Protein 8DDD (pdb70)

Sequence (65 aa):
EENPSLFALEAVLIPVGTVGLIITLIFVYFWLERQWSASILVVVPIFLLLTGFVHLLFKLSPRLKEENPSLFALEAVLIPVGTVGLIITLIFVYFWLERQWSASILVVVPIFLLLTGFVHLLFKLSPRLKEENPSLFALEAVLIPVGTVGLIITLIFVYFWLERQWSASILVVVPIFLLLTGFVHLLFKLSPRLKEENPSLFALEAVLIPVGTVGLIITLIFVYFWLERQWSASILVVVPIFLLLTGFVHLLFKLSPRLKEENPSLFALEAVLIPVGTVGLIITLIFVYFWLERQWSASILVVVPIFLLLTGFVHLLFKLSPRLKEENPSLFALEAVLIPVGTVGLIITLIFVYFWLERQWSASILVVVPIFLLLTGFVHLLFKLSPRLKEENPSLFALEAVLIPVGTVGLIITLIFVYFWLERQWSASILVVVPIFLLLTGFVHLLFKLSPRLKEENPSLFALEAVLIPVGTVGLIITLIFVYFWLERQWSASILVVVPIFLLLTGFVHLLFKLSPRLKEENPSLFALEAVLIPVGTVGLIITLIFVYFWLERQWSASILVVVPIFLLLTGFVHLLFKLSPRLKEENPSLFALEAVLIPVGTVGLIITLIFVYFWLERQWSASILVVVPIFLLLTGFVHLLFKLSPRLKEENPSLFALEAVLIPVGTVGLIITLIFVYFWLERQWSASILVVVPIFLLLTGFVHLLFKLSPRLKEENPSLFALEAVLIPVGTVGLIITLIFVYFWLERQWSASILVVVPIFLLLTGFVHLLFKLSPRLKEENPSLFALEAVLIPVGTVGLIITLIFVYFWLERQWSASILVVVPIFLLLTGFVHLLFKLSPRLKEENPSLFALEAVLIPVGTVGLIITLIFVYFWLERQWSASILVVVPIFLLLTGFVHLLFKLSPRLKEENPSLFALEAVLIPVGTVGLIITLIFVYFWLERQWSASILVVVPIFLLLTGFVHLLFKLSPRLK

Secondary structure (DSSP, 8-state):
--S-GGGGSHHHHHHHHHHHHHHHHHHHHHHH--/---HHHHHHHHHHHHHHHHHHHHHHT-SS--

Radius of gyration: 15.92 Å; Cα contacts (8 Å, |Δi|>4): 21; chains: 2; bounding box: 27×46×39 Å

Solvent-accessible surface area: 6386 Å² total; per-residue (Å²): 194,160,126,95,69,133,140,89,70,124,18,41,122,61,21,85,42,31,67,31,102,8,86,75,43,92,132,75,82,151,207,142,88,283,222,223,54,66,29,104,96,55,50,96,73,23,126,134,78,18,41,42,37,85,120,93,68,141,174,112,8,112,232,134,255

Organism: Mus musculus (NCBI:txid10090)

Foldseek 3Di:
DPPVVVVVPPVPVVVVVVVVVVVVVVVVVVVVPD/DPCPCVVVCVVVVVVVVVVVVVVVVVPDPDD

Structure (mmCIF, N/CA/C/O backbone):
data_8DDD
#
_entry.id   8DDD
#
loop_
_entity.id
_entity.type
_entity.pdbx_description
1 polymer 'Cytokine receptor common subunit gamma'
2 polymer 'Interleukin-9 receptor'
#
loop_
_atom_site.group_PDB
_atom_site.id
_atom_site.type_symbol
_atom_site.label_atom_id
_atom_site.label_alt_id
_atom_site.label_comp_id
_atom_site.label_asym_id
_atom_site.label_entity_id
_atom_site.label_seq_id
_atom_site.pdbx_PDB_ins_code
_atom_site.Cartn_x
_atom_site.Cartn_y
_atom_site.Cartn_z
_atom_site.occupancy
_atom_site.B_iso_or_equiv
_atom_site.auth_seq_id
_atom_site.auth_comp_id
_atom_site.auth_asym_id
_atom_site.auth_atom_id
_atom_site.pdbx_PDB_model_num
ATOM 1 N N . GLU A 1 1 ? 25.321 -1.758 13.421 1.00 0.00 253 GLU A N 1
ATOM 2 C CA . GLU A 1 1 ? 26.068 -2.790 14.194 1.00 0.00 253 GLU A CA 1
ATOM 3 C C . GLU A 1 1 ? 25.709 -2.676 15.677 1.00 0.00 253 GLU A C 1
ATOM 4 O O . GLU A 1 1 ? 26.091 -1.720 16.360 1.00 0.00 253 GLU A O 1
ATOM 18 N N . GLU A 1 2 ? 24.965 -3.664 16.183 1.00 0.00 254 GLU A N 1
ATOM 19 C CA . GLU A 1 2 ? 24.552 -3.679 17.586 1.00 0.00 254 GLU A CA 1
ATOM 20 C C . GLU A 1 2 ? 25.472 -4.582 18.411 1.00 0.00 254 GLU A C 1
ATOM 21 O O . GLU A 1 2 ? 25.853 -5.673 17.980 1.00 0.00 254 GLU A O 1
ATOM 33 N N . ASN A 1 3 ? 25.831 -4.120 19.616 1.00 0.00 255 ASN A N 1
ATOM 34 C CA . ASN A 1 3 ? 26.708 -4.877 20.518 1.00 0.00 255 ASN A CA 1
ATOM 35 C C . ASN A 1 3 ? 28.083 -5.142 19.865 1.00 0.00 255 ASN A C 1
ATOM 36 O O . ASN A 1 3 ? 28.193 -5.127 18.637 1.00 0.00 255 ASN A O 1
ATOM 47 N N . PRO A 1 4 ? 29.139 -5.378 20.651 1.00 0.00 256 PRO A N 1
ATOM 48 C CA . PRO A 1 4 ? 30.505 -5.641 20.089 1.00 0.00 256 PRO A CA 1
ATOM 49 C C . PRO A 1 4 ? 30.570 -6.975 19.338 1.00 0.00 256 PRO A C 1
ATOM 50 O O . PRO A 1 4 ? 30.643 -8.050 19.940 1.00 0.00 256 PRO A O 1
ATOM 61 N N . SER A 1 5 ? 30.542 -6.903 18.005 1.00 0.00 257 SER A N 1
ATOM 62 C CA . SER A 1 5 ? 30.595 -8.101 17.165 1.00 0.00 257 SER A CA 1
ATOM 63 C C . SER A 1 5 ? 31.948 -8.806 17.298 1.00 0.00 257 SER A C 1
ATOM 64 O O . SER A 1 5 ? 32.033 -10.038 17.276 1.00 0.00 257 SER A O 1
ATOM 72 N N . LEU A 1 6 ? 33.021 -8.019 17.429 1.00 0.00 258 LEU A N 1
ATOM 73 C CA . LEU A 1 6 ? 34.371 -8.571 17.557 1.00 0.00 258 LEU A CA 1
ATOM 74 C C . LEU A 1 6 ? 34.518 -9.413 18.832 1.00 0.00 258 LEU A C 1
ATOM 75 O O . LEU A 1 6 ? 35.350 -10.319 18.888 1.00 0.00 258 LEU A O 1
ATOM 91 N N . PHE A 1 7 ? 33.716 -9.126 19.867 1.00 0.00 259 PHE A N 1
ATOM 92 C CA . PHE A 1 7 ? 33.803 -9.887 21.119 1.00 0.00 259 PHE A CA 1
ATOM 93 C C . PHE A 1 7 ? 33.252 -11.322 20.935 1.00 0.00 259 PHE A C 1
ATOM 94 O O . PHE A 1 7 ? 33.335 -12.155 21.843 1.00 0.00 259 PHE A O 1
ATOM 111 N N . ALA A 1 8 ? 32.730 -11.631 19.742 1.00 0.00 260 ALA A N 1
ATOM 112 C CA . ALA A 1 8 ? 32.226 -12.967 19.439 1.00 0.00 260 ALA A CA 1
ATOM 113 C C . ALA A 1 8 ? 33.167 -13.654 18.431 1.00 0.00 260 ALA A C 1
ATOM 114 O O . ALA A 1 8 ? 32.750 -14.475 17.608 1.00 0.00 260 ALA A O 1
ATOM 121 N N . LEU A 1 9 ? 34.461 -13.294 18.487 1.00 0.00 261 LEU A N 1
ATOM 122 C CA . LEU A 1 9 ? 35.459 -13.848 17.577 1.00 0.00 261 LEU A CA 1
ATOM 123 C C . LEU A 1 9 ? 36.015 -15.185 18.097 1.00 0.00 261 LEU A C 1
ATOM 124 O O . LEU A 1 9 ? 35.617 -15.684 19.147 1.00 0.00 261 LEU A O 1
ATOM 140 N N . GLU A 1 10 ? 36.897 -15.793 17.312 1.00 0.00 262 GLU A N 1
ATOM 141 C CA . GLU A 1 10 ? 37.473 -17.104 17.645 1.00 0.00 262 GLU A CA 1
ATOM 142 C C . GLU A 1 10 ? 38.431 -17.110 18.854 1.00 0.00 262 GLU A C 1
ATOM 143 O O . GLU A 1 10 ? 38.436 -18.055 19.647 1.00 0.00 262 GLU A O 1
ATOM 155 N N . ALA A 1 11 ? 39.299 -16.100 18.962 1.00 0.00 263 ALA A N 1
ATOM 156 C CA . ALA A 1 11 ? 40.309 -16.060 20.036 1.00 0.00 263 ALA A CA 1
ATOM 157 C C . ALA A 1 11 ? 39.730 -15.916 21.446 1.00 0.00 263 ALA A C 1
ATOM 158 O O . ALA A 1 11 ? 40.439 -16.155 22.418 1.00 0.00 263 ALA A O 1
ATOM 165 N N . VAL A 1 12 ? 38.477 -15.478 21.591 1.00 0.00 264 VAL A N 1
ATOM 166 C CA . VAL A 1 12 ? 37.902 -15.287 22.934 1.00 0.00 264 VAL A CA 1
ATOM 167 C C . VAL A 1 12 ? 37.262 -16.578 23.500 1.00 0.00 264 VAL A C 1
ATOM 168 O O . VAL A 1 12 ? 37.412 -16.896 24.683 1.00 0.00 264 VAL A O 1
ATOM 181 N N . LEU A 1 13 ? 36.516 -17.306 22.662 1.00 0.00 265 LEU A N 1
ATOM 182 C CA . LEU A 1 13 ? 35.827 -18.532 23.097 1.00 0.00 265 LEU A CA 1
ATOM 183 C C . LEU A 1 13 ? 36.783 -19.729 23.265 1.00 0.00 265 LEU A C 1
ATOM 184 O O . LEU A 1 13 ? 36.642 -20.532 24.191 1.00 0.00 265 LEU A O 1
ATOM 200 N N . ILE A 1 14 ? 37.740 -19.874 22.347 1.00 0.00 266 ILE A N 1
ATOM 201 C CA . ILE A 1 14 ? 38.688 -21.000 22.381 1.00 0.00 266 ILE A CA 1
ATOM 202 C C . ILE A 1 14 ? 39.500 -21.076 23.713 1.00 0.00 266 ILE A C 1
ATOM 203 O O . ILE A 1 14 ? 39.587 -22.161 24.296 1.00 0.00 266 ILE A O 1
ATOM 219 N N . PRO A 1 15 ? 40.131 -19.996 24.186 1.00 0.00 267 PRO A N 1
ATOM 220 C CA . PRO A 1 15 ? 40.966 -20.047 25.430 1.00 0.00 267 PRO A CA 1
ATOM 221 C C . PRO A 1 15 ? 40.151 -20.379 26.678 1.00 0.00 267 PRO A C 1
ATOM 222 O O . PRO A 1 15 ? 40.549 -21.210 27.494 1.00 0.00 267 PRO A O 1
ATOM 233 N N . VAL A 1 16 ? 38.993 -19.730 26.830 1.00 0.00 268 VAL A N 1
ATOM 234 C CA . VAL A 1 16 ? 38.133 -19.974 27.991 1.00 0.00 268 VAL A CA 1
ATOM 235 C C . VAL A 1 16 ? 37.693 -21.439 28.023 1.00 0.00 268 VAL A C 1
ATOM 236 O O . VAL A 1 16 ? 37.619 -22.062 29.087 1.00 0.00 268 VAL A O 1
ATOM 249 N N . GLY A 1 17 ? 37.413 -22.004 26.843 1.00 0.00 269 GLY A N 1
ATOM 250 C CA . GLY A 1 17 ? 36.998 -23.407 26.747 1.00 0.00 269 GLY A CA 1
ATOM 251 C C . GLY A 1 17 ? 38.118 -24.335 27.230 1.00 0.00 269 GLY A C 1
ATOM 252 O O . GLY A 1 17 ? 37.907 -25.251 28.040 1.00 0.00 269 GLY A O 1
ATOM 256 N N . THR A 1 18 ? 39.330 -24.090 26.728 1.00 0.00 270 THR A N 1
ATOM 257 C CA . THR A 1 18 ? 40.495 -24.891 27.090 1.00 0.00 270 THR A CA 1
ATOM 258 C C . THR A 1 18 ? 40.804 -24.746 28.579 1.00 0.00 270 THR A C 1
ATOM 259 O O . THR A 1 18 ? 41.091 -25.727 29.268 1.00 0.00 270 THR A O 1
ATOM 270 N N . VAL A 1 19 ? 40.721 -23.515 29.090 1.00 0.00 271 VAL A N 1
ATOM 271 C CA . VAL A 1 19 ? 40.972 -23.257 30.508 1.00 0.00 271 VAL A CA 1
ATOM 272 C C . VAL A 1 19 ? 39.992 -24.084 31.347 1.00 0.00 271 VAL A C 1
ATOM 273 O O . VAL A 1 19 ? 40.371 -24.709 32.338 1.00 0.00 271 VAL A O 1
ATOM 286 N N . GLY A 1 20 ? 38.725 -24.102 30.934 1.00 0.00 272 GLY A N 1
ATOM 287 C CA . GLY A 1 20 ? 37.705 -24.869 31.643 1.00 0.00 272 GLY A CA 1
ATOM 288 C C . GLY A 1 20 ? 38.074 -26.352 31.670 1.00 0.00 272 GLY A C 1
ATOM 289 O O . GLY A 1 20 ? 37.950 -27.023 32.697 1.00 0.00 272 GLY A O 1
ATOM 293 N N . LEU A 1 21 ? 38.540 -26.875 30.528 1.00 0.00 273 LEU A N 1
ATOM 294 C CA . LEU A 1 21 ? 38.929 -28.286 30.436 1.00 0.00 273 LEU A CA 1
ATOM 295 C C . LEU A 1 21 ? 40.068 -28.606 31.418 1.00 0.00 273 LEU A C 1
ATOM 296 O O . LEU A 1 21 ? 40.036 -29.614 32.135 1.00 0.00 273 LEU A O 1
ATOM 312 N N . ILE A 1 22 ? 41.087 -27.746 31.449 1.00 0.00 274 ILE A N 1
ATOM 313 C CA . ILE A 1 22 ? 42.243 -27.940 32.335 1.00 0.00 274 ILE A CA 1
ATOM 314 C C . ILE A 1 22 ? 41.784 -27.953 33.806 1.00 0.00 274 ILE A C 1
ATOM 315 O O . ILE A 1 22 ? 42.133 -28.854 34.585 1.00 0.00 274 ILE A O 1
ATOM 331 N N . ILE A 1 23 ? 40.985 -26.951 34.185 1.00 0.00 275 ILE A N 1
ATOM 332 C CA . ILE A 1 23 ? 40.470 -26.854 35.555 1.00 0.00 275 ILE A CA 1
ATOM 333 C C . ILE A 1 23 ? 39.677 -28.125 35.899 1.00 0.00 275 ILE A C 1
ATOM 334 O O . ILE A 1 23 ? 39.726 -28.628 37.025 1.00 0.00 275 ILE A O 1
ATOM 350 N N . THR A 1 24 ? 38.939 -28.650 34.918 1.00 0.00 276 THR A N 1
ATOM 351 C CA . THR A 1 24 ? 38.151 -29.860 35.122 1.00 0.00 276 THR A CA 1
ATOM 352 C C . THR A 1 24 ? 39.067 -31.047 35.412 1.00 0.00 276 THR A C 1
ATOM 353 O O . THR A 1 24 ? 38.778 -31.879 36.268 1.00 0.00 276 THR A O 1
ATOM 364 N N . LEU A 1 25 ? 40.184 -31.132 34.686 1.00 0.00 277 LEU A N 1
ATOM 365 C CA . LEU A 1 25 ? 41.139 -32.229 34.869 1.00 0.00 277 LEU A CA 1
ATOM 366 C C . LEU A 1 25 ? 41.749 -32.204 36.275 1.00 0.00 277 LEU A C 1
ATOM 367 O O . LEU A 1 25 ? 41.806 -33.232 36.957 1.00 0.00 277 LEU A O 1
ATOM 383 N N . ILE A 1 26 ? 42.210 -31.028 36.724 1.00 0.00 278 ILE A N 1
ATOM 384 C CA . ILE A 1 26 ? 42.810 -30.913 38.063 1.00 0.00 278 ILE A CA 1
ATOM 385 C C . ILE A 1 26 ? 41.753 -31.204 39.144 1.00 0.00 278 ILE A C 1
ATOM 386 O O . ILE A 1 26 ? 42.041 -31.850 40.156 1.00 0.00 278 ILE A O 1
ATOM 402 N N . PHE A 1 27 ? 40.518 -30.741 38.926 1.00 0.00 279 PHE A N 1
ATOM 403 C CA . PHE A 1 27 ? 39.429 -30.979 39.884 1.00 0.00 279 PHE A CA 1
ATOM 404 C C . PHE A 1 27 ? 39.138 -32.486 39.967 1.00 0.00 279 PHE A C 1
ATOM 405 O O . PHE A 1 27 ? 38.858 -33.037 41.034 1.00 0.00 279 PHE A O 1
ATOM 422 N N . VAL A 1 28 ? 39.221 -33.154 38.817 1.00 0.00 280 VAL A N 1
ATOM 423 C CA . VAL A 1 28 ? 38.990 -34.590 38.720 1.00 0.00 280 VAL A CA 1
ATOM 424 C C . VAL A 1 28 ? 40.072 -35.337 39.516 1.00 0.00 280 VAL A C 1
ATOM 425 O O . VAL A 1 28 ? 39.785 -36.275 40.267 1.00 0.00 280 VAL A O 1
ATOM 438 N N . TYR A 1 29 ? 41.324 -34.910 39.353 1.00 0.00 281 TYR A N 1
ATOM 439 C CA . TYR A 1 29 ? 42.445 -35.529 40.059 1.00 0.00 281 TYR A CA 1
ATOM 440 C C . TYR A 1 29 ? 42.262 -35.378 41.573 1.00 0.00 281 TYR A C 1
ATOM 441 O O . TYR A 1 29 ? 42.476 -36.316 42.344 1.00 0.00 281 TYR A O 1
ATOM 459 N N . PHE A 1 30 ? 41.866 -34.178 41.998 1.00 0.00 282 PHE A N 1
ATOM 460 C CA . PHE A 1 30 ? 41.657 -33.887 43.415 1.00 0.00 282 PHE A CA 1
ATOM 461 C C . PHE A 1 30 ? 40.545 -34.764 43.998 1.00 0.00 282 PHE A C 1
ATOM 462 O O . PHE A 1 30 ? 40.663 -35.302 45.102 1.00 0.00 282 PHE A O 1
ATOM 479 N N . TRP A 1 31 ? 39.446 -34.900 43.252 1.00 0.00 283 TRP A N 1
ATOM 480 C CA . TRP A 1 31 ? 38.304 -35.701 43.698 1.00 0.00 283 TRP A CA 1
ATOM 481 C C . TRP A 1 31 ? 38.698 -37.172 43.854 1.00 0.00 283 TRP A C 1
ATOM 482 O O . TRP A 1 31 ? 38.380 -37.822 44.854 1.00 0.00 283 TRP A O 1
ATOM 503 N N . LEU A 1 32 ? 39.397 -37.702 42.850 1.00 0.00 284 LEU A N 1
ATOM 504 C CA . LEU A 1 32 ? 39.836 -39.098 42.864 1.00 0.00 284 LEU A CA 1
ATOM 505 C C . LEU A 1 32 ? 40.782 -39.353 44.041 1.00 0.00 284 LEU A C 1
ATOM 506 O O . LEU A 1 32 ? 40.692 -40.372 44.731 1.00 0.00 284 LEU A O 1
ATOM 522 N N . GLU A 1 33 ? 41.705 -38.414 44.274 1.00 0.00 285 GLU A N 1
ATOM 523 C CA . GLU A 1 33 ? 42.672 -38.535 45.365 1.00 0.00 285 GLU A CA 1
ATOM 524 C C . GLU A 1 33 ? 41.953 -38.699 46.708 1.00 0.00 285 GLU A C 1
ATOM 525 O O . GLU A 1 33 ? 41.058 -37.925 47.056 1.00 0.00 285 GLU A O 1
ATOM 537 N N . ARG A 1 34 ? 42.353 -39.722 47.470 1.00 0.00 286 ARG A N 1
ATOM 538 C CA . ARG A 1 34 ? 41.754 -40.002 48.779 1.00 0.00 286 ARG A CA 1
ATOM 539 C C . ARG A 1 34 ? 40.243 -40.229 48.653 1.00 0.00 286 ARG A C 1
ATOM 540 O O . ARG A 1 34 ? 39.835 -41.378 48.700 1.00 0.00 286 ARG A O 1
ATOM 562 N N . GLN B 2 1 ? 52.548 -13.009 9.011 1.00 0.00 268 GLN B N 1
ATOM 563 C CA . GLN B 2 1 ? 51.438 -12.400 9.806 1.00 0.00 268 GLN B CA 1
ATOM 564 C C . GLN B 2 1 ? 51.176 -13.252 11.052 1.00 0.00 268 GLN B C 1
ATOM 565 O O . GLN B 2 1 ? 51.196 -14.485 11.003 1.00 0.00 268 GLN B O 1
ATOM 581 N N . TRP B 2 2 ? 50.933 -12.586 12.186 1.00 0.00 269 TRP B N 1
ATOM 582 C CA . TRP B 2 2 ? 50.673 -13.283 13.447 1.00 0.00 269 TRP B CA 1
ATOM 583 C C . TRP B 2 2 ? 49.181 -13.257 13.785 1.00 0.00 269 TRP B C 1
ATOM 584 O O . TRP B 2 2 ? 48.453 -12.331 13.417 1.00 0.00 269 TRP B O 1
ATOM 605 N N . SER B 2 3 ? 48.719 -14.292 14.492 1.00 0.00 270 SER B N 1
ATOM 606 C CA . SER B 2 3 ? 47.313 -14.399 14.883 1.00 0.00 270 SER B CA 1
ATOM 607 C C . SER B 2 3 ? 47.189 -14.566 16.400 1.00 0.00 270 SER B C 1
ATOM 608 O O . SER B 2 3 ? 47.920 -15.343 17.021 1.00 0.00 270 SER B O 1
ATOM 616 N N . ALA B 2 4 ? 46.252 -13.830 17.004 1.00 0.00 271 ALA B N 1
ATOM 617 C CA . ALA B 2 4 ? 46.035 -13.897 18.449 1.00 0.00 271 ALA B CA 1
ATOM 618 C C . ALA B 2 4 ? 45.686 -15.322 18.879 1.00 0.00 271 ALA B C 1
ATOM 619 O O . ALA B 2 4 ? 46.156 -15.818 19.908 1.00 0.00 271 ALA B O 1
ATOM 626 N N . SER B 2 5 ? 44.844 -15.986 18.086 1.00 0.00 272 SER B N 1
ATOM 627 C CA . SER B 2 5 ? 44.417 -17.350 18.383 1.00 0.00 272 SER B CA 1
ATOM 628 C C . SER B 2 5 ? 45.607 -18.311 18.438 1.00 0.00 272 SER B C 1
ATOM 629 O O . SER B 2 5 ? 45.670 -19.194 19.287 1.00 0.00 272 SER B O 1
ATOM 637 N N . ILE B 2 6 ? 46.552 -18.157 17.510 1.00 0.00 273 ILE B N 1
ATOM 638 C CA . ILE B 2 6 ? 47.725 -19.039 17.452 1.00 0.00 273 ILE B CA 1
ATOM 639 C C . ILE B 2 6 ? 48.655 -18.820 18.659 1.00 0.00 273 ILE B C 1
ATOM 640 O O . ILE B 2 6 ? 49.147 -19.779 19.270 1.00 0.00 273 ILE B O 1
ATOM 656 N N . LEU B 2 7 ? 48.915 -17.555 19.002 1.00 0.00 274 LEU B N 1
ATOM 657 C CA . LEU B 2 7 ? 49.816 -17.235 20.113 1.00 0.00 274 LEU B CA 1
ATOM 658 C C . LEU B 2 7 ? 49.212 -17.611 21.464 1.00 0.00 274 LEU B C 1
ATOM 659 O O . LEU B 2 7 ? 49.934 -17.977 22.382 1.00 0.00 274 LEU B O 1
ATOM 675 N N . VAL B 2 8 ? 47.892 -17.518 21.599 1.00 0.00 275 VAL B N 1
ATOM 676 C CA . VAL B 2 8 ? 47.218 -17.877 22.855 1.00 0.00 275 VAL B CA 1
ATOM 677 C C . VAL B 2 8 ? 47.127 -19.417 22.981 1.00 0.00 275 VAL B C 1
ATOM 678 O O . VAL B 2 8 ? 47.463 -20.031 24.016 1.00 0.00 275 VAL B O 1
ATOM 691 N N . VAL B 2 9 ? 46.644 -20.039 21.905 1.00 0.00 276 VAL B N 1
ATOM 692 C CA . VAL B 2 9 ? 46.457 -21.486 21.846 1.00 0.00 276 VAL B CA 1
ATOM 693 C C . VAL B 2 9 ? 47.778 -22.260 22.007 1.00 0.00 276 VAL B C 1
ATOM 694 O O . VAL B 2 9 ? 47.758 -23.371 22.528 1.00 0.00 276 VAL B O 1
ATOM 707 N N . VAL B 2 10 ? 48.932 -21.728 21.556 1.00 0.00 277 VAL B N 1
ATOM 708 C CA . VAL B 2 10 ? 50.182 -22.492 21.711 1.00 0.00 277 VAL B CA 1
ATOM 709 C C . VAL B 2 10 ? 50.487 -22.743 23.228 1.00 0.00 277 VAL B C 1
ATOM 710 O O . VAL B 2 10 ? 50.605 -23.906 23.638 1.00 0.00 277 VAL B O 1
ATOM 723 N N . PRO B 2 11 ? 50.586 -21.709 24.073 1.00 0.00 278 PRO B N 1
ATOM 724 C CA . PRO B 2 11 ? 50.847 -21.897 25.538 1.00 0.00 278 PRO B CA 1
ATOM 725 C C . PRO B 2 11 ? 49.732 -22.681 26.232 1.00 0.00 278 PRO B C 1
ATOM 726 O O . PRO B 2 11 ? 49.990 -23.543 27.086 1.00 0.00 278 PRO B O 1
ATOM 737 N N . ILE B 2 12 ? 48.469 -22.393 25.867 1.00 0.00 279 ILE B N 1
ATOM 738 C CA . ILE B 2 12 ? 47.344 -23.101 26.483 1.00 0.00 279 ILE B CA 1
ATOM 739 C C . ILE B 2 12 ? 47.460 -24.597 26.161 1.00 0.00 279 ILE B C 1
ATOM 740 O O . ILE B 2 12 ? 47.268 -25.459 27.021 1.00 0.00 279 ILE B O 1
ATOM 756 N N . PHE B 2 13 ? 47.796 -24.900 24.908 1.00 0.00 280 PHE B N 1
ATOM 757 C CA . PHE B 2 13 ? 47.961 -26.276 24.458 1.00 0.00 280 PHE B CA 1
ATOM 758 C C . PHE B 2 13 ? 49.090 -26.945 25.239 1.00 0.00 280 PHE B C 1
ATOM 759 O O . PHE B 2 13 ? 49.005 -28.118 25.592 1.00 0.00 280 PHE B O 1
ATOM 776 N N . LEU B 2 14 ? 50.157 -26.188 25.525 1.00 0.00 281 LEU B N 1
ATOM 777 C CA . LEU B 2 14 ? 51.286 -26.721 26.288 1.00 0.00 281 LEU B CA 1
ATOM 778 C C . LEU B 2 14 ? 50.805 -27.153 27.679 1.00 0.00 281 LEU B C 1
ATOM 779 O O . LEU B 2 14 ? 51.150 -28.225 28.186 1.00 0.00 281 LEU B O 1
ATOM 795 N N . LEU B 2 15 ? 49.980 -26.304 28.296 1.00 0.00 282 LEU B N 1
ATOM 796 C CA . LEU B 2 15 ? 49.421 -26.577 29.622 1.00 0.00 282 LEU B CA 1
ATOM 797 C C . LEU B 2 15 ? 48.518 -27.829 29.576 1.00 0.00 282 LEU B C 1
ATOM 798 O O . LEU B 2 15 ? 48.544 -28.680 30.478 1.00 0.00 282 LEU B O 1
ATOM 814 N N . LEU B 2 16 ? 47.719 -27.943 28.514 1.00 0.00 283 LEU B N 1
ATOM 815 C CA . LEU B 2 16 ? 46.814 -29.081 28.352 1.00 0.00 283 LEU B CA 1
ATOM 816 C C . LEU B 2 16 ? 47.606 -30.382 28.206 1.00 0.00 283 LEU B C 1
ATOM 817 O O . LEU B 2 16 ? 47.279 -31.398 28.821 1.00 0.00 283 LEU B O 1
ATOM 833 N N . THR B 2 17 ? 48.668 -30.351 27.395 1.00 0.00 284 THR B N 1
ATOM 834 C CA . THR B 2 17 ? 49.510 -31.529 27.187 1.00 0.00 284 THR B CA 1
ATOM 835 C C . THR B 2 17 ? 50.167 -31.934 28.505 1.00 0.00 284 THR B C 1
ATOM 836 O O . THR B 2 17 ? 50.278 -33.120 28.827 1.00 0.00 284 THR B O 1
ATOM 847 N N . GLY B 2 18 ? 50.584 -30.935 29.295 1.00 0.00 285 GLY B N 1
ATOM 848 C CA . GLY B 2 18 ? 51.202 -31.199 30.592 1.00 0.00 285 GLY B CA 1
ATOM 849 C C . GLY B 2 18 ? 50.211 -31.942 31.491 1.00 0.00 285 GLY B C 1
ATOM 850 O O . GLY B 2 18 ? 50.564 -32.895 32.190 1.00 0.00 285 GLY B O 1
ATOM 854 N N . PHE B 2 19 ? 48.946 -31.506 31.460 1.00 0.00 286 PHE B N 1
ATOM 855 C CA . PHE B 2 19 ? 47.890 -32.132 32.257 1.00 0.00 286 PHE B CA 1
ATOM 856 C C . PHE B 2 19 ? 47.656 -33.585 31.808 1.00 0.00 286 PHE B C 1
ATOM 857 O O . PHE B 2 19 ? 47.509 -34.497 32.632 1.00 0.00 286 PHE B O 1
ATOM 874 N N . VAL B 2 20 ? 47.632 -33.809 30.489 1.00 0.00 287 VAL B N 1
ATOM 875 C CA . VAL B 2 20 ? 47.423 -35.153 29.944 1.00 0.00 287 VAL B CA 1
ATOM 876 C C . VAL B 2 20 ? 48.552 -36.072 30.425 1.00 0.00 287 VAL B C 1
ATOM 877 O O . VAL B 2 20 ? 48.316 -37.213 30.814 1.00 0.00 287 VAL B O 1
ATOM 890 N N . HIS B 2 21 ? 49.788 -35.563 30.419 1.00 0.00 288 HIS B N 1
ATOM 891 C CA . HIS B 2 21 ? 50.939 -36.341 30.884 1.00 0.00 288 HIS B CA 1
ATOM 892 C C . HIS B 2 21 ? 50.802 -36.631 32.385 1.00 0.00 288 HIS B C 1
ATOM 893 O O . HIS B 2 21 ? 51.162 -37.707 32.872 1.00 0.00 288 HIS B O 1
ATOM 908 N N . LEU B 2 22 ? 50.271 -35.652 33.128 1.00 0.00 289 LEU B N 1
ATOM 909 C CA . LEU B 2 22 ? 50.077 -35.784 34.571 1.00 0.00 289 LEU B CA 1
ATOM 910 C C . LEU B 2 22 ? 49.152 -36.962 34.885 1.00 0.00 289 LEU B C 1
ATOM 911 O O . LEU B 2 22 ? 49.417 -37.768 35.782 1.00 0.00 289 LEU B O 1
ATOM 927 N N . LEU B 2 23 ? 48.045 -37.054 34.146 1.00 0.00 290 LEU B N 1
ATOM 928 C CA . LEU B 2 23 ? 47.067 -38.126 34.351 1.00 0.00 290 LEU B CA 1
ATOM 929 C C . LEU B 2 23 ? 47.592 -39.469 33.829 1.00 0.00 290 LEU B C 1
ATOM 930 O O . LEU B 2 23 ? 47.396 -40.519 34.447 1.00 0.00 290 LEU B O 1
ATOM 946 N N . PHE B 2 24 ? 48.255 -39.436 32.673 1.00 0.00 291 PHE B N 1
ATOM 947 C CA . PHE B 2 24 ? 48.800 -40.643 32.050 1.00 0.00 291 PHE B CA 1
ATOM 948 C C . PHE B 2 24 ? 49.823 -41.320 32.963 1.00 0.00 291 PHE B C 1
ATOM 949 O O . PHE B 2 24 ? 49.892 -42.550 33.047 1.00 0.00 291 PHE B O 1
ATOM 966 N N . LYS B 2 25 ? 50.631 -40.511 33.653 1.00 0.00 292 LYS B N 1
ATOM 967 C CA . LYS B 2 25 ? 51.655 -41.033 34.558 1.00 0.00 292 LYS B CA 1
ATOM 968 C C . LYS B 2 25 ? 51.023 -41.862 35.679 1.00 0.00 292 LYS B C 1
ATOM 969 O O . LYS B 2 25 ? 51.578 -42.875 36.116 1.00 0.00 292 LYS B O 1
ATOM 988 N N . LEU B 2 26 ? 49.850 -41.432 36.153 1.00 0.00 293 LEU B N 1
ATOM 989 C CA . LEU B 2 26 ? 49.150 -42.143 37.229 1.00 0.00 293 LEU B CA 1
ATOM 990 C C . LEU B 2 26 ? 47.978 -42.982 36.691 1.00 0.00 293 LEU B C 1
ATOM 991 O O . LEU B 2 26 ? 47.088 -43.385 37.445 1.00 0.00 293 LEU B O 1
ATOM 1007 N N . SER B 2 27 ? 47.976 -43.258 35.379 1.00 0.00 294 SER B N 1
ATOM 1008 C CA . SER B 2 27 ? 46.914 -44.051 34.759 1.00 0.00 294 SER B CA 1
ATOM 1009 C C . SER B 2 27 ? 47.467 -44.876 33.571 1.00 0.00 294 SER B C 1
ATOM 1010 O O . SER B 2 27 ? 47.683 -44.317 32.492 1.00 0.00 294 SER B O 1
ATOM 1018 N N . PRO B 2 28 ? 47.707 -46.185 33.726 1.00 0.00 295 PRO B N 1
ATOM 1019 C CA . PRO B 2 28 ? 48.237 -47.026 32.615 1.00 0.00 295 PRO B CA 1
ATOM 1020 C C . PRO B 2 28 ? 47.124 -47.495 31.664 1.00 0.00 295 PRO B C 1
ATOM 1021 O O . PRO B 2 28 ? 47.103 -47.139 30.483 1.00 0.00 295 PRO B O 1
ATOM 1032 N N . ARG B 2 29 ? 46.189 -48.302 32.180 1.00 0.00 296 ARG B N 1
ATOM 1033 C CA . ARG B 2 29 ? 45.075 -48.813 31.373 1.00 0.00 296 ARG B CA 1
ATOM 1034 C C . ARG B 2 29 ? 43.736 -48.137 31.734 1.00 0.00 296 ARG B C 1
ATOM 1035 O O . ARG B 2 29 ? 42.669 -48.577 31.295 1.00 0.00 296 ARG B O 1
ATOM 1056 N N . LEU B 2 30 ? 43.779 -47.064 32.540 1.00 0.00 297 LEU B N 1
ATOM 1057 C CA . LEU B 2 30 ? 42.565 -46.354 32.946 1.00 0.00 297 LEU B CA 1
ATOM 1058 C C . LEU B 2 30 ? 42.281 -45.180 32.006 1.00 0.00 297 LEU B C 1
ATOM 1059 O O . LEU B 2 30 ? 43.127 -44.308 31.789 1.00 0.00 297 LEU B O 1
ATOM 1075 N N . LYS B 2 31 ? 41.069 -45.157 31.444 1.00 0.00 298 LYS B N 1
ATOM 1076 C CA . LYS B 2 31 ? 40.659 -44.094 30.527 1.00 0.00 298 LYS B CA 1
ATOM 1077 C C . LYS B 2 31 ? 39.158 -43.829 30.665 1.00 0.00 298 LYS B C 1
ATOM 1078 O O . LYS B 2 31 ? 38.386 -44.673 30.241 1.00 0.00 298 LYS B O 1
ATOM 1098 N N . GLU A 1 1 ? 26.810 -1.213 12.261 1.00 0.00 253 GLU A N 2
ATOM 1099 C CA . GLU A 1 1 ? 27.106 -1.381 13.716 1.00 0.00 253 GLU A CA 2
ATOM 1100 C C . GLU A 1 1 ? 27.612 -2.803 13.973 1.00 0.00 253 GLU A C 2
ATOM 1101 O O . GLU A 1 1 ? 27.580 -3.666 13.091 1.00 0.00 253 GLU A O 2
ATOM 1115 N N . GLU A 1 2 ? 28.088 -3.048 15.197 1.00 0.00 254 GLU A N 2
ATOM 1116 C CA . GLU A 1 2 ? 28.605 -4.367 15.573 1.00 0.00 254 GLU A CA 2
ATOM 1117 C C . GLU A 1 2 ? 27.464 -5.385 15.695 1.00 0.00 254 GLU A C 2
ATOM 1118 O O . GLU A 1 2 ? 26.461 -5.146 16.374 1.00 0.00 254 GLU A O 2
ATOM 1130 N N . ASN A 1 3 ? 27.618 -6.534 15.027 1.00 0.00 255 ASN A N 2
ATOM 1131 C CA . ASN A 1 3 ? 26.599 -7.584 15.061 1.00 0.00 255 ASN A CA 2
ATOM 1132 C C . ASN A 1 3 ? 26.938 -8.641 16.138 1.00 0.00 255 ASN A C 2
ATOM 1133 O O . ASN A 1 3 ? 28.116 -8.946 16.339 1.00 0.00 255 ASN A O 2
ATOM 1144 N N . PRO A 1 4 ? 25.947 -9.214 16.836 1.00 0.00 256 PRO A N 2
ATOM 1145 C CA . PRO A 1 4 ? 26.212 -10.250 17.890 1.00 0.00 256 PRO A CA 2
ATOM 1146 C C . PRO A 1 4 ? 26.999 -11.448 17.346 1.00 0.00 256 PRO A C 2
ATOM 1147 O O . PRO A 1 4 ? 27.727 -12.124 18.078 1.00 0.00 256 PRO A O 2
ATOM 1158 N N . SER A 1 5 ? 26.849 -11.718 16.044 1.00 0.00 257 SER A N 2
ATOM 1159 C CA . SER A 1 5 ? 27.541 -12.837 15.402 1.00 0.00 257 SER A CA 2
ATOM 1160 C C . SER A 1 5 ? 29.057 -12.697 15.558 1.00 0.00 257 SER A C 2
ATOM 1161 O O . SER A 1 5 ? 29.774 -13.677 15.786 1.00 0.00 257 SER A O 2
ATOM 1169 N N . LEU A 1 6 ? 29.556 -11.464 15.429 1.00 0.00 258 LEU A N 2
ATOM 1170 C CA . LEU A 1 6 ? 30.991 -11.196 15.551 1.00 0.00 258 LEU A CA 2
ATOM 1171 C C . LEU A 1 6 ? 31.501 -11.510 16.953 1.00 0.00 258 LEU A C 2
ATOM 1172 O O . LEU A 1 6 ? 32.676 -11.814 17.126 1.00 0.00 258 LEU A O 2
ATOM 1188 N N . PHE A 1 7 ? 30.631 -11.438 17.974 1.00 0.00 259 PHE A N 2
ATOM 1189 C CA . PHE A 1 7 ? 31.073 -11.704 19.344 1.00 0.00 259 PHE A CA 2
ATOM 1190 C C . PHE A 1 7 ? 31.387 -13.192 19.571 1.00 0.00 259 PHE A C 2
ATOM 1191 O O . PHE A 1 7 ? 31.845 -13.580 20.651 1.00 0.00 259 PHE A O 2
ATOM 1208 N N . ALA A 1 8 ? 31.221 -14.024 18.534 1.00 0.00 260 ALA A N 2
ATOM 1209 C CA . ALA A 1 8 ? 31.574 -15.440 18.628 1.00 0.00 260 ALA A CA 2
ATOM 1210 C C . ALA A 1 8 ? 33.026 -15.623 18.137 1.00 0.00 260 ALA A C 2
ATOM 1211 O O . ALA A 1 8 ? 33.409 -16.665 17.597 1.00 0.00 260 ALA A O 2
ATOM 1218 N N . LEU A 1 9 ? 33.846 -14.570 18.323 1.00 0.00 261 LEU A N 2
ATOM 1219 C CA . LEU A 1 9 ? 35.246 -14.562 17.905 1.00 0.00 261 LEU A CA 2
ATOM 1220 C C . LEU A 1 9 ? 35.948 -15.867 18.268 1.00 0.00 261 LEU A C 2
ATOM 1221 O O . LEU A 1 9 ? 35.598 -16.554 19.230 1.00 0.00 261 LEU A O 2
ATOM 1237 N N . GLU A 1 10 ? 36.948 -16.219 17.474 1.00 0.00 262 GLU A N 2
ATOM 1238 C CA . GLU A 1 10 ? 37.717 -17.438 17.704 1.00 0.00 262 GLU A CA 2
ATOM 1239 C C . GLU A 1 10 ? 38.590 -17.344 18.968 1.00 0.00 262 GLU A C 2
ATOM 1240 O O . GLU A 1 10 ? 38.667 -18.280 19.768 1.00 0.00 262 GLU A O 2
ATOM 1252 N N . ALA A 1 11 ? 39.298 -16.220 19.125 1.00 0.00 263 ALA A N 2
ATOM 1253 C CA . ALA A 1 11 ? 40.214 -16.024 20.258 1.00 0.00 263 ALA A CA 2
ATOM 1254 C C . ALA A 1 11 ? 39.508 -15.946 21.617 1.00 0.00 263 ALA A C 2
ATOM 1255 O O . ALA A 1 11 ? 40.131 -16.154 22.654 1.00 0.00 263 ALA A O 2
ATOM 1262 N N . VAL A 1 12 ? 38.219 -15.616 21.640 1.00 0.00 264 VAL A N 2
ATOM 1263 C CA . VAL A 1 12 ? 37.492 -15.508 22.914 1.00 0.00 264 VAL A CA 2
ATOM 1264 C C . VAL A 1 12 ? 36.895 -16.865 23.352 1.00 0.00 264 VAL A C 2
ATOM 1265 O O . VAL A 1 12 ? 36.908 -17.223 24.533 1.00 0.00 264 VAL A O 2
ATOM 1278 N N . LEU A 1 13 ? 36.322 -17.596 22.394 1.00 0.00 265 LEU A N 2
ATOM 1279 C CA . LEU A 1 13 ? 35.664 -18.879 22.671 1.00 0.00 265 LEU A CA 2
ATOM 1280 C C . LEU A 1 13 ? 36.633 -20.064 22.860 1.00 0.00 265 LEU A C 2
ATOM 1281 O O . LEU A 1 13 ? 36.379 -20.952 23.682 1.00 0.00 265 LEU A O 2
ATOM 1297 N N . ILE A 1 14 ? 37.705 -20.139 22.058 1.00 0.00 266 ILE A N 2
ATOM 1298 C CA . ILE A 1 14 ? 38.627 -21.289 22.134 1.00 0.00 266 ILE A CA 2
ATOM 1299 C C . ILE A 1 14 ? 39.490 -21.312 23.429 1.00 0.00 266 ILE A C 2
ATOM 1300 O O . ILE A 1 14 ? 39.526 -22.350 24.097 1.00 0.00 266 ILE A O 2
ATOM 1316 N N . PRO A 1 15 ? 40.197 -20.244 23.803 1.00 0.00 267 PRO A N 2
ATOM 1317 C CA . PRO A 1 15 ? 41.062 -20.252 25.035 1.00 0.00 267 PRO A CA 2
ATOM 1318 C C . PRO A 1 15 ? 40.254 -20.452 26.316 1.00 0.00 267 PRO A C 2
ATOM 1319 O O . PRO A 1 15 ? 40.618 -21.248 27.183 1.00 0.00 267 PRO A O 2
ATOM 1330 N N . VAL A 1 16 ? 39.133 -19.737 26.438 1.00 0.00 268 VAL A N 2
ATOM 1331 C CA . VAL A 1 16 ? 38.279 -19.863 27.618 1.00 0.00 268 VAL A CA 2
ATOM 1332 C C . VAL A 1 16 ? 37.854 -21.333 27.787 1.00 0.00 268 VAL A C 2
ATOM 1333 O O . VAL A 1 16 ? 37.837 -21.882 28.895 1.00 0.00 268 VAL A O 2
ATOM 1346 N N . GLY A 1 17 ? 37.532 -21.977 26.659 1.00 0.00 269 GLY A N 2
ATOM 1347 C CA . GLY A 1 17 ? 37.126 -23.384 26.659 1.00 0.00 269 GLY A CA 2
ATOM 1348 C C . GLY A 1 17 ? 38.260 -24.292 27.149 1.00 0.00 269 GLY A C 2
ATOM 1349 O O . GLY A 1 17 ? 38.057 -25.186 27.982 1.00 0.00 269 GLY A O 2
ATOM 1353 N N . THR A 1 18 ? 39.473 -24.071 26.625 1.00 0.00 270 THR A N 2
ATOM 1354 C CA . THR A 1 18 ? 40.633 -24.875 27.003 1.00 0.00 270 THR A CA 2
ATOM 1355 C C . THR A 1 18 ? 40.959 -24.683 28.482 1.00 0.00 270 THR A C 2
ATOM 1356 O O . THR A 1 18 ? 41.254 -25.644 29.198 1.00 0.00 270 THR A O 2
ATOM 1367 N N . VAL A 1 19 ? 40.886 -23.436 28.954 1.00 0.00 271 VAL A N 2
ATOM 1368 C CA . VAL A 1 19 ? 41.156 -23.137 30.359 1.00 0.00 271 VAL A CA 2
ATOM 1369 C C . VAL A 1 19 ? 40.169 -23.918 31.233 1.00 0.00 271 VAL A C 2
ATOM 1370 O O . VAL A 1 19 ? 40.544 -24.533 32.233 1.00 0.00 271 VAL A O 2
ATOM 1383 N N . GLY A 1 20 ? 38.894 -23.900 30.843 1.00 0.00 272 GLY A N 2
ATOM 1384 C CA . GLY A 1 20 ? 37.861 -24.617 31.589 1.00 0.00 272 GLY A CA 2
ATOM 1385 C C . GLY A 1 20 ? 38.175 -26.113 31.634 1.00 0.00 272 GLY A C 2
ATOM 1386 O O . GLY A 1 20 ? 37.985 -26.778 32.657 1.00 0.00 272 GLY A O 2
ATOM 1390 N N . LEU A 1 21 ? 38.659 -26.657 30.511 1.00 0.00 273 LEU A N 2
ATOM 1391 C CA . LEU A 1 21 ? 38.996 -28.081 30.429 1.00 0.00 273 LEU A CA 2
ATOM 1392 C C . LEU A 1 21 ? 40.119 -28.431 31.409 1.00 0.00 273 LEU A C 2
ATOM 1393 O O . LEU A 1 21 ? 40.044 -29.419 32.144 1.00 0.00 273 LEU A O 2
ATOM 1409 N N . ILE A 1 22 ? 41.176 -27.616 31.422 1.00 0.00 274 ILE A N 2
ATOM 1410 C CA . ILE A 1 22 ? 42.322 -27.843 32.312 1.00 0.00 274 ILE A CA 2
ATOM 1411 C C . ILE A 1 22 ? 41.861 -27.803 33.779 1.00 0.00 274 ILE A C 2
ATOM 1412 O O . ILE A 1 22 ? 42.222 -28.661 34.594 1.00 0.00 274 ILE A O 2
ATOM 1428 N N . ILE A 1 23 ? 41.057 -26.792 34.118 1.00 0.00 275 ILE A N 2
ATOM 1429 C CA . ILE A 1 23 ? 40.545 -26.629 35.484 1.00 0.00 275 ILE A CA 2
ATOM 1430 C C . ILE A 1 23 ? 39.733 -27.871 35.891 1.00 0.00 275 ILE A C 2
ATOM 1431 O O . ILE A 1 23 ? 39.824 -28.367 37.022 1.00 0.00 275 ILE A O 2
ATOM 1447 N N . THR A 1 24 ? 38.927 -28.376 34.960 1.00 0.00 276 THR A N 2
ATOM 1448 C CA . THR A 1 24 ? 38.108 -29.554 35.222 1.00 0.00 276 THR A CA 2
ATOM 1449 C C . T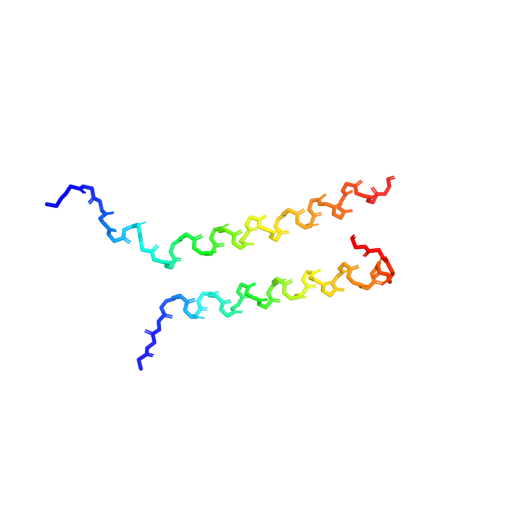HR A 1 24 ? 39.000 -30.770 35.477 1.00 0.00 276 THR A C 2
ATOM 1450 O O . THR A 1 24 ? 38.728 -31.587 36.353 1.00 0.00 276 THR A O 2
ATOM 1461 N N . LEU A 1 25 ? 40.078 -30.892 34.702 1.00 0.00 277 LEU A N 2
ATOM 1462 C CA . LEU A 1 25 ? 41.006 -32.015 34.844 1.00 0.00 277 LEU A CA 2
ATOM 1463 C C . LEU A 1 25 ? 41.696 -32.001 36.211 1.00 0.00 277 LEU A C 2
ATOM 1464 O O . LEU A 1 25 ? 41.848 -33.045 36.847 1.00 0.00 277 LEU A O 2
ATOM 1480 N N . ILE A 1 26 ? 42.131 -30.818 36.677 1.00 0.00 278 ILE A N 2
ATOM 1481 C CA . ILE A 1 26 ? 42.804 -30.730 37.978 1.00 0.00 278 ILE A CA 2
ATOM 1482 C C . ILE A 1 26 ? 41.808 -31.033 39.109 1.00 0.00 278 ILE A C 2
ATOM 1483 O O . ILE A 1 26 ? 42.138 -31.737 40.072 1.00 0.00 278 ILE A O 2
ATOM 1499 N N . PHE A 1 27 ? 40.569 -30.533 38.986 1.00 0.00 279 PHE A N 2
ATOM 1500 C CA . PHE A 1 27 ? 39.545 -30.804 40.000 1.00 0.00 279 PHE A CA 2
ATOM 1501 C C . PHE A 1 27 ? 39.297 -32.315 40.066 1.00 0.00 279 PHE A C 2
ATOM 1502 O O . PHE A 1 27 ? 39.161 -32.904 41.141 1.00 0.00 279 PHE A O 2
ATOM 1519 N N . VAL A 1 28 ? 39.261 -32.945 38.893 1.00 0.00 280 VAL A N 2
ATOM 1520 C CA . VAL A 1 28 ? 39.060 -34.386 38.779 1.00 0.00 280 VAL A CA 2
ATOM 1521 C C . VAL A 1 28 ? 40.239 -35.120 39.444 1.00 0.00 280 VAL A C 2
ATOM 1522 O O . VAL A 1 28 ? 40.066 -36.144 40.105 1.00 0.00 280 VAL A O 2
ATOM 1535 N N . TYR A 1 29 ? 41.447 -34.582 39.265 1.00 0.00 281 TYR A N 2
ATOM 1536 C CA . TYR A 1 29 ? 42.654 -35.168 39.843 1.00 0.00 281 TYR A CA 2
ATOM 1537 C C . TYR A 1 29 ? 42.565 -35.198 41.373 1.00 0.00 281 TYR A C 2
ATOM 1538 O O . TYR A 1 29 ? 42.856 -36.212 42.013 1.00 0.00 281 TYR A O 2
ATOM 1556 N N . PHE A 1 30 ? 42.171 -34.070 41.965 1.00 0.00 282 PHE A N 2
ATOM 1557 C CA . PHE A 1 30 ? 42.057 -33.958 43.424 1.00 0.00 282 PHE A CA 2
ATOM 1558 C C . PHE A 1 30 ? 40.930 -34.846 43.969 1.00 0.00 282 PHE A C 2
ATOM 1559 O O . PHE A 1 30 ? 41.070 -35.476 45.022 1.00 0.00 282 PHE A O 2
ATOM 1576 N N . TRP A 1 31 ? 39.800 -34.893 43.259 1.00 0.00 283 TRP A N 2
ATOM 1577 C CA . TRP A 1 31 ? 38.654 -35.701 43.694 1.00 0.00 283 TRP A CA 2
ATOM 1578 C C . TRP A 1 31 ? 38.998 -37.198 43.680 1.00 0.00 283 TRP A C 2
ATOM 1579 O O . TRP A 1 31 ? 38.705 -37.931 44.629 1.00 0.00 283 TRP A O 2
ATOM 1600 N N . LEU A 1 32 ? 39.620 -37.654 42.596 1.00 0.00 284 LEU A N 2
ATOM 1601 C CA . LEU A 1 32 ? 40.002 -39.061 42.453 1.00 0.00 284 LEU A CA 2
ATOM 1602 C C . LEU A 1 32 ? 41.075 -39.436 43.483 1.00 0.00 284 LEU A C 2
ATOM 1603 O O . LEU A 1 32 ? 40.997 -40.477 44.143 1.00 0.00 284 LEU A O 2
ATOM 1619 N N . GLU A 1 33 ? 42.090 -38.580 43.626 1.00 0.00 285 GLU A N 2
ATOM 1620 C CA . GLU A 1 33 ? 43.178 -38.822 44.576 1.00 0.00 285 GLU A CA 2
ATOM 1621 C C . GLU A 1 33 ? 42.661 -38.750 46.019 1.00 0.00 285 GLU A C 2
ATOM 1622 O O . GLU A 1 33 ? 43.101 -39.497 46.898 1.00 0.00 285 GLU A O 2
ATOM 1634 N N . ARG A 1 34 ? 41.720 -37.833 46.267 1.00 0.00 286 ARG A N 2
ATOM 1635 C CA . ARG A 1 34 ? 41.138 -37.648 47.599 1.00 0.00 286 ARG A CA 2
ATOM 1636 C C . ARG A 1 34 ? 42.231 -37.377 48.641 1.00 0.00 286 ARG A C 2
ATOM 1637 O O . ARG A 1 34 ? 41.883 -37.137 49.785 1.00 0.00 286 ARG A O 2
ATOM 1659 N N . GLN B 2 1 ? 49.028 -11.872 10.022 1.00 0.00 268 GLN B N 2
ATOM 1660 C CA . GLN B 2 1 ? 48.043 -10.774 10.242 1.00 0.00 268 GLN B CA 2
ATOM 1661 C C . GLN B 2 1 ? 47.328 -10.989 11.587 1.00 0.00 268 GLN B C 2
ATOM 1662 O O . GLN B 2 1 ? 46.207 -11.506 11.652 1.00 0.00 268 GLN B O 2
ATOM 1678 N N . TRP B 2 2 ? 47.985 -10.577 12.676 1.00 0.00 269 TRP B N 2
ATOM 1679 C CA . TRP B 2 2 ? 47.420 -10.711 14.026 1.00 0.00 269 TRP B CA 2
ATOM 1680 C C . TRP B 2 2 ? 47.006 -12.160 14.295 1.00 0.00 269 TRP B C 2
ATOM 1681 O O . TRP B 2 2 ? 45.941 -12.614 13.868 1.00 0.00 269 TRP B O 2
ATOM 1702 N N . SER B 2 3 ? 47.858 -12.898 15.015 1.00 0.00 270 SER B N 2
ATOM 1703 C CA . SER B 2 3 ? 47.579 -14.297 15.343 1.00 0.00 270 SER B CA 2
ATOM 1704 C C . SER B 2 3 ? 47.323 -14.458 16.852 1.00 0.00 270 SER B C 2
ATOM 1705 O O . SER B 2 3 ? 48.075 -15.118 17.582 1.00 0.00 270 SER B O 2
ATOM 1713 N N . ALA B 2 4 ? 46.240 -13.835 17.329 1.00 0.00 271 ALA B N 2
ATOM 1714 C CA . ALA B 2 4 ? 45.875 -13.896 18.744 1.00 0.00 271 ALA B CA 2
ATOM 1715 C C . ALA B 2 4 ? 45.479 -15.316 19.150 1.00 0.00 271 ALA B C 2
ATOM 1716 O O . ALA B 2 4 ? 45.891 -15.826 20.195 1.00 0.00 271 ALA B O 2
ATOM 1723 N N . SER B 2 5 ? 44.661 -15.963 18.317 1.00 0.00 272 SER B N 2
ATOM 1724 C CA . SER B 2 5 ? 44.196 -17.319 18.600 1.00 0.00 272 SER B CA 2
ATOM 1725 C C . SER B 2 5 ? 45.367 -18.300 18.707 1.00 0.00 272 SER B C 2
ATOM 1726 O O . SER B 2 5 ? 45.412 -19.141 19.603 1.00 0.00 272 SER B O 2
ATOM 1734 N N . ILE B 2 6 ? 46.321 -18.204 17.779 1.00 0.00 273 ILE B N 2
ATOM 1735 C CA . ILE B 2 6 ? 47.478 -19.107 17.771 1.00 0.00 273 ILE B CA 2
ATOM 1736 C C . ILE B 2 6 ? 48.434 -18.799 18.936 1.00 0.00 273 ILE B C 2
ATOM 1737 O O . ILE B 2 6 ? 49.020 -19.705 19.534 1.00 0.00 273 ILE B O 2
ATOM 1753 N N . LEU B 2 7 ? 48.620 -17.515 19.248 1.00 0.00 274 LEU B N 2
ATOM 1754 C CA . LEU B 2 7 ? 49.544 -17.117 20.313 1.00 0.00 274 LEU B CA 2
ATOM 1755 C C . LEU B 2 7 ? 49.029 -17.513 21.693 1.00 0.00 274 LEU B C 2
ATOM 1756 O O . LEU B 2 7 ? 49.809 -17.903 22.555 1.00 0.00 274 LEU B O 2
ATOM 1772 N N . VAL B 2 8 ? 47.720 -17.421 21.913 1.00 0.00 275 VAL B N 2
ATOM 1773 C CA . VAL B 2 8 ? 47.123 -17.804 23.198 1.00 0.00 275 VAL B CA 2
ATOM 1774 C C . VAL B 2 8 ? 47.037 -19.348 23.298 1.00 0.00 275 VAL B C 2
ATOM 1775 O O . VAL B 2 8 ? 47.376 -19.981 24.327 1.00 0.00 275 VAL B O 2
ATOM 1788 N N . VAL B 2 9 ? 46.553 -19.958 22.212 1.00 0.00 276 VAL B N 2
ATOM 1789 C CA . VAL B 2 9 ? 46.379 -21.404 22.141 1.00 0.00 276 VAL B CA 2
ATOM 1790 C C . VAL B 2 9 ? 47.715 -22.157 22.276 1.00 0.00 276 VAL B C 2
ATOM 1791 O O . VAL B 2 9 ? 47.724 -23.272 22.785 1.00 0.00 276 VAL B O 2
ATOM 1804 N N . VAL B 2 10 ? 48.849 -21.597 21.814 1.00 0.00 277 VAL B N 2
ATOM 1805 C CA . VAL B 2 10 ? 50.117 -22.335 21.937 1.00 0.00 277 VAL B CA 2
ATOM 1806 C C . VAL B 2 10 ? 50.441 -22.613 23.442 1.00 0.00 277 VAL B C 2
ATOM 1807 O O . VAL B 2 10 ? 50.600 -23.782 23.818 1.00 0.00 277 VAL B O 2
ATOM 1820 N N . PRO B 2 11 ? 50.521 -21.597 24.310 1.00 0.00 278 PRO B N 2
ATOM 1821 C CA . PRO B 2 11 ? 50.808 -21.822 25.762 1.00 0.00 278 PRO B CA 2
ATOM 1822 C C . PRO B 2 11 ? 49.731 -22.662 26.454 1.00 0.00 278 PRO B C 2
ATOM 1823 O O . PRO B 2 11 ? 50.044 -23.548 27.265 1.00 0.00 278 PRO B O 2
ATOM 1834 N N . ILE B 2 12 ? 48.443 -22.411 26.135 1.00 0.00 279 ILE B N 2
ATOM 1835 C CA . ILE B 2 12 ? 47.367 -23.195 26.763 1.00 0.00 279 ILE B CA 2
ATOM 1836 C C . ILE B 2 12 ? 47.457 -24.662 26.318 1.00 0.00 279 ILE B C 2
ATOM 1837 O O . ILE B 2 12 ? 47.168 -25.577 27.086 1.00 0.00 279 ILE B O 2
ATOM 1853 N N . PHE B 2 13 ? 47.874 -24.881 25.071 1.00 0.00 280 PHE B N 2
ATOM 1854 C CA . PHE B 2 13 ? 48.019 -26.227 24.531 1.00 0.00 280 PHE B CA 2
ATOM 1855 C C . PHE B 2 13 ? 49.150 -26.944 25.258 1.00 0.00 280 PHE B C 2
ATOM 1856 O O . PHE B 2 13 ? 49.041 -28.122 25.590 1.00 0.00 280 PHE B O 2
ATOM 1873 N N . LEU B 2 14 ? 50.244 -26.221 25.534 1.00 0.00 281 LEU B N 2
ATOM 1874 C CA . LEU B 2 14 ? 51.377 -26.797 26.256 1.00 0.00 281 LEU B CA 2
ATOM 1875 C C . LEU B 2 14 ? 50.914 -27.256 27.643 1.00 0.00 281 LEU B C 2
ATOM 1876 O O . LEU B 2 14 ? 51.217 -28.364 28.105 1.00 0.00 281 LEU B O 2
ATOM 1892 N N . LEU B 2 15 ? 50.151 -26.390 28.315 1.00 0.00 282 LEU B N 2
ATOM 1893 C CA . LEU B 2 15 ? 49.623 -26.690 29.646 1.00 0.00 282 LEU B CA 2
ATOM 1894 C C . LEU B 2 15 ? 48.682 -27.917 29.582 1.00 0.00 282 LEU B C 2
ATOM 1895 O O . LEU B 2 15 ? 48.688 -28.785 30.467 1.00 0.00 282 LEU B O 2
ATOM 1911 N N . LEU B 2 16 ? 47.878 -27.991 28.521 1.00 0.00 283 LEU B N 2
ATOM 1912 C CA . LEU B 2 16 ? 46.941 -29.098 28.332 1.00 0.00 283 LEU B CA 2
ATOM 1913 C C . LEU B 2 16 ? 47.692 -30.422 28.160 1.00 0.00 283 LEU B C 2
ATOM 1914 O O . LEU B 2 16 ? 47.338 -31.436 28.765 1.00 0.00 283 LEU B O 2
ATOM 1930 N N . THR B 2 17 ? 48.752 -30.416 27.340 1.00 0.00 284 THR B N 2
ATOM 1931 C CA . THR B 2 17 ? 49.551 -31.622 27.114 1.00 0.00 284 THR B CA 2
ATOM 1932 C C . THR B 2 17 ? 50.197 -32.068 28.427 1.00 0.00 284 THR B C 2
ATOM 1933 O O . THR B 2 17 ? 50.276 -33.262 28.730 1.00 0.00 284 THR B O 2
ATOM 1944 N N . GLY B 2 18 ? 50.645 -31.095 29.232 1.00 0.00 285 GLY B N 2
ATOM 1945 C CA . GLY B 2 18 ? 51.256 -31.400 30.524 1.00 0.00 285 GLY B CA 2
ATOM 1946 C C . GLY B 2 18 ? 50.237 -32.125 31.405 1.00 0.00 285 GLY B C 2
ATOM 1947 O O . GLY B 2 18 ? 50.548 -33.114 32.076 1.00 0.00 285 GLY B O 2
ATOM 1951 N N . PHE B 2 19 ? 48.992 -31.638 31.383 1.00 0.00 286 PHE B N 2
ATOM 1952 C CA . PHE B 2 19 ? 47.909 -32.245 32.154 1.00 0.00 286 PHE B CA 2
ATOM 1953 C C . PHE B 2 19 ? 47.670 -33.685 31.679 1.00 0.00 286 PHE B C 2
ATOM 1954 O O . PHE B 2 19 ? 47.468 -34.603 32.483 1.00 0.00 286 PHE B O 2
ATOM 1971 N N . VAL B 2 20 ? 47.713 -33.892 30.357 1.00 0.00 287 VAL B N 2
ATOM 1972 C CA . VAL B 2 20 ? 47.517 -35.228 29.787 1.00 0.00 287 VAL B CA 2
ATOM 1973 C C . VAL B 2 20 ? 48.610 -36.160 30.328 1.00 0.00 287 VAL B C 2
ATOM 1974 O O . VAL B 2 20 ? 48.351 -37.311 30.682 1.00 0.00 287 VAL B O 2
ATOM 1987 N N . HIS B 2 21 ? 49.843 -35.646 30.425 1.00 0.00 288 HIS B N 2
ATOM 1988 C CA . HIS B 2 21 ? 50.959 -36.425 30.960 1.00 0.00 288 HIS B CA 2
ATOM 1989 C C . HIS B 2 21 ? 50.697 -36.759 32.435 1.00 0.00 288 HIS B C 2
ATOM 1990 O O . HIS B 2 21 ? 51.018 -37.849 32.919 1.00 0.00 288 HIS B O 2
ATOM 2005 N N . LEU B 2 22 ? 50.092 -35.806 33.158 1.00 0.00 289 LEU B N 2
ATOM 2006 C CA . LEU B 2 22 ? 49.770 -35.992 34.572 1.00 0.00 289 LEU B CA 2
ATOM 2007 C C . LEU B 2 22 ? 48.831 -37.187 34.738 1.00 0.00 289 LEU B C 2
ATOM 2008 O O . LEU B 2 22 ? 49.030 -38.051 35.596 1.00 0.00 289 LEU B O 2
ATOM 2024 N N . LEU B 2 23 ? 47.800 -37.242 33.892 1.00 0.00 290 LEU B N 2
ATOM 2025 C CA . LEU B 2 23 ? 46.831 -38.342 33.929 1.00 0.00 290 LEU B CA 2
ATOM 2026 C C . LEU B 2 23 ? 47.502 -39.659 33.515 1.00 0.00 290 LEU B C 2
ATOM 2027 O O . LEU B 2 23 ? 47.221 -40.726 34.068 1.00 0.00 290 LEU B O 2
ATOM 2043 N N . PHE B 2 24 ? 48.398 -39.581 32.528 1.00 0.00 291 PHE B N 2
ATOM 2044 C CA . PHE B 2 24 ? 49.113 -40.755 32.029 1.00 0.00 291 PHE B CA 2
ATOM 2045 C C . PHE B 2 24 ? 49.939 -41.404 33.147 1.00 0.00 291 PHE B C 2
ATOM 2046 O O . PHE B 2 24 ? 50.026 -42.629 33.248 1.00 0.00 291 PHE B O 2
ATOM 2063 N N . LYS B 2 25 ? 50.561 -40.575 33.989 1.00 0.00 292 LYS B N 2
ATOM 2064 C CA . LYS B 2 25 ? 51.387 -41.078 35.089 1.00 0.00 292 LYS B CA 2
ATOM 2065 C C . LYS B 2 25 ? 50.555 -41.931 36.059 1.00 0.00 292 LYS B C 2
ATOM 2066 O O . LYS B 2 25 ? 51.052 -42.891 36.654 1.00 0.00 292 LYS B O 2
ATOM 2085 N N . LEU B 2 26 ? 49.277 -41.577 36.227 1.00 0.00 293 LEU B N 2
ATOM 2086 C CA . LEU B 2 26 ? 48.382 -42.310 37.133 1.00 0.00 293 LEU B CA 2
ATOM 2087 C C . LEU B 2 26 ? 47.586 -43.408 36.399 1.00 0.00 293 LEU B C 2
ATOM 2088 O O . LEU B 2 26 ? 46.713 -44.052 36.990 1.00 0.00 293 LEU B O 2
ATOM 2104 N N . SER B 2 27 ? 47.874 -43.630 35.107 1.00 0.00 294 SER B N 2
ATOM 2105 C CA . SER B 2 27 ? 47.168 -44.649 34.327 1.00 0.00 294 SER B CA 2
ATOM 2106 C C . SER B 2 27 ? 47.701 -46.067 34.656 1.00 0.00 294 SER B C 2
ATOM 2107 O O . SER B 2 27 ? 46.917 -46.925 35.072 1.00 0.00 294 SER B O 2
ATOM 2115 N N . PRO B 2 28 ? 49.000 -46.344 34.486 1.00 0.00 295 PRO B N 2
ATOM 2116 C CA . PRO B 2 28 ? 49.565 -47.700 34.789 1.00 0.00 295 PRO B CA 2
ATOM 2117 C C . PRO B 2 28 ? 49.551 -48.014 36.291 1.00 0.00 295 PRO B C 2
ATOM 2118 O O . PRO B 2 28 ? 49.493 -49.178 36.701 1.00 0.00 295 PRO B O 2
ATOM 2129 N N . ARG B 2 29 ? 49.601 -46.968 37.123 1.00 0.00 296 ARG B N 2
ATOM 2130 C CA . ARG B 2 29 ? 49.588 -47.136 38.582 1.00 0.00 296 ARG B CA 2
ATOM 2131 C C . ARG B 2 29 ? 48.159 -47.375 39.116 1.00 0.00 296 ARG B C 2
ATOM 2132 O O . ARG B 2 29 ? 47.965 -47.609 40.313 1.00 0.00 296 ARG B O 2
ATOM 2153 N N . LEU B 2 30 ? 47.150 -47.319 38.233 1.00 0.00 297 LEU B N 2
ATOM 2154 C CA . LEU B 2 30 ? 45.759 -47.531 38.638 1.00 0.00 297 LEU B CA 2
ATOM 2155 C C . LEU B 2 30 ? 45.540 -48.988 39.055 1.00 0.00 297 LEU B C 2
ATOM 2156 O O . LEU B 2 30 ? 45.951 -49.923 38.363 1.00 0.00 297 LEU B O 2
ATOM 2172 N N . LYS B 2 31 ? 44.883 -49.185 40.205 1.00 0.00 298 LYS B N 2
ATOM 2173 C CA . LYS B 2 31 ? 44.608 -50.531 40.717 1.00 0.00 298 LYS B CA 2
ATOM 2174 C C . LYS B 2 31 ? 45.912 -51.323 40.871 1.00 0.00 298 LYS B C 2
ATOM 2175 O O . LYS B 2 31 ? 46.966 -50.729 40.710 1.00 0.00 298 LYS B O 2
ATOM 2195 N N . GLU A 1 1 ? 31.525 1.628 19.487 1.00 0.00 253 GLU A N 3
ATOM 2196 C CA . GLU A 1 1 ? 30.078 1.902 19.251 1.00 0.00 253 GLU A CA 3
ATOM 2197 C C . GLU A 1 1 ? 29.537 0.891 18.233 1.00 0.00 253 GLU A C 3
ATOM 2198 O O . GLU A 1 1 ? 30.054 0.762 17.120 1.00 0.00 253 GLU A O 3
ATOM 2212 N N . GLU A 1 2 ? 28.484 0.164 18.620 1.00 0.00 254 GLU A N 3
ATOM 2213 C CA . GLU A 1 2 ? 27.873 -0.840 17.745 1.00 0.00 254 GLU A CA 3
ATOM 2214 C C . GLU A 1 2 ? 28.917 -1.853 17.269 1.00 0.00 254 GLU A C 3
ATOM 2215 O O . GLU A 1 2 ? 30.114 -1.722 17.540 1.00 0.00 254 GLU A O 3
ATOM 2227 N N . ASN A 1 3 ? 28.455 -2.879 16.547 1.00 0.00 255 ASN A N 3
ATOM 2228 C CA . ASN A 1 3 ? 29.339 -3.922 16.028 1.00 0.00 255 ASN A CA 3
ATOM 2229 C C . ASN A 1 3 ? 30.182 -4.545 17.173 1.00 0.00 255 ASN A C 3
ATOM 2230 O O . ASN A 1 3 ? 31.398 -4.323 17.251 1.00 0.00 255 ASN A O 3
ATOM 2241 N N . PRO A 1 4 ? 29.568 -5.323 18.068 1.00 0.00 256 PRO A N 3
ATOM 2242 C CA . PRO A 1 4 ? 30.290 -5.968 19.201 1.00 0.00 256 PRO A CA 3
ATOM 2243 C C . PRO A 1 4 ? 30.836 -7.363 18.847 1.00 0.00 256 PRO A C 3
ATOM 2244 O O . PRO A 1 4 ? 31.258 -8.124 19.724 1.00 0.00 256 PRO A O 3
ATOM 2255 N N . SER A 1 5 ? 30.826 -7.705 17.553 1.00 0.00 257 SER A N 3
ATOM 2256 C CA . SER A 1 5 ? 31.317 -9.005 17.093 1.00 0.00 257 SER A CA 3
ATOM 2257 C C . SER A 1 5 ? 32.800 -9.192 17.434 1.00 0.00 257 SER A C 3
ATOM 2258 O O . SER A 1 5 ? 33.256 -10.305 17.714 1.00 0.00 257 SER A O 3
ATOM 2266 N N . LEU A 1 6 ? 33.565 -8.095 17.411 1.00 0.00 258 LEU A N 3
ATOM 2267 C CA . LEU A 1 6 ? 34.995 -8.149 17.719 1.00 0.00 258 LEU A CA 3
ATOM 2268 C C . LEU A 1 6 ? 35.240 -8.677 19.139 1.00 0.00 258 LEU A C 3
ATOM 2269 O O . LEU A 1 6 ? 36.298 -9.241 19.424 1.00 0.00 258 LEU A O 3
ATOM 2285 N N . PHE A 1 7 ? 34.268 -8.500 20.044 1.00 0.00 259 PHE A N 3
ATOM 2286 C CA . PHE A 1 7 ? 34.422 -8.981 21.416 1.00 0.00 259 PHE A CA 3
ATOM 2287 C C . PHE A 1 7 ? 34.347 -10.509 21.428 1.00 0.00 259 PHE A C 3
ATOM 2288 O O . PHE A 1 7 ? 35.124 -11.178 22.112 1.00 0.00 259 PHE A O 3
ATOM 2305 N N . ALA A 1 8 ? 33.411 -11.069 20.656 1.00 0.00 260 ALA A N 3
ATOM 2306 C CA . ALA A 1 8 ? 33.250 -12.523 20.577 1.00 0.00 260 ALA A CA 3
ATOM 2307 C C . ALA A 1 8 ? 34.155 -13.115 19.478 1.00 0.00 260 ALA A C 3
ATOM 2308 O O . ALA A 1 8 ? 33.846 -14.149 18.874 1.00 0.00 260 ALA A O 3
ATOM 2315 N N . LEU A 1 9 ? 35.288 -12.452 19.215 1.00 0.00 261 LEU A N 3
ATOM 2316 C CA . LEU A 1 9 ? 36.230 -12.904 18.194 1.00 0.00 261 LEU A CA 3
ATOM 2317 C C . LEU A 1 9 ? 36.715 -14.332 18.484 1.00 0.00 261 LEU A C 3
ATOM 2318 O O . LEU A 1 9 ? 36.214 -15.010 19.377 1.00 0.00 261 LEU A O 3
ATOM 2334 N N . GLU A 1 10 ? 37.656 -14.814 17.677 1.00 0.00 262 GLU A N 3
ATOM 2335 C CA . GLU A 1 10 ? 38.169 -16.183 17.810 1.00 0.00 262 GLU A CA 3
ATOM 2336 C C . GLU A 1 10 ? 39.003 -16.433 19.081 1.00 0.00 262 GLU A C 3
ATOM 2337 O O . GLU A 1 10 ? 38.911 -17.496 19.693 1.00 0.00 262 GLU A O 3
ATOM 2349 N N . ALA A 1 11 ? 39.867 -15.485 19.450 1.00 0.00 263 ALA A N 3
ATOM 2350 C CA . ALA A 1 11 ? 40.767 -15.663 20.604 1.00 0.00 263 ALA A CA 3
ATOM 2351 C C . ALA A 1 11 ? 40.055 -15.759 21.958 1.00 0.00 263 ALA A C 3
ATOM 2352 O O . ALA A 1 11 ? 40.662 -16.188 22.929 1.00 0.00 263 ALA A O 3
ATOM 2359 N N . VAL A 1 12 ? 38.796 -15.324 22.057 1.00 0.00 264 VAL A N 3
ATOM 2360 C CA . VAL A 1 12 ? 38.069 -15.363 23.342 1.00 0.00 264 VAL A CA 3
ATOM 2361 C C . VAL A 1 12 ? 37.344 -16.707 23.568 1.00 0.00 264 VAL A C 3
ATOM 2362 O O . VAL A 1 12 ? 37.113 -17.131 24.704 1.00 0.00 264 VAL A O 3
ATOM 2375 N N . LEU A 1 13 ? 36.945 -17.357 22.474 1.00 0.00 265 LEU A N 3
ATOM 2376 C CA . LEU A 1 13 ? 36.202 -18.623 22.532 1.00 0.00 265 LEU A CA 3
ATOM 2377 C C . LEU A 1 13 ? 37.050 -19.817 23.002 1.00 0.00 265 LEU A C 3
ATOM 2378 O O . LEU A 1 13 ? 36.563 -20.693 23.725 1.00 0.00 265 LEU A O 3
ATOM 2394 N N . ILE A 1 14 ? 38.306 -19.893 22.553 1.00 0.00 266 ILE A N 3
ATOM 2395 C CA . ILE A 1 14 ? 39.183 -21.034 22.900 1.00 0.00 266 ILE A CA 3
ATOM 2396 C C . ILE A 1 14 ? 39.789 -20.984 24.348 1.00 0.00 266 ILE A C 3
ATOM 2397 O O . ILE A 1 14 ? 39.880 -22.040 24.979 1.00 0.00 266 ILE A O 3
ATOM 2413 N N . PRO A 1 15 ? 40.248 -19.844 24.876 1.00 0.00 267 PRO A N 3
ATOM 2414 C CA . PRO A 1 15 ? 40.881 -19.798 26.234 1.00 0.00 267 PRO A CA 3
ATOM 2415 C C . PRO A 1 15 ? 39.911 -20.188 27.344 1.00 0.00 267 PRO A C 3
ATOM 2416 O O . PRO A 1 15 ? 40.248 -20.959 28.240 1.00 0.00 267 PRO A O 3
ATOM 2427 N N . VAL A 1 16 ? 38.689 -19.655 27.292 1.00 0.00 268 VAL A N 3
ATOM 2428 C CA . VAL A 1 16 ? 37.684 -19.968 28.304 1.00 0.00 268 VAL A CA 3
ATOM 2429 C C . VAL A 1 16 ? 37.351 -21.468 28.258 1.00 0.00 268 VAL A C 3
ATOM 2430 O O . VAL A 1 16 ? 37.261 -22.141 29.292 1.00 0.00 268 VAL A O 3
ATOM 2443 N N . GLY A 1 17 ? 37.178 -21.999 27.043 1.00 0.00 269 GLY A N 3
ATOM 2444 C CA . GLY A 1 17 ? 36.862 -23.420 26.865 1.00 0.00 269 GLY A CA 3
ATOM 2445 C C . GLY A 1 17 ? 38.000 -24.315 27.370 1.00 0.00 269 GLY A C 3
ATOM 2446 O O . GLY A 1 17 ? 37.792 -25.263 28.143 1.00 0.00 269 GLY A O 3
ATOM 2450 N N . THR A 1 18 ? 39.221 -24.014 26.921 1.00 0.00 270 THR A N 3
ATOM 2451 C CA . THR A 1 18 ? 40.394 -24.788 27.307 1.00 0.00 270 THR A CA 3
ATOM 2452 C C . THR A 1 18 ? 40.652 -24.678 28.802 1.00 0.00 270 THR A C 3
ATOM 2453 O O . THR A 1 18 ? 40.903 -25.674 29.475 1.00 0.00 270 THR A O 3
ATOM 2464 N N . VAL A 1 19 ? 40.575 -23.458 29.336 1.00 0.00 271 VAL A N 3
ATOM 2465 C CA . VAL A 1 19 ? 40.789 -23.235 30.766 1.00 0.00 271 VAL A CA 3
ATOM 2466 C C . VAL A 1 19 ? 39.789 -24.087 31.560 1.00 0.00 271 VAL A C 3
ATOM 2467 O O . VAL A 1 19 ? 40.136 -24.694 32.573 1.00 0.00 271 VAL A O 3
ATOM 2480 N N . GLY A 1 20 ? 38.542 -24.146 31.086 1.00 0.00 272 GLY A N 3
ATOM 2481 C CA . GLY A 1 20 ? 37.515 -24.943 31.750 1.00 0.00 272 GLY A CA 3
ATOM 2482 C C . GLY A 1 20 ? 37.901 -26.424 31.748 1.00 0.00 272 GLY A C 3
ATOM 2483 O O . GLY A 1 20 ? 37.739 -27.127 32.747 1.00 0.00 272 GLY A O 3
ATOM 2487 N N . LEU A 1 21 ? 38.421 -26.910 30.612 1.00 0.00 273 LEU A N 3
ATOM 2488 C CA . LEU A 1 21 ? 38.831 -28.317 30.493 1.00 0.00 273 LEU A CA 3
ATOM 2489 C C . LEU A 1 21 ? 39.977 -28.638 31.471 1.00 0.00 273 LEU A C 3
ATOM 2490 O O . LEU A 1 21 ? 39.974 -29.663 32.158 1.00 0.00 273 LEU A O 3
ATOM 2506 N N . ILE A 1 22 ? 40.969 -27.754 31.521 1.00 0.00 274 ILE A N 3
ATOM 2507 C CA . ILE A 1 22 ? 42.132 -27.924 32.398 1.00 0.00 274 ILE A CA 3
ATOM 2508 C C . ILE A 1 22 ? 41.684 -27.972 33.873 1.00 0.00 274 ILE A C 3
ATOM 2509 O O . ILE A 1 22 ? 42.074 -28.865 34.646 1.00 0.00 274 ILE A O 3
ATOM 2525 N N . ILE A 1 23 ? 40.856 -27.000 34.268 1.00 0.00 275 ILE A N 3
ATOM 2526 C CA . ILE A 1 23 ? 40.356 -26.922 35.641 1.00 0.00 275 ILE A CA 3
ATOM 2527 C C . ILE A 1 23 ? 39.557 -28.184 35.982 1.00 0.00 275 ILE A C 3
ATOM 2528 O O . ILE A 1 23 ? 39.660 -28.720 37.085 1.00 0.00 275 ILE A O 3
ATOM 2544 N N . THR A 1 24 ? 38.752 -28.662 35.032 1.00 0.00 276 THR A N 3
ATOM 2545 C CA . THR A 1 24 ? 37.948 -29.860 35.258 1.00 0.00 276 THR A CA 3
ATOM 2546 C C . THR A 1 24 ? 38.856 -31.067 35.477 1.00 0.00 276 THR A C 3
ATOM 2547 O O . THR A 1 24 ? 38.576 -31.918 36.316 1.00 0.00 276 THR A O 3
ATOM 2558 N N . LEU A 1 25 ? 39.950 -31.153 34.713 1.00 0.00 277 LEU A N 3
ATOM 2559 C CA . LEU A 1 25 ? 40.882 -32.277 34.841 1.00 0.00 277 LEU A CA 3
ATOM 2560 C C . LEU A 1 25 ? 41.518 -32.311 36.232 1.00 0.00 277 LEU A C 3
ATOM 2561 O O . LEU A 1 25 ? 41.538 -33.353 36.902 1.00 0.00 277 LEU A O 3
ATOM 2577 N N . ILE A 1 26 ? 42.037 -31.167 36.691 1.00 0.00 278 ILE A N 3
ATOM 2578 C CA . ILE A 1 26 ? 42.651 -31.111 38.023 1.00 0.00 278 ILE A CA 3
ATOM 2579 C C . ILE A 1 26 ? 41.587 -31.397 39.100 1.00 0.00 278 ILE A C 3
ATOM 2580 O O . ILE A 1 26 ? 41.872 -32.003 40.132 1.00 0.00 278 ILE A O 3
ATOM 2596 N N . PHE A 1 27 ? 40.351 -30.946 38.855 1.00 0.00 279 PHE A N 3
ATOM 2597 C CA . PHE A 1 27 ? 39.250 -31.147 39.802 1.00 0.00 279 PHE A CA 3
ATOM 2598 C C . PHE A 1 27 ? 38.921 -32.636 39.964 1.00 0.00 279 PHE A C 3
ATOM 2599 O O . PHE A 1 27 ? 38.799 -33.144 41.086 1.00 0.00 279 PHE A O 3
ATOM 2616 N N . VAL A 1 28 ? 38.778 -33.352 38.840 1.00 0.00 280 VAL A N 3
ATOM 2617 C CA . VAL A 1 28 ? 38.465 -34.784 38.889 1.00 0.00 280 VAL A CA 3
ATOM 2618 C C . VAL A 1 28 ? 39.621 -35.559 39.523 1.00 0.00 280 VAL A C 3
ATOM 2619 O O . VAL A 1 28 ? 39.412 -36.510 40.281 1.00 0.00 280 VAL A O 3
ATOM 2632 N N . TYR A 1 29 ? 40.857 -35.137 39.232 1.00 0.00 281 TYR A N 3
ATOM 2633 C CA . TYR A 1 29 ? 42.037 -35.783 39.800 1.00 0.00 281 TYR A CA 3
ATOM 2634 C C . TYR A 1 29 ? 42.044 -35.607 41.325 1.00 0.00 281 TYR A C 3
ATOM 2635 O O . TYR A 1 29 ? 42.354 -36.531 42.082 1.00 0.00 281 TYR A O 3
ATOM 2653 N N . PHE A 1 30 ? 41.694 -34.400 41.777 1.00 0.00 282 PHE A N 3
ATOM 2654 C CA . PHE A 1 30 ? 41.654 -34.086 43.204 1.00 0.00 282 PHE A CA 3
ATOM 2655 C C . PHE A 1 30 ? 40.617 -34.953 43.918 1.00 0.00 282 PHE A C 3
ATOM 2656 O O . PHE A 1 30 ? 40.878 -35.527 44.979 1.00 0.00 282 PHE A O 3
ATOM 2673 N N . TRP A 1 31 ? 39.423 -35.044 43.329 1.00 0.00 283 TRP A N 3
ATOM 2674 C CA . TRP A 1 31 ? 38.338 -35.839 43.909 1.00 0.00 283 TRP A CA 3
ATOM 2675 C C . TRP A 1 31 ? 38.738 -37.314 43.990 1.00 0.00 283 TRP A C 3
ATOM 2676 O O . TRP A 1 31 ? 38.467 -38.002 44.977 1.00 0.00 283 TRP A O 3
ATOM 2697 N N . LEU A 1 32 ? 39.392 -37.803 42.934 1.00 0.00 284 LEU A N 3
ATOM 2698 C CA . LEU A 1 32 ? 39.835 -39.196 42.875 1.00 0.00 284 LEU A CA 3
ATOM 2699 C C . LEU A 1 32 ? 40.844 -39.486 43.991 1.00 0.00 284 LEU A C 3
ATOM 2700 O O . LEU A 1 32 ? 40.770 -40.512 44.673 1.00 0.00 284 LEU A O 3
ATOM 2716 N N . GLU A 1 33 ? 41.803 -38.573 44.174 1.00 0.00 285 GLU A N 3
ATOM 2717 C CA . GLU A 1 33 ? 42.832 -38.730 45.202 1.00 0.00 285 GLU A CA 3
ATOM 2718 C C . GLU A 1 33 ? 42.398 -38.054 46.508 1.00 0.00 285 GLU A C 3
ATOM 2719 O O . GLU A 1 33 ? 41.342 -37.420 46.588 1.00 0.00 285 GLU A O 3
ATOM 2731 N N . ARG A 1 34 ? 43.229 -38.194 47.545 1.00 0.00 286 ARG A N 3
ATOM 2732 C CA . ARG A 1 34 ? 42.949 -37.606 48.854 1.00 0.00 286 ARG A CA 3
ATOM 2733 C C . ARG A 1 34 ? 41.581 -38.068 49.375 1.00 0.00 286 ARG A C 3
ATOM 2734 O O . ARG A 1 34 ? 41.558 -39.001 50.160 1.00 0.00 286 ARG A O 3
ATOM 2756 N N . GLN B 2 1 ? 52.733 -17.593 10.972 1.00 0.00 268 GLN B N 3
ATOM 2757 C CA . GLN B 2 1 ? 52.043 -16.325 10.598 1.00 0.00 268 GLN B CA 3
ATOM 2758 C C . GLN B 2 1 ? 51.660 -15.565 11.871 1.00 0.00 268 GLN B C 3
ATOM 2759 O O . GLN B 2 1 ? 51.561 -16.144 12.957 1.00 0.00 268 GLN B O 3
ATOM 2775 N N . TRP B 2 2 ? 51.441 -14.253 11.739 1.00 0.00 269 TRP B N 3
ATOM 2776 C CA . TRP B 2 2 ? 51.067 -13.417 12.880 1.00 0.00 269 TRP B CA 3
ATOM 2777 C C . TRP B 2 2 ? 49.560 -13.488 13.131 1.00 0.00 269 TRP B C 3
ATOM 2778 O O . TRP B 2 2 ? 48.746 -13.156 12.263 1.00 0.00 269 TRP B O 3
ATOM 2799 N N . SER B 2 3 ? 49.181 -13.924 14.336 1.00 0.00 270 SER B N 3
ATOM 2800 C CA . SER B 2 3 ? 47.771 -14.039 14.708 1.00 0.00 270 SER B CA 3
ATOM 2801 C C . SER B 2 3 ? 47.627 -14.292 16.211 1.00 0.00 270 SER B C 3
ATOM 2802 O O . SER B 2 3 ? 48.407 -15.037 16.813 1.00 0.00 270 SER B O 3
ATOM 2810 N N . ALA B 2 4 ? 46.618 -13.668 16.825 1.00 0.00 271 ALA B N 3
ATOM 2811 C CA . ALA B 2 4 ? 46.370 -13.828 18.260 1.00 0.00 271 ALA B CA 3
ATOM 2812 C C . ALA B 2 4 ? 45.963 -15.270 18.585 1.00 0.00 271 ALA B C 3
ATOM 2813 O O . ALA B 2 4 ? 46.333 -15.827 19.623 1.00 0.00 271 ALA B O 3
ATOM 2820 N N . SER B 2 5 ? 45.180 -15.879 17.691 1.00 0.00 272 SER B N 3
ATOM 2821 C CA . SER B 2 5 ? 44.706 -17.246 17.887 1.00 0.00 272 SER B CA 3
ATOM 2822 C C . SER B 2 5 ? 45.874 -18.228 18.030 1.00 0.00 272 SER B C 3
ATOM 2823 O O . SER B 2 5 ? 45.845 -19.118 18.876 1.00 0.00 272 SER B O 3
ATOM 2831 N N . ILE B 2 6 ? 46.901 -18.076 17.189 1.00 0.00 273 ILE B N 3
ATOM 2832 C CA . ILE B 2 6 ? 48.071 -18.970 17.217 1.00 0.00 273 ILE B CA 3
ATOM 2833 C C . ILE B 2 6 ? 48.883 -18.800 18.516 1.00 0.00 273 ILE B C 3
ATOM 2834 O O . ILE B 2 6 ? 49.328 -19.779 19.134 1.00 0.00 273 ILE B O 3
ATOM 2850 N N . LEU B 2 7 ? 49.101 -17.550 18.931 1.00 0.00 274 LEU B N 3
ATOM 2851 C CA . LEU B 2 7 ? 49.886 -17.274 20.137 1.00 0.00 274 LEU B CA 3
ATOM 2852 C C . LEU B 2 7 ? 49.145 -17.706 21.402 1.00 0.00 274 LEU B C 3
ATOM 2853 O O . LEU B 2 7 ? 49.767 -18.053 22.398 1.00 0.00 274 LEU B O 3
ATOM 2869 N N . VAL B 2 8 ? 47.816 -17.683 21.372 1.00 0.00 275 VAL B N 3
ATOM 2870 C CA . VAL B 2 8 ? 47.012 -18.101 22.524 1.00 0.00 275 VAL B CA 3
ATOM 2871 C C . VAL B 2 8 ? 46.984 -19.653 22.617 1.00 0.00 275 VAL B C 3
ATOM 2872 O O . VAL B 2 8 ? 47.225 -20.270 23.682 1.00 0.00 275 VAL B O 3
ATOM 2885 N N . VAL B 2 9 ? 46.661 -20.287 21.481 1.00 0.00 276 VAL B N 3
ATOM 2886 C CA . VAL B 2 9 ? 46.551 -21.744 21.405 1.00 0.00 276 VAL B CA 3
ATOM 2887 C C . VAL B 2 9 ? 47.871 -22.476 21.663 1.00 0.00 276 VAL B C 3
ATOM 2888 O O . VAL B 2 9 ? 47.846 -23.596 22.164 1.00 0.00 276 VAL B O 3
ATOM 2901 N N . VAL B 2 10 ? 49.039 -21.902 21.307 1.00 0.00 277 VAL B N 3
ATOM 2902 C CA . VAL B 2 10 ? 50.291 -22.636 21.547 1.00 0.00 277 VAL B CA 3
ATOM 2903 C C . VAL B 2 10 ? 50.498 -22.883 23.078 1.00 0.00 277 VAL B C 3
ATOM 2904 O O . VAL B 2 10 ? 50.621 -24.044 23.491 1.00 0.00 277 VAL B O 3
ATOM 2917 N N . PRO B 2 11 ? 50.515 -21.851 23.933 1.00 0.00 278 PRO B N 3
ATOM 2918 C CA . PRO B 2 11 ? 50.686 -22.042 25.412 1.00 0.00 278 PRO B CA 3
ATOM 2919 C C . PRO B 2 11 ? 49.551 -22.851 26.049 1.00 0.00 278 PRO B C 3
ATOM 2920 O O . PRO B 2 11 ? 49.782 -23.704 26.917 1.00 0.00 278 PRO B O 3
ATOM 2931 N N . ILE B 2 12 ? 48.302 -22.587 25.623 1.00 0.00 279 ILE B N 3
ATOM 2932 C CA . ILE B 2 12 ? 47.156 -23.303 26.188 1.00 0.00 279 ILE B CA 3
ATOM 2933 C C . ILE B 2 12 ? 47.223 -24.790 25.811 1.00 0.00 279 ILE B C 3
ATOM 2934 O O . ILE B 2 12 ? 47.000 -25.672 26.647 1.00 0.00 279 ILE B O 3
ATOM 2950 N N . PHE B 2 13 ? 47.542 -25.070 24.551 1.00 0.00 280 PHE B N 3
ATOM 2951 C CA . PHE B 2 13 ? 47.648 -26.445 24.076 1.00 0.00 280 PHE B CA 3
ATOM 2952 C C . PHE B 2 13 ? 48.738 -27.164 24.863 1.00 0.00 280 PHE B C 3
ATOM 2953 O O . PHE B 2 13 ? 48.570 -28.312 25.281 1.00 0.00 280 PHE B O 3
ATOM 2970 N N . LEU B 2 14 ? 49.855 -26.467 25.105 1.00 0.00 281 LEU B N 3
ATOM 2971 C CA . LEU B 2 14 ? 50.946 -27.039 25.890 1.00 0.00 281 LEU B CA 3
ATOM 2972 C C . LEU B 2 14 ? 50.420 -27.368 27.298 1.00 0.00 281 LEU B C 3
ATOM 2973 O O . LEU B 2 14 ? 50.806 -28.361 27.916 1.00 0.00 281 LEU B O 3
ATOM 2989 N N . LEU B 2 15 ? 49.513 -26.518 27.802 1.00 0.00 282 LEU B N 3
ATOM 2990 C CA . LEU B 2 15 ? 48.907 -26.705 29.123 1.00 0.00 282 LEU B CA 3
ATOM 2991 C C . LEU B 2 15 ? 48.106 -28.015 29.172 1.00 0.00 282 LEU B C 3
ATOM 2992 O O . LEU B 2 15 ? 48.250 -28.837 30.088 1.00 0.00 282 LEU B O 3
ATOM 3008 N N . LEU B 2 16 ? 47.240 -28.201 28.173 1.00 0.00 283 LEU B N 3
ATOM 3009 C CA . LEU B 2 16 ? 46.394 -29.391 28.096 1.00 0.00 283 LEU B CA 3
ATOM 3010 C C . LEU B 2 16 ? 47.266 -30.642 28.010 1.00 0.00 283 LEU B C 3
ATOM 3011 O O . LEU B 2 16 ? 47.028 -31.643 28.691 1.00 0.00 283 LEU B O 3
ATOM 3027 N N . THR B 2 17 ? 48.302 -30.577 27.171 1.00 0.00 284 THR B N 3
ATOM 3028 C CA . THR B 2 17 ? 49.225 -31.696 27.000 1.00 0.00 284 THR B CA 3
ATOM 3029 C C . THR B 2 17 ? 49.895 -32.028 28.334 1.00 0.00 284 THR B C 3
ATOM 3030 O O . THR B 2 17 ? 50.058 -33.195 28.699 1.00 0.00 284 THR B O 3
ATOM 3041 N N . GLY B 2 18 ? 50.282 -30.985 29.077 1.00 0.00 285 GLY B N 3
ATOM 3042 C CA . GLY B 2 18 ? 50.926 -31.161 30.374 1.00 0.00 285 GLY B CA 3
ATOM 3043 C C . GLY B 2 18 ? 49.997 -31.895 31.340 1.00 0.00 285 GLY B C 3
ATOM 3044 O O . GLY B 2 18 ? 50.428 -32.748 32.115 1.00 0.00 285 GLY B O 3
ATOM 3048 N N . PHE B 2 19 ? 48.703 -31.557 31.296 1.00 0.00 286 PHE B N 3
ATOM 3049 C CA . PHE B 2 19 ? 47.712 -32.190 32.171 1.00 0.00 286 PHE B CA 3
ATOM 3050 C C . PHE B 2 19 ? 47.527 -33.672 31.808 1.00 0.00 286 PHE B C 3
ATOM 3051 O O . PHE B 2 19 ? 47.467 -34.545 32.684 1.00 0.00 286 PHE B O 3
ATOM 3068 N N . VAL B 2 20 ? 47.453 -33.970 30.505 1.00 0.00 287 VAL B N 3
ATOM 3069 C CA . VAL B 2 20 ? 47.292 -35.356 30.052 1.00 0.00 287 VAL B CA 3
ATOM 3070 C C . VAL B 2 20 ? 48.495 -36.175 30.531 1.00 0.00 287 VAL B C 3
ATOM 3071 O O . VAL B 2 20 ? 48.348 -37.291 31.034 1.00 0.00 287 VAL B O 3
ATOM 3084 N N . HIS B 2 21 ? 49.694 -35.605 30.396 1.00 0.00 288 HIS B N 3
ATOM 3085 C CA . HIS B 2 21 ? 50.917 -36.272 30.842 1.00 0.00 288 HIS B CA 3
ATOM 3086 C C . HIS B 2 21 ? 50.894 -36.436 32.370 1.00 0.00 288 HIS B C 3
ATOM 3087 O O . HIS B 2 21 ? 51.392 -37.420 32.918 1.00 0.00 288 HIS B O 3
ATOM 3102 N N . LEU B 2 22 ? 50.312 -35.452 33.063 1.00 0.00 289 LEU B N 3
ATOM 3103 C CA . LEU B 2 22 ? 50.218 -35.470 34.522 1.00 0.00 289 LEU B CA 3
ATOM 3104 C C . LEU B 2 22 ? 49.422 -36.687 34.997 1.00 0.00 289 LEU B C 3
ATOM 3105 O O . LEU B 2 22 ? 49.814 -37.386 35.936 1.00 0.00 289 LEU B O 3
ATOM 3121 N N . LEU B 2 23 ? 48.278 -36.934 34.351 1.00 0.00 290 LEU B N 3
ATOM 3122 C CA . LEU B 2 23 ? 47.414 -38.060 34.721 1.00 0.00 290 LEU B CA 3
ATOM 3123 C C . LEU B 2 23 ? 48.003 -39.403 34.264 1.00 0.00 290 LEU B C 3
ATOM 3124 O O . LEU B 2 23 ? 47.966 -40.395 34.997 1.00 0.00 290 LEU B O 3
ATOM 3140 N N . PHE B 2 24 ? 48.531 -39.446 33.039 1.00 0.00 291 PHE B N 3
ATOM 3141 C CA . PHE B 2 24 ? 49.103 -40.677 32.486 1.00 0.00 291 PHE B CA 3
ATOM 3142 C C . PHE B 2 24 ? 50.278 -41.170 33.334 1.00 0.00 291 PHE B C 3
ATOM 3143 O O . PHE B 2 24 ? 50.373 -42.354 33.673 1.00 0.00 291 PHE B O 3
ATOM 3160 N N . LYS B 2 25 ? 51.187 -40.256 33.671 1.00 0.00 292 LYS B N 3
ATOM 3161 C CA . LYS B 2 25 ? 52.365 -40.591 34.470 1.00 0.00 292 LYS B CA 3
ATOM 3162 C C . LYS B 2 25 ? 51.964 -41.102 35.858 1.00 0.00 292 LYS B C 3
ATOM 3163 O O . LYS B 2 25 ? 52.617 -41.982 36.427 1.00 0.00 292 LYS B O 3
ATOM 3182 N N . LEU B 2 26 ? 50.887 -40.541 36.417 1.00 0.00 293 LEU B N 3
ATOM 3183 C CA . LEU B 2 26 ? 50.416 -40.942 37.747 1.00 0.00 293 LEU B CA 3
ATOM 3184 C C . LEU B 2 26 ? 49.150 -41.814 37.662 1.00 0.00 293 LEU B C 3
ATOM 3185 O O . LEU B 2 26 ? 48.428 -41.981 38.650 1.00 0.00 293 LEU B O 3
ATOM 3201 N N . SER B 2 27 ? 48.875 -42.384 36.479 1.00 0.00 294 SER B N 3
ATOM 3202 C CA . SER B 2 27 ? 47.704 -43.240 36.291 1.00 0.00 294 SER B CA 3
ATOM 3203 C C . SER B 2 27 ? 48.067 -44.716 36.582 1.00 0.00 294 SER B C 3
ATOM 3204 O O . SER B 2 27 ? 49.205 -45.123 36.331 1.00 0.00 294 SER B O 3
ATOM 3212 N N . PRO B 2 28 ? 47.141 -45.526 37.107 1.00 0.00 295 PRO B N 3
ATOM 3213 C CA . PRO B 2 28 ? 47.420 -46.957 37.418 1.00 0.00 295 PRO B CA 3
ATOM 3214 C C . PRO B 2 28 ? 47.210 -47.871 36.199 1.00 0.00 295 PRO B C 3
ATOM 3215 O O . PRO B 2 28 ? 46.506 -48.887 36.259 1.00 0.00 295 PRO B O 3
ATOM 3226 N N . ARG B 2 29 ? 47.837 -47.507 35.076 1.00 0.00 296 ARG B N 3
ATOM 3227 C CA . ARG B 2 29 ? 47.726 -48.292 33.840 1.00 0.00 296 ARG B CA 3
ATOM 3228 C C . ARG B 2 29 ? 48.627 -49.544 33.877 1.00 0.00 296 ARG B C 3
ATOM 3229 O O . ARG B 2 29 ? 48.664 -50.328 32.923 1.00 0.00 296 ARG B O 3
ATOM 3250 N N . LEU B 2 30 ? 49.364 -49.744 34.982 1.00 0.00 297 LEU B N 3
ATOM 3251 C CA . LEU B 2 30 ? 50.253 -50.902 35.117 1.00 0.00 297 LEU B CA 3
ATOM 3252 C C . LEU B 2 30 ? 49.566 -52.025 35.900 1.00 0.00 297 LEU B C 3
ATOM 3253 O O . LEU B 2 30 ? 48.849 -51.786 36.875 1.00 0.00 297 LEU B O 3
ATOM 3269 N N . LYS B 2 31 ? 49.792 -53.267 35.464 1.00 0.00 298 LYS B N 3
ATOM 3270 C CA . LYS B 2 31 ? 49.202 -54.436 36.116 1.00 0.00 298 LYS B CA 3
ATOM 3271 C C . LYS B 2 31 ? 49.740 -54.588 37.540 1.00 0.00 298 LYS B C 3
ATOM 3272 O O . LYS B 2 31 ? 50.937 -54.437 37.721 1.00 0.00 298 LYS B O 3
ATOM 3292 N N . GLU A 1 1 ? 24.639 -0.007 17.033 1.00 0.00 253 GLU A N 4
ATOM 3293 C CA . GLU A 1 1 ? 24.406 -1.055 18.067 1.00 0.00 253 GLU A CA 4
ATOM 3294 C C . GLU A 1 1 ? 25.730 -1.747 18.395 1.00 0.00 253 GLU A C 4
ATOM 3295 O O . GLU A 1 1 ? 26.049 -2.005 19.558 1.00 0.00 253 GLU A O 4
ATOM 3309 N N . GLU A 1 2 ? 26.512 -2.051 17.355 1.00 0.00 254 GLU A N 4
ATOM 3310 C CA . GLU A 1 2 ? 27.804 -2.713 17.530 1.00 0.00 254 GLU A CA 4
ATOM 3311 C C . GLU A 1 2 ? 28.866 -1.712 17.992 1.00 0.00 254 GLU A C 4
ATOM 3312 O O . GLU A 1 2 ? 29.054 -0.651 17.391 1.00 0.00 254 GLU A O 4
ATOM 3324 N N 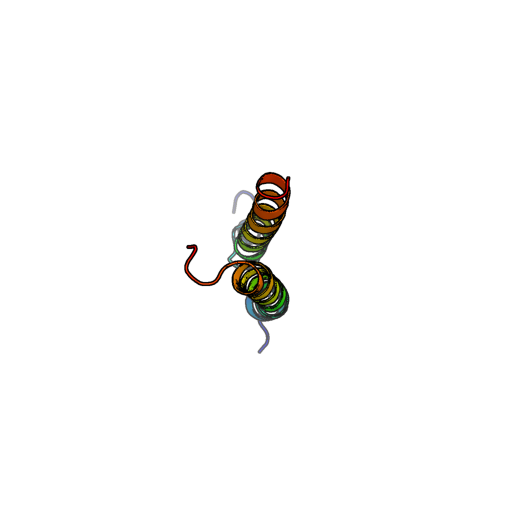. ASN A 1 3 ? 29.572 -2.055 19.074 1.00 0.00 255 ASN A N 4
ATOM 3325 C CA . ASN A 1 3 ? 30.620 -1.192 19.622 1.00 0.00 255 ASN A CA 4
ATOM 3326 C C . ASN A 1 3 ? 31.346 -1.907 20.787 1.00 0.00 255 ASN A C 4
ATOM 3327 O O . ASN A 1 3 ? 32.565 -2.091 20.722 1.00 0.00 255 ASN A O 4
ATOM 3338 N N . PRO A 1 4 ? 30.638 -2.318 21.845 1.00 0.00 256 PRO A N 4
ATOM 3339 C CA . PRO A 1 4 ? 31.278 -3.021 23.004 1.00 0.00 256 PRO A CA 4
ATOM 3340 C C . PRO A 1 4 ? 31.616 -4.486 22.688 1.00 0.00 256 PRO A C 4
ATOM 3341 O O . PRO A 1 4 ? 32.433 -5.117 23.368 1.00 0.00 256 PRO A O 4
ATOM 3352 N N . SER A 1 5 ? 30.981 -5.036 21.647 1.00 0.00 257 SER A N 4
ATOM 3353 C CA . SER A 1 5 ? 31.210 -6.424 21.241 1.00 0.00 257 SER A CA 4
ATOM 3354 C C . SER A 1 5 ? 32.690 -6.679 20.925 1.00 0.00 257 SER A C 4
ATOM 3355 O O . SER A 1 5 ? 33.185 -7.803 21.055 1.00 0.00 257 SER A O 4
ATOM 3363 N N . LEU A 1 6 ? 33.408 -5.632 20.498 1.00 0.00 258 LEU A N 4
ATOM 3364 C CA . LEU A 1 6 ? 34.826 -5.758 20.161 1.00 0.00 258 LEU A CA 4
ATOM 3365 C C . LEU A 1 6 ? 35.649 -6.234 21.362 1.00 0.00 258 LEU A C 4
ATOM 3366 O O . LEU A 1 6 ? 36.708 -6.833 21.184 1.00 0.00 258 LEU A O 4
ATOM 3382 N N . PHE A 1 7 ? 35.180 -5.969 22.593 1.00 0.00 259 PHE A N 4
ATOM 3383 C CA . PHE A 1 7 ? 35.921 -6.395 23.788 1.00 0.00 259 PHE A CA 4
ATOM 3384 C C . PHE A 1 7 ? 35.838 -7.923 23.917 1.00 0.00 259 PHE A C 4
ATOM 3385 O O . PHE A 1 7 ? 36.769 -8.570 24.406 1.00 0.00 259 PHE A O 4
ATOM 3402 N N . ALA A 1 8 ? 34.738 -8.512 23.442 1.00 0.00 260 ALA A N 4
ATOM 3403 C CA . ALA A 1 8 ? 34.579 -9.959 23.472 1.00 0.00 260 ALA A CA 4
ATOM 3404 C C . ALA A 1 8 ? 35.405 -10.556 22.322 1.00 0.00 260 ALA A C 4
ATOM 3405 O O . ALA A 1 8 ? 34.885 -11.185 21.392 1.00 0.00 260 ALA A O 4
ATOM 3412 N N . LEU A 1 9 ? 36.727 -10.329 22.377 1.00 0.00 261 LEU A N 4
ATOM 3413 C CA . LEU A 1 9 ? 37.643 -10.809 21.342 1.00 0.00 261 LEU A CA 4
ATOM 3414 C C . LEU A 1 9 ? 37.428 -12.298 21.094 1.00 0.00 261 LEU A C 4
ATOM 3415 O O . LEU A 1 9 ? 37.050 -13.050 21.990 1.00 0.00 261 LEU A O 4
ATOM 3431 N N . GLU A 1 10 ? 37.664 -12.737 19.866 1.00 0.00 262 GLU A N 4
ATOM 3432 C CA . GLU A 1 10 ? 37.501 -14.151 19.539 1.00 0.00 262 GLU A CA 4
ATOM 3433 C C . GLU A 1 10 ? 38.578 -14.999 20.234 1.00 0.00 262 GLU A C 4
ATOM 3434 O O . GLU A 1 10 ? 38.329 -16.120 20.679 1.00 0.00 262 GLU A O 4
ATOM 3446 N N . ALA A 1 11 ? 39.796 -14.456 20.313 1.00 0.00 263 ALA A N 4
ATOM 3447 C CA . ALA A 1 11 ? 40.933 -15.148 20.934 1.00 0.00 263 ALA A CA 4
ATOM 3448 C C . ALA A 1 11 ? 40.897 -15.098 22.466 1.00 0.00 263 ALA A C 4
ATOM 3449 O O . ALA A 1 11 ? 41.637 -15.822 23.119 1.00 0.00 263 ALA A O 4
ATOM 3456 N N . VAL A 1 12 ? 40.108 -14.190 23.050 1.00 0.00 264 VAL A N 4
ATOM 3457 C CA . VAL A 1 12 ? 40.065 -14.042 24.513 1.00 0.00 264 VAL A CA 4
ATOM 3458 C C . VAL A 1 12 ? 39.058 -15.018 25.166 1.00 0.00 264 VAL A C 4
ATOM 3459 O O . VAL A 1 12 ? 39.263 -15.493 26.287 1.00 0.00 264 VAL A O 4
ATOM 3472 N N . LEU A 1 13 ? 37.950 -15.299 24.469 1.00 0.00 265 LEU A N 4
ATOM 3473 C CA . LEU A 1 13 ? 36.902 -16.194 24.993 1.00 0.00 265 LEU A CA 4
ATOM 3474 C C . LEU A 1 13 ? 37.285 -17.677 24.865 1.00 0.00 265 LEU A C 4
ATOM 3475 O O . LEU A 1 13 ? 37.088 -18.474 25.788 1.00 0.00 265 LEU A O 4
ATOM 3491 N N . ILE A 1 14 ? 37.814 -18.056 23.701 1.00 0.00 266 ILE A N 4
ATOM 3492 C CA . ILE A 1 14 ? 38.204 -19.454 23.428 1.00 0.00 266 ILE A CA 4
ATOM 3493 C C . ILE A 1 14 ? 39.195 -20.032 24.492 1.00 0.00 266 ILE A C 4
ATOM 3494 O O . ILE A 1 14 ? 38.989 -21.159 24.949 1.00 0.00 266 ILE A O 4
ATOM 3510 N N . PRO A 1 15 ? 40.270 -19.330 24.871 1.00 0.00 267 PRO A N 4
ATOM 3511 C CA . PRO A 1 15 ? 41.270 -19.862 25.850 1.00 0.00 267 PRO A CA 4
ATOM 3512 C C . PRO A 1 15 ? 40.645 -20.091 27.218 1.00 0.00 267 PRO A C 4
ATOM 3513 O O . PRO A 1 15 ? 40.932 -21.077 27.892 1.00 0.00 267 PRO A O 4
ATOM 3524 N N . VAL A 1 16 ? 39.758 -19.181 27.623 1.00 0.00 268 VAL A N 4
ATOM 3525 C CA . VAL A 1 16 ? 39.069 -19.305 28.910 1.00 0.00 268 VAL A CA 4
ATOM 3526 C C . VAL A 1 16 ? 38.306 -20.638 28.938 1.00 0.00 268 VAL A C 4
ATOM 3527 O O . VAL A 1 16 ? 38.264 -21.340 29.957 1.00 0.00 268 VAL A O 4
ATOM 3540 N N . GLY A 1 17 ? 37.710 -21.000 27.794 1.00 0.00 269 GLY A N 4
ATOM 3541 C CA . GLY A 1 17 ? 36.963 -22.255 27.683 1.00 0.00 269 GLY A CA 4
ATOM 3542 C C . GLY A 1 17 ? 37.890 -23.456 27.904 1.00 0.00 269 GLY A C 4
ATOM 3543 O O . GLY A 1 17 ? 37.594 -24.372 28.686 1.00 0.00 269 GLY A O 4
ATOM 3547 N N . THR A 1 18 ? 39.033 -23.448 27.213 1.00 0.00 270 THR A N 4
ATOM 3548 C CA . THR A 1 18 ? 40.008 -24.528 27.334 1.00 0.00 270 THR A CA 4
ATOM 3549 C C . THR A 1 18 ? 40.563 -24.582 28.757 1.00 0.00 270 THR A C 4
ATOM 3550 O O . THR A 1 18 ? 40.747 -25.659 29.325 1.00 0.00 270 THR A O 4
ATOM 3561 N N . VAL A 1 19 ? 40.796 -23.408 29.360 1.00 0.00 271 VAL A N 4
ATOM 3562 C CA . VAL A 1 19 ? 41.291 -23.334 30.737 1.00 0.00 271 VAL A CA 4
ATOM 3563 C C . VAL A 1 19 ? 40.307 -24.074 31.649 1.00 0.00 271 VAL A C 4
ATOM 3564 O O . VAL A 1 19 ? 40.696 -24.866 32.515 1.00 0.00 271 VAL A O 4
ATOM 3577 N N . GLY A 1 20 ? 39.014 -23.832 31.426 1.00 0.00 272 GLY A N 4
ATOM 3578 C CA . GLY A 1 20 ? 37.974 -24.493 32.200 1.00 0.00 272 GLY A CA 4
ATOM 3579 C C . GLY A 1 20 ? 38.057 -26.006 32.005 1.00 0.00 272 GLY A C 4
ATOM 3580 O O . GLY A 1 20 ? 37.890 -26.776 32.947 1.00 0.00 272 GLY A O 4
ATOM 3584 N N . LEU A 1 21 ? 38.321 -26.442 30.764 1.00 0.00 273 LEU A N 4
ATOM 3585 C CA . LEU A 1 21 ? 38.429 -27.876 30.458 1.00 0.00 273 LEU A CA 4
ATOM 3586 C C . LEU A 1 21 ? 39.579 -28.524 31.248 1.00 0.00 273 LEU A C 4
ATOM 3587 O O . LEU A 1 21 ? 39.426 -29.595 31.844 1.00 0.00 273 LEU A O 4
ATOM 3603 N N . ILE A 1 22 ? 40.743 -27.872 31.247 1.00 0.00 274 ILE A N 4
ATOM 3604 C CA . ILE A 1 22 ? 41.924 -28.379 31.952 1.00 0.00 274 ILE A CA 4
ATOM 3605 C C . ILE A 1 22 ? 41.618 -28.505 33.458 1.00 0.00 274 ILE A C 4
ATOM 3606 O O . ILE A 1 22 ? 41.859 -29.548 34.090 1.00 0.00 274 ILE A O 4
ATOM 3622 N N . ILE A 1 23 ? 41.068 -27.434 34.035 1.00 0.00 275 ILE A N 4
ATOM 3623 C CA . ILE A 1 23 ? 40.714 -27.417 35.457 1.00 0.00 275 ILE A CA 4
ATOM 3624 C C . ILE A 1 23 ? 39.726 -28.556 35.758 1.00 0.00 275 ILE A C 4
ATOM 3625 O O . ILE A 1 23 ? 39.809 -29.224 36.794 1.00 0.00 275 ILE A O 4
ATOM 3641 N N . THR A 1 24 ? 38.782 -28.781 34.843 1.00 0.00 276 THR A N 4
ATOM 3642 C CA . THR A 1 24 ? 37.790 -29.839 35.013 1.00 0.00 276 THR A CA 4
ATOM 3643 C C . THR A 1 24 ? 38.471 -31.204 35.043 1.00 0.00 276 THR A C 4
ATOM 3644 O O . THR A 1 24 ? 38.094 -32.080 35.811 1.00 0.00 276 THR A O 4
ATOM 3655 N N . LEU A 1 25 ? 39.480 -31.392 34.191 1.00 0.00 277 LEU A N 4
ATOM 3656 C CA . LEU A 1 25 ? 40.202 -32.665 34.130 1.00 0.00 277 LEU A CA 4
ATOM 3657 C C . LEU A 1 25 ? 40.925 -32.954 35.448 1.00 0.00 277 LEU A C 4
ATOM 3658 O O . LEU A 1 25 ? 40.823 -34.059 35.993 1.00 0.00 277 LEU A O 4
ATOM 3674 N N . ILE A 1 26 ? 41.665 -31.968 35.976 1.00 0.00 278 ILE A N 4
ATOM 3675 C CA . ILE A 1 26 ? 42.391 -32.172 37.236 1.00 0.00 278 ILE A CA 4
ATOM 3676 C C . ILE A 1 26 ? 41.406 -32.404 38.399 1.00 0.00 278 ILE A C 4
ATOM 3677 O O . ILE A 1 26 ? 41.650 -33.228 39.287 1.00 0.00 278 ILE A O 4
ATOM 3693 N N . PHE A 1 27 ? 40.275 -31.688 38.388 1.00 0.00 279 PHE A N 4
ATOM 3694 C CA . PHE A 1 27 ? 39.261 -31.839 39.439 1.00 0.00 279 PHE A CA 4
ATOM 3695 C C . PHE A 1 27 ? 38.639 -33.241 39.368 1.00 0.00 279 PHE A C 4
ATOM 3696 O O . PHE A 1 27 ? 38.386 -33.895 40.384 1.00 0.00 279 PHE A O 4
ATOM 3713 N N . VAL A 1 28 ? 38.398 -33.701 38.142 1.00 0.00 280 VAL A N 4
ATOM 3714 C CA . VAL A 1 28 ? 37.816 -35.013 37.891 1.00 0.00 280 VAL A CA 4
ATOM 3715 C C . VAL A 1 28 ? 38.753 -36.106 38.421 1.00 0.00 280 VAL A C 4
ATOM 3716 O O . VAL A 1 28 ? 38.318 -37.054 39.078 1.00 0.00 280 VAL A O 4
ATOM 3729 N N . TYR A 1 29 ? 40.050 -35.968 38.145 1.00 0.00 281 TYR A N 4
ATOM 3730 C CA . TYR A 1 29 ? 41.033 -36.943 38.613 1.00 0.00 281 TYR A CA 4
ATOM 3731 C C . TYR A 1 29 ? 41.071 -36.954 40.142 1.00 0.00 281 TYR A C 4
ATOM 3732 O O . TYR A 1 29 ? 41.147 -38.011 40.778 1.00 0.00 281 TYR A O 4
ATOM 3750 N N . PHE A 1 30 ? 41.015 -35.761 40.741 1.00 0.00 282 PHE A N 4
ATOM 3751 C CA . PHE A 1 30 ? 41.039 -35.631 42.198 1.00 0.00 282 PHE A CA 4
ATOM 3752 C C . PHE A 1 30 ? 39.866 -36.393 42.815 1.00 0.00 282 PHE A C 4
ATOM 3753 O O . PHE A 1 30 ? 40.022 -37.140 43.785 1.00 0.00 282 PHE A O 4
ATOM 3770 N N . TRP A 1 31 ? 38.676 -36.209 42.237 1.00 0.00 283 TRP A N 4
ATOM 3771 C CA . TRP A 1 31 ? 37.471 -36.884 42.720 1.00 0.00 283 TRP A CA 4
ATOM 3772 C C . TRP A 1 31 ? 37.606 -38.404 42.549 1.00 0.00 283 TRP A C 4
ATOM 3773 O O . TRP A 1 31 ? 37.195 -39.188 43.410 1.00 0.00 283 TRP A O 4
ATOM 3794 N N . LEU A 1 32 ? 38.184 -38.821 41.421 1.00 0.00 284 LEU A N 4
ATOM 3795 C CA . LEU A 1 32 ? 38.371 -40.241 41.126 1.00 0.00 284 LEU A CA 4
ATOM 3796 C C . LEU A 1 32 ? 39.234 -40.909 42.199 1.00 0.00 284 LEU A C 4
ATOM 3797 O O . LEU A 1 32 ? 38.923 -41.999 42.687 1.00 0.00 284 LEU A O 4
ATOM 3813 N N . GLU A 1 33 ? 40.335 -40.250 42.571 1.00 0.00 285 GLU A N 4
ATOM 3814 C CA . GLU A 1 33 ? 41.246 -40.781 43.586 1.00 0.00 285 GLU A CA 4
ATOM 3815 C C . GLU A 1 33 ? 40.530 -40.944 44.930 1.00 0.00 285 GLU A C 4
ATOM 3816 O O . GLU A 1 33 ? 40.495 -42.034 45.509 1.00 0.00 285 GLU A O 4
ATOM 3828 N N . ARG A 1 34 ? 39.955 -39.849 45.435 1.00 0.00 286 ARG A N 4
ATOM 3829 C CA . ARG A 1 34 ? 39.245 -39.874 46.716 1.00 0.00 286 ARG A CA 4
ATOM 3830 C C . ARG A 1 34 ? 37.899 -40.588 46.574 1.00 0.00 286 ARG A C 4
ATOM 3831 O O . ARG A 1 34 ? 37.131 -40.199 45.710 1.00 0.00 286 ARG A O 4
ATOM 3853 N N . GLN B 2 1 ? 52.214 -14.724 9.933 1.00 0.00 268 GLN B N 4
ATOM 3854 C CA . GLN B 2 1 ? 50.937 -14.194 9.372 1.00 0.00 268 GLN B CA 4
ATOM 3855 C C . GLN B 2 1 ? 50.048 -13.685 10.513 1.00 0.00 268 GLN B C 4
ATOM 3856 O O . GLN B 2 1 ? 50.377 -13.825 11.695 1.00 0.00 268 GLN B O 4
ATOM 3872 N N . TRP B 2 2 ? 48.907 -13.089 10.155 1.00 0.00 269 TRP B N 4
ATOM 3873 C CA . TRP B 2 2 ? 47.969 -12.562 11.146 1.00 0.00 269 TRP B CA 4
ATOM 3874 C C . TRP B 2 2 ? 46.984 -13.652 11.581 1.00 0.00 269 TRP B C 4
ATOM 3875 O O . TRP B 2 2 ? 45.930 -13.853 10.967 1.00 0.00 269 TRP B O 4
ATOM 3896 N N . SER B 2 3 ? 47.333 -14.374 12.652 1.00 0.00 270 SER B N 4
ATOM 3897 C CA . SER B 2 3 ? 46.485 -15.448 13.165 1.00 0.00 270 SER B CA 4
ATOM 3898 C C . SER B 2 3 ? 46.681 -15.619 14.679 1.00 0.00 270 SER B C 4
ATOM 3899 O O . SER B 2 3 ? 47.451 -16.467 15.147 1.00 0.00 270 SER B O 4
ATOM 3907 N N . ALA B 2 4 ? 45.974 -14.797 15.459 1.00 0.00 271 ALA B N 4
ATOM 3908 C CA . ALA B 2 4 ? 46.063 -14.847 16.920 1.00 0.00 271 ALA B CA 4
ATOM 3909 C C . ALA B 2 4 ? 45.505 -16.165 17.471 1.00 0.00 271 ALA B C 4
ATOM 3910 O O . ALA B 2 4 ? 45.933 -16.649 18.524 1.00 0.00 271 ALA B O 4
ATOM 3917 N N . SER B 2 5 ? 44.528 -16.748 16.766 1.00 0.00 272 SER B N 4
ATOM 3918 C CA . SER B 2 5 ? 43.906 -17.996 17.208 1.00 0.00 272 SER B CA 4
ATOM 3919 C C . SER B 2 5 ? 44.942 -19.115 17.342 1.00 0.00 272 SER B C 4
ATOM 3920 O O . SER B 2 5 ? 44.951 -19.853 18.325 1.00 0.00 272 SER B O 4
ATOM 3928 N N . ILE B 2 6 ? 45.835 -19.238 16.357 1.00 0.00 273 ILE B N 4
ATOM 3929 C CA . ILE B 2 6 ? 46.880 -20.274 16.390 1.00 0.00 273 ILE B CA 4
ATOM 3930 C C . ILE B 2 6 ? 47.905 -19.964 17.498 1.00 0.00 273 ILE B C 4
ATOM 3931 O O . ILE B 2 6 ? 48.484 -20.871 18.120 1.00 0.00 273 ILE B O 4
ATOM 3947 N N . LEU B 2 7 ? 48.125 -18.669 17.759 1.00 0.00 274 LEU B N 4
ATOM 3948 C CA . LEU B 2 7 ? 49.078 -18.247 18.782 1.00 0.00 274 LEU B CA 4
ATOM 3949 C C . LEU B 2 7 ? 48.554 -18.617 20.165 1.00 0.00 274 LEU B C 4
ATOM 3950 O O . LEU B 2 7 ? 49.323 -18.985 21.044 1.00 0.00 274 LEU B O 4
ATOM 3966 N N . VAL B 2 8 ? 47.231 -18.568 20.348 1.00 0.00 275 VAL B N 4
ATOM 3967 C CA . VAL B 2 8 ? 46.615 -18.966 21.619 1.00 0.00 275 VAL B CA 4
ATOM 3968 C C . VAL B 2 8 ? 46.601 -20.512 21.707 1.00 0.00 275 VAL B C 4
ATOM 3969 O O . VAL B 2 8 ? 46.802 -21.117 22.774 1.00 0.00 275 VAL B O 4
ATOM 3982 N N . VAL B 2 9 ? 46.358 -21.158 20.558 1.00 0.00 276 VAL B N 4
ATOM 3983 C CA . VAL B 2 9 ? 46.306 -22.614 20.476 1.00 0.00 276 VAL B CA 4
ATOM 3984 C C . VAL B 2 9 ? 47.629 -23.251 20.940 1.00 0.00 276 VAL B C 4
ATOM 3985 O O . VAL B 2 9 ? 47.606 -24.301 21.580 1.00 0.00 276 VAL B O 4
ATOM 3998 N N . VAL B 2 10 ? 48.792 -22.659 20.609 1.00 0.00 277 VAL B N 4
ATOM 3999 C CA . VAL B 2 10 ? 50.069 -23.271 21.032 1.00 0.00 277 VAL B CA 4
ATOM 4000 C C . VAL B 2 10 ? 50.149 -23.406 22.592 1.00 0.00 277 VAL B C 4
ATOM 4001 O O . VAL B 2 10 ? 50.332 -24.525 23.090 1.00 0.00 277 VAL B O 4
ATOM 4014 N N . PRO B 2 11 ? 49.998 -22.327 23.376 1.00 0.00 278 PRO B N 4
ATOM 4015 C CA . PRO B 2 11 ? 50.046 -22.415 24.873 1.00 0.00 278 PRO B CA 4
ATOM 4016 C C . PRO B 2 11 ? 48.941 -23.305 25.446 1.00 0.00 278 PRO B C 4
ATOM 4017 O O . PRO B 2 11 ? 49.167 -24.071 26.386 1.00 0.00 278 PRO B O 4
ATOM 4028 N N . ILE B 2 12 ? 47.727 -23.210 24.881 1.00 0.00 279 ILE B N 4
ATOM 4029 C CA . ILE B 2 12 ? 46.606 -24.023 25.361 1.00 0.00 279 ILE B CA 4
ATOM 4030 C C . ILE B 2 12 ? 46.927 -25.516 25.168 1.00 0.00 279 ILE B C 4
ATOM 4031 O O . ILE B 2 12 ? 46.693 -26.342 26.054 1.00 0.00 279 ILE B O 4
ATOM 4047 N N . PHE B 2 13 ? 47.470 -25.861 24.000 1.00 0.00 280 PHE B N 4
ATOM 4048 C CA . PHE B 2 13 ? 47.821 -27.245 23.688 1.00 0.00 280 PHE B CA 4
ATOM 4049 C C . PHE B 2 13 ? 48.889 -27.753 24.657 1.00 0.00 280 PHE B C 4
ATOM 4050 O O . PHE B 2 13 ? 48.784 -28.856 25.202 1.00 0.00 280 PHE B O 4
ATOM 4067 N N . LEU B 2 14 ? 49.928 -26.939 24.883 1.00 0.00 281 LEU B N 4
ATOM 4068 C CA . LEU B 2 14 ? 51.010 -27.314 25.797 1.00 0.00 281 LEU B CA 4
ATOM 4069 C C . LEU B 2 14 ? 50.474 -27.513 27.222 1.00 0.00 281 LEU B C 4
ATOM 4070 O O . LEU B 2 14 ? 50.952 -28.358 27.980 1.00 0.00 281 LEU B O 4
ATOM 4086 N N . LEU B 2 15 ? 49.479 -26.706 27.596 1.00 0.00 282 LEU B N 4
ATOM 4087 C CA . LEU B 2 15 ? 48.878 -26.776 28.926 1.00 0.00 282 LEU B CA 4
ATOM 4088 C C . LEU B 2 15 ? 48.046 -28.060 29.110 1.00 0.00 282 LEU B C 4
ATOM 4089 O O . LEU B 2 15 ? 48.128 -28.724 30.153 1.00 0.00 282 LEU B O 4
ATOM 4105 N N . LEU B 2 16 ? 47.234 -28.417 28.106 1.00 0.00 283 LEU B N 4
ATOM 4106 C CA . LEU B 2 16 ? 46.399 -29.619 28.208 1.00 0.00 283 LEU B CA 4
ATOM 4107 C C . LEU B 2 16 ? 47.276 -30.877 28.218 1.00 0.00 283 LEU B C 4
ATOM 4108 O O . LEU B 2 16 ? 47.111 -31.766 29.066 1.00 0.00 283 LEU B O 4
ATOM 4124 N N . THR B 2 17 ? 48.247 -30.942 27.296 1.00 0.00 284 THR B N 4
ATOM 4125 C CA . THR B 2 17 ? 49.158 -32.087 27.241 1.00 0.00 284 THR B CA 4
ATOM 4126 C C . THR B 2 17 ? 49.989 -32.143 28.528 1.00 0.00 284 THR B C 4
ATOM 4127 O O . THR B 2 17 ? 50.286 -33.218 29.055 1.00 0.00 284 THR B O 4
ATOM 4138 N N . GLY B 2 18 ? 50.346 -30.962 29.054 1.00 0.00 285 GLY B N 4
ATOM 4139 C CA . GLY B 2 18 ? 51.111 -30.875 30.291 1.00 0.00 285 GLY B CA 4
ATOM 4140 C C . GLY B 2 18 ? 50.319 -31.517 31.426 1.00 0.00 285 GLY B C 4
ATOM 4141 O O . GLY B 2 18 ? 50.865 -32.251 32.249 1.00 0.00 285 GLY B O 4
ATOM 4145 N N . PHE B 2 19 ? 49.003 -31.260 31.457 1.00 0.00 286 PHE B N 4
ATOM 4146 C CA . PHE B 2 19 ? 48.134 -31.845 32.480 1.00 0.00 286 PHE B CA 4
ATOM 4147 C C . PHE B 2 19 ? 48.087 -33.369 32.305 1.00 0.00 286 PHE B C 4
ATOM 4148 O O . PHE B 2 19 ? 48.082 -34.126 33.284 1.00 0.00 286 PHE B O 4
ATOM 4165 N N . VAL B 2 20 ? 48.094 -33.843 31.046 1.00 0.00 287 VAL B N 4
ATOM 4166 C CA . VAL B 2 20 ? 48.095 -35.289 30.792 1.00 0.00 287 VAL B CA 4
ATOM 4167 C C . VAL B 2 20 ? 49.367 -35.886 31.423 1.00 0.00 287 VAL B C 4
ATOM 4168 O O . VAL B 2 20 ? 49.335 -36.933 32.079 1.00 0.00 287 VAL B O 4
ATOM 4181 N N . HIS B 2 21 ? 50.495 -35.188 31.247 1.00 0.00 288 HIS B N 4
ATOM 4182 C CA . HIS B 2 21 ? 51.770 -35.618 31.824 1.00 0.00 288 HIS B CA 4
ATOM 4183 C C . HIS B 2 21 ? 51.683 -35.588 33.357 1.00 0.00 288 HIS B C 4
ATOM 4184 O O . HIS B 2 21 ? 52.264 -36.428 34.050 1.00 0.00 288 HIS B O 4
ATOM 4199 N N . LEU B 2 22 ? 50.935 -34.612 33.895 1.00 0.00 289 LEU B N 4
ATOM 4200 C CA . LEU B 2 22 ? 50.761 -34.479 35.340 1.00 0.00 289 LEU B CA 4
ATOM 4201 C C . LEU B 2 22 ? 50.125 -35.753 35.887 1.00 0.00 289 LEU B C 4
ATOM 4202 O O . LEU B 2 22 ? 50.562 -36.312 36.898 1.00 0.00 289 LEU B O 4
ATOM 4218 N N . LEU B 2 23 ? 49.085 -36.225 35.197 1.00 0.00 290 LEU B N 4
ATOM 4219 C CA . LEU B 2 23 ? 48.390 -37.446 35.598 1.00 0.00 290 LEU B CA 4
ATOM 4220 C C . LEU B 2 23 ? 49.314 -38.659 35.444 1.00 0.00 290 LEU B C 4
ATOM 4221 O O . LEU B 2 23 ? 49.321 -39.572 36.274 1.00 0.00 290 LEU B O 4
ATOM 4237 N N . PHE B 2 24 ? 50.106 -38.666 34.366 1.00 0.00 291 PHE B N 4
ATOM 4238 C CA . PHE B 2 24 ? 51.038 -39.762 34.096 1.00 0.00 291 PHE B CA 4
ATOM 4239 C C . PHE B 2 24 ? 52.032 -39.924 35.254 1.00 0.00 291 PHE B C 4
ATOM 4240 O O . PHE B 2 24 ? 52.367 -41.042 35.658 1.00 0.00 291 PHE B O 4
ATOM 4257 N N . LYS B 2 25 ? 52.513 -38.798 35.793 1.00 0.00 292 LYS B N 4
ATOM 4258 C CA . LYS B 2 25 ? 53.471 -38.826 36.901 1.00 0.00 292 LYS B CA 4
ATOM 4259 C C . LYS B 2 25 ? 52.866 -39.520 38.124 1.00 0.00 292 LYS B C 4
ATOM 4260 O O . LYS B 2 25 ? 53.549 -40.253 38.845 1.00 0.00 292 LYS B O 4
ATOM 4279 N N . LEU B 2 26 ? 51.571 -39.294 38.361 1.00 0.00 293 LEU B N 4
ATOM 4280 C CA . LEU B 2 26 ? 50.879 -39.909 39.500 1.00 0.00 293 LEU B CA 4
ATOM 4281 C C . LEU B 2 26 ? 50.418 -41.344 39.176 1.00 0.00 293 LEU B C 4
ATOM 4282 O O . LEU B 2 26 ? 49.978 -42.083 40.062 1.00 0.00 293 LEU B O 4
ATOM 4298 N N . SER B 2 27 ? 50.523 -41.755 37.902 1.00 0.00 294 SER B N 4
ATOM 4299 C CA . SER B 2 27 ? 50.123 -43.098 37.486 1.00 0.00 294 SER B CA 4
ATOM 4300 C C . SER B 2 27 ? 51.282 -43.788 36.718 1.00 0.00 294 SER B C 4
ATOM 4301 O O . SER B 2 27 ? 51.234 -43.913 35.487 1.00 0.00 294 SER B O 4
ATOM 4309 N N . PRO B 2 28 ? 52.334 -44.232 37.412 1.00 0.00 295 PRO B N 4
ATOM 4310 C CA . PRO B 2 28 ? 53.500 -44.898 36.764 1.00 0.00 295 PRO B CA 4
ATOM 4311 C C . PRO B 2 28 ? 53.239 -46.384 36.489 1.00 0.00 295 PRO B C 4
ATOM 4312 O O . PRO B 2 28 ? 52.996 -47.176 37.404 1.00 0.00 295 PRO B O 4
ATOM 4323 N N . ARG B 2 29 ? 53.292 -46.767 35.209 1.00 0.00 296 ARG B N 4
ATOM 4324 C CA . ARG B 2 29 ? 53.065 -48.162 34.808 1.00 0.00 296 ARG B CA 4
ATOM 4325 C C . ARG B 2 29 ? 54.388 -48.904 34.532 1.00 0.00 296 ARG B C 4
ATOM 4326 O O . ARG B 2 29 ? 54.389 -50.022 34.008 1.00 0.00 296 ARG B O 4
ATOM 4347 N N . LEU B 2 30 ? 55.526 -48.286 34.883 1.00 0.00 297 LEU B N 4
ATOM 4348 C CA . LEU B 2 30 ? 56.835 -48.901 34.664 1.00 0.00 297 LEU B CA 4
ATOM 4349 C C . LEU B 2 30 ? 57.019 -50.104 35.593 1.00 0.00 297 LEU B C 4
ATOM 4350 O O . LEU B 2 30 ? 57.105 -49.962 36.817 1.00 0.00 297 LEU B O 4
ATOM 4366 N N . LYS B 2 31 ? 57.076 -51.304 35.006 1.00 0.00 298 LYS B N 4
ATOM 4367 C CA . LYS B 2 31 ? 57.244 -52.533 35.781 1.00 0.00 298 LYS B CA 4
ATOM 4368 C C . LYS B 2 31 ? 58.060 -53.562 34.995 1.00 0.00 298 LYS B C 4
ATOM 4369 O O . LYS B 2 31 ? 57.634 -53.925 33.911 1.00 0.00 298 LYS B O 4
ATOM 4389 N N . GLU A 1 1 ? 33.576 3.071 18.664 1.00 0.00 253 GLU A N 5
ATOM 4390 C CA . GLU A 1 1 ? 33.027 2.448 17.421 1.00 0.00 253 GLU A CA 5
ATOM 4391 C C . GLU A 1 1 ? 33.190 0.918 17.484 1.00 0.00 253 GLU A C 5
ATOM 4392 O O . GLU A 1 1 ? 33.377 0.246 16.463 1.00 0.00 253 GLU A O 5
ATOM 4406 N N . GLU A 1 2 ? 33.113 0.357 18.697 1.00 0.00 254 GLU A N 5
ATOM 4407 C CA . GLU A 1 2 ? 33.247 -1.086 18.892 1.00 0.00 254 GLU A CA 5
ATOM 4408 C C . GLU A 1 2 ? 31.883 -1.770 18.784 1.00 0.00 254 GLU A C 5
ATOM 4409 O O . GLU A 1 2 ? 30.834 -1.119 18.807 1.00 0.00 254 GLU A O 5
ATOM 4421 N N . ASN A 1 3 ? 31.894 -3.102 18.664 1.00 0.00 255 ASN A N 5
ATOM 4422 C CA . ASN A 1 3 ? 30.656 -3.875 18.553 1.00 0.00 255 ASN A CA 5
ATOM 4423 C C . ASN A 1 3 ? 30.686 -5.092 19.503 1.00 0.00 255 ASN A C 5
ATOM 4424 O O . ASN A 1 3 ? 31.766 -5.612 19.795 1.00 0.00 255 ASN A O 5
ATOM 4435 N N . PRO A 1 4 ? 29.535 -5.561 19.996 1.00 0.00 256 PRO A N 5
ATOM 4436 C CA . PRO A 1 4 ? 29.486 -6.735 20.922 1.00 0.00 256 PRO A CA 5
ATOM 4437 C C . PRO A 1 4 ? 29.728 -8.059 20.187 1.00 0.00 256 PRO A C 5
ATOM 4438 O O . PRO A 1 4 ? 30.269 -9.015 20.749 1.00 0.00 256 PRO A O 5
ATOM 4449 N N . SER A 1 5 ? 29.322 -8.114 18.916 1.00 0.00 257 SER A N 5
ATOM 4450 C CA . SER A 1 5 ? 29.494 -9.317 18.102 1.00 0.00 257 SER A CA 5
ATOM 4451 C C . SER A 1 5 ? 30.978 -9.651 17.933 1.00 0.00 257 SER A C 5
ATOM 4452 O O . SER A 1 5 ? 31.391 -10.810 18.040 1.00 0.00 257 SER A O 5
ATOM 4460 N N . LEU A 1 6 ? 31.791 -8.627 17.657 1.00 0.00 258 LEU A N 5
ATOM 4461 C CA . LEU A 1 6 ? 33.231 -8.814 17.465 1.00 0.00 258 LEU A CA 5
ATOM 4462 C C . LEU A 1 6 ? 33.937 -9.159 18.783 1.00 0.00 258 LEU A C 5
ATOM 4463 O O . LEU A 1 6 ? 34.992 -9.794 18.784 1.00 0.00 258 LEU A O 5
ATOM 4479 N N . PHE A 1 7 ? 33.366 -8.731 19.918 1.00 0.00 259 PHE A N 5
ATOM 4480 C CA . PHE A 1 7 ? 33.971 -9.007 21.221 1.00 0.00 259 PHE A CA 5
ATOM 4481 C C . PHE A 1 7 ? 33.826 -10.491 21.558 1.00 0.00 259 PHE A C 5
ATOM 4482 O O . PHE A 1 7 ? 34.748 -11.115 22.091 1.00 0.00 259 PHE A O 5
ATOM 4499 N N . ALA A 1 8 ? 32.665 -11.070 21.240 1.00 0.00 260 ALA A N 5
ATOM 4500 C CA . ALA A 1 8 ? 32.418 -12.488 21.508 1.00 0.00 260 ALA A CA 5
ATOM 4501 C C . ALA A 1 8 ? 32.861 -13.349 20.312 1.00 0.00 260 ALA A C 5
ATOM 4502 O O . ALA A 1 8 ? 32.280 -14.402 20.020 1.00 0.00 260 ALA A O 5
ATOM 4509 N N . LEU A 1 9 ? 33.907 -12.895 19.605 1.00 0.00 261 LEU A N 5
ATOM 4510 C CA . LEU A 1 9 ? 34.422 -13.616 18.445 1.00 0.00 261 LEU A CA 5
ATOM 4511 C C . LEU A 1 9 ? 34.939 -15.005 18.849 1.00 0.00 261 LEU A C 5
ATOM 4512 O O . LEU A 1 9 ? 34.789 -15.437 19.990 1.00 0.00 261 LEU A O 5
ATOM 4528 N N . GLU A 1 10 ? 35.500 -15.730 17.886 1.00 0.00 262 GLU A N 5
ATOM 4529 C CA . GLU A 1 10 ? 35.989 -17.093 18.122 1.00 0.00 262 GLU A CA 5
ATOM 4530 C C . GLU A 1 10 ? 37.231 -17.179 19.032 1.00 0.00 262 GLU A C 5
ATOM 4531 O O . GLU A 1 10 ? 37.346 -18.087 19.858 1.00 0.00 262 GLU A O 5
ATOM 4543 N N . ALA A 1 11 ? 38.197 -16.277 18.844 1.00 0.00 263 ALA A N 5
ATOM 4544 C CA . ALA A 1 11 ? 39.454 -16.313 19.609 1.00 0.00 263 ALA A CA 5
ATOM 4545 C C . ALA A 1 11 ? 39.295 -16.051 21.110 1.00 0.00 263 ALA A C 5
ATOM 4546 O O . ALA A 1 11 ? 40.215 -16.324 21.874 1.00 0.00 263 ALA A O 5
ATOM 4553 N N . VAL A 1 12 ? 38.176 -15.469 21.552 1.00 0.00 264 VAL A N 5
ATOM 4554 C CA . VAL A 1 12 ? 38.006 -15.157 22.982 1.00 0.00 264 VAL A CA 5
ATOM 4555 C C . VAL A 1 12 ? 37.449 -16.349 23.797 1.00 0.00 264 VAL A C 5
ATOM 4556 O O . VAL A 1 12 ? 37.882 -16.610 24.922 1.00 0.00 264 VAL A O 5
ATOM 4569 N N . LEU A 1 13 ? 36.455 -17.051 23.241 1.00 0.00 265 LEU A N 5
ATOM 4570 C CA . LEU A 1 13 ? 35.811 -18.177 23.934 1.00 0.00 265 LEU A CA 5
ATOM 4571 C C . LEU A 1 13 ? 36.662 -19.459 23.913 1.00 0.00 265 LEU A C 5
ATOM 4572 O O . LEU A 1 13 ? 36.719 -20.199 24.899 1.00 0.00 265 LEU A O 5
ATOM 4588 N N . ILE A 1 14 ? 37.304 -19.743 22.779 1.00 0.00 266 ILE A N 5
ATOM 4589 C CA . ILE A 1 14 ? 38.122 -20.960 22.636 1.00 0.00 266 ILE A CA 5
ATOM 4590 C C . ILE A 1 14 ? 39.244 -21.056 23.714 1.00 0.00 266 ILE A C 5
ATOM 4591 O O . ILE A 1 14 ? 39.383 -22.113 24.336 1.00 0.00 266 ILE A O 5
ATOM 4607 N N . PRO A 1 15 ? 40.068 -20.025 23.929 1.00 0.00 267 PRO A N 5
ATOM 4608 C CA . PRO A 1 15 ? 41.187 -20.103 24.922 1.00 0.00 267 PRO A CA 5
ATOM 4609 C C . PRO A 1 15 ? 40.682 -20.293 26.352 1.00 0.00 267 PRO A C 5
ATOM 4610 O O . PRO A 1 15 ? 41.189 -21.129 27.100 1.00 0.00 267 PRO A O 5
ATOM 4621 N N . VAL A 1 16 ? 39.661 -19.522 26.734 1.00 0.00 268 VAL A N 5
ATOM 4622 C CA . VAL A 1 16 ? 39.087 -19.626 28.079 1.00 0.00 268 VAL A CA 5
ATOM 4623 C C . VAL A 1 16 ? 38.456 -21.008 28.284 1.00 0.00 268 VAL A C 5
ATOM 4624 O O . VAL A 1 16 ? 38.536 -21.599 29.366 1.00 0.00 268 VAL A O 5
ATOM 4637 N N . GLY A 1 17 ? 37.826 -21.532 27.228 1.00 0.00 269 GLY A N 5
ATOM 4638 C CA . GLY A 1 17 ? 37.187 -22.847 27.286 1.00 0.00 269 GLY A CA 5
ATOM 4639 C C . GLY A 1 17 ? 38.219 -23.948 27.547 1.00 0.00 269 GLY A C 5
ATOM 4640 O O . GLY A 1 17 ? 38.018 -24.838 28.380 1.00 0.00 269 GLY A O 5
ATOM 4644 N N . THR A 1 18 ? 39.342 -23.884 26.828 1.00 0.00 270 THR A N 5
ATOM 4645 C CA . THR A 1 18 ? 40.411 -24.869 26.975 1.00 0.00 270 THR A CA 5
ATOM 4646 C C . THR A 1 18 ? 41.010 -24.807 28.379 1.00 0.00 270 THR A C 5
ATOM 4647 O O . THR A 1 18 ? 41.220 -25.834 29.030 1.00 0.00 270 THR A O 5
ATOM 4658 N N . VAL A 1 19 ? 41.275 -23.587 28.866 1.00 0.00 271 VAL A N 5
ATOM 4659 C CA . VAL A 1 19 ? 41.837 -23.400 30.207 1.00 0.00 271 VAL A CA 5
ATOM 4660 C C . VAL A 1 19 ? 40.910 -24.062 31.227 1.00 0.00 271 VAL A C 5
ATOM 4661 O O . VAL A 1 19 ? 41.343 -24.839 32.091 1.00 0.00 271 VAL A O 5
ATOM 4674 N N . GLY A 1 20 ? 39.616 -23.780 31.102 1.00 0.00 272 GLY A N 5
ATOM 4675 C CA . GLY A 1 20 ? 38.625 -24.370 31.989 1.00 0.00 272 GLY A CA 5
ATOM 4676 C C . GLY A 1 20 ? 38.655 -25.894 31.879 1.00 0.00 272 GLY A C 5
ATOM 4677 O O . GLY A 1 20 ? 38.427 -26.597 32.856 1.00 0.00 272 GLY A O 5
ATOM 4681 N N . LEU A 1 21 ? 38.939 -26.412 30.674 1.00 0.00 273 LEU A N 5
ATOM 4682 C CA . LEU A 1 21 ? 39.000 -27.859 30.448 1.00 0.00 273 LEU A CA 5
ATOM 4683 C C . LEU A 1 21 ? 40.140 -28.487 31.261 1.00 0.00 273 LEU A C 5
ATOM 4684 O O . LEU A 1 21 ? 39.965 -29.499 31.946 1.00 0.00 273 LEU A O 5
ATOM 4700 N N . ILE A 1 22 ? 41.330 -27.895 31.168 1.00 0.00 274 ILE A N 5
ATOM 4701 C CA . ILE A 1 22 ? 42.508 -28.402 31.878 1.00 0.00 274 ILE A CA 5
ATOM 4702 C C . ILE A 1 22 ? 42.265 -28.389 33.407 1.00 0.00 274 ILE A C 5
ATOM 4703 O O . ILE A 1 22 ? 42.471 -29.398 34.119 1.00 0.00 274 ILE A O 5
ATOM 4719 N N . ILE A 1 23 ? 41.809 -27.241 33.917 1.00 0.00 275 ILE A N 5
ATOM 4720 C CA . ILE A 1 23 ? 41.531 -27.090 35.348 1.00 0.00 275 ILE A CA 5
ATOM 4721 C C . ILE A 1 23 ? 40.421 -28.053 35.790 1.00 0.00 275 ILE A C 5
ATOM 4722 O O . ILE A 1 23 ? 40.451 -28.588 36.900 1.00 0.00 275 ILE A O 5
ATOM 4738 N N . THR A 1 24 ? 39.432 -28.283 34.923 1.00 0.00 276 THR A N 5
ATOM 4739 C CA . THR A 1 24 ? 38.337 -29.191 35.257 1.00 0.00 276 THR A CA 5
ATOM 4740 C C . THR A 1 24 ? 38.860 -30.612 35.374 1.00 0.00 276 THR A C 5
ATOM 4741 O O . THR A 1 24 ? 38.430 -31.366 36.241 1.00 0.00 276 THR A O 5
ATOM 4752 N N . LEU A 1 25 ? 39.785 -30.997 34.487 1.00 0.00 277 LEU A N 5
ATOM 4753 C CA . LEU A 1 25 ? 40.337 -32.347 34.514 1.00 0.00 277 LEU A CA 5
ATOM 4754 C C . LEU A 1 25 ? 41.065 -32.611 35.829 1.00 0.00 277 LEU A C 5
ATOM 4755 O O . LEU A 1 25 ? 40.825 -33.630 36.491 1.00 0.00 277 LEU A O 5
ATOM 4771 N N . ILE A 1 26 ? 41.952 -31.693 36.241 1.00 0.00 278 ILE A N 5
ATOM 4772 C CA . ILE A 1 26 ? 42.663 -31.892 37.514 1.00 0.00 278 ILE A CA 5
ATOM 4773 C C . ILE A 1 26 ? 41.685 -31.844 38.687 1.00 0.00 278 ILE A C 5
ATOM 4774 O O . ILE A 1 26 ? 41.857 -32.545 39.684 1.00 0.00 278 ILE A O 5
ATOM 4790 N N . PHE A 1 27 ? 40.648 -31.007 38.578 1.00 0.00 279 PHE A N 5
ATOM 4791 C CA . PHE A 1 27 ? 39.652 -30.881 39.643 1.00 0.00 279 PHE A CA 5
ATOM 4792 C C . PHE A 1 27 ? 38.908 -32.204 39.854 1.00 0.00 279 PHE A C 5
ATOM 4793 O O . PHE A 1 27 ? 38.755 -32.674 40.985 1.00 0.00 279 PHE A O 5
ATOM 4810 N N . VAL A 1 28 ? 38.439 -32.813 38.758 1.00 0.00 280 VAL A N 5
ATOM 4811 C CA . VAL A 1 28 ? 37.710 -34.083 38.849 1.00 0.00 280 VAL A CA 5
ATOM 4812 C C . VAL A 1 28 ? 38.643 -35.203 39.326 1.00 0.00 280 VAL A C 5
ATOM 4813 O O . VAL A 1 28 ? 38.241 -36.095 40.079 1.00 0.00 280 VAL A O 5
ATOM 4826 N N . TYR A 1 29 ? 39.907 -35.152 38.892 1.00 0.00 281 TYR A N 5
ATOM 4827 C CA . TYR A 1 29 ? 40.891 -36.158 39.284 1.00 0.00 281 TYR A CA 5
ATOM 4828 C C . TYR A 1 29 ? 41.137 -36.100 40.796 1.00 0.00 281 TYR A C 5
ATOM 4829 O O . TYR A 1 29 ? 41.237 -37.127 41.470 1.00 0.00 281 TYR A O 5
ATOM 4847 N N . PHE A 1 30 ? 41.241 -34.880 41.330 1.00 0.00 282 PHE A N 5
ATOM 4848 C CA . PHE A 1 30 ? 41.482 -34.677 42.759 1.00 0.00 282 PHE A CA 5
ATOM 4849 C C . PHE A 1 30 ? 40.262 -35.088 43.590 1.00 0.00 282 PHE A C 5
ATOM 4850 O O . PHE A 1 30 ? 40.390 -35.705 44.652 1.00 0.00 282 PHE A O 5
ATOM 4867 N N . TRP A 1 31 ? 39.068 -34.723 43.118 1.00 0.00 283 TRP A N 5
ATOM 4868 C CA . TRP A 1 31 ? 37.831 -35.037 43.836 1.00 0.00 283 TRP A CA 5
ATOM 4869 C C . TRP A 1 31 ? 37.614 -36.547 43.931 1.00 0.00 283 TRP A C 5
ATOM 4870 O O . TRP A 1 31 ? 37.324 -37.086 45.003 1.00 0.00 283 TRP A O 5
ATOM 4891 N N . LEU A 1 32 ? 37.757 -37.240 42.800 1.00 0.00 284 LEU A N 5
ATOM 4892 C CA . LEU A 1 32 ? 37.572 -38.693 42.760 1.00 0.00 284 LEU A CA 5
ATOM 4893 C C . LEU A 1 32 ? 38.678 -39.408 43.541 1.00 0.00 284 LEU A C 5
ATOM 4894 O O . LEU A 1 32 ? 38.424 -40.346 44.298 1.00 0.00 284 LEU A O 5
ATOM 4910 N N . GLU A 1 33 ? 39.925 -38.956 43.355 1.00 0.00 285 GLU A N 5
ATOM 4911 C CA . GLU A 1 33 ? 41.088 -39.544 44.032 1.00 0.00 285 GLU A CA 5
ATOM 4912 C C . GLU A 1 33 ? 41.315 -40.998 43.569 1.00 0.00 285 GLU A C 5
ATOM 4913 O O . GLU A 1 33 ? 42.214 -41.275 42.771 1.00 0.00 285 GLU A O 5
ATOM 4925 N N . ARG A 1 34 ? 40.497 -41.939 44.066 1.00 0.00 286 ARG A N 5
ATOM 4926 C CA . ARG A 1 34 ? 40.625 -43.348 43.692 1.00 0.00 286 ARG A CA 5
ATOM 4927 C C . ARG A 1 34 ? 39.310 -44.092 43.949 1.00 0.00 286 ARG A C 5
ATOM 4928 O O . ARG A 1 34 ? 38.626 -44.394 42.985 1.00 0.00 286 ARG A O 5
ATOM 4950 N N . GLN B 2 1 ? 44.366 -8.247 11.170 1.00 0.00 268 GLN B N 5
ATOM 4951 C CA . GLN B 2 1 ? 44.379 -9.737 11.259 1.00 0.00 268 GLN B CA 5
ATOM 4952 C C . GLN B 2 1 ? 44.121 -10.159 12.707 1.00 0.00 268 GLN B C 5
ATOM 4953 O O . GLN B 2 1 ? 43.985 -9.323 13.603 1.00 0.00 268 GLN B O 5
ATOM 4969 N N . TRP B 2 2 ? 44.048 -11.475 12.940 1.00 0.00 269 TRP B N 5
ATOM 4970 C CA . TRP B 2 2 ? 43.803 -12.007 14.283 1.00 0.00 269 TRP B CA 5
ATOM 4971 C C . TRP B 2 2 ? 44.892 -13.016 14.668 1.00 0.00 269 TRP B C 5
ATOM 4972 O O . TRP B 2 2 ? 44.794 -14.215 14.384 1.00 0.00 269 TRP B O 5
ATOM 4993 N N . SER B 2 3 ? 45.945 -12.522 15.324 1.00 0.00 270 SER B N 5
ATOM 4994 C CA . SER B 2 3 ? 47.060 -13.372 15.755 1.00 0.00 270 SER B CA 5
ATOM 4995 C C . SER B 2 3 ? 46.923 -13.798 17.229 1.00 0.00 270 SER B C 5
ATOM 4996 O O . SER B 2 3 ? 47.733 -14.576 17.741 1.00 0.00 270 SER B O 5
ATOM 5004 N N . ALA B 2 4 ? 45.901 -13.285 17.929 1.00 0.00 271 ALA B N 5
ATOM 5005 C CA . ALA B 2 4 ? 45.685 -13.622 19.336 1.00 0.00 271 ALA B CA 5
ATOM 5006 C C . ALA B 2 4 ? 45.317 -15.100 19.499 1.00 0.00 271 ALA B C 5
ATOM 5007 O O . ALA B 2 4 ? 45.717 -15.758 20.464 1.00 0.00 271 ALA B O 5
ATOM 5014 N N . SER B 2 5 ? 44.528 -15.623 18.555 1.00 0.00 272 SER B N 5
ATOM 5015 C CA . SER B 2 5 ? 44.080 -17.017 18.605 1.00 0.00 272 SER B CA 5
ATOM 5016 C C . SER B 2 5 ? 45.267 -17.996 18.608 1.00 0.00 272 SER B C 5
ATOM 5017 O O . SER B 2 5 ? 45.299 -18.968 19.376 1.00 0.00 272 SER B O 5
ATOM 5025 N N . ILE B 2 6 ? 46.253 -17.741 17.740 1.00 0.00 273 ILE B N 5
ATOM 5026 C CA . ILE B 2 6 ? 47.433 -18.607 17.633 1.00 0.00 273 ILE B CA 5
ATOM 5027 C C . ILE B 2 6 ? 48.358 -18.477 18.855 1.00 0.00 273 ILE B C 5
ATOM 5028 O O . ILE B 2 6 ? 48.947 -19.462 19.335 1.00 0.00 273 ILE B O 5
ATOM 5044 N N . LEU B 2 7 ? 48.506 -17.251 19.359 1.00 0.00 274 LEU B N 5
ATOM 5045 C CA . LEU B 2 7 ? 49.385 -16.987 20.494 1.00 0.00 274 LEU B CA 5
ATOM 5046 C C . LEU B 2 7 ? 48.842 -17.586 21.782 1.00 0.00 274 LEU B C 5
ATOM 5047 O O . LEU B 2 7 ? 49.610 -18.057 22.606 1.00 0.00 274 LEU B O 5
ATOM 5063 N N . VAL B 2 8 ? 47.521 -17.579 21.971 1.00 0.00 275 VAL B N 5
ATOM 5064 C CA . VAL B 2 8 ? 46.938 -18.166 23.183 1.00 0.00 275 VAL B CA 5
ATOM 5065 C C . VAL B 2 8 ? 46.925 -19.705 23.084 1.00 0.00 275 VAL B C 5
ATOM 5066 O O . VAL B 2 8 ? 47.271 -20.423 24.039 1.00 0.00 275 VAL B O 5
ATOM 5079 N N . VAL B 2 9 ? 46.493 -20.227 21.918 1.00 0.00 276 VAL B N 5
ATOM 5080 C CA . VAL B 2 9 ? 46.398 -21.677 21.730 1.00 0.00 276 VAL B CA 5
ATOM 5081 C C . VAL B 2 9 ? 47.751 -22.391 21.831 1.00 0.00 276 VAL B C 5
ATOM 5082 O O . VAL B 2 9 ? 47.789 -23.540 22.268 1.00 0.00 276 VAL B O 5
ATOM 5095 N N . VAL B 2 10 ? 48.880 -21.762 21.425 1.00 0.00 277 VAL B N 5
ATOM 5096 C CA . VAL B 2 10 ? 50.166 -22.477 21.528 1.00 0.00 277 VAL B CA 5
ATOM 5097 C C . VAL B 2 10 ? 50.479 -22.833 23.023 1.00 0.00 277 VAL B C 5
ATOM 5098 O O . VAL B 2 10 ? 50.652 -24.021 23.344 1.00 0.00 277 VAL B O 5
ATOM 5111 N N . PRO B 2 11 ? 50.521 -21.864 23.949 1.00 0.00 278 PRO B N 5
ATOM 5112 C CA . PRO B 2 11 ? 50.787 -22.149 25.394 1.00 0.00 278 PRO B CA 5
ATOM 5113 C C . PRO B 2 11 ? 49.716 -23.046 26.005 1.00 0.00 278 PRO B C 5
ATOM 5114 O O . PRO B 2 11 ? 50.013 -23.948 26.791 1.00 0.00 278 PRO B O 5
ATOM 5125 N N . ILE B 2 12 ? 48.449 -22.805 25.637 1.00 0.00 279 ILE B N 5
ATOM 5126 C CA . ILE B 2 12 ? 47.346 -23.611 26.162 1.00 0.00 279 ILE B CA 5
ATOM 5127 C C . ILE B 2 12 ? 47.539 -25.081 25.747 1.00 0.00 279 ILE B C 5
ATOM 5128 O O . ILE B 2 12 ? 47.303 -26.002 26.531 1.00 0.00 279 ILE B O 5
ATOM 5144 N N . PHE B 2 13 ? 47.969 -25.299 24.502 1.00 0.00 280 PHE B N 5
ATOM 5145 C CA . PHE B 2 13 ? 48.188 -26.649 23.988 1.00 0.00 280 PHE B CA 5
ATOM 5146 C C . PHE B 2 13 ? 49.307 -27.338 24.767 1.00 0.00 280 PHE B C 5
ATOM 5147 O O . PHE B 2 13 ? 49.176 -28.494 25.177 1.00 0.00 280 PHE B O 5
ATOM 5164 N N . LEU B 2 14 ? 50.417 -26.622 24.994 1.00 0.00 281 LEU B N 5
ATOM 5165 C CA . LEU B 2 14 ? 51.540 -27.192 25.753 1.00 0.00 281 LEU B CA 5
ATOM 5166 C C . LEU B 2 14 ? 51.069 -27.556 27.171 1.00 0.00 281 LEU B C 5
ATOM 5167 O O . LEU B 2 14 ? 51.464 -28.574 27.743 1.00 0.00 281 LEU B O 5
ATOM 5183 N N . LEU B 2 15 ? 50.203 -26.712 27.732 1.00 0.00 282 LEU B N 5
ATOM 5184 C CA . LEU B 2 15 ? 49.644 -26.915 29.068 1.00 0.00 282 LEU B CA 5
ATOM 5185 C C . LEU B 2 15 ? 48.763 -28.178 29.095 1.00 0.00 282 LEU B C 5
ATOM 5186 O O . LEU B 2 15 ? 48.762 -28.946 30.066 1.00 0.00 282 LEU B O 5
ATOM 5202 N N . LEU B 2 16 ? 48.004 -28.390 28.019 1.00 0.00 283 LEU B N 5
ATOM 5203 C CA . LEU B 2 16 ? 47.115 -29.543 27.920 1.00 0.00 283 LEU B CA 5
ATOM 5204 C C . LEU B 2 16 ? 47.933 -30.831 27.841 1.00 0.00 283 LEU B C 5
ATOM 5205 O O . LEU B 2 16 ? 47.643 -31.816 28.522 1.00 0.00 283 LEU B O 5
ATOM 5221 N N . THR B 2 17 ? 48.984 -30.818 27.014 1.00 0.00 284 THR B N 5
ATOM 5222 C CA . THR B 2 17 ? 49.854 -31.983 26.861 1.00 0.00 284 THR B CA 5
ATOM 5223 C C . THR B 2 17 ? 50.553 -32.302 28.184 1.00 0.00 284 THR B C 5
ATOM 5224 O O . THR B 2 17 ? 50.679 -33.466 28.581 1.00 0.00 284 THR B O 5
ATOM 5235 N N . GLY B 2 18 ? 51.005 -31.253 28.882 1.00 0.00 285 GLY B N 5
ATOM 5236 C CA . GLY B 2 18 ? 51.683 -31.425 30.163 1.00 0.00 285 GLY B CA 5
ATOM 5237 C C . GLY B 2 18 ? 50.749 -32.095 31.167 1.00 0.00 285 GLY B C 5
ATOM 5238 O O . GLY B 2 18 ? 51.143 -32.997 31.911 1.00 0.00 285 GLY B O 5
ATOM 5242 N N . PHE B 2 19 ? 49.490 -31.650 31.185 1.00 0.00 286 PHE B N 5
ATOM 5243 C CA . PHE B 2 19 ? 48.491 -32.208 32.094 1.00 0.00 286 PHE B CA 5
ATOM 5244 C C . PHE B 2 19 ? 48.194 -33.670 31.746 1.00 0.00 286 PHE B C 5
ATOM 5245 O O . PHE B 2 19 ? 48.026 -34.511 32.633 1.00 0.00 286 PHE B O 5
ATOM 5262 N N . VAL B 2 20 ? 48.160 -33.999 30.448 1.00 0.00 287 VAL B N 5
ATOM 5263 C CA . VAL B 2 20 ? 47.924 -35.384 30.032 1.00 0.00 287 VAL B CA 5
ATOM 5264 C C . VAL B 2 20 ? 49.062 -36.250 30.600 1.00 0.00 287 VAL B C 5
ATOM 5265 O O . VAL B 2 20 ? 48.834 -37.327 31.157 1.00 0.00 287 VAL B O 5
ATOM 5278 N N . HIS B 2 21 ? 50.298 -35.747 30.489 1.00 0.00 288 HIS B N 5
ATOM 5279 C CA . HIS B 2 21 ? 51.465 -36.448 31.023 1.00 0.00 288 HIS B CA 5
ATOM 5280 C C . HIS B 2 21 ? 51.313 -36.616 32.544 1.00 0.00 288 HIS B C 5
ATOM 5281 O O . HIS B 2 21 ? 51.680 -37.645 33.117 1.00 0.00 288 HIS B O 5
ATOM 5296 N N . LEU B 2 22 ? 50.756 -35.591 33.202 1.00 0.00 289 LEU B N 5
ATOM 5297 C CA . LEU B 2 22 ? 50.544 -35.623 34.650 1.00 0.00 289 LEU B CA 5
ATOM 5298 C C . LEU B 2 22 ? 49.635 -36.797 35.011 1.00 0.00 289 LEU B C 5
ATOM 5299 O O . LEU B 2 22 ? 49.891 -37.546 35.959 1.00 0.00 289 LEU B O 5
ATOM 5315 N N . LEU B 2 23 ? 48.557 -36.958 34.242 1.00 0.00 290 LEU B N 5
ATOM 5316 C CA . LEU B 2 23 ? 47.600 -38.041 34.470 1.00 0.00 290 LEU B CA 5
ATOM 5317 C C . LEU B 2 23 ? 48.276 -39.399 34.252 1.00 0.00 290 LEU B C 5
ATOM 5318 O O . LEU B 2 23 ? 48.092 -40.342 35.024 1.00 0.00 290 LEU B O 5
ATOM 5334 N N . PHE B 2 24 ? 49.073 -39.490 33.185 1.00 0.00 291 PHE B N 5
ATOM 5335 C CA . PHE B 2 24 ? 49.785 -40.723 32.849 1.00 0.00 291 PHE B CA 5
ATOM 5336 C C . PHE B 2 24 ? 50.719 -41.140 33.988 1.00 0.00 291 PHE B C 5
ATOM 5337 O O . PHE B 2 24 ? 50.868 -42.326 34.295 1.00 0.00 291 PHE B O 5
ATOM 5354 N N . LYS B 2 25 ? 51.363 -40.154 34.615 1.00 0.00 292 LYS B N 5
ATOM 5355 C CA . LYS B 2 25 ? 52.290 -40.416 35.715 1.00 0.00 292 LYS B CA 5
ATOM 5356 C C . LYS B 2 25 ? 51.578 -41.103 36.883 1.00 0.00 292 LYS B C 5
ATOM 5357 O O . LYS B 2 25 ? 52.153 -41.953 37.569 1.00 0.00 292 LYS B O 5
ATOM 5376 N N . LEU B 2 26 ? 50.314 -40.733 37.119 1.00 0.00 293 LEU B N 5
ATOM 5377 C CA . LEU B 2 26 ? 49.534 -41.322 38.213 1.00 0.00 293 LEU B CA 5
ATOM 5378 C C . LEU B 2 26 ? 48.612 -42.455 37.724 1.00 0.00 293 LEU B C 5
ATOM 5379 O O . LEU B 2 26 ? 47.778 -42.961 38.481 1.00 0.00 293 LEU B O 5
ATOM 5395 N N . SER B 2 27 ? 48.754 -42.864 36.455 1.00 0.00 294 SER B N 5
ATOM 5396 C CA . SER B 2 27 ? 47.928 -43.934 35.893 1.00 0.00 294 SER B CA 5
ATOM 5397 C C . SER B 2 27 ? 48.765 -44.830 34.944 1.00 0.00 294 SER B C 5
ATOM 5398 O O . SER B 2 27 ? 48.886 -44.521 33.753 1.00 0.00 294 SER B O 5
ATOM 5406 N N . PRO B 2 28 ? 49.353 -45.929 35.434 1.00 0.00 295 PRO B N 5
ATOM 5407 C CA . PRO B 2 28 ? 50.179 -46.838 34.576 1.00 0.00 295 PRO B CA 5
ATOM 5408 C C . PRO B 2 28 ? 49.330 -47.583 33.541 1.00 0.00 295 PRO B C 5
ATOM 5409 O O . PRO B 2 28 ? 48.111 -47.720 33.687 1.00 0.00 295 PRO B O 5
ATOM 5420 N N . ARG B 2 29 ? 49.980 -48.070 32.479 1.00 0.00 296 ARG B N 5
ATOM 5421 C CA . ARG B 2 29 ? 49.282 -48.801 31.415 1.00 0.00 296 ARG B CA 5
ATOM 5422 C C . ARG B 2 29 ? 48.814 -50.192 31.888 1.00 0.00 296 ARG B C 5
ATOM 5423 O O . ARG B 2 29 ? 47.995 -50.842 31.232 1.00 0.00 296 ARG B O 5
ATOM 5444 N N . LEU B 2 30 ? 49.335 -50.657 33.032 1.00 0.00 297 LEU B N 5
ATOM 5445 C CA . LEU B 2 30 ? 48.961 -51.965 33.572 1.00 0.00 297 LEU B CA 5
ATOM 5446 C C . LEU B 2 30 ? 47.737 -51.838 34.482 1.00 0.00 297 LEU B C 5
ATOM 5447 O O . LEU B 2 30 ? 47.789 -51.221 35.550 1.00 0.00 297 LEU B O 5
ATOM 5463 N N . LYS B 2 31 ? 46.617 -52.429 34.053 1.00 0.00 298 LYS B N 5
ATOM 5464 C CA . LYS B 2 31 ? 45.372 -52.383 34.822 1.00 0.00 298 LYS B CA 5
ATOM 5465 C C . LYS B 2 31 ? 44.915 -53.796 35.200 1.00 0.00 298 LYS B C 5
ATOM 5466 O O . LYS B 2 31 ? 43.908 -53.908 35.879 1.00 0.00 298 LYS B O 5
ATOM 5486 N N . GLU A 1 1 ? 22.249 -5.766 12.467 1.00 0.00 253 GLU A N 6
ATOM 5487 C CA . GLU A 1 1 ? 21.145 -5.037 13.155 1.00 0.00 253 GLU A CA 6
ATOM 5488 C C . GLU A 1 1 ? 21.109 -5.459 14.628 1.00 0.00 253 GLU A C 6
ATOM 5489 O O . GLU A 1 1 ? 21.247 -4.636 15.537 1.00 0.00 253 GLU A O 6
ATOM 5503 N N . GLU A 1 2 ? 20.925 -6.763 14.864 1.00 0.00 254 GLU A N 6
ATOM 5504 C CA . GLU A 1 2 ? 20.873 -7.305 16.222 1.00 0.00 254 GLU A CA 6
ATOM 5505 C C . GLU A 1 2 ? 21.980 -8.344 16.425 1.00 0.00 254 GLU A C 6
ATOM 5506 O O . GLU A 1 2 ? 22.326 -9.098 15.512 1.00 0.00 254 GLU A O 6
ATOM 5518 N N . ASN A 1 3 ? 22.542 -8.388 17.637 1.00 0.00 255 ASN A N 6
ATOM 5519 C CA . ASN A 1 3 ? 23.607 -9.338 17.959 1.00 0.00 255 ASN A CA 6
ATOM 5520 C C . ASN A 1 3 ? 24.767 -9.223 16.933 1.00 0.00 255 ASN A C 6
ATOM 5521 O O . ASN A 1 3 ? 24.763 -9.921 15.913 1.00 0.00 255 ASN A O 6
ATOM 5532 N N . PRO A 1 4 ? 25.757 -8.356 17.168 1.00 0.00 256 PRO A N 6
ATOM 5533 C CA . PRO A 1 4 ? 26.908 -8.187 16.220 1.00 0.00 256 PRO A CA 6
ATOM 5534 C C . PRO A 1 4 ? 27.661 -9.501 15.983 1.00 0.00 256 PRO A C 6
ATOM 5535 O O . PRO A 1 4 ? 27.937 -10.262 16.915 1.00 0.00 256 PRO A O 6
ATOM 5546 N N . SER A 1 5 ? 28.002 -9.768 14.718 1.00 0.00 257 SER A N 6
ATOM 5547 C CA . SER A 1 5 ? 28.729 -10.988 14.352 1.00 0.00 257 SER A CA 6
ATOM 5548 C C . SER A 1 5 ? 30.142 -10.991 14.952 1.00 0.00 257 SER A C 6
ATOM 5549 O O . SER A 1 5 ? 30.707 -12.045 15.251 1.00 0.00 257 SER A O 6
ATOM 5557 N N . LEU A 1 6 ? 30.721 -9.799 15.129 1.00 0.00 258 LEU A N 6
ATOM 5558 C CA . LEU A 1 6 ? 32.066 -9.666 15.690 1.00 0.00 258 LEU A CA 6
ATOM 5559 C C . LEU A 1 6 ? 32.146 -10.267 17.101 1.00 0.00 258 LEU A C 6
ATOM 5560 O O . LEU A 1 6 ? 33.222 -10.676 17.545 1.00 0.00 258 LEU A O 6
ATOM 5576 N N . PHE A 1 7 ? 31.017 -10.320 17.828 1.00 0.00 259 PHE A N 6
ATOM 5577 C CA . PHE A 1 7 ? 31.034 -10.871 19.187 1.00 0.00 259 PHE A CA 6
ATOM 5578 C C . PHE A 1 7 ? 31.245 -12.399 19.174 1.00 0.00 259 PHE A C 6
ATOM 5579 O O . PHE A 1 7 ? 31.370 -13.030 20.227 1.00 0.00 259 PHE A O 6
ATOM 5596 N N . ALA A 1 8 ? 31.370 -12.993 17.975 1.00 0.00 260 ALA A N 6
ATOM 5597 C CA . ALA A 1 8 ? 31.662 -14.419 17.852 1.00 0.00 260 ALA A CA 6
ATOM 5598 C C . ALA A 1 8 ? 33.191 -14.591 17.732 1.00 0.00 260 ALA A C 6
ATOM 5599 O O . ALA A 1 8 ? 33.704 -15.493 17.065 1.00 0.00 260 ALA A O 6
ATOM 5606 N N . LEU A 1 9 ? 33.927 -13.679 18.391 1.00 0.00 261 LEU A N 6
ATOM 5607 C CA . LEU A 1 9 ? 35.387 -13.659 18.387 1.00 0.00 261 LEU A CA 6
ATOM 5608 C C . LEU A 1 9 ? 35.960 -15.059 18.597 1.00 0.00 261 LEU A C 6
ATOM 5609 O O . LEU A 1 9 ? 35.596 -15.768 19.533 1.00 0.00 261 LEU A O 6
ATOM 5625 N N . GLU A 1 10 ? 36.869 -15.462 17.722 1.00 0.00 262 GLU A N 6
ATOM 5626 C CA . GLU A 1 10 ? 37.500 -16.772 17.853 1.00 0.00 262 GLU A CA 6
ATOM 5627 C C . GLU A 1 10 ? 38.426 -16.808 19.079 1.00 0.00 262 GLU A C 6
ATOM 5628 O O . GLU A 1 10 ? 38.537 -17.817 19.778 1.00 0.00 262 GLU A O 6
ATOM 5640 N N . ALA A 1 11 ? 39.122 -15.692 19.316 1.00 0.00 263 ALA A N 6
ATOM 5641 C CA . ALA A 1 11 ? 40.075 -15.574 20.423 1.00 0.00 263 ALA A CA 6
ATOM 5642 C C . ALA A 1 11 ? 39.416 -15.466 21.799 1.00 0.00 263 ALA A C 6
ATOM 5643 O O . ALA A 1 11 ? 40.089 -15.624 22.804 1.00 0.00 263 ALA A O 6
ATOM 5650 N N . VAL A 1 12 ? 38.127 -15.125 21.876 1.00 0.00 264 VAL A N 6
ATOM 5651 C CA . VAL A 1 12 ? 37.473 -14.956 23.186 1.00 0.00 264 VAL A CA 6
ATOM 5652 C C . VAL A 1 12 ? 36.930 -16.289 23.748 1.00 0.00 264 VAL A C 6
ATOM 5653 O O . VAL A 1 12 ? 37.013 -16.555 24.950 1.00 0.00 264 VAL A O 6
ATOM 5666 N N . LEU A 1 13 ? 36.341 -17.110 22.876 1.00 0.00 265 LEU A N 6
ATOM 5667 C CA . LEU A 1 13 ? 35.745 -18.390 23.284 1.00 0.00 265 LEU A CA 6
ATOM 5668 C C . LEU A 1 13 ? 36.781 -19.508 23.506 1.00 0.00 265 LEU A C 6
ATOM 5669 O O . LEU A 1 13 ? 36.628 -20.344 24.402 1.00 0.00 265 LEU A O 6
ATOM 5685 N N . ILE A 1 14 ? 37.802 -19.578 22.647 1.00 0.00 266 ILE A N 6
ATOM 5686 C CA . ILE A 1 14 ? 38.809 -20.656 22.727 1.00 0.00 266 ILE A CA 6
ATOM 5687 C C . ILE A 1 14 ? 39.623 -20.644 24.058 1.00 0.00 266 ILE A C 6
ATOM 5688 O O . ILE A 1 14 ? 39.798 -21.711 24.655 1.00 0.00 266 ILE A O 6
ATOM 5704 N N . PRO A 1 15 ? 40.149 -19.512 24.530 1.00 0.00 267 PRO A N 6
ATOM 5705 C CA . PRO A 1 15 ? 40.969 -19.475 25.791 1.00 0.00 267 PRO A CA 6
ATOM 5706 C C . PRO A 1 15 ? 40.179 -19.895 27.022 1.00 0.00 267 PRO A C 6
ATOM 5707 O O . PRO A 1 15 ? 40.661 -20.684 27.829 1.00 0.00 267 PRO A O 6
ATOM 5718 N N . VAL A 1 16 ? 38.954 -19.380 27.168 1.00 0.00 268 VAL A N 6
ATOM 5719 C CA . VAL A 1 16 ? 38.111 -19.727 28.313 1.00 0.00 268 VAL A CA 6
ATOM 5720 C C . VAL A 1 16 ? 37.754 -21.225 28.269 1.00 0.00 268 VAL A C 6
ATOM 5721 O O . VAL A 1 16 ? 37.712 -21.913 29.293 1.00 0.00 268 VAL A O 6
ATOM 5734 N N . GLY A 1 17 ? 37.494 -21.731 27.062 1.00 0.00 269 GLY A N 6
ATOM 5735 C CA . GLY A 1 17 ? 37.149 -23.140 26.871 1.00 0.00 269 GLY A CA 6
ATOM 5736 C C . GLY A 1 17 ? 38.302 -24.073 27.271 1.00 0.00 269 GLY A C 6
ATOM 5737 O O . GLY A 1 17 ? 38.114 -25.050 28.008 1.00 0.00 269 GLY A O 6
ATOM 5741 N N . THR A 1 18 ? 39.507 -23.790 26.761 1.00 0.00 270 THR A N 6
ATOM 5742 C CA . THR A 1 18 ? 40.678 -24.622 27.038 1.00 0.00 270 THR A CA 6
ATOM 5743 C C . THR A 1 18 ? 41.099 -24.552 28.506 1.00 0.00 270 THR A C 6
ATOM 5744 O O . THR A 1 18 ? 41.359 -25.582 29.140 1.00 0.00 270 THR A O 6
ATOM 5755 N N . VAL A 1 19 ? 41.166 -23.338 29.064 1.00 0.00 271 VAL A N 6
ATOM 5756 C CA . VAL A 1 19 ? 41.554 -23.173 30.466 1.00 0.00 271 VAL A CA 6
ATOM 5757 C C . VAL A 1 19 ? 40.541 -23.877 31.366 1.00 0.00 271 VAL A C 6
ATOM 5758 O O . VAL A 1 19 ? 40.901 -24.535 32.345 1.00 0.00 271 VAL A O 6
ATOM 5771 N N . GLY A 1 20 ? 39.257 -23.763 31.011 1.00 0.00 272 GLY A N 6
ATOM 5772 C CA . GLY A 1 20 ? 38.197 -24.413 31.768 1.00 0.00 272 GLY A CA 6
ATOM 5773 C C . GLY A 1 20 ? 38.372 -25.932 31.719 1.00 0.00 272 GLY A C 6
ATOM 5774 O O . GLY A 1 20 ? 38.176 -26.625 32.714 1.00 0.00 272 GLY A O 6
ATOM 5778 N N . LEU A 1 21 ? 38.749 -26.459 30.544 1.00 0.00 273 LEU A N 6
ATOM 5779 C CA . LEU A 1 21 ? 38.956 -27.903 30.373 1.00 0.00 273 LEU A CA 6
ATOM 5780 C C . LEU A 1 21 ? 40.084 -28.402 31.286 1.00 0.00 273 LEU A C 6
ATOM 5781 O O . LEU A 1 21 ? 39.958 -29.423 31.972 1.00 0.00 273 LEU A O 6
ATOM 5797 N N . ILE A 1 22 ? 41.200 -27.674 31.292 1.00 0.00 274 ILE A N 6
ATOM 5798 C CA . ILE A 1 22 ? 42.364 -28.033 32.113 1.00 0.00 274 ILE A CA 6
ATOM 5799 C C . ILE A 1 22 ? 41.965 -28.039 33.602 1.00 0.00 274 ILE A C 6
ATOM 5800 O O . ILE A 1 22 ? 42.224 -29.003 34.348 1.00 0.00 274 ILE A O 6
ATOM 5816 N N . ILE A 1 23 ? 41.306 -26.960 34.034 1.00 0.00 275 ILE A N 6
ATOM 5817 C CA . ILE A 1 23 ? 40.851 -26.839 35.420 1.00 0.00 275 ILE A CA 6
ATOM 5818 C C . ILE A 1 23 ? 39.921 -28.013 35.763 1.00 0.00 275 ILE A C 6
ATOM 5819 O O . ILE A 1 23 ? 39.959 -28.564 36.865 1.00 0.00 275 ILE A O 6
ATOM 5835 N N . THR A 1 24 ? 39.076 -28.398 34.806 1.00 0.00 276 THR A N 6
ATOM 5836 C CA . THR A 1 24 ? 38.146 -29.504 35.004 1.00 0.00 276 THR A CA 6
ATOM 5837 C C . THR A 1 24 ? 38.913 -30.804 35.236 1.00 0.00 276 THR A C 6
ATOM 5838 O O . THR A 1 24 ? 38.528 -31.626 36.064 1.00 0.00 276 THR A O 6
ATOM 5849 N N . LEU A 1 25 ? 40.006 -30.998 34.490 1.00 0.00 277 LEU A N 6
ATOM 5850 C CA . LEU A 1 25 ? 40.818 -32.211 34.620 1.00 0.00 277 LEU A CA 6
ATOM 5851 C C . LEU A 1 25 ? 41.435 -32.316 36.023 1.00 0.00 277 LEU A C 6
ATOM 5852 O O . LEU A 1 25 ? 41.341 -33.359 36.690 1.00 0.00 277 LEU A O 6
ATOM 5868 N N . ILE A 1 26 ? 42.066 -31.234 36.493 1.00 0.00 278 ILE A N 6
ATOM 5869 C CA . ILE A 1 26 ? 42.669 -31.250 37.832 1.00 0.00 278 ILE A CA 6
ATOM 5870 C C . ILE A 1 26 ? 41.578 -31.433 38.904 1.00 0.00 278 ILE A C 6
ATOM 5871 O O . ILE A 1 26 ? 41.792 -32.073 39.939 1.00 0.00 278 ILE A O 6
ATOM 5887 N N . PHE A 1 27 ? 40.395 -30.857 38.655 1.00 0.00 279 PHE A N 6
ATOM 5888 C CA . PHE A 1 27 ? 39.278 -30.947 39.595 1.00 0.00 279 PHE A CA 6
ATOM 5889 C C . PHE A 1 27 ? 38.790 -32.394 39.733 1.00 0.00 279 PHE A C 6
ATOM 5890 O O . PHE A 1 27 ? 38.595 -32.899 40.846 1.00 0.00 279 PHE A O 6
ATOM 5907 N N . VAL A 1 28 ? 38.582 -33.071 38.597 1.00 0.00 280 VAL A N 6
ATOM 5908 C CA . VAL A 1 28 ? 38.108 -34.456 38.618 1.00 0.00 280 VAL A CA 6
ATOM 5909 C C . VAL A 1 28 ? 39.152 -35.361 39.269 1.00 0.00 280 VAL A C 6
ATOM 5910 O O . VAL A 1 28 ? 38.813 -36.296 39.998 1.00 0.00 280 VAL A O 6
ATOM 5923 N N . TYR A 1 29 ? 40.440 -35.073 39.033 1.00 0.00 281 TYR A N 6
ATOM 5924 C CA . TYR A 1 29 ? 41.506 -35.866 39.640 1.00 0.00 281 TYR A CA 6
ATOM 5925 C C . TYR A 1 29 ? 41.445 -35.712 41.165 1.00 0.00 281 TYR A C 6
ATOM 5926 O O . TYR A 1 29 ? 41.555 -36.687 41.920 1.00 0.00 281 TYR A O 6
ATOM 5944 N N . PHE A 1 30 ? 41.260 -34.470 41.620 1.00 0.00 282 PHE A N 6
ATOM 5945 C CA . PHE A 1 30 ? 41.175 -34.176 43.050 1.00 0.00 282 PHE A CA 6
ATOM 5946 C C . PHE A 1 30 ? 40.021 -34.963 43.673 1.00 0.00 282 PHE A C 6
ATOM 5947 O O . PHE A 1 30 ? 40.147 -35.555 44.748 1.00 0.00 282 PHE A O 6
ATOM 5964 N N . TRP A 1 31 ? 38.879 -34.972 42.979 1.00 0.00 283 TRP A N 6
ATOM 5965 C CA . TRP A 1 31 ? 37.694 -35.691 43.449 1.00 0.00 283 TRP A CA 6
ATOM 5966 C C . TRP A 1 31 ? 38.000 -37.191 43.548 1.00 0.00 283 TRP A C 6
ATOM 5967 O O . TRP A 1 31 ? 37.589 -37.877 44.487 1.00 0.00 283 TRP A O 6
ATOM 5988 N N . LEU A 1 32 ? 38.742 -37.699 42.560 1.00 0.00 284 LEU A N 6
ATOM 5989 C CA . LEU A 1 32 ? 39.126 -39.108 42.515 1.00 0.00 284 LEU A CA 6
ATOM 5990 C C . LEU A 1 32 ? 39.934 -39.471 43.762 1.00 0.00 284 LEU A C 6
ATOM 5991 O O . LEU A 1 32 ? 39.712 -40.509 44.391 1.00 0.00 284 LEU A O 6
ATOM 6007 N N . GLU A 1 33 ? 40.882 -38.600 44.127 1.00 0.00 285 GLU A N 6
ATOM 6008 C CA . GLU A 1 33 ? 41.718 -38.826 45.308 1.00 0.00 285 GLU A CA 6
ATOM 6009 C C . GLU A 1 33 ? 40.842 -39.055 46.542 1.00 0.00 285 GLU A C 6
ATOM 6010 O O . GLU A 1 33 ? 41.101 -39.942 47.361 1.00 0.00 285 GLU A O 6
ATOM 6022 N N . ARG A 1 34 ? 39.786 -38.247 46.672 1.00 0.00 286 ARG A N 6
ATOM 6023 C CA . ARG A 1 34 ? 38.860 -38.357 47.798 1.00 0.00 286 ARG A CA 6
ATOM 6024 C C . ARG A 1 34 ? 37.412 -38.265 47.311 1.00 0.00 286 ARG A C 6
ATOM 6025 O O . ARG A 1 34 ? 37.026 -37.197 46.864 1.00 0.00 286 ARG A O 6
ATOM 6047 N N . GLN B 2 1 ? 46.345 -10.711 8.924 1.00 0.00 268 GLN B N 6
ATOM 6048 C CA . GLN B 2 1 ? 47.679 -10.149 9.280 1.00 0.00 268 GLN B CA 6
ATOM 6049 C C . GLN B 2 1 ? 48.176 -10.807 10.568 1.00 0.00 268 GLN B C 6
ATOM 6050 O O . GLN B 2 1 ? 49.256 -11.404 10.606 1.00 0.00 268 GLN B O 6
ATOM 6066 N N . TRP B 2 2 ? 47.377 -10.710 11.635 1.00 0.00 269 TRP B N 6
ATOM 6067 C CA . TRP B 2 2 ? 47.736 -11.310 12.923 1.00 0.00 269 TRP B CA 6
ATOM 6068 C C . TRP B 2 2 ? 46.497 -11.899 13.608 1.00 0.00 269 TRP B C 6
ATOM 6069 O O . TRP B 2 2 ? 45.381 -11.391 13.464 1.00 0.00 269 TRP B O 6
ATOM 6090 N N . SER B 2 3 ? 46.694 -12.986 14.359 1.00 0.00 270 SER B N 6
ATOM 6091 C CA . SER B 2 3 ? 45.592 -13.648 15.060 1.00 0.00 270 SER B CA 6
ATOM 6092 C C . SER B 2 3 ? 46.023 -14.085 16.463 1.00 0.00 270 SER B C 6
ATOM 6093 O O . SER B 2 3 ? 46.942 -14.884 16.636 1.00 0.00 270 SER B O 6
ATOM 6101 N N . ALA B 2 4 ? 45.350 -13.546 17.479 1.00 0.00 271 ALA B N 6
ATOM 6102 C CA . ALA B 2 4 ? 45.651 -13.872 18.876 1.00 0.00 271 ALA B CA 6
ATOM 6103 C C . ALA B 2 4 ? 45.324 -15.342 19.202 1.00 0.00 271 ALA B C 6
ATOM 6104 O O . ALA B 2 4 ? 45.891 -15.934 20.126 1.00 0.00 271 ALA B O 6
ATOM 6111 N N . SER B 2 5 ? 44.370 -15.924 18.468 1.00 0.00 272 SER B N 6
ATOM 6112 C CA . SER B 2 5 ? 43.932 -17.300 18.712 1.00 0.00 272 SER B CA 6
ATOM 6113 C C . SER B 2 5 ? 45.063 -18.333 18.598 1.00 0.00 272 SER B C 6
ATOM 6114 O O . SER B 2 5 ? 45.157 -19.236 19.430 1.00 0.00 272 SER B O 6
ATOM 6122 N N . ILE B 2 6 ? 45.916 -18.232 17.568 1.00 0.00 273 ILE B N 6
ATOM 6123 C CA . ILE B 2 6 ? 47.006 -19.207 17.383 1.00 0.00 273 ILE B CA 6
ATOM 6124 C C . ILE B 2 6 ? 48.098 -19.064 18.468 1.00 0.00 273 ILE B C 6
ATOM 6125 O O . ILE B 2 6 ? 48.616 -20.060 19.004 1.00 0.00 273 ILE B O 6
ATOM 6141 N N . LEU B 2 7 ? 48.464 -17.822 18.792 1.00 0.00 274 LEU B N 6
ATOM 6142 C CA . LEU B 2 7 ? 49.504 -17.575 19.790 1.00 0.00 274 LEU B CA 6
ATOM 6143 C C . LEU B 2 7 ? 49.029 -17.941 21.196 1.00 0.00 274 LEU B C 6
ATOM 6144 O O . LEU B 2 7 ? 49.828 -18.334 22.034 1.00 0.00 274 LEU B O 6
ATOM 6160 N N . VAL B 2 8 ? 47.730 -17.812 21.462 1.00 0.00 275 VAL B N 6
ATOM 6161 C CA . VAL B 2 8 ? 47.177 -18.163 22.775 1.00 0.00 275 VAL B CA 6
ATOM 6162 C C . VAL B 2 8 ? 47.054 -19.704 22.906 1.00 0.00 275 VAL B C 6
ATOM 6163 O O . VAL B 2 8 ? 47.457 -20.325 23.915 1.00 0.00 275 VAL B O 6
ATOM 6176 N N . VAL B 2 9 ? 46.460 -20.329 21.878 1.00 0.00 276 VAL B N 6
ATOM 6177 C CA . VAL B 2 9 ? 46.240 -21.777 21.878 1.00 0.00 276 VAL B CA 6
ATOM 6178 C C . VAL B 2 9 ? 47.542 -22.580 21.919 1.00 0.00 276 VAL B C 6
ATOM 6179 O O . VAL B 2 9 ? 47.553 -23.676 22.467 1.00 0.00 276 VAL B O 6
ATOM 6192 N N . VAL B 2 10 ? 48.651 -22.084 21.330 1.00 0.00 277 VAL B N 6
ATOM 6193 C CA . VAL B 2 10 ? 49.896 -22.869 21.366 1.00 0.00 277 VAL B CA 6
ATOM 6194 C C . VAL B 2 10 ? 50.351 -23.104 22.849 1.00 0.00 277 VAL B C 6
ATOM 6195 O O . VAL B 2 10 ? 50.506 -24.262 23.260 1.00 0.00 277 VAL B O 6
ATOM 6208 N N . PRO B 2 11 ? 50.551 -22.058 23.666 1.00 0.00 278 PRO B N 6
ATOM 6209 C CA . PRO B 2 11 ? 50.967 -22.235 25.096 1.00 0.00 278 PRO B CA 6
ATOM 6210 C C . PRO B 2 11 ? 49.929 -23.003 25.917 1.00 0.00 278 PRO B C 6
ATOM 6211 O O . PRO B 2 11 ? 50.276 -23.870 26.736 1.00 0.00 278 PRO B O 6
ATOM 6222 N N . ILE B 2 12 ? 48.633 -22.712 25.696 1.00 0.00 279 ILE B N 6
ATOM 6223 C CA . ILE B 2 12 ? 47.585 -23.424 26.442 1.00 0.00 279 ILE B CA 6
ATOM 6224 C C . ILE B 2 12 ? 47.599 -24.911 26.050 1.00 0.00 279 ILE B C 6
ATOM 6225 O O . ILE B 2 12 ? 47.367 -25.794 26.875 1.00 0.00 279 ILE B O 6
ATOM 6241 N N . PHE B 2 13 ? 47.892 -25.183 24.777 1.00 0.00 280 PHE B N 6
ATOM 6242 C CA . PHE B 2 13 ? 47.965 -26.545 24.266 1.00 0.00 280 PHE B CA 6
ATOM 6243 C C . PHE B 2 13 ? 49.096 -27.287 24.978 1.00 0.00 280 PHE B C 6
ATOM 6244 O O . PHE B 2 13 ? 48.939 -28.436 25.393 1.00 0.00 280 PHE B O 6
ATOM 6261 N N . LEU B 2 14 ? 50.247 -26.618 25.144 1.00 0.00 281 LEU B N 6
ATOM 6262 C CA . LEU B 2 14 ? 51.382 -27.231 25.837 1.00 0.00 281 LEU B CA 6
ATOM 6263 C C . LEU B 2 14 ? 50.973 -27.571 27.276 1.00 0.00 281 LEU B C 6
ATOM 6264 O O . LEU B 2 14 ? 51.310 -28.631 27.809 1.00 0.00 281 LEU B O 6
ATOM 6280 N N . LEU B 2 15 ? 50.213 -26.665 27.903 1.00 0.00 282 LEU B N 6
ATOM 6281 C CA . LEU B 2 15 ? 49.729 -26.868 29.273 1.00 0.00 282 LEU B CA 6
ATOM 6282 C C . LEU B 2 15 ? 48.804 -28.106 29.327 1.00 0.00 282 LEU B C 6
ATOM 6283 O O . LEU B 2 15 ? 48.848 -28.907 30.270 1.00 0.00 282 LEU B O 6
ATOM 6299 N N . LEU B 2 16 ? 47.966 -28.266 28.301 1.00 0.00 283 LEU B N 6
ATOM 6300 C CA . LEU B 2 16 ? 47.040 -29.398 28.232 1.00 0.00 283 LEU B CA 6
ATOM 6301 C C . LEU B 2 16 ? 47.821 -30.707 28.088 1.00 0.00 283 LEU B C 6
ATOM 6302 O O . LEU B 2 16 ? 47.506 -31.721 28.723 1.00 0.00 283 LEU B O 6
ATOM 6318 N N . THR B 2 17 ? 48.872 -30.679 27.261 1.00 0.00 284 THR B N 6
ATOM 6319 C CA . THR B 2 17 ? 49.718 -31.852 27.051 1.00 0.00 284 THR B CA 6
ATOM 6320 C C . THR B 2 17 ? 50.382 -32.242 28.369 1.00 0.00 284 THR B C 6
ATOM 6321 O O . THR B 2 17 ? 50.464 -33.420 28.726 1.00 0.00 284 THR B O 6
ATOM 6332 N N . GLY B 2 18 ? 50.846 -31.234 29.117 1.00 0.00 285 GLY B N 6
ATOM 6333 C CA . GLY B 2 18 ? 51.479 -31.465 30.412 1.00 0.00 285 GLY B CA 6
ATOM 6334 C C . GLY B 2 18 ? 50.485 -32.137 31.359 1.00 0.00 285 GLY B C 6
ATOM 6335 O O . GLY B 2 18 ? 50.831 -33.044 32.118 1.00 0.00 285 GLY B O 6
ATOM 6339 N N . PHE B 2 19 ? 49.223 -31.692 31.304 1.00 0.00 286 PHE B N 6
ATOM 6340 C CA . PHE B 2 19 ? 48.170 -32.261 32.142 1.00 0.00 286 PHE B CA 6
ATOM 6341 C C . PHE B 2 19 ? 47.989 -33.748 31.815 1.00 0.00 286 PHE B C 6
ATOM 6342 O O . PHE B 2 19 ? 47.925 -34.595 32.709 1.00 0.00 286 PHE B O 6
ATOM 6359 N N . VAL B 2 20 ? 47.939 -34.084 30.521 1.00 0.00 287 VAL B N 6
ATOM 6360 C CA . VAL B 2 20 ? 47.795 -35.489 30.111 1.00 0.00 287 VAL B CA 6
ATOM 6361 C C . VAL B 2 20 ? 48.998 -36.279 30.647 1.00 0.00 287 VAL B C 6
ATOM 6362 O O . VAL B 2 20 ? 48.861 -37.406 31.129 1.00 0.00 287 VAL B O 6
ATOM 6375 N N . HIS B 2 21 ? 50.190 -35.667 30.596 1.00 0.00 288 HIS B N 6
ATOM 6376 C CA . HIS B 2 21 ? 51.401 -36.305 31.115 1.00 0.00 288 HIS B CA 6
ATOM 6377 C C . HIS B 2 21 ? 51.210 -36.611 32.605 1.00 0.00 288 HIS B C 6
ATOM 6378 O O . HIS B 2 21 ? 51.609 -37.665 33.097 1.00 0.00 288 HIS B O 6
ATOM 6393 N N . LEU B 2 22 ? 50.565 -35.684 33.324 1.00 0.00 289 LEU B N 6
ATOM 6394 C CA . LEU B 2 22 ? 50.288 -35.863 34.749 1.00 0.00 289 LEU B CA 6
ATOM 6395 C C . LEU B 2 22 ? 49.398 -37.095 34.941 1.00 0.00 289 LEU B C 6
ATOM 6396 O O . LEU B 2 22 ? 49.601 -37.910 35.845 1.00 0.00 289 LEU B O 6
ATOM 6412 N N . LEU B 2 23 ? 48.395 -37.224 34.069 1.00 0.00 290 LEU B N 6
ATOM 6413 C CA . LEU B 2 23 ? 47.453 -38.343 34.115 1.00 0.00 290 LEU B CA 6
ATOM 6414 C C . LEU B 2 23 ? 48.167 -39.684 33.895 1.00 0.00 290 LEU B C 6
ATOM 6415 O O . LEU B 2 23 ? 47.891 -40.673 34.578 1.00 0.00 290 LEU B O 6
ATOM 6431 N N . PHE B 2 24 ? 49.084 -39.721 32.927 1.00 0.00 291 PHE B N 6
ATOM 6432 C CA . PHE B 2 24 ? 49.827 -40.941 32.613 1.00 0.00 291 PHE B CA 6
ATOM 6433 C C . PHE B 2 24 ? 50.767 -41.315 33.762 1.00 0.00 291 PHE B C 6
ATOM 6434 O O . PHE B 2 24 ? 50.926 -42.486 34.116 1.00 0.00 291 PHE B O 6
ATOM 6451 N N . LYS B 2 25 ? 51.404 -40.298 34.343 1.00 0.00 292 LYS B N 6
ATOM 6452 C CA . LYS B 2 25 ? 52.343 -40.492 35.445 1.00 0.00 292 LYS B CA 6
ATOM 6453 C C . LYS B 2 25 ? 51.631 -41.036 36.686 1.00 0.00 292 LYS B C 6
ATOM 6454 O O . LYS B 2 25 ? 52.193 -41.831 37.446 1.00 0.00 292 LYS B O 6
ATOM 6473 N N . LEU B 2 26 ? 50.384 -40.601 36.907 1.00 0.00 293 LEU B N 6
ATOM 6474 C CA . LEU B 2 26 ? 49.609 -41.048 38.069 1.00 0.00 293 LEU B CA 6
ATOM 6475 C C . LEU B 2 26 ? 48.576 -42.130 37.693 1.00 0.00 293 LEU B C 6
ATOM 6476 O O . LEU B 2 26 ? 47.854 -42.643 38.553 1.00 0.00 293 LEU B O 6
ATOM 6492 N N . SER B 2 27 ? 48.499 -42.487 36.401 1.00 0.00 294 SER B N 6
ATOM 6493 C CA . SER B 2 27 ? 47.559 -43.503 35.931 1.00 0.00 294 SER B CA 6
ATOM 6494 C C . SER B 2 27 ? 47.991 -44.022 34.535 1.00 0.00 294 SER B C 6
ATOM 6495 O O . SER B 2 27 ? 47.641 -43.407 33.524 1.00 0.00 294 SER B O 6
ATOM 6503 N N . PRO B 2 28 ? 48.739 -45.130 34.448 1.00 0.00 295 PRO B N 6
ATOM 6504 C CA . PRO B 2 28 ? 49.190 -45.682 33.127 1.00 0.00 295 PRO B CA 6
ATOM 6505 C C . PRO B 2 28 ? 48.012 -46.130 32.256 1.00 0.00 295 PRO B C 6
ATOM 6506 O O . PRO B 2 28 ? 46.859 -46.156 32.696 1.00 0.00 295 PRO B O 6
ATOM 6517 N N . ARG B 2 29 ? 48.305 -46.482 31.001 1.00 0.00 296 ARG B N 6
ATOM 6518 C CA . ARG B 2 29 ? 47.271 -46.927 30.060 1.00 0.00 296 ARG B CA 6
ATOM 6519 C C . ARG B 2 29 ? 46.820 -48.372 30.353 1.00 0.00 296 ARG B C 6
ATOM 6520 O O . ARG B 2 29 ? 45.802 -48.838 29.833 1.00 0.00 296 ARG B O 6
ATOM 6541 N N . LEU B 2 30 ? 47.578 -49.094 31.192 1.00 0.00 297 LEU B N 6
ATOM 6542 C CA . LEU B 2 30 ? 47.244 -50.476 31.540 1.00 0.00 297 LEU B CA 6
ATOM 6543 C C . LEU B 2 30 ? 45.947 -50.532 32.351 1.00 0.00 297 LEU B C 6
ATOM 6544 O O . LEU B 2 30 ? 45.900 -50.125 33.514 1.00 0.00 297 LEU B O 6
ATOM 6560 N N . LYS B 2 31 ? 44.881 -51.052 31.731 1.00 0.00 298 LYS B N 6
ATOM 6561 C CA . LYS B 2 31 ? 43.574 -51.172 32.389 1.00 0.00 298 LYS B CA 6
ATOM 6562 C C . LYS B 2 31 ? 43.043 -49.796 32.803 1.00 0.00 298 LYS B C 6
ATOM 6563 O O . LYS B 2 31 ? 42.106 -49.333 32.174 1.00 0.00 298 LYS B O 6
ATOM 6583 N N . GLU A 1 1 ? 32.075 -2.134 13.598 1.00 0.00 253 GLU A N 7
ATOM 6584 C CA . GLU A 1 1 ? 30.649 -2.336 13.988 1.00 0.00 253 GLU A CA 7
ATOM 6585 C C . GLU A 1 1 ? 29.792 -2.552 12.727 1.00 0.00 253 GLU A C 7
ATOM 6586 O O . GLU A 1 1 ? 28.630 -2.136 12.653 1.00 0.00 253 GLU A O 7
ATOM 6600 N N . GLU A 1 2 ? 30.370 -3.220 11.721 1.00 0.00 254 GLU A N 7
ATOM 6601 C CA . GLU A 1 2 ? 29.661 -3.495 10.470 1.00 0.00 254 GLU A CA 7
ATOM 6602 C C . GLU A 1 2 ? 30.023 -4.883 9.934 1.00 0.00 254 GLU A C 7
ATOM 6603 O O . GLU A 1 2 ? 29.176 -5.603 9.397 1.00 0.00 254 GLU A O 7
ATOM 6615 N N . ASN A 1 3 ? 31.297 -5.264 10.075 1.00 0.00 255 ASN A N 7
ATOM 6616 C CA . ASN A 1 3 ? 31.766 -6.567 9.602 1.00 0.00 255 ASN A CA 7
ATOM 6617 C C . ASN A 1 3 ? 32.795 -7.172 10.593 1.00 0.00 255 ASN A C 7
ATOM 6618 O O . ASN A 1 3 ? 33.999 -7.207 10.306 1.00 0.00 255 ASN A O 7
ATOM 6629 N N . PRO A 1 4 ? 32.353 -7.655 11.758 1.00 0.00 256 PRO A N 7
ATOM 6630 C CA . PRO A 1 4 ? 33.260 -8.261 12.770 1.00 0.00 256 PRO A CA 7
ATOM 6631 C C . PRO A 1 4 ? 33.400 -9.777 12.584 1.00 0.00 256 PRO A C 7
ATOM 6632 O O . PRO A 1 4 ? 33.550 -10.533 13.549 1.00 0.00 256 PRO A O 7
ATOM 6643 N N . SER A 1 5 ? 33.341 -10.228 11.327 1.00 0.00 257 SER A N 7
ATOM 6644 C CA . SER A 1 5 ? 33.452 -11.653 11.016 1.00 0.00 257 SER A CA 7
ATOM 6645 C C . SER A 1 5 ? 34.774 -12.224 11.531 1.00 0.00 257 SER A C 7
ATOM 6646 O O . SER A 1 5 ? 34.812 -13.289 12.155 1.00 0.00 257 SER A O 7
ATOM 6654 N N . LEU A 1 6 ? 35.875 -11.514 11.268 1.00 0.00 258 LEU A N 7
ATOM 6655 C CA . LEU A 1 6 ? 37.199 -11.959 11.711 1.00 0.00 258 LEU A CA 7
ATOM 6656 C C . LEU A 1 6 ? 37.314 -11.913 13.240 1.00 0.00 258 LEU A C 7
ATOM 6657 O O . LEU A 1 6 ? 38.096 -12.659 13.838 1.00 0.00 258 LEU A O 7
ATOM 6673 N N . PHE A 1 7 ? 36.535 -11.034 13.892 1.00 0.00 259 PHE A N 7
ATOM 6674 C CA . PHE A 1 7 ? 36.592 -10.926 15.353 1.00 0.00 259 PHE A CA 7
ATOM 6675 C C . PHE A 1 7 ? 35.966 -12.159 16.031 1.00 0.00 259 PHE A C 7
ATOM 6676 O O . PHE A 1 7 ? 36.011 -12.296 17.257 1.00 0.00 259 PHE A O 7
ATOM 6693 N N . ALA A 1 8 ? 35.441 -13.104 15.234 1.00 0.00 260 ALA A N 7
ATOM 6694 C CA . ALA A 1 8 ? 34.894 -14.347 15.774 1.00 0.00 260 ALA A CA 7
ATOM 6695 C C . ALA A 1 8 ? 36.016 -15.405 15.794 1.00 0.00 260 ALA A C 7
ATOM 6696 O O . ALA A 1 8 ? 35.806 -16.596 15.545 1.00 0.00 260 ALA A O 7
ATOM 6703 N N . LEU A 1 9 ? 37.242 -14.939 16.079 1.00 0.00 261 LEU A N 7
ATOM 6704 C CA . LEU A 1 9 ? 38.434 -15.783 16.123 1.00 0.00 261 LEU A CA 7
ATOM 6705 C C . LEU A 1 9 ? 38.162 -17.103 16.846 1.00 0.00 261 LEU A C 7
ATOM 6706 O O . LEU A 1 9 ? 37.296 -17.208 17.720 1.00 0.00 261 LEU A O 7
ATOM 6722 N N . GLU A 1 10 ? 38.900 -18.131 16.458 1.00 0.00 262 GLU A N 7
ATOM 6723 C CA . GLU A 1 10 ? 38.746 -19.444 17.071 1.00 0.00 262 GLU A CA 7
ATOM 6724 C C . GLU A 1 10 ? 39.246 -19.444 18.523 1.00 0.00 262 GLU A C 7
ATOM 6725 O O . GLU A 1 10 ? 38.663 -20.078 19.406 1.00 0.00 262 GLU A O 7
ATOM 6737 N N . ALA A 1 11 ? 40.362 -18.747 18.761 1.00 0.00 263 ALA A N 7
ATOM 6738 C CA . ALA A 1 11 ? 40.976 -18.683 20.094 1.00 0.00 263 ALA A CA 7
ATOM 6739 C C . ALA A 1 11 ? 40.290 -17.667 21.023 1.00 0.00 263 ALA A C 7
ATOM 6740 O O . ALA A 1 11 ? 40.447 -17.728 22.246 1.00 0.00 263 ALA A O 7
ATOM 6747 N N . VAL A 1 12 ? 39.531 -16.723 20.454 1.00 0.00 264 VAL A N 7
ATOM 6748 C CA . VAL A 1 12 ? 38.831 -15.705 21.253 1.00 0.00 264 VAL A CA 7
ATOM 6749 C C . VAL A 1 12 ? 37.439 -16.202 21.701 1.00 0.00 264 VAL A C 7
ATOM 6750 O O . VAL A 1 12 ? 36.886 -15.758 22.710 1.00 0.00 264 VAL A O 7
ATOM 6763 N N . LEU A 1 13 ? 36.862 -17.114 20.912 1.00 0.00 265 LEU A N 7
ATOM 6764 C CA . LEU A 1 13 ? 35.533 -17.659 21.180 1.00 0.00 265 LEU A CA 7
ATOM 6765 C C . LEU A 1 13 ? 35.536 -18.720 22.293 1.00 0.00 265 LEU A C 7
ATOM 6766 O O . LEU A 1 13 ? 34.606 -18.777 23.104 1.00 0.00 265 LEU A O 7
ATOM 6782 N N . ILE A 1 14 ? 36.557 -19.596 22.326 1.00 0.00 266 ILE A N 7
ATOM 6783 C CA . ILE A 1 14 ? 36.602 -20.672 23.339 1.00 0.00 266 ILE A CA 7
ATOM 6784 C C . ILE A 1 14 ? 37.913 -20.657 24.199 1.00 0.00 266 ILE A C 7
ATOM 6785 O O . ILE A 1 14 ? 38.376 -21.722 24.622 1.00 0.00 266 ILE A O 7
ATOM 6801 N N . PRO A 1 15 ? 38.519 -19.499 24.512 1.00 0.00 267 PRO A N 7
ATOM 6802 C CA . PRO A 1 15 ? 39.749 -19.472 25.364 1.00 0.00 267 PRO A CA 7
ATOM 6803 C C . PRO A 1 15 ? 39.414 -19.998 26.753 1.00 0.00 267 PRO A C 7
ATOM 6804 O O . PRO A 1 15 ? 40.119 -20.829 27.330 1.00 0.00 267 PRO A O 7
ATOM 6815 N N . VAL A 1 16 ? 38.287 -19.516 27.274 1.00 0.00 268 VAL A N 7
ATOM 6816 C CA . VAL A 1 16 ? 37.791 -19.927 28.577 1.00 0.00 268 VAL A CA 7
ATOM 6817 C C . VAL A 1 16 ? 37.401 -21.418 28.563 1.00 0.00 268 VAL A C 7
ATOM 6818 O O . VAL A 1 16 ? 37.398 -22.077 29.603 1.00 0.00 268 VAL A O 7
ATOM 6831 N N . GLY A 1 17 ? 37.050 -21.958 27.380 1.00 0.00 269 GLY A N 7
ATOM 6832 C CA . GLY A 1 17 ? 36.656 -23.368 27.278 1.00 0.00 269 GLY A CA 7
ATOM 6833 C C . GLY A 1 17 ? 37.813 -24.299 27.657 1.00 0.00 269 GLY A C 7
ATOM 6834 O O . GLY A 1 17 ? 37.668 -25.211 28.483 1.00 0.00 269 GLY A O 7
ATOM 6838 N N . THR A 1 18 ? 38.980 -24.064 27.051 1.00 0.00 270 THR A N 7
ATOM 6839 C CA . THR A 1 18 ? 40.163 -24.879 27.319 1.00 0.00 270 THR A CA 7
ATOM 6840 C C . THR A 1 18 ? 40.601 -24.727 28.771 1.00 0.00 270 THR A C 7
ATOM 6841 O O . THR A 1 18 ? 40.904 -25.708 29.458 1.00 0.00 270 THR A O 7
ATOM 6852 N N . VAL A 1 19 ? 40.627 -23.484 29.247 1.00 0.00 271 VAL A N 7
ATOM 6853 C CA . VAL A 1 19 ? 41.021 -23.195 30.627 1.00 0.00 271 VAL A CA 7
ATOM 6854 C C . VAL A 1 19 ? 40.107 -23.959 31.592 1.00 0.00 271 VAL A C 7
ATOM 6855 O O . VAL A 1 19 ? 40.558 -24.555 32.575 1.00 0.00 271 VAL A O 7
ATOM 6868 N N . GLY A 1 20 ? 38.810 -23.947 31.296 1.00 0.00 272 GLY A N 7
ATOM 6869 C CA . GLY A 1 20 ? 37.824 -24.638 32.117 1.00 0.00 272 GLY A CA 7
ATOM 6870 C C . GLY A 1 20 ? 38.087 -26.139 32.126 1.00 0.00 272 GLY A C 7
ATOM 6871 O O . GLY A 1 20 ? 37.959 -26.797 33.155 1.00 0.00 272 GLY A O 7
ATOM 6875 N N . LEU A 1 21 ? 38.461 -26.693 30.966 1.00 0.00 273 LEU A N 7
ATOM 6876 C CA . LEU A 1 21 ? 38.744 -28.127 30.860 1.00 0.00 273 LEU A CA 7
ATOM 6877 C C . LEU A 1 21 ? 39.945 -28.504 31.739 1.00 0.00 273 LEU A C 7
ATOM 6878 O O . LEU A 1 21 ? 39.920 -29.498 32.473 1.00 0.00 273 LEU A O 7
ATOM 6894 N N . ILE A 1 22 ? 41.010 -27.702 31.661 1.00 0.00 274 ILE A N 7
ATOM 6895 C CA . ILE A 1 22 ? 42.223 -27.956 32.443 1.00 0.00 274 ILE A CA 7
ATOM 6896 C C . ILE A 1 22 ? 41.894 -27.923 33.948 1.00 0.00 274 ILE A C 7
ATOM 6897 O O . ILE A 1 22 ? 42.243 -28.835 34.708 1.00 0.00 274 ILE A O 7
ATOM 6913 N N . ILE A 1 23 ? 41.198 -26.869 34.377 1.00 0.00 275 ILE A N 7
ATOM 6914 C CA . ILE A 1 23 ? 40.812 -26.714 35.785 1.00 0.00 275 ILE A CA 7
ATOM 6915 C C . ILE A 1 23 ? 39.959 -27.913 36.226 1.00 0.00 275 ILE A C 7
ATOM 6916 O O . ILE A 1 23 ? 40.125 -28.455 37.331 1.00 0.00 275 ILE A O 7
ATOM 6932 N N . THR A 1 24 ? 39.049 -28.346 35.351 1.00 0.00 276 THR A N 7
ATOM 6933 C CA . THR A 1 24 ? 38.187 -29.486 35.645 1.00 0.00 276 THR A CA 7
ATOM 6934 C C . THR A 1 24 ? 39.057 -30.711 35.924 1.00 0.00 276 THR A C 7
ATOM 6935 O O . THR A 1 24 ? 38.813 -31.464 36.866 1.00 0.00 276 THR A O 7
ATOM 6946 N N . LEU A 1 25 ? 40.098 -30.895 35.110 1.00 0.00 277 LEU A N 7
ATOM 6947 C CA . LEU A 1 25 ? 41.016 -32.015 35.288 1.00 0.00 277 LEU A CA 7
ATOM 6948 C C . LEU A 1 25 ? 41.702 -31.919 36.655 1.00 0.00 277 LEU A C 7
ATOM 6949 O O . LEU A 1 25 ? 41.907 -32.930 37.325 1.00 0.00 277 LEU A O 7
ATOM 6965 N N . ILE A 1 26 ? 42.041 -30.693 37.093 1.00 0.00 278 ILE A N 7
ATOM 6966 C CA . ILE A 1 26 ? 42.676 -30.515 38.415 1.00 0.00 278 ILE A CA 7
ATOM 6967 C C . ILE A 1 26 ? 41.722 -31.045 39.494 1.00 0.00 278 ILE A C 7
ATOM 6968 O O . ILE A 1 26 ? 42.117 -31.777 40.411 1.00 0.00 278 ILE A O 7
ATOM 6984 N N . PHE A 1 27 ? 40.443 -30.678 39.370 1.00 0.00 279 PHE A N 7
ATOM 6985 C CA . PHE A 1 27 ? 39.418 -31.121 40.321 1.00 0.00 279 PHE A CA 7
ATOM 6986 C C . PHE A 1 27 ? 39.314 -32.650 40.307 1.00 0.00 279 PHE A C 7
ATOM 6987 O O . PHE A 1 27 ? 39.151 -33.295 41.346 1.00 0.00 279 PHE A O 7
ATOM 7004 N N . VAL A 1 28 ? 39.418 -33.233 39.113 1.00 0.00 280 VAL A N 7
ATOM 7005 C CA . VAL A 1 28 ? 39.350 -34.684 38.939 1.00 0.00 280 VAL A CA 7
ATOM 7006 C C . VAL A 1 28 ? 40.514 -35.355 39.686 1.00 0.00 280 VAL A C 7
ATOM 7007 O O . VAL A 1 28 ? 40.345 -36.376 40.359 1.00 0.00 280 VAL A O 7
ATOM 7020 N N . TYR A 1 29 ? 41.705 -34.767 39.568 1.00 0.00 281 TYR A N 7
ATOM 7021 C CA . TYR A 1 29 ? 42.898 -35.294 40.228 1.00 0.00 281 TYR A CA 7
ATOM 7022 C C . TYR A 1 29 ? 42.706 -35.282 41.742 1.00 0.00 281 TYR A C 7
ATOM 7023 O O . TYR A 1 29 ? 43.002 -36.254 42.440 1.00 0.00 281 TYR A O 7
ATOM 7041 N N . PHE A 1 30 ? 42.202 -34.158 42.256 1.00 0.00 282 PHE A N 7
ATOM 7042 C CA . PHE A 1 30 ? 41.964 -34.003 43.691 1.00 0.00 282 PHE A CA 7
ATOM 7043 C C . PHE A 1 30 ? 40.957 -35.048 44.187 1.00 0.00 282 PHE A C 7
ATOM 7044 O O . PHE A 1 30 ? 41.126 -35.649 45.252 1.00 0.00 282 PHE A O 7
ATOM 7061 N N . TRP A 1 31 ? 39.895 -35.261 43.409 1.00 0.00 283 TRP A N 7
ATOM 7062 C CA . TRP A 1 31 ? 38.853 -36.225 43.766 1.00 0.00 283 TRP A CA 7
ATOM 7063 C C . TRP A 1 31 ? 39.432 -37.641 43.853 1.00 0.00 283 TRP A C 7
ATOM 7064 O O . TRP A 1 31 ? 39.173 -38.385 44.804 1.00 0.00 283 TRP A O 7
ATOM 7085 N N . LEU A 1 32 ? 40.219 -38.019 42.845 1.00 0.00 284 LEU A N 7
ATOM 7086 C CA . LEU A 1 32 ? 40.832 -39.348 42.798 1.00 0.00 284 LEU A CA 7
ATOM 7087 C C . LEU A 1 32 ? 41.784 -39.554 43.978 1.00 0.00 284 LEU A C 7
ATOM 7088 O O . LEU A 1 32 ? 41.814 -40.619 44.600 1.00 0.00 284 LEU A O 7
ATOM 7104 N N . GLU A 1 33 ? 42.576 -38.520 44.294 1.00 0.00 285 GLU A N 7
ATOM 7105 C CA . GLU A 1 33 ? 43.540 -38.580 45.399 1.00 0.00 285 GLU A CA 7
ATOM 7106 C C . GLU A 1 33 ? 44.588 -39.668 45.145 1.00 0.00 285 GLU A C 7
ATOM 7107 O O . GLU A 1 33 ? 44.316 -40.687 44.506 1.00 0.00 285 GLU A O 7
ATOM 7119 N N . ARG A 1 34 ? 45.807 -39.444 45.648 1.00 0.00 286 ARG A N 7
ATOM 7120 C CA . ARG A 1 34 ? 46.900 -40.402 45.474 1.00 0.00 286 ARG A CA 7
ATOM 7121 C C . ARG A 1 34 ? 46.700 -41.625 46.375 1.00 0.00 286 ARG A C 7
ATOM 7122 O O . ARG A 1 34 ? 47.261 -42.663 46.066 1.00 0.00 286 ARG A O 7
ATOM 7144 N N . GLN B 2 1 ? 48.614 -6.793 19.956 1.00 0.00 268 GLN B N 7
ATOM 7145 C CA . GLN B 2 1 ? 47.403 -7.658 19.829 1.00 0.00 268 GLN B CA 7
ATOM 7146 C C . GLN B 2 1 ? 47.350 -8.303 18.431 1.00 0.00 268 GLN B C 7
ATOM 7147 O O . GLN B 2 1 ? 46.281 -8.684 17.945 1.00 0.00 268 GLN B O 7
ATOM 7163 N N . TRP B 2 2 ? 48.513 -8.432 17.777 1.00 0.00 269 TRP B N 7
ATOM 7164 C CA . TRP B 2 2 ? 48.582 -9.033 16.444 1.00 0.00 269 TRP B CA 7
ATOM 7165 C C . TRP B 2 2 ? 48.817 -10.543 16.558 1.00 0.00 269 TRP B C 7
ATOM 7166 O O . TRP B 2 2 ? 49.637 -11.005 17.358 1.00 0.00 269 TRP B O 7
ATOM 7187 N N . SER B 2 3 ? 48.085 -11.324 15.756 1.00 0.00 270 SER B N 7
ATOM 7188 C CA . SER B 2 3 ? 48.213 -12.782 15.777 1.00 0.00 270 SE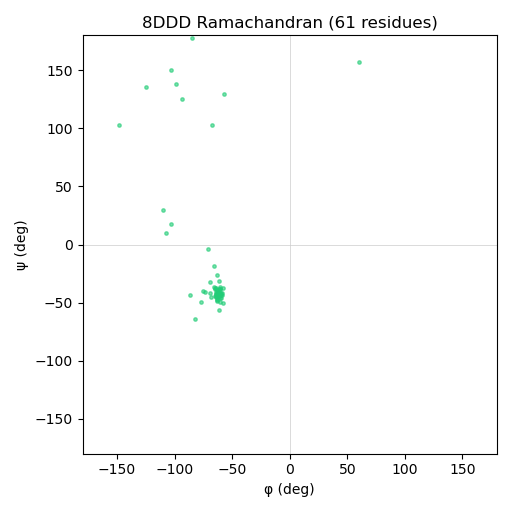R B CA 7
ATOM 7189 C C . SER B 2 3 ? 47.982 -13.312 17.203 1.00 0.00 270 SER B C 7
ATOM 7190 O O . SER B 2 3 ? 48.683 -14.204 17.697 1.00 0.00 270 SER B O 7
ATOM 7198 N N . ALA B 2 4 ? 46.975 -12.747 17.876 1.00 0.00 271 ALA B N 7
ATOM 7199 C CA . ALA B 2 4 ? 46.634 -13.143 19.243 1.00 0.00 271 ALA B CA 7
ATOM 7200 C C . ALA B 2 4 ? 46.263 -14.628 19.320 1.00 0.00 271 ALA B C 7
ATOM 7201 O O . ALA B 2 4 ? 46.520 -15.302 20.319 1.00 0.00 271 ALA B O 7
ATOM 7208 N N . SER B 2 5 ? 45.633 -15.142 18.262 1.00 0.00 272 SER B N 7
ATOM 7209 C CA . SER B 2 5 ? 45.205 -16.538 18.229 1.00 0.00 272 SER B 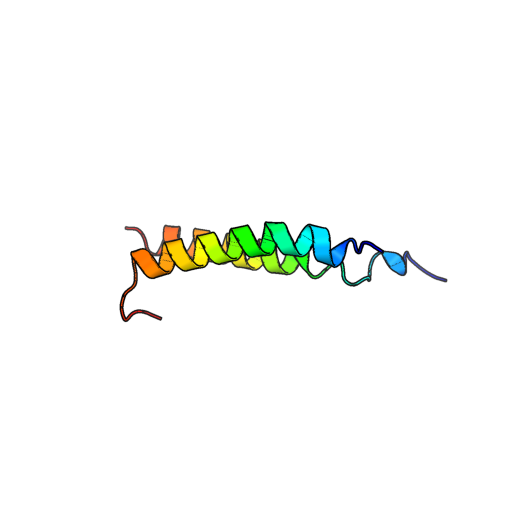CA 7
ATOM 7210 C C . SER B 2 5 ? 46.382 -17.499 18.411 1.00 0.00 272 SER B C 7
ATOM 7211 O O . SER B 2 5 ? 46.281 -18.488 19.133 1.00 0.00 272 SER B O 7
ATOM 7219 N N . ILE B 2 6 ? 47.499 -17.228 17.726 1.00 0.00 273 ILE B N 7
ATOM 7220 C CA . ILE B 2 6 ? 48.686 -18.099 17.789 1.00 0.00 273 ILE B CA 7
ATOM 7221 C C . ILE B 2 6 ? 49.363 -18.053 19.176 1.00 0.00 273 ILE B C 7
ATOM 7222 O O . ILE B 2 6 ? 49.715 -19.096 19.751 1.00 0.00 273 ILE B O 7
ATOM 7238 N N . LEU B 2 7 ? 49.582 -16.848 19.717 1.00 0.00 274 LEU B N 7
ATOM 7239 C CA . LEU B 2 7 ? 50.252 -16.726 21.013 1.00 0.00 274 LEU B CA 7
ATOM 7240 C C . LEU B 2 7 ? 49.369 -17.232 22.154 1.00 0.00 274 LEU B C 7
ATOM 7241 O O . LEU B 2 7 ? 49.874 -17.656 23.183 1.00 0.00 274 LEU B O 7
ATOM 7257 N N . VAL B 2 8 ? 48.047 -17.198 21.977 1.00 0.00 275 VAL B N 7
ATOM 7258 C CA . VAL B 2 8 ? 47.122 -17.700 22.997 1.00 0.00 275 VAL B CA 7
ATOM 7259 C C . VAL B 2 8 ? 47.077 -19.254 22.957 1.00 0.00 275 VAL B C 7
ATOM 7260 O O . VAL B 2 8 ? 47.185 -19.955 23.989 1.00 0.00 275 VAL B O 7
ATOM 7273 N N . VAL B 2 9 ? 46.881 -19.798 21.744 1.00 0.00 276 VAL B N 7
ATOM 7274 C CA . VAL B 2 9 ? 46.771 -21.247 21.557 1.00 0.00 276 VAL B CA 7
ATOM 7275 C C . VAL B 2 9 ? 48.053 -21.999 21.924 1.00 0.00 276 VAL B C 7
ATOM 7276 O O . VAL B 2 9 ? 47.976 -23.138 22.384 1.00 0.00 276 VAL B O 7
ATOM 7289 N N . VAL B 2 10 ? 49.246 -21.406 21.717 1.00 0.00 277 VAL B N 7
ATOM 7290 C CA . VAL B 2 10 ? 50.479 -22.128 22.058 1.00 0.00 277 VAL B CA 7
ATOM 7291 C C . VAL B 2 10 ? 50.492 -22.490 23.579 1.00 0.00 277 VAL B C 7
ATOM 7292 O O . VAL B 2 10 ? 50.605 -23.675 23.914 1.00 0.00 277 VAL B O 7
ATOM 7305 N N . PRO B 2 11 ? 50.360 -21.527 24.501 1.00 0.00 278 PRO B N 7
ATOM 7306 C CA . PRO B 2 11 ? 50.344 -21.825 25.969 1.00 0.00 278 PRO B CA 7
ATOM 7307 C C . PRO B 2 11 ? 49.168 -22.713 26.381 1.00 0.00 278 PRO B C 7
ATOM 7308 O O . PRO B 2 11 ? 49.318 -23.609 27.219 1.00 0.00 278 PRO B O 7
ATOM 7319 N N . ILE B 2 12 ? 47.972 -22.464 25.809 1.00 0.00 279 ILE B N 7
ATOM 7320 C CA . ILE B 2 12 ? 46.795 -23.267 26.174 1.00 0.00 279 ILE B CA 7
ATOM 7321 C C . ILE B 2 12 ? 47.009 -24.740 25.784 1.00 0.00 279 ILE B C 7
ATOM 7322 O O . ILE B 2 12 ? 46.705 -25.656 26.553 1.00 0.00 279 ILE B O 7
ATOM 7338 N N . PHE B 2 13 ? 47.531 -24.966 24.579 1.00 0.00 280 PHE B N 7
ATOM 7339 C CA . PHE B 2 13 ? 47.773 -26.320 24.088 1.00 0.00 280 PHE B CA 7
ATOM 7340 C C . PHE B 2 13 ? 48.868 -27.015 24.895 1.00 0.00 280 PHE B C 7
ATOM 7341 O O . PHE B 2 13 ? 48.755 -28.193 25.227 1.00 0.00 280 PHE B O 7
ATOM 7358 N N . LEU B 2 14 ? 49.937 -26.282 25.223 1.00 0.00 281 LEU B N 7
ATOM 7359 C CA . LEU B 2 14 ? 51.038 -26.848 26.005 1.00 0.00 281 LEU B CA 7
ATOM 7360 C C . LEU B 2 14 ? 50.529 -27.282 27.384 1.00 0.00 281 LEU B C 7
ATOM 7361 O O . LEU B 2 14 ? 50.873 -28.350 27.895 1.00 0.00 281 LEU B O 7
ATOM 7377 N N . LEU B 2 15 ? 49.686 -26.443 27.988 1.00 0.00 282 LEU B N 7
ATOM 7378 C CA . LEU B 2 15 ? 49.104 -26.718 29.303 1.00 0.00 282 LEU B CA 7
ATOM 7379 C C . LEU B 2 15 ? 48.186 -27.954 29.244 1.00 0.00 282 LEU B C 7
ATOM 7380 O O . LEU B 2 15 ? 48.204 -28.811 30.139 1.00 0.00 282 LEU B O 7
ATOM 7396 N N . LEU B 2 16 ? 47.384 -28.055 28.180 1.00 0.00 283 LEU B N 7
ATOM 7397 C CA . LEU B 2 16 ? 46.472 -29.190 28.026 1.00 0.00 283 LEU B CA 7
ATOM 7398 C C . LEU B 2 16 ? 47.266 -30.491 27.873 1.00 0.00 283 LEU B C 7
ATOM 7399 O O . LEU B 2 16 ? 46.978 -31.497 28.521 1.00 0.00 283 LEU B O 7
ATOM 7415 N N . THR B 2 17 ? 48.296 -30.462 27.019 1.00 0.00 284 THR B N 7
ATOM 7416 C CA . THR B 2 17 ? 49.148 -31.630 26.791 1.00 0.00 284 THR B CA 7
ATOM 7417 C C . THR B 2 17 ? 49.830 -32.051 28.093 1.00 0.00 284 THR B C 7
ATOM 7418 O O . THR B 2 17 ? 49.934 -33.241 28.411 1.00 0.00 284 THR B O 7
ATOM 7429 N N . GLY B 2 18 ? 50.282 -31.060 28.871 1.00 0.00 285 GLY B N 7
ATOM 7430 C CA . GLY B 2 18 ? 50.934 -31.333 30.148 1.00 0.00 285 GLY B CA 7
ATOM 7431 C C . GLY B 2 18 ? 49.967 -32.068 31.070 1.00 0.00 285 GLY B C 7
ATOM 7432 O O . GLY B 2 18 ? 50.335 -33.025 31.756 1.00 0.00 285 GLY B O 7
ATOM 7436 N N . PHE B 2 19 ? 48.704 -31.633 31.068 1.00 0.00 286 PHE B N 7
ATOM 7437 C CA . PHE B 2 19 ? 47.673 -32.267 31.885 1.00 0.00 286 PHE B CA 7
ATOM 7438 C C . PHE B 2 19 ? 47.444 -33.712 31.416 1.00 0.00 286 PHE B C 7
ATOM 7439 O O . PHE B 2 19 ? 47.257 -34.629 32.229 1.00 0.00 286 PHE B O 7
ATOM 7456 N N . VAL B 2 20 ? 47.486 -33.932 30.094 1.00 0.00 287 VAL B N 7
ATOM 7457 C CA . VAL B 2 20 ? 47.303 -35.276 29.542 1.00 0.00 287 VAL B CA 7
ATOM 7458 C C . VAL B 2 20 ? 48.408 -36.183 30.096 1.00 0.00 287 VAL B C 7
ATOM 7459 O O . VAL B 2 20 ? 48.155 -37.312 30.518 1.00 0.00 287 VAL B O 7
ATOM 7472 N N . HIS B 2 21 ? 49.641 -35.667 30.129 1.00 0.00 288 HIS B N 7
ATOM 7473 C CA . HIS B 2 21 ? 50.771 -36.419 30.674 1.00 0.00 288 HIS B CA 7
ATOM 7474 C C . HIS B 2 21 ? 50.550 -36.669 32.174 1.00 0.00 288 HIS B C 7
ATOM 7475 O O . HIS B 2 21 ? 50.920 -37.716 32.717 1.00 0.00 288 HIS B O 7
ATOM 7490 N N . LEU B 2 22 ? 49.927 -35.692 32.851 1.00 0.00 289 LEU B N 7
ATOM 7491 C CA . LEU B 2 22 ? 49.640 -35.793 34.281 1.00 0.00 289 LEU B CA 7
ATOM 7492 C C . LEU B 2 22 ? 48.746 -37.003 34.555 1.00 0.00 289 LEU B C 7
ATOM 7493 O O . LEU B 2 22 ? 48.948 -37.751 35.515 1.00 0.00 289 LEU B O 7
ATOM 7509 N N . LEU B 2 23 ? 47.745 -37.201 33.696 1.00 0.00 290 LEU B N 7
ATOM 7510 C CA . LEU B 2 23 ? 46.825 -38.333 33.840 1.00 0.00 290 LEU B CA 7
ATOM 7511 C C . LEU B 2 23 ? 47.508 -39.641 33.421 1.00 0.00 290 LEU B C 7
ATOM 7512 O O . LEU B 2 23 ? 47.293 -40.696 34.023 1.00 0.00 290 LEU B O 7
ATOM 7528 N N . PHE B 2 24 ? 48.339 -39.575 32.374 1.00 0.00 291 PHE B N 7
ATOM 7529 C CA . PHE B 2 24 ? 49.041 -40.758 31.866 1.00 0.00 291 PHE B CA 7
ATOM 7530 C C . PHE B 2 24 ? 49.915 -41.385 32.956 1.00 0.00 291 PHE B C 7
ATOM 7531 O O . PHE B 2 24 ? 49.875 -42.598 33.188 1.00 0.00 291 PHE B O 7
ATOM 7548 N N . LYS B 2 25 ? 50.710 -40.557 33.640 1.00 0.00 292 LYS B N 7
ATOM 7549 C CA . LYS B 2 25 ? 51.583 -41.044 34.713 1.00 0.00 292 LYS B CA 7
ATOM 7550 C C . LYS B 2 25 ? 50.755 -41.684 35.840 1.00 0.00 292 LYS B C 7
ATOM 7551 O O . LYS B 2 25 ? 51.195 -42.627 36.502 1.00 0.00 292 LYS B O 7
ATOM 7570 N N . LEU B 2 26 ? 49.544 -41.161 36.060 1.00 0.00 293 LEU B N 7
ATOM 7571 C CA . LEU B 2 26 ? 48.654 -41.675 37.105 1.00 0.00 293 LEU B CA 7
ATOM 7572 C C . LEU B 2 26 ? 47.874 -42.912 36.619 1.00 0.00 293 LEU B C 7
ATOM 7573 O O . LEU B 2 26 ? 47.421 -43.734 37.420 1.00 0.00 293 LEU B O 7
ATOM 7589 N N . SER B 2 27 ? 47.718 -43.051 35.295 1.00 0.00 294 SER B N 7
ATOM 7590 C CA . SER B 2 27 ? 47.000 -44.188 34.717 1.00 0.00 294 SER B CA 7
ATOM 7591 C C . SER B 2 27 ? 47.810 -44.800 33.546 1.00 0.00 294 SER B C 7
ATOM 7592 O O . SER B 2 27 ? 47.671 -44.355 32.402 1.00 0.00 294 SER B O 7
ATOM 7600 N N . PRO B 2 28 ? 48.663 -45.799 33.799 1.00 0.00 295 PRO B N 7
ATOM 7601 C CA . PRO B 2 28 ? 49.487 -46.434 32.733 1.00 0.00 295 PRO B CA 7
ATOM 7602 C C . PRO B 2 28 ? 48.766 -47.607 32.063 1.00 0.00 295 PRO B C 7
ATOM 7603 O O . PRO B 2 28 ? 47.834 -48.193 32.622 1.00 0.00 295 PRO B O 7
ATOM 7614 N N . ARG B 2 29 ? 49.201 -47.956 30.848 1.00 0.00 296 ARG B N 7
ATOM 7615 C CA . ARG B 2 29 ? 48.592 -49.065 30.101 1.00 0.00 296 ARG B CA 7
ATOM 7616 C C . ARG B 2 29 ? 49.390 -50.372 30.267 1.00 0.00 296 ARG B C 7
ATOM 7617 O O . ARG B 2 29 ? 49.140 -51.359 29.569 1.00 0.00 296 ARG B O 7
ATOM 7638 N N . LEU B 2 30 ? 50.360 -50.388 31.194 1.00 0.00 297 LEU B N 7
ATOM 7639 C CA . LEU B 2 30 ? 51.177 -51.577 31.437 1.00 0.00 297 LEU B CA 7
ATOM 7640 C C . LEU B 2 30 ? 50.503 -52.487 32.469 1.00 0.00 297 LEU B C 7
ATOM 7641 O O . LEU B 2 30 ? 49.792 -52.026 33.366 1.00 0.00 297 LEU B O 7
ATOM 7657 N N . LYS B 2 31 ? 50.727 -53.798 32.337 1.00 0.00 298 LYS B N 7
ATOM 7658 C CA . LYS B 2 31 ? 50.140 -54.777 33.252 1.00 0.00 298 LYS B CA 7
ATOM 7659 C C . LYS B 2 31 ? 50.852 -54.747 34.608 1.00 0.00 298 LYS B C 7
ATOM 7660 O O . LYS B 2 31 ? 50.242 -55.154 35.582 1.00 0.00 298 LYS B O 7
ATOM 7680 N N . GLU A 1 1 ? 21.747 -6.828 22.341 1.00 0.00 253 GLU A N 8
ATOM 7681 C CA . GLU A 1 1 ? 22.036 -5.893 23.465 1.00 0.00 253 GLU A CA 8
ATOM 7682 C C . GLU A 1 1 ? 23.244 -5.015 23.099 1.00 0.00 253 GLU A C 8
ATOM 7683 O O . GLU A 1 1 ? 24.283 -5.009 23.773 1.00 0.00 253 GLU A O 8
ATOM 7697 N N . GLU A 1 2 ? 23.107 -4.258 22.005 1.00 0.00 254 GLU A N 8
ATOM 7698 C CA . GLU A 1 2 ? 24.174 -3.374 21.537 1.00 0.00 254 GLU A CA 8
ATOM 7699 C C . GLU A 1 2 ? 25.476 -4.166 21.326 1.00 0.00 254 GLU A C 8
ATOM 7700 O O . GLU A 1 2 ? 26.436 -4.071 22.102 1.00 0.00 254 GLU A O 8
ATOM 7712 N N . ASN A 1 3 ? 25.506 -4.962 20.254 1.00 0.00 255 ASN A N 8
ATOM 7713 C CA . ASN A 1 3 ? 26.678 -5.772 19.927 1.00 0.00 255 ASN A CA 8
ATOM 7714 C C . ASN A 1 3 ? 26.539 -6.374 18.506 1.00 0.00 255 ASN A C 8
ATOM 7715 O O . ASN A 1 3 ? 25.610 -7.152 18.268 1.00 0.00 255 ASN A O 8
ATOM 7726 N N . PRO A 1 4 ? 27.419 -6.043 17.551 1.00 0.00 256 PRO A N 8
ATOM 7727 C CA . PRO A 1 4 ? 27.324 -6.593 16.159 1.00 0.00 256 PRO A CA 8
ATOM 7728 C C . PRO A 1 4 ? 27.806 -8.045 16.071 1.00 0.00 256 PRO A C 8
ATOM 7729 O O . PRO A 1 4 ? 28.225 -8.646 17.063 1.00 0.00 256 PRO A O 8
ATOM 7740 N N . SER A 1 5 ? 27.751 -8.610 14.863 1.00 0.00 257 SER A N 8
ATOM 7741 C CA . SER A 1 5 ? 28.181 -9.991 14.634 1.00 0.00 257 SER A CA 8
ATOM 7742 C C . SER A 1 5 ? 29.691 -10.148 14.873 1.00 0.00 257 SER A C 8
ATOM 7743 O O . SER A 1 5 ? 30.177 -11.233 15.204 1.00 0.00 257 SER A O 8
ATOM 7751 N N . LEU A 1 6 ? 30.443 -9.053 14.705 1.00 0.00 258 LEU A N 8
ATOM 7752 C CA . LEU A 1 6 ? 31.894 -9.072 14.905 1.00 0.00 258 LEU A CA 8
ATOM 7753 C C . LEU A 1 6 ? 32.256 -9.479 16.338 1.00 0.00 258 LEU A C 8
ATOM 7754 O O . LEU A 1 6 ? 33.351 -9.995 16.588 1.00 0.00 258 LEU A O 8
ATOM 7770 N N . PHE A 1 7 ? 31.348 -9.238 17.300 1.00 0.00 259 PHE A N 8
ATOM 7771 C CA . PHE A 1 7 ? 31.629 -9.580 18.697 1.00 0.00 259 PHE A CA 8
ATOM 7772 C C . PHE A 1 7 ? 31.624 -11.108 18.911 1.00 0.00 259 PHE A C 8
ATOM 7773 O O . PHE A 1 7 ? 31.893 -11.593 20.012 1.00 0.00 259 PHE A O 8
ATOM 7790 N N . ALA A 1 8 ? 31.403 -11.888 17.840 1.00 0.00 260 ALA A N 8
ATOM 7791 C CA . ALA A 1 8 ? 31.472 -13.345 17.932 1.00 0.00 260 ALA A CA 8
ATOM 7792 C C . ALA A 1 8 ? 32.938 -13.754 17.680 1.00 0.00 260 ALA A C 8
ATOM 7793 O O . ALA A 1 8 ? 33.250 -14.688 16.934 1.00 0.00 260 ALA A O 8
ATOM 7800 N N . LEU A 1 9 ? 33.854 -12.997 18.301 1.00 0.00 261 LEU A N 8
ATOM 7801 C CA . LEU A 1 9 ? 35.288 -13.198 18.160 1.00 0.00 261 LEU A CA 8
ATOM 7802 C C . LEU A 1 9 ? 35.669 -14.658 18.361 1.00 0.00 261 LEU A C 8
ATOM 7803 O O . LEU A 1 9 ? 35.310 -15.294 19.348 1.00 0.00 261 LEU A O 8
ATOM 7819 N N . GLU A 1 10 ? 36.400 -15.197 17.400 1.00 0.00 262 GLU A N 8
ATOM 7820 C CA . GLU A 1 10 ? 36.844 -16.581 17.479 1.00 0.00 262 GLU A CA 8
ATOM 7821 C C . GLU A 1 10 ? 37.889 -16.756 18.587 1.00 0.00 262 GLU A C 8
ATOM 7822 O O . GLU A 1 10 ? 37.868 -17.721 19.353 1.00 0.00 262 GLU A O 8
ATOM 7834 N N . ALA A 1 11 ? 38.838 -15.818 18.645 1.00 0.00 263 ALA A N 8
ATOM 7835 C CA . ALA A 1 11 ? 39.933 -15.861 19.617 1.00 0.00 263 ALA A CA 8
ATOM 7836 C C . ALA A 1 11 ? 39.491 -15.596 21.058 1.00 0.00 263 ALA A C 8
ATOM 7837 O O . ALA A 1 11 ? 40.244 -15.874 21.986 1.00 0.00 263 ALA A O 8
ATOM 7844 N N . VAL A 1 12 ? 38.308 -15.010 21.269 1.00 0.00 264 VAL A N 8
ATOM 7845 C CA . VAL A 1 12 ? 37.862 -14.695 22.634 1.00 0.00 264 VAL A CA 8
ATOM 7846 C C . VAL A 1 12 ? 37.177 -15.902 23.312 1.00 0.00 264 VAL A C 8
ATOM 7847 O O . VAL A 1 12 ? 37.375 -16.162 24.502 1.00 0.00 264 VAL A O 8
ATOM 7860 N N . LEU A 1 13 ? 36.344 -16.627 22.556 1.00 0.00 265 LEU A N 8
ATOM 7861 C CA . LEU A 1 13 ? 35.609 -17.780 23.094 1.00 0.00 265 LEU A CA 8
ATOM 7862 C C . LEU A 1 13 ? 36.479 -19.044 23.217 1.00 0.00 265 LEU A C 8
ATOM 7863 O O . LEU A 1 13 ? 36.411 -19.769 24.212 1.00 0.00 265 LEU A O 8
ATOM 7879 N N . ILE A 1 14 ? 37.275 -19.333 22.183 1.00 0.00 266 ILE A N 8
ATOM 7880 C CA . ILE A 1 14 ? 38.127 -20.536 22.165 1.00 0.00 266 ILE A CA 8
ATOM 7881 C C . ILE A 1 14 ? 39.049 -20.663 23.422 1.00 0.00 266 ILE A C 8
ATOM 7882 O O . ILE A 1 14 ? 39.130 -21.758 23.987 1.00 0.00 266 ILE A O 8
ATOM 7898 N N . PRO A 1 15 ? 39.767 -19.620 23.853 1.00 0.00 267 PRO A N 8
ATOM 7899 C CA . PRO A 1 15 ? 40.693 -19.730 25.025 1.00 0.00 267 PRO A CA 8
ATOM 7900 C C . PRO A 1 15 ? 39.944 -20.049 26.313 1.00 0.00 267 PRO A C 8
ATOM 7901 O O . PRO A 1 15 ? 40.367 -20.887 27.110 1.00 0.00 267 PRO A O 8
ATOM 7912 N N . VAL A 1 16 ? 38.803 -19.388 26.512 1.00 0.00 268 VAL A N 8
ATOM 7913 C CA . VAL A 1 16 ? 37.980 -19.619 27.700 1.00 0.00 268 VAL A CA 8
ATOM 7914 C C . VAL A 1 16 ? 37.589 -21.103 27.764 1.00 0.00 268 VAL A C 8
ATOM 7915 O O . VAL A 1 16 ? 37.570 -21.717 28.834 1.00 0.00 268 VAL A O 8
ATOM 7928 N N . GLY A 1 17 ? 37.286 -21.685 26.597 1.00 0.00 269 GLY A N 8
ATOM 7929 C CA . GLY A 1 17 ? 36.904 -23.097 26.521 1.00 0.00 269 GLY A CA 8
ATOM 7930 C C . GLY A 1 17 ? 38.056 -24.001 26.979 1.00 0.00 269 GLY A C 8
ATOM 7931 O O . GLY A 1 17 ? 37.870 -24.926 27.782 1.00 0.00 269 GLY A O 8
ATOM 7935 N N . THR A 1 18 ? 39.261 -23.730 26.466 1.00 0.00 270 THR A N 8
ATOM 7936 C CA . THR A 1 18 ? 40.441 -24.519 26.821 1.00 0.00 270 THR A CA 8
ATOM 7937 C C . THR A 1 18 ? 40.753 -24.369 28.309 1.00 0.00 270 THR A C 8
ATOM 7938 O O . THR A 1 18 ? 41.033 -25.347 29.000 1.00 0.00 270 THR A O 8
ATOM 7949 N N . VAL A 1 19 ? 40.685 -23.136 28.817 1.00 0.00 271 VAL A N 8
ATOM 7950 C CA . VAL A 1 19 ? 40.946 -22.879 30.235 1.00 0.00 271 VAL A CA 8
ATOM 7951 C C . VAL A 1 19 ? 39.984 -23.720 31.084 1.00 0.00 271 VAL A C 8
ATOM 7952 O O . VAL A 1 19 ? 40.378 -24.353 32.068 1.00 0.00 271 VAL A O 8
ATOM 7965 N N . GLY A 1 20 ? 38.713 -23.735 30.689 1.00 0.00 272 GLY A N 8
ATOM 7966 C CA . GLY A 1 20 ? 37.700 -24.506 31.404 1.00 0.00 272 GLY A CA 8
ATOM 7967 C C . GLY A 1 20 ? 38.068 -25.988 31.424 1.00 0.00 272 GLY A C 8
ATOM 7968 O O . GLY A 1 20 ? 37.962 -26.658 32.454 1.00 0.00 272 GLY A O 8
ATOM 7972 N N . LEU A 1 21 ? 38.509 -26.513 30.273 1.00 0.00 273 LEU A N 8
ATOM 7973 C CA . LEU A 1 21 ? 38.892 -27.925 30.171 1.00 0.00 273 LEU A CA 8
ATOM 7974 C C . LEU A 1 21 ? 40.046 -28.245 31.134 1.00 0.00 273 LEU A C 8
ATOM 7975 O O . LEU A 1 21 ? 40.027 -29.255 31.843 1.00 0.00 273 LEU A O 8
ATOM 7991 N N . ILE A 1 22 ? 41.062 -27.383 31.155 1.00 0.00 274 ILE A N 8
ATOM 7992 C CA . ILE A 1 22 ? 42.232 -27.582 32.019 1.00 0.00 274 ILE A CA 8
ATOM 7993 C C . ILE A 1 22 ? 41.799 -27.617 33.494 1.00 0.00 274 ILE A C 8
ATOM 7994 O O . ILE A 1 22 ? 42.166 -28.528 34.253 1.00 0.00 274 ILE A O 8
ATOM 8010 N N . ILE A 1 23 ? 40.999 -26.629 33.904 1.00 0.00 275 ILE A N 8
ATOM 8011 C CA . ILE A 1 23 ? 40.512 -26.566 35.287 1.00 0.00 275 ILE A CA 8
ATOM 8012 C C . ILE A 1 23 ? 39.734 -27.848 35.624 1.00 0.00 275 ILE A C 8
ATOM 8013 O O . ILE A 1 23 ? 39.832 -28.391 36.732 1.00 0.00 275 ILE A O 8
ATOM 8029 N N . THR A 1 24 ? 38.947 -28.337 34.665 1.00 0.00 276 THR A N 8
ATOM 8030 C CA . THR A 1 24 ? 38.160 -29.547 34.873 1.00 0.00 276 THR A CA 8
ATOM 8031 C C . THR A 1 24 ? 39.065 -30.749 35.128 1.00 0.00 276 THR A C 8
ATOM 8032 O O . THR A 1 24 ? 38.811 -31.554 36.024 1.00 0.00 276 THR A O 8
ATOM 8043 N N . LEU A 1 25 ? 40.126 -30.886 34.326 1.00 0.00 277 LEU A N 8
ATOM 8044 C CA . LEU A 1 25 ? 41.050 -32.014 34.473 1.00 0.00 277 LEU A CA 8
ATOM 8045 C C . LEU A 1 25 ? 41.764 -31.992 35.828 1.00 0.00 277 LEU A C 8
ATOM 8046 O O . LEU A 1 25 ? 41.894 -33.031 36.487 1.00 0.00 277 LEU A O 8
ATOM 8062 N N . ILE A 1 26 ? 42.236 -30.818 36.268 1.00 0.00 278 ILE A N 8
ATOM 8063 C CA . ILE A 1 26 ? 42.923 -30.733 37.562 1.00 0.00 278 ILE A CA 8
ATOM 8064 C C . ILE A 1 26 ? 41.934 -31.023 38.706 1.00 0.00 278 ILE A C 8
ATOM 8065 O O . ILE A 1 26 ? 42.294 -31.617 39.726 1.00 0.00 278 ILE A O 8
ATOM 8081 N N . PHE A 1 27 ? 40.673 -30.598 38.538 1.00 0.00 279 PHE A N 8
ATOM 8082 C CA . PHE A 1 27 ? 39.648 -30.813 39.563 1.00 0.00 279 PHE A CA 8
ATOM 8083 C C . PHE A 1 27 ? 39.343 -32.307 39.726 1.00 0.00 279 PHE A C 8
ATOM 8084 O O . PHE A 1 27 ? 39.310 -32.836 40.845 1.00 0.00 279 PHE A O 8
ATOM 8101 N N . VAL A 1 28 ? 39.126 -33.000 38.604 1.00 0.00 280 VAL A N 8
ATOM 8102 C CA . VAL A 1 28 ? 38.835 -34.438 38.641 1.00 0.00 280 VAL A CA 8
ATOM 8103 C C . VAL A 1 28 ? 40.050 -35.208 39.166 1.00 0.00 280 VAL A C 8
ATOM 8104 O O . VAL A 1 28 ? 39.923 -36.207 39.872 1.00 0.00 280 VAL A O 8
ATOM 8117 N N . TYR A 1 29 ? 41.244 -34.733 38.810 1.00 0.00 281 TYR A N 8
ATOM 8118 C CA . TYR A 1 29 ? 42.487 -35.359 39.240 1.00 0.00 281 TYR A CA 8
ATOM 8119 C C . TYR A 1 29 ? 42.619 -35.289 40.768 1.00 0.00 281 TYR A C 8
ATOM 8120 O O . TYR A 1 29 ? 42.981 -36.266 41.427 1.00 0.00 281 TYR A O 8
ATOM 8138 N N . PHE A 1 30 ? 42.342 -34.112 41.332 1.00 0.00 282 PHE A N 8
ATOM 8139 C CA . PHE A 1 30 ? 42.456 -33.901 42.779 1.00 0.00 282 PHE A CA 8
ATOM 8140 C C . PHE A 1 30 ? 41.394 -34.679 43.574 1.00 0.00 282 PHE A C 8
ATOM 8141 O O . PHE A 1 30 ? 41.692 -35.268 44.619 1.00 0.00 282 PHE A O 8
ATOM 8158 N N . TRP A 1 31 ? 40.140 -34.649 43.113 1.00 0.00 283 TRP A N 8
ATOM 8159 C CA . TRP A 1 31 ? 39.047 -35.321 43.832 1.00 0.00 283 TRP A CA 8
ATOM 8160 C C . TRP A 1 31 ? 39.103 -36.847 43.689 1.00 0.00 283 TRP A C 8
ATOM 8161 O O . TRP A 1 31 ? 38.980 -37.587 44.668 1.00 0.00 283 TRP A O 8
ATOM 8182 N N . LEU A 1 32 ? 39.268 -37.323 42.458 1.00 0.00 284 LEU A N 8
ATOM 8183 C CA . LEU A 1 32 ? 39.314 -38.760 42.177 1.00 0.00 284 LEU A CA 8
ATOM 8184 C C . LEU A 1 32 ? 40.631 -39.386 42.651 1.00 0.00 284 LEU A C 8
ATOM 8185 O O . LEU A 1 32 ? 40.643 -40.470 43.242 1.00 0.00 284 LEU A O 8
ATOM 8201 N N . GLU A 1 33 ? 41.752 -38.706 42.389 1.00 0.00 285 GLU A N 8
ATOM 8202 C CA . GLU A 1 33 ? 43.070 -39.211 42.786 1.00 0.00 285 GLU A CA 8
ATOM 8203 C C . GLU A 1 33 ? 43.691 -38.326 43.868 1.00 0.00 285 GLU A C 8
ATOM 8204 O O . GLU A 1 33 ? 43.773 -37.101 43.727 1.00 0.00 285 GLU A O 8
ATOM 8216 N N . ARG A 1 34 ? 44.139 -38.950 44.960 1.00 0.00 286 ARG A N 8
ATOM 8217 C CA . ARG A 1 34 ? 44.761 -38.223 46.066 1.00 0.00 286 ARG A CA 8
ATOM 8218 C C . ARG A 1 34 ? 45.986 -37.446 45.576 1.00 0.00 286 ARG A C 8
ATOM 8219 O O . ARG A 1 34 ? 46.830 -38.054 44.939 1.00 0.00 286 ARG A O 8
ATOM 8241 N N . GLN B 2 1 ? 41.380 -9.448 16.605 1.00 0.00 268 GLN B N 8
ATOM 8242 C CA . GLN B 2 1 ? 42.669 -10.180 16.757 1.00 0.00 268 GLN B CA 8
ATOM 8243 C C . GLN B 2 1 ? 42.926 -11.011 15.498 1.00 0.00 268 GLN B C 8
ATOM 8244 O O . GLN B 2 1 ? 41.999 -11.557 14.892 1.00 0.00 268 GLN B O 8
ATOM 8260 N N . TRP B 2 2 ? 44.197 -11.097 15.086 1.00 0.00 269 TRP B N 8
ATOM 8261 C CA . TRP B 2 2 ? 44.567 -11.850 13.882 1.00 0.00 269 TRP B CA 8
ATOM 8262 C C . TRP B 2 2 ? 45.373 -13.109 14.232 1.00 0.00 269 TRP B C 8
ATOM 8263 O O . TRP B 2 2 ? 45.182 -14.174 13.636 1.00 0.00 269 TRP B O 8
ATOM 8284 N N . SER B 2 3 ? 46.297 -12.990 15.194 1.00 0.00 270 SER B N 8
ATOM 8285 C CA . SER B 2 3 ? 47.141 -14.129 15.600 1.00 0.00 270 SER B CA 8
ATOM 8286 C C . SER B 2 3 ? 47.078 -14.390 17.118 1.00 0.00 270 SER B C 8
ATOM 8287 O O . SER B 2 3 ? 47.778 -15.263 17.638 1.00 0.00 270 SER B O 8
ATOM 8295 N N . ALA B 2 4 ? 46.238 -13.637 17.843 1.00 0.00 271 ALA B N 8
ATOM 8296 C CA . ALA B 2 4 ? 46.107 -13.809 19.291 1.00 0.00 271 ALA B CA 8
ATOM 8297 C C . ALA B 2 4 ? 45.684 -15.238 19.636 1.00 0.00 271 ALA B C 8
ATOM 8298 O O . ALA B 2 4 ? 46.153 -15.828 20.613 1.00 0.00 271 ALA B O 8
ATOM 8305 N N . SER B 2 5 ? 44.778 -15.800 18.830 1.00 0.00 272 SER B N 8
ATOM 8306 C CA . SER B 2 5 ? 44.280 -17.156 19.053 1.00 0.00 272 SER B CA 8
ATOM 8307 C C . SER B 2 5 ? 45.414 -18.182 18.976 1.00 0.00 272 SER B C 8
ATOM 8308 O O . SER B 2 5 ? 45.443 -19.159 19.721 1.00 0.00 272 SER B O 8
ATOM 8316 N N . ILE B 2 6 ? 46.352 -17.970 18.058 1.00 0.00 273 ILE B N 8
ATOM 8317 C CA . ILE B 2 6 ? 47.478 -18.892 17.881 1.00 0.00 273 ILE B CA 8
ATOM 8318 C C . ILE B 2 6 ? 48.428 -18.814 19.087 1.00 0.00 273 ILE B C 8
ATOM 8319 O O . ILE B 2 6 ? 48.914 -19.837 19.596 1.00 0.00 273 ILE B O 8
ATOM 8335 N N . LEU B 2 7 ? 48.711 -17.590 19.542 1.00 0.00 274 LEU B N 8
ATOM 8336 C CA . LEU B 2 7 ? 49.634 -17.386 20.660 1.00 0.00 274 LEU B CA 8
ATOM 8337 C C . LEU B 2 7 ? 49.050 -17.883 21.976 1.00 0.00 274 LEU B C 8
ATOM 8338 O O . LEU B 2 7 ? 49.788 -18.351 22.831 1.00 0.00 274 LEU B O 8
ATOM 8354 N N . VAL B 2 8 ? 47.731 -17.796 22.156 1.00 0.00 275 VAL B N 8
ATOM 8355 C CA . VAL B 2 8 ? 47.103 -18.295 23.385 1.00 0.00 275 VAL B CA 8
ATOM 8356 C C . VAL B 2 8 ? 47.003 -19.840 23.330 1.00 0.00 275 VAL B C 8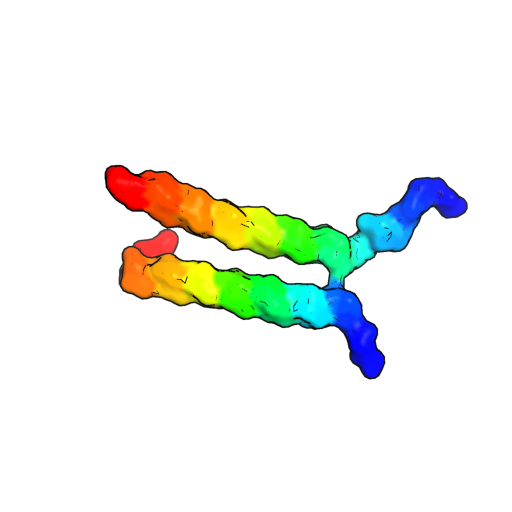
ATOM 8357 O O . VAL B 2 8 ? 47.236 -20.559 24.318 1.00 0.00 275 VAL B O 8
ATOM 8370 N N . VAL B 2 9 ? 46.618 -20.342 22.150 1.00 0.00 276 VAL B N 8
ATOM 8371 C CA . VAL B 2 9 ? 46.429 -21.775 21.919 1.00 0.00 276 VAL B CA 8
ATOM 8372 C C . VAL B 2 9 ? 47.721 -22.596 22.108 1.00 0.00 276 VAL B C 8
ATOM 8373 O O . VAL B 2 9 ? 47.651 -23.726 22.602 1.00 0.00 276 VAL B O 8
ATOM 8386 N N . VAL B 2 10 ? 48.903 -22.091 21.702 1.00 0.00 277 VAL B N 8
ATOM 8387 C CA . VAL B 2 10 ? 50.115 -22.912 21.866 1.00 0.00 277 VAL B CA 8
ATOM 8388 C C . VAL B 2 10 ? 50.407 -23.189 23.380 1.00 0.00 277 VAL B C 8
ATOM 8389 O O . VAL B 2 10 ? 50.488 -24.361 23.774 1.00 0.00 277 VAL B O 8
ATOM 8402 N N . PRO B 2 11 ? 50.551 -22.171 24.237 1.00 0.00 278 PRO B N 8
ATOM 8403 C CA . PRO B 2 11 ? 50.821 -22.393 25.693 1.00 0.00 278 PRO B CA 8
ATOM 8404 C C . PRO B 2 11 ? 49.692 -23.137 26.413 1.00 0.00 278 PRO B C 8
ATOM 8405 O O . PRO B 2 11 ? 49.950 -24.020 27.238 1.00 0.00 278 PRO B O 8
ATOM 8416 N N . ILE B 2 12 ? 48.424 -22.793 26.103 1.00 0.00 279 ILE B N 8
ATOM 8417 C CA . ILE B 2 12 ? 47.293 -23.456 26.761 1.00 0.00 279 ILE B CA 8
ATOM 8418 C C . ILE B 2 12 ? 47.274 -24.949 26.389 1.00 0.00 279 ILE B C 8
ATOM 8419 O O . ILE B 2 12 ? 47.084 -25.835 27.240 1.00 0.00 279 ILE B O 8
ATOM 8435 N N . PHE B 2 13 ? 47.529 -25.232 25.106 1.00 0.00 280 PHE B N 8
ATOM 8436 C CA . PHE B 2 13 ? 47.594 -26.607 24.627 1.00 0.00 280 PHE B CA 8
ATOM 8437 C C . PHE B 2 13 ? 48.715 -27.330 25.374 1.00 0.00 280 PHE B C 8
ATOM 8438 O O . PHE B 2 13 ? 48.596 -28.501 25.732 1.00 0.00 280 PHE B O 8
ATOM 8455 N N . LEU B 2 14 ? 49.816 -26.607 25.629 1.00 0.00 281 LEU B N 8
ATOM 8456 C CA . LEU B 2 14 ? 50.944 -27.169 26.354 1.00 0.00 281 LEU B CA 8
ATOM 8457 C C . LEU B 2 14 ? 50.477 -27.596 27.755 1.00 0.00 281 LEU B C 8
ATOM 8458 O O . LEU B 2 14 ? 50.855 -28.662 28.251 1.00 0.00 281 LEU B O 8
ATOM 8474 N N . LEU B 2 15 ? 49.630 -26.766 28.399 1.00 0.00 282 LEU B N 8
ATOM 8475 C CA . LEU B 2 15 ? 49.117 -27.106 29.736 1.00 0.00 282 LEU B CA 8
ATOM 8476 C C . LEU B 2 15 ? 48.349 -28.422 29.667 1.00 0.00 282 LEU B C 8
ATOM 8477 O O . LEU B 2 15 ? 48.543 -29.330 30.479 1.00 0.00 282 LEU B O 8
ATOM 8493 N N . LEU B 2 16 ? 47.449 -28.515 28.686 1.00 0.00 283 LEU B N 8
ATOM 8494 C CA . LEU B 2 16 ? 46.624 -29.713 28.512 1.00 0.00 283 LEU B CA 8
ATOM 8495 C C . LEU B 2 16 ? 47.504 -30.956 28.343 1.00 0.00 283 LEU B C 8
ATOM 8496 O O . LEU B 2 16 ? 47.270 -31.996 28.967 1.00 0.00 283 LEU B O 8
ATOM 8512 N N . THR B 2 17 ? 48.543 -30.846 27.509 1.00 0.00 284 THR B N 8
ATOM 8513 C CA . THR B 2 17 ? 49.463 -31.959 27.279 1.00 0.00 284 THR B CA 8
ATOM 8514 C C . THR B 2 17 ? 50.121 -32.370 28.600 1.00 0.00 284 THR B C 8
ATOM 8515 O O . THR B 2 17 ? 50.263 -33.560 28.906 1.00 0.00 284 THR B O 8
ATOM 8526 N N . GLY B 2 18 ? 50.508 -31.373 29.403 1.00 0.00 285 GLY B N 8
ATOM 8527 C CA . GLY B 2 18 ? 51.131 -31.638 30.697 1.00 0.00 285 GLY B CA 8
ATOM 8528 C C . GLY B 2 18 ? 50.164 -32.426 31.585 1.00 0.00 285 GLY B C 8
ATOM 8529 O O . GLY B 2 18 ? 50.560 -33.345 32.302 1.00 0.00 285 GLY B O 8
ATOM 8533 N N . PHE B 2 19 ? 48.873 -32.075 31.517 1.00 0.00 286 PHE B N 8
ATOM 8534 C CA . PHE B 2 19 ? 47.847 -32.764 32.298 1.00 0.00 286 PHE B CA 8
ATOM 8535 C C . PHE B 2 19 ? 47.746 -34.228 31.852 1.00 0.00 286 PHE B C 8
ATOM 8536 O O . PHE B 2 19 ? 47.604 -35.144 32.674 1.00 0.00 286 PHE B O 8
ATOM 8553 N N . VAL B 2 20 ? 47.858 -34.467 30.536 1.00 0.00 287 VAL B N 8
ATOM 8554 C CA . VAL B 2 20 ? 47.818 -35.834 30.011 1.00 0.00 287 VAL B CA 8
ATOM 8555 C C . VAL B 2 20 ? 48.990 -36.618 30.624 1.00 0.00 287 VAL B C 8
ATOM 8556 O O . VAL B 2 20 ? 48.846 -37.765 31.068 1.00 0.00 287 VAL B O 8
ATOM 8569 N N . HIS B 2 21 ? 50.164 -35.974 30.680 1.00 0.00 288 HIS B N 8
ATOM 8570 C CA . HIS B 2 21 ? 51.355 -36.589 31.270 1.00 0.00 288 HIS B CA 8
ATOM 8571 C C . HIS B 2 21 ? 51.112 -36.880 32.760 1.00 0.00 288 HIS B C 8
ATOM 8572 O O . HIS B 2 21 ? 51.591 -37.874 33.306 1.00 0.00 288 HIS B O 8
ATOM 8587 N N . LEU B 2 22 ? 50.355 -35.996 33.426 1.00 0.00 289 LEU B N 8
ATOM 8588 C CA . LEU B 2 22 ? 50.040 -36.151 34.848 1.00 0.00 289 LEU B CA 8
ATOM 8589 C C . LEU B 2 22 ? 49.238 -37.435 35.071 1.00 0.00 289 LEU B C 8
ATOM 8590 O O . LEU B 2 22 ? 49.513 -38.214 35.990 1.00 0.00 289 LEU B O 8
ATOM 8606 N N . LEU B 2 23 ? 48.230 -37.658 34.225 1.00 0.00 290 LEU B N 8
ATOM 8607 C CA . LEU B 2 23 ? 47.382 -38.850 34.336 1.00 0.00 290 LEU B CA 8
ATOM 8608 C C . LEU B 2 23 ? 48.166 -40.129 34.018 1.00 0.00 290 LEU B C 8
ATOM 8609 O O . LEU B 2 23 ? 48.036 -41.141 34.714 1.00 0.00 290 LEU B O 8
ATOM 8625 N N . PHE B 2 24 ? 48.988 -40.093 32.964 1.00 0.00 291 PHE B N 8
ATOM 8626 C CA . PHE B 2 24 ? 49.783 -41.264 32.579 1.00 0.00 291 PHE B CA 8
ATOM 8627 C C . PHE B 2 24 ? 50.792 -41.620 33.674 1.00 0.00 291 PHE B C 8
ATOM 8628 O O . PHE B 2 24 ? 51.082 -42.794 33.924 1.00 0.00 291 PHE B O 8
ATOM 8645 N N . LYS B 2 25 ? 51.348 -40.596 34.326 1.00 0.00 292 LYS B N 8
ATOM 8646 C CA . LYS B 2 25 ? 52.338 -40.799 35.381 1.00 0.00 292 LYS B CA 8
ATOM 8647 C C . LYS B 2 25 ? 51.754 -41.610 36.541 1.00 0.00 292 LYS B C 8
ATOM 8648 O O . LYS B 2 25 ? 52.448 -42.427 37.155 1.00 0.00 292 LYS B O 8
ATOM 8667 N N . LEU B 2 26 ? 50.470 -41.393 36.850 1.00 0.00 293 LEU B N 8
ATOM 8668 C CA . LEU B 2 26 ? 49.818 -42.125 37.945 1.00 0.00 293 LEU B CA 8
ATOM 8669 C C . LEU B 2 26 ? 48.930 -43.264 37.417 1.00 0.00 293 LEU B C 8
ATOM 8670 O O . LEU B 2 26 ? 48.090 -43.802 38.145 1.00 0.00 293 LEU B O 8
ATOM 8686 N N . SER B 2 27 ? 49.110 -43.645 36.144 1.00 0.00 294 SER B N 8
ATOM 8687 C CA . SER B 2 27 ? 48.320 -44.721 35.545 1.00 0.00 294 SER B CA 8
ATOM 8688 C C . SER B 2 27 ? 49.223 -45.665 34.710 1.00 0.00 294 SER B C 8
ATOM 8689 O O . SER B 2 27 ? 49.296 -45.537 33.481 1.00 0.00 294 SER B O 8
ATOM 8697 N N . PRO B 2 28 ? 49.914 -46.616 35.343 1.00 0.00 295 PRO B N 8
ATOM 8698 C CA . PRO B 2 28 ? 50.802 -47.573 34.629 1.00 0.00 295 PRO B CA 8
ATOM 8699 C C . PRO B 2 28 ? 50.063 -48.855 34.230 1.00 0.00 295 PRO B C 8
ATOM 8700 O O . PRO B 2 28 ? 50.639 -49.946 34.187 1.00 0.00 295 PRO B O 8
ATOM 8711 N N . ARG B 2 29 ? 48.766 -48.722 33.936 1.00 0.00 296 ARG B N 8
ATOM 8712 C CA . ARG B 2 29 ? 47.936 -49.866 33.540 1.00 0.00 296 ARG B CA 8
ATOM 8713 C C . ARG B 2 29 ? 48.217 -50.309 32.091 1.00 0.00 296 ARG B C 8
ATOM 8714 O O . ARG B 2 29 ? 47.715 -51.339 31.634 1.00 0.00 296 ARG B O 8
ATOM 8735 N N . LEU B 2 30 ? 49.027 -49.530 31.356 1.00 0.00 297 LEU B N 8
ATOM 8736 C CA . LEU B 2 30 ? 49.362 -49.857 29.970 1.00 0.00 297 LEU B CA 8
ATOM 8737 C C . LEU B 2 30 ? 50.282 -51.083 29.926 1.00 0.00 297 LEU B C 8
ATOM 8738 O O . LEU B 2 30 ? 51.344 -51.110 30.554 1.00 0.00 297 LEU B O 8
ATOM 8754 N N . LYS B 2 31 ? 49.870 -52.112 29.179 1.00 0.00 298 LYS B N 8
ATOM 8755 C CA . LYS B 2 31 ? 50.659 -53.341 29.059 1.00 0.00 298 LYS B CA 8
ATOM 8756 C C . LYS B 2 31 ? 52.004 -53.061 28.379 1.00 0.00 298 LYS B C 8
ATOM 8757 O O . LYS B 2 31 ? 52.995 -53.625 28.813 1.00 0.00 298 LYS B O 8
ATOM 8777 N N . GLU A 1 1 ? 26.589 2.671 16.543 1.00 0.00 253 GLU A N 9
ATOM 8778 C CA . GLU A 1 1 ? 27.827 1.914 16.884 1.00 0.00 253 GLU A CA 9
ATOM 8779 C C . GLU A 1 1 ? 27.663 1.262 18.258 1.00 0.00 253 GLU A C 9
ATOM 8780 O O . GLU A 1 1 ? 27.489 1.940 19.274 1.00 0.00 253 GLU A O 9
ATOM 8794 N N . GLU A 1 2 ? 27.723 -0.072 18.290 1.00 0.00 254 GLU A N 9
ATOM 8795 C CA . GLU A 1 2 ? 27.583 -0.822 19.538 1.00 0.00 254 GLU A CA 9
ATOM 8796 C C . GLU A 1 2 ? 28.924 -1.436 19.952 1.00 0.00 254 GLU A C 9
ATOM 8797 O O . GLU A 1 2 ? 29.693 -1.928 19.123 1.00 0.00 254 GLU A O 9
ATOM 8809 N N . ASN A 1 3 ? 29.206 -1.405 21.258 1.00 0.00 255 ASN A N 9
ATOM 8810 C CA . ASN A 1 3 ? 30.450 -1.955 21.797 1.00 0.00 255 ASN A CA 9
ATOM 8811 C C . ASN A 1 3 ? 30.290 -3.457 22.135 1.00 0.00 255 ASN A C 9
ATOM 8812 O O . ASN A 1 3 ? 31.106 -4.270 21.689 1.00 0.00 255 ASN A O 9
ATOM 8823 N N . PRO A 1 4 ? 29.272 -3.854 22.906 1.00 0.00 256 PRO A N 9
ATOM 8824 C CA . PRO A 1 4 ? 29.065 -5.293 23.267 1.00 0.00 256 PRO A CA 9
ATOM 8825 C C . PRO A 1 4 ? 29.199 -6.220 22.054 1.00 0.00 256 PRO A C 9
ATOM 8826 O O . PRO A 1 4 ? 29.624 -7.372 22.170 1.00 0.00 256 PRO A O 9
ATOM 8837 N N . SER A 1 5 ? 28.827 -5.710 20.877 1.00 0.00 257 SER A N 9
ATOM 8838 C CA . SER A 1 5 ? 28.900 -6.486 19.637 1.00 0.00 257 SER A CA 9
ATOM 8839 C C . SER A 1 5 ? 30.335 -6.945 19.362 1.00 0.00 257 SER A C 9
ATOM 8840 O O . SER A 1 5 ? 30.579 -8.097 18.996 1.00 0.00 257 SER A O 9
ATOM 8848 N N . LEU A 1 6 ? 31.298 -6.032 19.536 1.00 0.00 258 LEU A N 9
ATOM 8849 C CA . LEU A 1 6 ? 32.709 -6.348 19.304 1.00 0.00 258 LEU A CA 9
ATOM 8850 C C . LEU A 1 6 ? 33.266 -7.264 20.401 1.00 0.00 258 LEU A C 9
ATOM 8851 O O . LEU A 1 6 ? 34.228 -7.997 20.167 1.00 0.00 258 LEU A O 9
ATOM 8867 N N . PHE A 1 7 ? 32.682 -7.226 21.607 1.00 0.00 259 PHE A N 9
ATOM 8868 C CA . PHE A 1 7 ? 33.186 -8.062 22.701 1.00 0.00 259 PHE A CA 9
ATOM 8869 C C . PHE A 1 7 ? 32.868 -9.541 22.431 1.00 0.00 259 PHE A C 9
ATOM 8870 O O . PHE A 1 7 ? 33.475 -10.435 23.025 1.00 0.00 259 PHE A O 9
ATOM 8887 N N . ALA A 1 8 ? 31.961 -9.820 21.472 1.00 0.00 260 ALA A N 9
ATOM 8888 C CA . ALA A 1 8 ? 31.643 -11.203 21.096 1.00 0.00 260 ALA A CA 9
ATOM 8889 C C . ALA A 1 8 ? 32.952 -11.973 20.863 1.00 0.00 260 ALA A C 9
ATOM 8890 O O . ALA A 1 8 ? 33.092 -13.129 21.249 1.00 0.00 260 ALA A O 9
ATOM 8897 N N . LEU A 1 9 ? 33.932 -11.274 20.264 1.00 0.00 261 LEU A N 9
ATOM 8898 C CA . LEU A 1 9 ? 35.273 -11.812 19.997 1.00 0.00 261 LEU A CA 9
ATOM 8899 C C . LEU A 1 9 ? 35.248 -13.280 19.562 1.00 0.00 261 LEU A C 9
ATOM 8900 O O . LEU A 1 9 ? 35.045 -14.188 20.362 1.00 0.00 261 LEU A O 9
ATOM 8916 N N . GLU A 1 10 ? 35.494 -13.523 18.282 1.00 0.00 262 GLU A N 9
ATOM 8917 C CA . GLU A 1 10 ? 35.524 -14.899 17.783 1.00 0.00 262 GLU A CA 9
ATOM 8918 C C . GLU A 1 10 ? 36.737 -15.656 18.354 1.00 0.00 262 GLU A C 9
ATOM 8919 O O . GLU A 1 10 ? 36.674 -16.854 18.629 1.00 0.00 262 GLU A O 9
ATOM 8931 N N . ALA A 1 11 ? 37.856 -14.945 18.514 1.00 0.00 263 ALA A N 9
ATOM 8932 C CA . ALA A 1 11 ? 39.098 -15.535 19.026 1.00 0.00 263 ALA A CA 9
ATOM 8933 C C . ALA A 1 11 ? 39.033 -15.920 20.507 1.00 0.00 263 ALA A C 9
ATOM 8934 O O . ALA A 1 11 ? 39.889 -16.649 20.976 1.00 0.00 263 ALA A O 9
ATOM 8941 N N . VAL A 1 12 ? 38.073 -15.379 21.267 1.00 0.00 264 VAL A N 9
ATOM 8942 C CA . VAL A 1 12 ? 37.981 -15.662 22.714 1.00 0.00 264 VAL A CA 9
ATOM 8943 C C . VAL A 1 12 ? 37.147 -16.926 23.023 1.00 0.00 264 VAL A C 9
ATOM 8944 O O . VAL A 1 12 ? 37.424 -17.663 23.970 1.00 0.00 264 VAL A O 9
ATOM 8957 N N . LEU A 1 13 ? 36.097 -17.152 22.234 1.00 0.00 265 LEU A N 9
ATOM 8958 C CA . LEU A 1 13 ? 35.195 -18.295 22.438 1.00 0.00 265 LEU A CA 9
ATOM 8959 C C . LEU A 1 13 ? 35.935 -19.643 22.405 1.00 0.00 265 LEU A C 9
ATOM 8960 O O . LEU A 1 13 ? 35.624 -20.558 23.172 1.00 0.00 265 LEU A O 9
ATOM 8976 N N . ILE A 1 14 ? 36.903 -19.780 21.498 1.00 0.00 266 ILE A N 9
ATOM 8977 C CA . ILE A 1 14 ? 37.663 -21.040 21.356 1.00 0.00 266 ILE A CA 9
ATOM 8978 C C . ILE A 1 14 ? 38.659 -21.276 22.542 1.00 0.00 266 ILE A C 9
ATOM 8979 O O . ILE A 1 14 ? 38.617 -22.340 23.164 1.00 0.00 266 ILE A O 9
ATOM 8995 N N . PRO A 1 15 ? 39.565 -20.343 22.848 1.00 0.00 267 PRO A N 9
ATOM 8996 C CA . PRO A 1 15 ? 40.574 -20.513 23.945 1.00 0.00 267 PRO A CA 9
ATOM 8997 C C . PRO A 1 15 ? 39.917 -20.718 25.305 1.00 0.00 267 PRO A C 9
ATOM 8998 O O . PRO A 1 15 ? 40.329 -21.579 26.083 1.00 0.00 267 PRO A O 9
ATOM 9009 N N . VAL A 1 16 ? 38.874 -19.934 25.597 1.00 0.00 268 VAL A N 9
ATOM 9010 C CA . VAL A 1 16 ? 38.163 -20.061 26.872 1.00 0.00 268 VAL A CA 9
ATOM 9011 C C . VAL A 1 16 ? 37.660 -21.507 27.028 1.00 0.00 268 VAL A C 9
ATOM 9012 O O . VAL A 1 16 ? 37.602 -22.045 28.139 1.00 0.00 268 VAL A O 9
ATOM 9025 N N . GLY A 1 17 ? 37.322 -22.152 25.903 1.00 0.00 269 GLY A N 9
ATOM 9026 C CA . GLY A 1 17 ? 36.859 -23.541 25.936 1.00 0.00 269 GLY A CA 9
ATOM 9027 C C . GLY A 1 17 ? 37.971 -24.454 26.463 1.00 0.00 269 GLY A C 9
ATOM 9028 O O . GLY A 1 17 ? 37.779 -25.266 27.386 1.00 0.00 269 GLY A O 9
ATOM 9032 N N . THR A 1 18 ? 39.163 -24.308 25.877 1.00 0.00 270 THR A N 9
ATOM 9033 C CA . THR A 1 18 ? 40.314 -25.104 26.281 1.00 0.00 270 THR A CA 9
ATOM 9034 C C . THR A 1 18 ? 40.700 -24.775 27.719 1.00 0.00 270 THR A C 9
ATOM 9035 O O . THR A 1 18 ? 41.057 -25.659 28.495 1.00 0.00 270 THR A O 9
ATOM 9046 N N . VAL A 1 19 ? 40.581 -23.496 28.105 1.00 0.00 271 VAL A N 9
ATOM 9047 C CA . VAL A 1 19 ? 40.879 -23.083 29.479 1.00 0.00 271 VAL A CA 9
ATOM 9048 C C . VAL A 1 19 ? 39.992 -23.894 30.430 1.00 0.00 271 VAL A C 9
ATOM 9049 O O . VAL A 1 19 ? 40.454 -24.443 31.435 1.00 0.00 271 VAL A O 9
ATOM 9062 N N . GLY A 1 20 ? 38.708 -23.996 30.086 1.00 0.00 272 GLY A N 9
ATOM 9063 C CA . GLY A 1 20 ? 37.761 -24.760 30.887 1.00 0.00 272 GLY A CA 9
ATOM 9064 C C . GLY A 1 20 ? 38.227 -26.209 31.012 1.00 0.00 272 GLY A C 9
ATOM 9065 O O . GLY A 1 20 ? 38.189 -26.796 32.093 1.00 0.00 272 GLY A O 9
ATOM 9069 N N . LEU A 1 21 ? 38.680 -26.796 29.895 1.00 0.00 273 LEU A N 9
ATOM 9070 C CA . LEU A 1 21 ? 39.156 -28.186 29.906 1.00 0.00 273 LEU A CA 9
ATOM 9071 C C . LEU A 1 21 ? 40.335 -28.364 30.879 1.00 0.00 273 LEU A C 9
ATOM 9072 O O . LEU A 1 21 ? 40.401 -29.330 31.645 1.00 0.00 273 LEU A O 9
ATOM 9088 N N . ILE A 1 22 ? 41.279 -27.422 30.840 1.00 0.00 274 ILE A N 9
ATOM 9089 C CA . ILE A 1 22 ? 42.470 -27.462 31.703 1.00 0.00 274 ILE A CA 9
ATOM 9090 C C . ILE A 1 22 ? 42.048 -27.427 33.186 1.00 0.00 274 ILE A C 9
ATOM 9091 O O . ILE A 1 22 ? 42.489 -28.247 34.009 1.00 0.00 274 ILE A O 9
ATOM 9107 N N . ILE A 1 23 ? 41.170 -26.478 33.527 1.00 0.00 275 ILE A N 9
ATOM 9108 C CA . ILE A 1 23 ? 40.668 -26.338 34.902 1.00 0.00 275 ILE A CA 9
ATOM 9109 C C . ILE A 1 23 ? 39.945 -27.629 35.330 1.00 0.00 275 ILE A C 9
ATOM 9110 O O . ILE A 1 23 ? 40.012 -28.053 36.488 1.00 0.00 275 ILE A O 9
ATOM 9126 N N . THR A 1 24 ? 39.241 -28.255 34.386 1.00 0.00 276 THR A N 9
ATOM 9127 C CA . THR A 1 24 ? 38.510 -29.489 34.662 1.00 0.00 276 THR A CA 9
ATOM 9128 C C . THR A 1 24 ? 39.481 -30.613 35.022 1.00 0.00 276 THR A C 9
ATOM 9129 O O . THR A 1 24 ? 39.239 -31.399 35.938 1.00 0.00 276 THR A O 9
ATOM 9140 N N . LEU A 1 25 ? 40.589 -30.693 34.284 1.00 0.00 277 LEU A N 9
ATOM 9141 C CA . LEU A 1 25 ? 41.597 -31.726 34.518 1.00 0.00 277 LEU A CA 9
ATOM 9142 C C . LEU A 1 25 ? 42.239 -31.575 35.901 1.00 0.00 277 LEU A C 9
ATOM 9143 O O . LEU A 1 25 ? 42.369 -32.549 36.657 1.00 0.00 277 LEU A O 9
ATOM 9159 N N . ILE A 1 26 ? 42.639 -30.350 36.255 1.00 0.00 278 ILE A N 9
ATOM 9160 C CA . ILE A 1 26 ? 43.249 -30.114 37.568 1.00 0.00 278 ILE A CA 9
ATOM 9161 C C . ILE A 1 26 ? 42.226 -30.384 38.684 1.00 0.00 278 ILE A C 9
ATOM 9162 O O . ILE A 1 26 ? 42.575 -30.853 39.769 1.00 0.00 278 ILE A O 9
ATOM 9178 N N . PHE A 1 27 ? 40.952 -30.070 38.416 1.00 0.00 279 PHE A N 9
ATOM 9179 C CA . PHE A 1 27 ? 39.890 -30.268 39.401 1.00 0.00 279 PHE A CA 9
ATOM 9180 C C . PHE A 1 27 ? 39.656 -31.758 39.670 1.00 0.00 279 PHE A C 9
ATOM 9181 O O . PHE A 1 27 ? 39.511 -32.176 40.824 1.00 0.00 279 PHE A O 9
ATOM 9198 N N . VAL A 1 28 ? 39.611 -32.571 38.609 1.00 0.00 280 VAL A N 9
ATOM 9199 C CA . VAL A 1 28 ? 39.386 -34.010 38.770 1.00 0.00 280 VAL A CA 9
ATOM 9200 C C . VAL A 1 28 ? 40.590 -34.666 39.452 1.00 0.00 280 VAL A C 9
ATOM 9201 O O . VAL A 1 28 ? 40.437 -35.555 40.297 1.00 0.00 280 VAL A O 9
ATOM 9214 N N . TYR A 1 29 ? 41.800 -34.217 39.098 1.00 0.00 281 TYR A N 9
ATOM 9215 C CA . TYR A 1 29 ? 43.021 -34.759 39.695 1.00 0.00 281 TYR A CA 9
ATOM 9216 C C . TYR A 1 29 ? 43.082 -34.412 41.187 1.00 0.00 281 TYR A C 9
ATOM 9217 O O . TYR A 1 29 ? 43.473 -35.230 42.027 1.00 0.00 281 TYR A O 9
ATOM 9235 N N . PHE A 1 30 ? 42.698 -33.178 41.518 1.00 0.00 282 PHE A N 9
ATOM 9236 C CA . PHE A 1 30 ? 42.710 -32.707 42.903 1.00 0.00 282 PHE A CA 9
ATOM 9237 C C . PHE A 1 30 ? 41.690 -33.476 43.746 1.00 0.00 282 PHE A C 9
ATOM 9238 O O . PHE A 1 30 ? 41.965 -33.878 44.881 1.00 0.00 282 PHE A O 9
ATOM 9255 N N . TRP A 1 31 ? 40.496 -33.678 43.185 1.00 0.00 283 TRP A N 9
ATOM 9256 C CA . TRP A 1 31 ? 39.428 -34.396 43.882 1.00 0.00 283 TRP A CA 9
ATOM 9257 C C . TRP A 1 31 ? 39.839 -35.845 44.144 1.00 0.00 283 TRP A C 9
ATOM 9258 O O . TRP A 1 31 ? 39.669 -36.374 45.248 1.00 0.00 283 TRP A O 9
ATOM 9279 N N . LEU A 1 32 ? 40.386 -36.497 43.116 1.00 0.00 284 LEU A N 9
ATOM 9280 C CA . LEU A 1 32 ? 40.822 -37.889 43.228 1.00 0.00 284 LEU A CA 9
ATOM 9281 C C . LEU A 1 32 ? 41.921 -38.025 44.285 1.00 0.00 284 LEU A C 9
ATOM 9282 O O . LEU A 1 32 ? 41.906 -38.943 45.109 1.00 0.00 284 LEU A O 9
ATOM 9298 N N . GLU A 1 33 ? 42.884 -37.097 44.264 1.00 0.00 285 GLU A N 9
ATOM 9299 C CA . GLU A 1 33 ? 43.989 -37.114 45.221 1.00 0.00 285 GLU A CA 9
ATOM 9300 C C . GLU A 1 33 ? 43.685 -36.204 46.413 1.00 0.00 285 GLU A C 9
ATOM 9301 O O . GLU A 1 33 ? 43.722 -34.974 46.310 1.00 0.00 285 GLU A O 9
ATOM 9313 N N . ARG A 1 34 ? 43.384 -36.816 47.562 1.00 0.00 286 ARG A N 9
ATOM 9314 C CA . ARG A 1 34 ? 43.076 -36.066 48.780 1.00 0.00 286 ARG A CA 9
ATOM 9315 C C . ARG A 1 34 ? 44.324 -35.344 49.297 1.00 0.00 286 ARG A C 9
ATOM 9316 O O . ARG A 1 34 ? 45.388 -35.938 49.251 1.00 0.00 286 ARG A O 9
ATOM 9338 N N . GLN B 2 1 ? 43.673 -9.381 12.328 1.00 0.00 268 GLN B N 9
ATOM 9339 C CA . GLN B 2 1 ? 44.787 -8.819 13.141 1.00 0.00 268 GLN B CA 9
ATOM 9340 C C . GLN B 2 1 ? 44.705 -9.373 14.567 1.00 0.00 268 GLN B C 9
ATOM 9341 O O . GLN B 2 1 ? 43.814 -10.160 14.899 1.00 0.00 268 GLN B O 9
ATOM 9357 N N . TRP B 2 2 ? 45.651 -8.966 15.419 1.00 0.00 269 TRP B N 9
ATOM 9358 C CA . TRP B 2 2 ? 45.693 -9.431 16.811 1.00 0.00 269 TRP B CA 9
ATOM 9359 C C . TRP B 2 2 ? 45.808 -10.959 16.841 1.00 0.00 269 TRP B C 9
ATOM 9360 O O . TRP B 2 2 ? 44.810 -11.683 16.763 1.00 0.00 269 TRP B O 9
ATOM 9381 N N . SER B 2 3 ? 47.043 -11.459 16.937 1.00 0.00 270 SER B N 9
ATOM 9382 C CA . SER B 2 3 ? 47.290 -12.902 16.961 1.00 0.00 270 SER B CA 9
ATOM 9383 C C . SER B 2 3 ? 47.221 -13.440 18.401 1.00 0.00 270 SER B C 9
ATOM 9384 O O . SER B 2 3 ? 48.085 -14.190 18.865 1.00 0.00 270 SER B O 9
ATOM 9392 N N . ALA B 2 4 ? 46.165 -13.054 19.121 1.00 0.00 271 ALA B N 9
ATOM 9393 C CA . ALA B 2 4 ? 45.965 -13.495 20.502 1.00 0.00 271 ALA B CA 9
ATOM 9394 C C . ALA B 2 4 ? 45.699 -15.005 20.575 1.00 0.00 271 ALA B C 9
ATOM 9395 O O . ALA B 2 4 ? 46.092 -15.682 21.531 1.00 0.00 271 ALA B O 9
ATOM 9402 N N . SER B 2 5 ? 44.987 -15.530 19.573 1.00 0.00 272 SER B N 9
ATOM 9403 C CA . SER B 2 5 ? 44.618 -16.946 19.539 1.00 0.00 272 SER B CA 9
ATOM 9404 C C . SER B 2 5 ? 45.824 -17.894 19.563 1.00 0.00 272 SER B C 9
ATOM 9405 O O . SER B 2 5 ? 45.812 -18.895 20.276 1.00 0.00 272 SER B O 9
ATOM 9413 N N . ILE B 2 6 ? 46.864 -17.612 18.770 1.00 0.00 273 ILE B N 9
ATOM 9414 C CA . ILE B 2 6 ? 48.032 -18.502 18.719 1.00 0.00 273 ILE B CA 9
ATOM 9415 C C . ILE B 2 6 ? 48.865 -18.438 20.011 1.00 0.00 273 ILE B C 9
ATOM 9416 O O . ILE B 2 6 ? 49.347 -19.461 20.517 1.00 0.00 273 ILE B O 9
ATOM 9432 N N . LEU B 2 7 ? 49.046 -17.229 20.550 1.00 0.00 274 LEU B N 9
ATOM 9433 C CA . LEU B 2 7 ? 49.841 -17.052 21.767 1.00 0.00 274 LEU B CA 9
ATOM 9434 C C . LEU B 2 7 ? 49.138 -17.642 22.984 1.00 0.00 274 LEU B C 9
ATOM 9435 O O . LEU B 2 7 ? 49.788 -18.118 23.904 1.00 0.00 274 LEU B O 9
ATOM 9451 N N . VAL B 2 8 ? 47.808 -17.609 22.997 1.00 0.00 275 VAL B N 9
ATOM 9452 C CA . VAL B 2 8 ? 47.031 -18.173 24.105 1.00 0.00 275 VAL B CA 9
ATOM 9453 C C . VAL B 2 8 ? 46.994 -19.721 23.989 1.00 0.00 275 VAL B C 9
ATOM 9454 O O . VAL B 2 8 ? 47.211 -20.471 24.962 1.00 0.00 275 VAL B O 9
ATOM 9467 N N . VAL B 2 9 ? 46.685 -20.192 22.777 1.00 0.00 276 VAL B N 9
ATOM 9468 C CA . VAL B 2 9 ? 46.567 -21.623 22.492 1.00 0.00 276 VAL B CA 9
ATOM 9469 C C . VAL B 2 9 ? 47.887 -22.392 22.703 1.00 0.00 276 VAL B C 9
ATOM 9470 O O . VAL B 2 9 ? 47.842 -23.563 23.081 1.00 0.00 276 VAL B O 9
ATOM 9483 N N . VAL B 2 10 ? 49.068 -21.786 22.457 1.00 0.00 277 VAL B N 9
ATOM 9484 C CA . VAL B 2 10 ? 50.319 -22.542 22.656 1.00 0.00 277 VAL B CA 9
ATOM 9485 C C . VAL B 2 10 ? 50.476 -22.959 24.156 1.00 0.00 277 VAL B C 9
ATOM 9486 O O . VAL B 2 10 ? 50.601 -24.160 24.448 1.00 0.00 277 VAL B O 9
ATOM 9499 N N . PRO B 2 11 ? 50.451 -22.025 25.117 1.00 0.00 278 PRO B N 9
ATOM 9500 C CA . PRO B 2 11 ? 50.577 -22.374 26.565 1.00 0.00 278 PRO B CA 9
ATOM 9501 C C . PRO B 2 11 ? 49.436 -23.270 27.036 1.00 0.00 278 PRO B C 9
ATOM 9502 O O . PRO B 2 11 ? 49.648 -24.218 27.799 1.00 0.00 278 PRO B O 9
ATOM 9513 N N . ILE B 2 12 ? 48.208 -22.982 26.572 1.00 0.00 279 ILE B N 9
ATOM 9514 C CA . ILE B 2 12 ? 47.052 -23.789 26.965 1.00 0.00 279 ILE B CA 9
ATOM 9515 C C . ILE B 2 12 ? 47.274 -25.241 26.519 1.00 0.00 279 ILE B C 9
ATOM 9516 O O . ILE B 2 12 ? 47.035 -26.190 27.276 1.00 0.00 279 ILE B O 9
ATOM 9532 N N . PHE B 2 13 ? 47.754 -25.415 25.288 1.00 0.00 280 PHE B N 9
ATOM 9533 C CA . PHE B 2 13 ? 48.021 -26.747 24.762 1.00 0.00 280 PHE B CA 9
ATOM 9534 C C . PHE B 2 13 ? 49.069 -27.429 25.634 1.00 0.00 280 PHE B C 9
ATOM 9535 O O . PHE B 2 13 ? 48.987 -28.628 25.909 1.00 0.00 280 PHE B O 9
ATOM 9552 N N . LEU B 2 14 ? 50.055 -26.652 26.103 1.00 0.00 281 LEU B N 9
ATOM 9553 C CA . LEU B 2 14 ? 51.093 -27.190 26.974 1.00 0.00 281 LEU B CA 9
ATOM 9554 C C . LEU B 2 14 ? 50.464 -27.739 28.264 1.00 0.00 281 LEU B C 9
ATOM 9555 O O . LEU B 2 14 ? 50.844 -28.808 28.752 1.00 0.00 281 LEU B O 9
ATOM 9571 N N . LEU B 2 15 ? 49.485 -27.008 28.830 1.00 0.00 282 LEU B N 9
ATOM 9572 C CA . LEU B 2 15 ? 48.822 -27.460 30.067 1.00 0.00 282 LEU B CA 9
ATOM 9573 C C . LEU B 2 15 ? 48.063 -28.764 29.822 1.00 0.00 282 LEU B C 9
ATOM 9574 O O . LEU B 2 15 ? 48.133 -29.710 30.615 1.00 0.00 282 LEU B O 9
ATOM 9590 N N . LEU B 2 16 ? 47.305 -28.808 28.721 1.00 0.00 283 LEU B N 9
ATOM 9591 C CA . LEU B 2 16 ? 46.511 -29.989 28.389 1.00 0.00 283 LEU B CA 9
ATOM 9592 C C . LEU B 2 16 ? 47.416 -31.213 28.256 1.00 0.00 283 LEU B C 9
ATOM 9593 O O . LEU B 2 16 ? 47.147 -32.275 28.827 1.00 0.00 283 LEU B O 9
ATOM 9609 N N . THR B 2 17 ? 48.526 -31.053 27.529 1.00 0.00 284 THR B N 9
ATOM 9610 C CA . THR B 2 17 ? 49.489 -32.138 27.351 1.00 0.00 284 THR B CA 9
ATOM 9611 C C . THR B 2 17 ? 50.061 -32.548 28.707 1.00 0.00 284 THR B C 9
ATOM 9612 O O . THR B 2 17 ? 50.314 -33.728 28.970 1.00 0.00 284 THR B O 9
ATOM 9623 N N . GLY B 2 18 ? 50.255 -31.559 29.588 1.00 0.00 285 GLY B N 9
ATOM 9624 C CA . GLY B 2 18 ? 50.781 -31.816 30.920 1.00 0.00 285 GLY B CA 9
ATOM 9625 C C . GLY B 2 18 ? 49.842 -32.748 31.680 1.00 0.00 285 GLY B C 9
ATOM 9626 O O . GLY B 2 18 ? 50.280 -33.687 32.353 1.00 0.00 285 GLY B O 9
ATOM 9630 N N . PHE B 2 19 ? 48.527 -32.497 31.572 1.00 0.00 286 PHE B N 9
ATOM 9631 C CA . PHE B 2 19 ? 47.542 -33.334 32.254 1.00 0.00 286 PHE B CA 9
ATOM 9632 C C . PHE B 2 19 ? 47.476 -34.731 31.636 1.00 0.00 286 PHE B C 9
ATOM 9633 O O . PHE B 2 19 ? 47.300 -35.718 32.350 1.00 0.00 286 PHE B O 9
ATOM 9650 N N . VAL B 2 20 ? 47.647 -34.844 30.306 1.00 0.00 287 VAL B N 9
ATOM 9651 C CA . VAL B 2 20 ? 47.630 -36.167 29.665 1.00 0.00 287 VAL B CA 9
ATOM 9652 C C . VAL B 2 20 ? 48.777 -36.997 30.262 1.00 0.00 287 VAL B C 9
ATOM 9653 O O . VAL B 2 20 ? 48.599 -38.149 30.685 1.00 0.00 287 VAL B O 9
ATOM 9666 N N . HIS B 2 21 ? 49.961 -36.380 30.341 1.00 0.00 288 HIS B N 9
ATOM 9667 C CA . HIS B 2 21 ? 51.129 -37.033 30.930 1.00 0.00 288 HIS B CA 9
ATOM 9668 C C . HIS B 2 21 ? 50.837 -37.385 32.394 1.00 0.00 288 HIS B C 9
ATOM 9669 O O . HIS B 2 21 ? 51.266 -38.420 32.904 1.00 0.00 288 HIS B O 9
ATOM 9684 N N . LEU B 2 22 ? 50.088 -36.506 33.074 1.00 0.00 289 LEU B N 9
ATOM 9685 C CA . LEU B 2 22 ? 49.715 -36.711 34.473 1.00 0.00 289 LEU B CA 9
ATOM 9686 C C . LEU B 2 22 ? 48.913 -38.008 34.616 1.00 0.00 289 LEU B C 9
ATOM 9687 O O . LEU B 2 22 ? 49.136 -38.819 35.518 1.00 0.00 289 LEU B O 9
ATOM 9703 N N . LEU B 2 23 ? 47.967 -38.201 33.695 1.00 0.00 290 LEU B N 9
ATOM 9704 C CA . LEU B 2 23 ? 47.115 -39.387 33.677 1.00 0.00 290 LEU B CA 9
ATOM 9705 C C . LEU B 2 23 ? 47.965 -40.638 33.447 1.00 0.00 290 LEU B C 9
ATOM 9706 O O . LEU B 2 23 ? 47.781 -41.673 34.097 1.00 0.00 290 LEU B O 9
ATOM 9722 N N . PHE B 2 24 ? 48.918 -40.541 32.511 1.00 0.00 291 PHE B N 9
ATOM 9723 C CA . PHE B 2 24 ? 49.808 -41.660 32.200 1.00 0.00 291 PHE B CA 9
ATOM 9724 C C . PHE B 2 24 ? 50.587 -42.069 33.458 1.00 0.00 291 PHE B C 9
ATOM 9725 O O . PHE B 2 24 ? 50.732 -43.254 33.772 1.00 0.00 291 PHE B O 9
ATOM 9742 N N . LYS B 2 25 ? 51.082 -41.068 34.188 1.00 0.00 292 LYS B N 9
ATOM 9743 C CA . LYS B 2 25 ? 51.836 -41.299 35.421 1.00 0.00 292 LYS B CA 9
ATOM 9744 C C . LYS B 2 25 ? 50.942 -41.961 36.480 1.00 0.00 292 LYS B C 9
ATOM 9745 O O . LYS B 2 25 ? 51.392 -42.785 37.280 1.00 0.00 292 LYS B O 9
ATOM 9764 N N . LEU B 2 26 ? 49.657 -41.594 36.483 1.00 0.00 293 LEU B N 9
ATOM 9765 C CA . LEU B 2 26 ? 48.696 -42.139 37.448 1.00 0.00 293 LEU B CA 9
ATOM 9766 C C . LEU B 2 26 ? 48.156 -43.510 36.994 1.00 0.00 293 LEU B C 9
ATOM 9767 O O . LEU B 2 26 ? 47.588 -44.263 37.791 1.00 0.00 293 LEU B O 9
ATOM 9783 N N . SER B 2 27 ? 48.351 -43.857 35.713 1.00 0.00 294 SER B N 9
ATOM 9784 C CA . SER B 2 27 ? 47.894 -45.144 35.188 1.00 0.00 294 SER B CA 9
ATOM 9785 C C . SER B 2 27 ? 48.946 -45.730 34.212 1.00 0.00 294 SER B C 9
ATOM 9786 O O . SER B 2 27 ? 48.784 -45.645 32.989 1.00 0.00 294 SER B O 9
ATOM 9794 N N . PRO B 2 28 ? 50.031 -46.320 34.726 1.00 0.00 295 PRO B N 9
ATOM 9795 C CA . PRO B 2 28 ? 51.104 -46.908 33.879 1.00 0.00 295 PRO B CA 9
ATOM 9796 C C . PRO B 2 28 ? 50.846 -48.379 33.534 1.00 0.00 295 PRO B C 9
ATOM 9797 O O . PRO B 2 28 ? 51.776 -49.182 33.408 1.00 0.00 295 PRO B O 9
ATOM 9808 N N . ARG B 2 29 ? 49.569 -48.737 33.365 1.00 0.00 296 ARG B N 9
ATOM 9809 C CA . ARG B 2 29 ? 49.193 -50.114 33.020 1.00 0.00 296 ARG B CA 9
ATOM 9810 C C . ARG B 2 29 ? 49.260 -50.352 31.494 1.00 0.00 296 ARG B C 9
ATOM 9811 O O . ARG B 2 29 ? 49.053 -51.471 31.016 1.00 0.00 296 ARG B O 9
ATOM 9832 N N . LEU B 2 30 ? 49.549 -49.294 30.718 1.00 0.00 297 LEU B N 9
ATOM 9833 C CA . LEU B 2 30 ? 49.637 -49.401 29.262 1.00 0.00 297 LEU B CA 9
ATOM 9834 C C . LEU B 2 30 ? 51.083 -49.652 28.826 1.00 0.00 297 LEU B C 9
ATOM 9835 O O . LEU B 2 30 ? 52.019 -49.004 29.302 1.00 0.00 297 LEU B O 9
ATOM 9851 N N . LYS B 2 31 ? 51.268 -50.604 27.907 1.00 0.00 298 LYS B N 9
ATOM 9852 C CA . LYS B 2 31 ? 52.600 -50.943 27.401 1.00 0.00 298 LYS B CA 9
ATOM 9853 C C . LYS B 2 31 ? 53.222 -49.759 26.653 1.00 0.00 298 LYS B C 9
ATOM 9854 O O . LYS B 2 31 ? 54.382 -49.859 26.288 1.00 0.00 298 LYS B O 9
ATOM 9874 N N . GLU A 1 1 ? 36.215 -0.374 9.291 1.00 0.00 253 GLU A N 10
ATOM 9875 C CA . GLU A 1 1 ? 35.264 -1.485 9.578 1.00 0.00 253 GLU A CA 10
ATOM 9876 C C . GLU A 1 1 ? 35.010 -1.558 11.090 1.00 0.00 253 GLU A C 10
ATOM 9877 O O . GLU A 1 1 ? 35.651 -2.321 11.823 1.00 0.00 253 GLU A O 10
ATOM 9891 N N . GLU A 1 2 ? 34.056 -0.751 11.565 1.00 0.00 254 GLU A N 10
ATOM 9892 C CA . GLU A 1 2 ? 33.710 -0.716 12.986 1.00 0.00 254 GLU A CA 10
ATOM 9893 C C . GLU A 1 2 ? 32.515 -1.629 13.273 1.00 0.00 254 GLU A C 10
ATOM 9894 O O . GLU A 1 2 ? 31.375 -1.330 12.906 1.00 0.00 254 GLU A O 10
ATOM 9906 N N . ASN A 1 3 ? 32.779 -2.760 13.936 1.00 0.00 255 ASN A N 10
ATOM 9907 C CA . ASN A 1 3 ? 31.727 -3.718 14.272 1.00 0.00 255 ASN A CA 10
ATOM 9908 C C . ASN A 1 3 ? 32.100 -4.514 15.543 1.00 0.00 255 ASN A C 10
ATOM 9909 O O . ASN A 1 3 ? 33.287 -4.696 15.825 1.00 0.00 255 ASN A O 10
ATOM 9920 N N . PRO A 1 4 ? 31.122 -4.995 16.316 1.00 0.00 256 PRO A N 10
ATOM 9921 C CA . PRO A 1 4 ? 31.397 -5.779 17.560 1.00 0.00 256 PRO A CA 10
ATOM 9922 C C . PRO A 1 4 ? 31.628 -7.278 17.291 1.00 0.00 256 PRO A C 10
ATOM 9923 O O . PRO A 1 4 ? 31.843 -8.066 18.217 1.00 0.00 256 PRO A O 10
ATOM 9934 N N . SER A 1 5 ? 31.578 -7.679 16.014 1.00 0.00 257 SER A N 10
ATOM 9935 C CA . SER A 1 5 ? 31.773 -9.079 15.635 1.00 0.00 257 SER A CA 10
ATOM 9936 C C . SER A 1 5 ? 33.163 -9.573 16.046 1.00 0.00 257 SER A C 10
ATOM 9937 O O . SER A 1 5 ? 33.331 -10.708 16.501 1.00 0.00 257 SER A O 10
ATOM 9945 N N . LEU A 1 6 ? 34.173 -8.713 15.879 1.00 0.00 258 LEU A N 10
ATOM 9946 C CA . LEU A 1 6 ? 35.551 -9.069 16.226 1.00 0.00 258 LEU A CA 10
ATOM 9947 C C . LEU A 1 6 ? 35.719 -9.286 17.735 1.00 0.00 258 LEU A C 10
ATOM 9948 O O . LEU A 1 6 ? 36.612 -10.018 18.164 1.00 0.00 258 LEU A O 10
ATOM 9964 N N . PHE A 1 7 ? 34.876 -8.650 18.558 1.00 0.00 259 PHE A N 10
ATOM 9965 C CA . PHE A 1 7 ? 34.985 -8.818 20.010 1.00 0.00 259 PHE A CA 10
ATOM 9966 C C . PHE A 1 7 ? 34.528 -10.228 20.391 1.00 0.00 259 PHE A C 10
ATOM 9967 O O . PHE A 1 7 ? 35.140 -10.895 21.230 1.00 0.00 259 PHE A O 10
ATOM 9984 N N . ALA A 1 8 ? 33.453 -10.697 19.753 1.00 0.00 260 ALA A N 10
ATOM 9985 C CA . ALA A 1 8 ? 32.926 -12.036 20.010 1.00 0.00 260 ALA A CA 10
ATOM 9986 C C . ALA A 1 8 ? 33.601 -13.069 19.085 1.00 0.00 260 ALA A C 10
ATOM 9987 O O . ALA A 1 8 ? 33.016 -14.097 18.730 1.00 0.00 260 ALA A O 10
ATOM 9994 N N . LEU A 1 9 ? 34.854 -12.791 18.688 1.00 0.00 261 LEU A N 10
ATOM 9995 C CA . LEU A 1 9 ? 35.601 -13.686 17.809 1.00 0.00 261 LEU A CA 10
ATOM 9996 C C . LEU A 1 9 ? 35.895 -15.015 18.517 1.00 0.00 261 LEU A C 10
ATOM 9997 O O . LEU A 1 9 ? 35.644 -15.177 19.711 1.00 0.00 261 LEU A O 10
ATOM 10013 N N . GLU A 1 10 ? 36.379 -15.989 17.757 1.00 0.00 262 GLU A N 10
ATOM 10014 C CA . GLU A 1 10 ? 36.656 -17.333 18.287 1.00 0.00 262 GLU A CA 10
ATOM 10015 C C . GLU A 1 10 ? 37.832 -17.395 19.278 1.00 0.00 262 GLU A C 10
ATOM 10016 O O . GLU A 1 10 ? 37.827 -18.203 20.208 1.00 0.00 262 GLU A O 10
ATOM 10028 N N . ALA A 1 11 ? 38.874 -16.596 19.054 1.00 0.00 263 ALA A N 10
ATOM 10029 C CA . ALA A 1 11 ? 40.082 -16.639 19.897 1.00 0.00 263 ALA A CA 10
ATOM 10030 C C . ALA A 1 11 ? 39.867 -16.203 21.354 1.00 0.00 263 ALA A C 10
ATOM 10031 O O . ALA A 1 11 ? 40.719 -16.475 22.196 1.00 0.00 263 ALA A O 10
ATOM 10038 N N . VAL A 1 12 ? 38.776 -15.495 21.677 1.00 0.00 264 VAL A N 10
ATOM 10039 C CA . VAL A 1 12 ? 38.571 -15.041 23.065 1.00 0.00 264 VAL A CA 10
ATOM 10040 C C . VAL A 1 12 ? 37.951 -16.140 23.963 1.00 0.00 264 VAL A C 10
ATOM 10041 O O . VAL A 1 12 ? 38.414 -16.376 25.082 1.00 0.00 264 VAL A O 10
ATOM 10054 N N . LEU A 1 13 ? 36.883 -16.793 23.489 1.00 0.00 265 LEU A N 10
ATOM 10055 C CA . LEU A 1 13 ? 36.198 -17.831 24.275 1.00 0.00 265 LEU A CA 10
ATOM 10056 C C . LEU A 1 13 ? 36.943 -19.176 24.262 1.00 0.00 265 LEU A C 10
ATOM 10057 O O . LEU A 1 13 ? 37.056 -19.854 25.288 1.00 0.00 265 LEU A O 10
ATOM 10073 N N . ILE A 1 14 ? 37.422 -19.587 23.087 1.00 0.00 266 ILE A N 10
ATOM 10074 C CA . ILE A 1 14 ? 38.116 -20.875 22.937 1.00 0.00 266 ILE A CA 10
ATOM 10075 C C . ILE A 1 14 ? 39.215 -21.088 24.030 1.00 0.00 266 ILE A C 10
ATOM 10076 O O . ILE A 1 14 ? 39.246 -22.162 24.636 1.00 0.00 266 ILE A O 10
ATOM 10092 N N . PRO A 1 15 ? 40.137 -20.147 24.263 1.00 0.00 267 PRO A N 10
ATOM 10093 C CA . PRO A 1 15 ? 41.239 -20.351 25.261 1.00 0.00 267 PRO A CA 10
ATOM 10094 C C . PRO A 1 15 ? 40.731 -20.515 26.694 1.00 0.00 267 PRO A C 10
ATOM 10095 O O . PRO A 1 15 ? 41.165 -21.408 27.421 1.00 0.00 267 PRO A O 10
ATOM 10106 N N . VAL A 1 16 ? 39.797 -19.657 27.107 1.00 0.00 268 VAL A N 10
ATOM 10107 C CA . VAL A 1 16 ? 39.242 -19.743 28.460 1.00 0.00 268 VAL A CA 10
ATOM 10108 C C . VAL A 1 16 ? 38.470 -21.054 28.630 1.00 0.00 268 VAL A C 10
ATOM 10109 O O . VAL A 1 16 ? 38.507 -21.689 29.688 1.00 0.00 268 VAL A O 10
ATOM 10122 N N . GLY A 1 17 ? 37.761 -21.466 27.573 1.00 0.00 269 GLY A N 10
ATOM 10123 C CA . GLY A 1 17 ? 36.981 -22.702 27.608 1.00 0.00 269 GLY A CA 10
ATOM 10124 C C . GLY A 1 17 ? 37.873 -23.936 27.794 1.00 0.00 269 GLY A C 10
ATOM 10125 O O . GLY A 1 17 ? 37.623 -24.786 28.658 1.00 0.00 269 GLY A O 10
ATOM 10129 N N . THR A 1 18 ? 38.922 -24.049 26.969 1.00 0.00 270 THR A N 10
ATOM 10130 C CA . THR A 1 18 ? 39.831 -25.190 27.039 1.00 0.00 270 THR A CA 10
ATOM 10131 C C . THR A 1 18 ? 40.650 -25.179 28.329 1.00 0.00 270 THR A C 10
ATOM 10132 O O . THR A 1 18 ? 40.760 -26.200 29.010 1.00 0.00 270 THR A O 10
ATOM 10143 N N . VAL A 1 19 ? 41.210 -24.014 28.690 1.00 0.00 271 VAL A N 10
ATOM 10144 C CA . VAL A 1 19 ? 42.013 -23.895 29.917 1.00 0.00 271 VAL A CA 10
ATOM 10145 C C . VAL A 1 19 ? 41.162 -24.350 31.101 1.00 0.00 271 VAL A C 10
ATOM 10146 O O . VAL A 1 19 ? 41.582 -25.177 31.930 1.00 0.00 271 VAL A O 10
ATOM 10159 N N . GLY A 1 20 ? 39.935 -23.847 31.152 1.00 0.00 272 GLY A N 10
ATOM 10160 C CA . GLY A 1 20 ? 39.005 -24.235 32.193 1.00 0.00 272 GLY A CA 10
ATOM 10161 C C . GLY A 1 20 ? 38.747 -25.740 32.117 1.00 0.00 272 GLY A C 10
ATOM 10162 O O . GLY A 1 20 ? 38.526 -26.393 33.130 1.00 0.00 272 GLY A O 10
ATOM 10166 N N . LEU A 1 21 ? 38.754 -26.300 30.893 1.00 0.00 273 LEU A N 10
ATOM 10167 C CA . LEU A 1 21 ? 38.502 -27.729 30.706 1.00 0.00 273 LEU A CA 10
ATOM 10168 C C . LEU A 1 21 ? 39.579 -28.591 31.378 1.00 0.00 273 LEU A C 10
ATOM 10169 O O . LEU A 1 21 ? 39.256 -29.491 32.165 1.00 0.00 273 LEU A O 10
ATOM 10185 N N . ILE A 1 22 ? 40.869 -28.329 31.098 1.00 0.00 274 ILE A N 10
ATOM 10186 C CA . ILE A 1 22 ? 41.935 -29.128 31.721 1.00 0.00 274 ILE A CA 10
ATOM 10187 C C . ILE A 1 22 ? 41.898 -28.947 33.240 1.00 0.00 274 ILE A C 10
ATOM 10188 O O . ILE A 1 22 ? 42.021 -29.913 34.006 1.00 0.00 274 ILE A O 10
ATOM 10204 N N . ILE A 1 23 ? 41.728 -27.695 33.693 1.00 0.00 275 ILE A N 10
ATOM 10205 C CA . ILE A 1 23 ? 41.682 -27.406 35.130 1.00 0.00 275 ILE A CA 10
ATOM 10206 C C . ILE A 1 23 ? 40.549 -28.219 35.788 1.00 0.00 275 ILE A C 10
ATOM 10207 O O . ILE A 1 23 ? 40.715 -28.807 36.868 1.00 0.00 275 ILE A O 10
ATOM 10223 N N . THR A 1 24 ? 39.396 -28.270 35.125 1.00 0.00 276 THR A N 10
ATOM 10224 C CA . THR A 1 24 ? 38.255 -29.024 35.635 1.00 0.00 276 THR A CA 10
ATOM 10225 C C . THR A 1 24 ? 38.617 -30.508 35.729 1.00 0.00 276 THR A C 10
ATOM 10226 O O . THR A 1 24 ? 38.239 -31.197 36.675 1.00 0.00 276 THR A O 10
ATOM 10237 N N . LEU A 1 25 ? 39.348 -31.005 34.728 1.00 0.00 277 LEU A N 10
ATOM 10238 C CA . LEU A 1 25 ? 39.746 -32.411 34.690 1.00 0.00 277 LEU A CA 10
ATOM 10239 C C . LEU A 1 25 ? 40.622 -32.777 35.897 1.00 0.00 277 LEU A C 10
ATOM 10240 O O . LEU A 1 25 ? 40.390 -33.792 36.565 1.00 0.00 277 LEU A O 10
ATOM 10256 N N . ILE A 1 26 ? 41.637 -31.955 36.189 1.00 0.00 278 ILE A N 10
ATOM 10257 C CA . ILE A 1 26 ? 42.517 -32.232 37.328 1.00 0.00 278 ILE A CA 10
ATOM 10258 C C . ILE A 1 26 ? 41.738 -32.142 38.642 1.00 0.00 278 ILE A C 10
ATOM 10259 O O . ILE A 1 26 ? 42.008 -32.886 39.589 1.00 0.00 278 ILE A O 10
ATOM 10275 N N . PHE A 1 27 ? 40.759 -31.228 38.714 1.00 0.00 279 PHE A N 10
ATOM 10276 C CA . PHE A 1 27 ? 39.958 -31.069 39.931 1.00 0.00 279 PHE A CA 10
ATOM 10277 C C . PHE A 1 27 ? 39.085 -32.307 40.184 1.00 0.00 279 PHE A C 10
ATOM 10278 O O . PHE A 1 27 ? 39.007 -32.808 41.313 1.00 0.00 279 PHE A O 10
ATOM 10295 N N . VAL A 1 28 ? 38.422 -32.814 39.137 1.00 0.00 280 VAL A N 10
ATOM 10296 C CA . VAL A 1 28 ? 37.564 -33.997 39.283 1.00 0.00 280 VAL A CA 10
ATOM 10297 C C . VAL A 1 28 ? 38.409 -35.232 39.608 1.00 0.00 280 VAL A C 10
ATOM 10298 O O . VAL A 1 28 ? 38.011 -36.089 40.403 1.00 0.00 280 VAL A O 10
ATOM 10311 N N . TYR A 1 29 ? 39.598 -35.317 39.002 1.00 0.00 281 TYR A N 10
ATOM 10312 C CA . TYR A 1 29 ? 40.502 -36.439 39.245 1.00 0.00 281 TYR A CA 10
ATOM 10313 C C . TYR A 1 29 ? 40.952 -36.435 40.707 1.00 0.00 281 TYR A C 10
ATOM 10314 O O . TYR A 1 29 ? 40.966 -37.466 41.385 1.00 0.00 281 TYR A O 10
ATOM 10332 N N . PHE A 1 30 ? 41.315 -35.247 41.198 1.00 0.00 282 PHE A N 10
ATOM 10333 C CA . PHE A 1 30 ? 41.761 -35.085 42.580 1.00 0.00 282 PHE A CA 10
ATOM 10334 C C . PHE A 1 30 ? 40.643 -35.474 43.549 1.00 0.00 282 PHE A C 10
ATOM 10335 O O . PHE A 1 30 ? 40.871 -36.147 44.555 1.00 0.00 282 PHE A O 10
ATOM 10352 N N . TRP A 1 31 ? 39.418 -35.044 43.238 1.00 0.00 283 TRP A N 10
ATOM 10353 C CA . TRP A 1 31 ? 38.258 -35.348 44.076 1.00 0.00 283 TRP A CA 10
ATOM 10354 C C . TRP A 1 31 ? 38.022 -36.861 44.136 1.00 0.00 283 TRP A C 10
ATOM 10355 O O . TRP A 1 31 ? 37.727 -37.426 45.194 1.00 0.00 283 TRP A O 10
ATOM 10376 N N . LEU A 1 32 ? 38.153 -37.523 42.985 1.00 0.00 284 LEU A N 10
ATOM 10377 C CA . LEU A 1 32 ? 37.956 -38.971 42.895 1.00 0.00 284 LEU A CA 10
ATOM 10378 C C . LEU A 1 32 ? 39.049 -39.723 43.670 1.00 0.00 284 LEU A C 10
ATOM 10379 O O . LEU A 1 32 ? 38.800 -40.784 44.250 1.00 0.00 284 LEU A O 10
ATOM 10395 N N . GLU A 1 33 ? 40.274 -39.176 43.679 1.00 0.00 285 GLU A N 10
ATOM 10396 C CA . GLU A 1 33 ? 41.402 -39.803 44.383 1.00 0.00 285 GLU A CA 10
ATOM 10397 C C . GLU A 1 33 ? 41.672 -41.205 43.832 1.00 0.00 285 GLU A C 10
ATOM 10398 O O . GLU A 1 33 ? 40.932 -41.722 42.990 1.00 0.00 285 GLU A O 10
ATOM 10410 N N . ARG A 1 34 ? 42.750 -41.828 44.316 1.00 0.00 286 ARG A N 10
ATOM 10411 C CA . ARG A 1 34 ? 43.133 -43.172 43.884 1.00 0.00 286 ARG A CA 10
ATOM 10412 C C . ARG A 1 34 ? 42.931 -44.173 45.028 1.00 0.00 286 ARG A C 10
ATOM 10413 O O . ARG A 1 34 ? 43.010 -43.758 46.172 1.00 0.00 286 ARG A O 10
ATOM 10435 N N . GLN B 2 1 ? 47.149 -8.736 10.130 1.00 0.00 268 GLN B N 10
ATOM 10436 C CA . GLN B 2 1 ? 47.402 -7.873 11.319 1.00 0.00 268 GLN B CA 10
ATOM 10437 C C . GLN B 2 1 ? 47.534 -8.753 12.566 1.00 0.00 268 GLN B C 10
ATOM 10438 O O . GLN B 2 1 ? 46.548 -9.088 13.230 1.00 0.00 268 GLN B O 10
ATOM 10454 N N . TRP B 2 2 ? 48.773 -9.137 12.886 1.00 0.00 269 TRP B N 10
ATOM 10455 C CA . TRP B 2 2 ? 49.043 -9.983 14.051 1.00 0.00 269 TRP B CA 10
ATOM 10456 C C . TRP B 2 2 ? 48.220 -11.276 13.967 1.00 0.00 269 TRP B C 10
ATOM 10457 O O . TRP B 2 2 ? 47.400 -11.459 13.063 1.00 0.00 269 TRP B O 10
ATOM 10478 N N . SER B 2 3 ? 48.437 -12.182 14.926 1.00 0.00 270 SER B N 10
ATOM 10479 C CA . SER B 2 3 ? 47.713 -13.452 14.963 1.00 0.00 270 SER B CA 10
ATOM 10480 C C . SER B 2 3 ? 47.504 -13.908 16.415 1.00 0.00 270 SER B C 10
ATOM 10481 O O . SER B 2 3 ? 48.277 -14.699 16.969 1.00 0.00 270 SER B O 10
ATOM 10489 N N . ALA B 2 4 ? 46.446 -13.390 17.043 1.00 0.00 271 ALA B N 10
ATOM 10490 C CA . ALA B 2 4 ? 46.125 -13.728 18.431 1.00 0.00 271 ALA B CA 10
ATOM 10491 C C . ALA B 2 4 ? 45.724 -15.201 18.573 1.00 0.00 271 ALA B C 10
ATOM 10492 O O . ALA B 2 4 ? 45.912 -15.811 19.631 1.00 0.00 271 ALA B O 10
ATOM 10499 N N . SER B 2 5 ? 45.154 -15.781 17.508 1.00 0.00 272 SER B N 10
ATOM 10500 C CA . SER B 2 5 ? 44.717 -17.177 17.543 1.00 0.00 272 SER B CA 10
ATOM 10501 C C . SER B 2 5 ? 45.893 -18.107 17.854 1.00 0.00 272 SER B C 10
ATOM 10502 O O . SER B 2 5 ? 45.792 -19.015 18.680 1.00 0.00 272 SER B O 10
ATOM 10510 N N . ILE B 2 6 ? 47.029 -17.868 17.197 1.00 0.00 273 ILE B N 10
ATOM 10511 C CA . ILE B 2 6 ? 48.237 -18.678 17.408 1.00 0.00 273 ILE B CA 10
ATOM 10512 C C . ILE B 2 6 ? 48.859 -18.384 18.789 1.00 0.00 273 ILE B C 10
ATOM 10513 O O . ILE B 2 6 ? 49.490 -19.250 19.420 1.00 0.00 273 ILE B O 10
ATOM 10529 N N . LEU B 2 7 ? 48.711 -17.145 19.259 1.00 0.00 274 LEU B N 10
ATOM 10530 C CA . LEU B 2 7 ? 49.294 -16.754 20.535 1.00 0.00 274 LEU B CA 10
ATOM 10531 C C . LEU B 2 7 ? 48.591 -17.444 21.688 1.00 0.00 274 LEU B C 10
ATOM 10532 O O . LEU B 2 7 ? 49.240 -17.881 22.629 1.00 0.00 274 LEU B O 10
ATOM 10548 N N . VAL B 2 8 ? 47.265 -17.560 21.624 1.00 0.00 275 VAL B N 10
ATOM 10549 C CA . VAL B 2 8 ? 46.515 -18.247 22.678 1.00 0.00 275 VAL B CA 10
ATOM 10550 C C . VAL B 2 8 ? 46.663 -19.774 22.527 1.00 0.00 275 VAL B C 10
ATOM 10551 O O . VAL B 2 8 ? 46.781 -20.522 23.518 1.00 0.00 275 VAL B O 10
ATOM 10564 N N . VAL B 2 9 ? 46.640 -20.248 21.265 1.00 0.00 276 VAL B N 10
ATOM 10565 C CA . VAL B 2 9 ? 46.739 -21.681 20.985 1.00 0.00 276 VAL B CA 10
ATOM 10566 C C . VAL B 2 9 ? 48.034 -22.291 21.552 1.00 0.00 276 VAL B C 10
ATOM 10567 O O . VAL B 2 9 ? 48.014 -23.420 22.055 1.00 0.00 276 VAL B O 10
ATOM 10580 N N . VAL B 2 10 ? 49.179 -21.572 21.472 1.00 0.00 277 VAL B N 10
ATOM 10581 C CA . VAL B 2 10 ? 50.429 -22.147 21.996 1.00 0.00 277 VAL B CA 10
ATOM 10582 C C . VAL B 2 10 ? 50.308 -22.488 23.520 1.00 0.00 277 VAL B C 10
ATOM 10583 O O . VAL B 2 10 ? 50.530 -23.644 23.894 1.00 0.00 277 VAL B O 10
ATOM 10596 N N . PRO B 2 11 ? 49.962 -21.541 24.402 1.00 0.00 278 PRO B N 10
ATOM 10597 C CA . PRO B 2 11 ? 49.829 -21.822 25.871 1.00 0.00 278 PRO B CA 10
ATOM 10598 C C . PRO B 2 11 ? 48.747 -22.854 26.224 1.00 0.00 278 PRO B C 10
ATOM 10599 O O . PRO B 2 11 ? 48.955 -23.688 27.112 1.00 0.00 278 PRO B O 10
ATOM 10610 N N . ILE B 2 12 ? 47.572 -22.811 25.559 1.00 0.00 279 ILE B N 10
ATOM 10611 C CA . ILE B 2 12 ? 46.505 -23.767 25.886 1.00 0.00 279 ILE B CA 10
ATOM 10612 C C . ILE B 2 12 ? 46.887 -25.188 25.455 1.00 0.00 279 ILE B C 10
ATOM 10613 O O . ILE B 2 12 ? 46.630 -26.156 26.173 1.00 0.00 279 ILE B O 10
ATOM 10629 N N . PHE B 2 13 ? 47.512 -25.321 24.277 1.00 0.00 280 PHE B N 10
ATOM 10630 C CA . PHE B 2 13 ? 47.924 -26.629 23.769 1.00 0.00 280 PHE B CA 10
ATOM 10631 C C . PHE B 2 13 ? 49.032 -27.215 24.643 1.00 0.00 280 PHE B C 10
ATOM 10632 O O . PHE B 2 13 ? 48.993 -28.389 25.029 1.00 0.00 280 PHE B O 10
ATOM 10649 N N . LEU B 2 14 ? 50.027 -26.386 24.971 1.00 0.00 281 LEU B N 10
ATOM 10650 C CA . LEU B 2 14 ? 51.142 -26.819 25.813 1.00 0.00 281 LEU B CA 10
ATOM 10651 C C . LEU B 2 14 ? 50.627 -27.230 27.195 1.00 0.00 281 LEU B C 10
ATOM 10652 O O . LEU B 2 14 ? 51.085 -28.209 27.787 1.00 0.00 281 LEU B O 10
ATOM 10668 N N . LEU B 2 15 ? 49.658 -26.470 27.710 1.00 0.00 282 LEU B N 10
ATOM 10669 C CA . LEU B 2 15 ? 49.063 -26.742 29.018 1.00 0.00 282 LEU B CA 10
ATOM 10670 C C . LEU B 2 15 ? 48.293 -28.069 28.994 1.00 0.00 282 LEU B C 10
ATOM 10671 O O . LEU B 2 15 ? 48.343 -28.860 29.945 1.00 0.00 282 LEU B O 10
ATOM 10687 N N . LEU B 2 16 ? 47.578 -28.316 27.893 1.00 0.00 283 LEU B N 10
ATOM 10688 C CA . LEU B 2 16 ? 46.800 -29.544 27.745 1.00 0.00 283 LEU B CA 10
ATOM 10689 C C . LEU B 2 16 ? 47.740 -30.752 27.732 1.00 0.00 283 LEU B C 10
ATOM 10690 O O . LEU B 2 16 ? 47.495 -31.764 28.387 1.00 0.00 283 LEU B O 10
ATOM 10706 N N . THR B 2 17 ? 48.833 -30.639 26.973 1.00 0.00 284 THR B N 10
ATOM 10707 C CA . THR B 2 17 ? 49.816 -31.719 26.864 1.00 0.00 284 THR B CA 10
ATOM 10708 C C . THR B 2 17 ? 50.497 -31.993 28.210 1.00 0.00 284 THR B C 10
ATOM 10709 O O . THR B 2 17 ? 50.662 -33.149 28.620 1.00 0.00 284 THR B O 10
ATOM 10720 N N . GLY B 2 18 ? 50.907 -30.926 28.908 1.00 0.00 285 GLY B N 10
ATOM 10721 C CA . GLY B 2 18 ? 51.580 -31.068 30.198 1.00 0.00 285 GLY B CA 10
ATOM 10722 C C . GLY B 2 18 ? 50.673 -31.767 31.208 1.00 0.00 285 GLY B C 10
ATOM 10723 O O . GLY B 2 18 ? 51.101 -32.660 31.951 1.00 0.00 285 GLY B O 10
ATOM 10727 N N . PHE B 2 19 ? 49.396 -31.371 31.231 1.00 0.00 286 PHE B N 10
ATOM 10728 C CA . PHE B 2 19 ? 48.436 -31.976 32.148 1.00 0.00 286 PHE B CA 10
ATOM 10729 C C . PHE B 2 19 ? 48.187 -33.440 31.765 1.00 0.00 286 PHE B C 10
ATOM 10730 O O . PHE B 2 19 ? 48.035 -34.306 32.629 1.00 0.00 286 PHE B O 10
ATOM 10747 N N . VAL B 2 20 ? 48.182 -33.741 30.456 1.00 0.00 287 VAL B N 10
ATOM 10748 C CA . VAL B 2 20 ? 47.996 -35.122 30.001 1.00 0.00 287 VAL B CA 10
ATOM 10749 C C . VAL B 2 20 ? 49.150 -35.966 30.573 1.00 0.00 287 VAL B C 10
ATOM 10750 O O . VAL B 2 20 ? 48.947 -37.081 31.058 1.00 0.00 287 VAL B O 10
ATOM 10763 N N . HIS B 2 21 ? 50.368 -35.407 30.549 1.00 0.00 288 HIS B N 10
ATOM 10764 C CA . HIS B 2 21 ? 51.534 -36.095 31.102 1.00 0.00 288 HIS B CA 10
ATOM 10765 C C . HIS B 2 21 ? 51.346 -36.301 32.611 1.00 0.00 288 HIS B C 10
ATOM 10766 O O . HIS B 2 21 ? 51.721 -37.337 33.173 1.00 0.00 288 HIS B O 10
ATOM 10781 N N . LEU B 2 22 ? 50.744 -35.303 33.280 1.00 0.00 289 LEU B N 10
ATOM 10782 C CA . LEU B 2 22 ? 50.494 -35.380 34.722 1.00 0.00 289 LEU B CA 10
ATOM 10783 C C . LEU B 2 22 ? 49.604 -36.589 35.028 1.00 0.00 289 LEU B C 10
ATOM 10784 O O . LEU B 2 22 ? 49.865 -37.366 35.951 1.00 0.00 289 LEU B O 10
ATOM 10800 N N . LEU B 2 23 ? 48.545 -36.751 34.235 1.00 0.00 290 LEU B N 10
ATOM 10801 C CA . LEU B 2 23 ? 47.613 -37.867 34.403 1.00 0.00 290 LEU B CA 10
ATOM 10802 C C . LEU B 2 23 ? 48.311 -39.198 34.105 1.00 0.00 290 LEU B C 10
ATOM 10803 O O . LEU B 2 23 ? 48.075 -40.206 34.773 1.00 0.00 290 LEU B O 10
ATOM 10819 N N . PHE B 2 24 ? 49.171 -39.205 33.083 1.00 0.00 291 PHE B N 10
ATOM 10820 C CA . PHE B 2 24 ? 49.895 -40.413 32.690 1.00 0.00 291 PHE B CA 10
ATOM 10821 C C . PHE B 2 24 ? 50.767 -40.925 33.841 1.00 0.00 291 PHE B C 10
ATOM 10822 O O . PHE B 2 24 ? 50.813 -42.126 34.125 1.00 0.00 291 PHE B O 10
ATOM 10839 N N . LYS B 2 25 ? 51.472 -40.006 34.507 1.00 0.00 292 LYS B N 10
ATOM 10840 C CA . LYS B 2 25 ? 52.348 -40.365 35.624 1.00 0.00 292 LYS B CA 10
ATOM 10841 C C . LYS B 2 25 ? 51.553 -41.009 36.764 1.00 0.00 292 LYS B C 10
ATOM 10842 O O . LYS B 2 25 ? 51.994 -41.980 37.387 1.00 0.00 292 LYS B O 10
ATOM 10861 N N . LEU B 2 26 ? 50.365 -40.467 37.040 1.00 0.00 293 LEU B N 10
ATOM 10862 C CA . LEU B 2 26 ? 49.506 -40.994 38.108 1.00 0.00 293 LEU B CA 10
ATOM 10863 C C . LEU B 2 26 ? 48.363 -41.856 37.539 1.00 0.00 293 LEU B C 10
ATOM 10864 O O . LEU B 2 26 ? 47.356 -42.103 38.210 1.00 0.00 293 LEU B O 10
ATOM 10880 N N . SER B 2 27 ? 48.509 -42.315 36.289 1.00 0.00 294 SER B N 10
ATOM 10881 C CA . SER B 2 27 ? 47.483 -43.134 35.646 1.00 0.00 294 SER B CA 10
ATOM 10882 C C . SER B 2 27 ? 47.223 -44.419 36.463 1.00 0.00 294 SER B C 10
ATOM 10883 O O . SER B 2 27 ? 48.145 -44.928 37.108 1.00 0.00 294 SER B O 10
ATOM 10891 N N . PRO B 2 28 ? 45.998 -44.957 36.463 1.00 0.00 295 PRO B N 10
ATOM 10892 C CA . PRO B 2 28 ? 45.673 -46.195 37.235 1.00 0.00 295 PRO B CA 10
ATOM 10893 C C . PRO B 2 28 ? 46.084 -47.469 36.492 1.00 0.00 295 PRO B C 10
ATOM 10894 O O . PRO B 2 28 ? 46.001 -47.548 35.262 1.00 0.00 295 PRO B O 10
ATOM 10905 N N . ARG B 2 29 ? 46.533 -48.480 37.241 1.00 0.00 296 ARG B N 10
ATOM 10906 C CA . ARG B 2 29 ? 46.954 -49.752 36.644 1.00 0.00 296 ARG B CA 10
ATOM 10907 C C . ARG B 2 29 ? 45.748 -50.651 36.311 1.00 0.00 296 ARG B C 10
ATOM 10908 O O . ARG B 2 29 ? 45.873 -51.630 35.569 1.00 0.00 296 ARG B O 10
ATOM 10929 N N . LEU B 2 30 ? 44.568 -50.320 36.853 1.00 0.00 297 LEU B N 10
ATOM 10930 C CA . LEU B 2 30 ? 43.355 -51.098 36.604 1.00 0.00 297 LEU B CA 10
ATOM 10931 C C . LEU B 2 30 ? 42.681 -50.645 35.306 1.00 0.00 297 LEU B C 10
ATOM 10932 O O . LEU B 2 30 ? 42.716 -49.465 34.943 1.00 0.00 297 LEU B O 10
ATOM 10948 N N . LYS B 2 31 ? 42.062 -51.592 34.596 1.00 0.00 298 LYS B N 10
ATOM 10949 C CA . LYS B 2 31 ? 41.379 -51.289 33.335 1.00 0.00 298 LYS B CA 10
ATOM 10950 C C . LYS B 2 31 ? 40.275 -52.315 33.054 1.00 0.00 298 LYS B C 10
ATOM 10951 O O . LYS B 2 31 ? 39.254 -51.924 32.511 1.00 0.00 298 LYS B O 10
ATOM 10971 N N . GLU A 1 1 ? 24.667 1.366 25.495 1.00 0.00 253 GLU A N 11
ATOM 10972 C CA . GLU A 1 1 ? 23.702 0.460 24.803 1.00 0.00 253 GLU A CA 11
ATOM 10973 C C . GLU A 1 1 ? 24.259 0.063 23.424 1.00 0.00 253 GLU A C 11
ATOM 10974 O O . GLU A 1 1 ? 23.525 -0.057 22.436 1.00 0.00 253 GLU A O 11
ATOM 10988 N N . GLU A 1 2 ? 25.579 -0.147 23.355 1.00 0.00 254 GLU A N 11
ATOM 10989 C CA . GLU A 1 2 ? 26.237 -0.530 22.105 1.00 0.00 254 GLU A CA 11
ATOM 10990 C C . GLU A 1 2 ? 26.833 -1.935 22.217 1.00 0.00 254 GLU A C 11
ATOM 10991 O O . GLU A 1 2 ? 27.704 -2.200 23.050 1.00 0.00 254 GLU A O 11
ATOM 11003 N N . ASN A 1 3 ? 26.361 -2.850 21.363 1.00 0.00 255 ASN A N 11
ATOM 11004 C CA . ASN A 1 3 ? 26.847 -4.231 21.360 1.00 0.00 255 ASN A CA 11
ATOM 11005 C C . ASN A 1 3 ? 27.552 -4.553 20.019 1.00 0.00 255 ASN A C 11
ATOM 11006 O O . ASN A 1 3 ? 26.901 -5.011 19.072 1.00 0.00 255 ASN A O 11
ATOM 11017 N N . PRO A 1 4 ? 28.864 -4.321 19.903 1.00 0.00 256 PRO A N 11
ATOM 11018 C CA . PRO A 1 4 ? 29.614 -4.602 18.636 1.00 0.00 256 PRO A CA 11
ATOM 11019 C C . PRO A 1 4 ? 29.724 -6.102 18.343 1.00 0.00 256 PRO A C 11
ATOM 11020 O O . PRO A 1 4 ? 30.050 -6.908 19.219 1.00 0.00 256 PRO A O 11
ATOM 11031 N N . SER A 1 5 ? 29.454 -6.478 17.089 1.00 0.00 257 SER A N 11
ATOM 11032 C CA . SER A 1 5 ? 29.524 -7.879 16.667 1.00 0.00 257 SER A CA 11
ATOM 11033 C C . SER A 1 5 ? 30.969 -8.398 16.711 1.00 0.00 257 SER A C 11
ATOM 11034 O O . SER A 1 5 ? 31.217 -9.585 16.939 1.00 0.00 257 SER A O 11
ATOM 11042 N N . LEU A 1 6 ? 31.934 -7.499 16.486 1.00 0.00 258 LEU A N 11
ATOM 11043 C CA . LEU A 1 6 ? 33.352 -7.865 16.495 1.00 0.00 258 LEU A CA 11
ATOM 11044 C C . LEU A 1 6 ? 33.778 -8.439 17.851 1.00 0.00 258 LEU A C 11
ATOM 11045 O O . LEU A 1 6 ? 34.748 -9.200 17.931 1.00 0.00 258 LEU A O 11
ATOM 11061 N N . PHE A 1 7 ? 33.077 -8.071 18.936 1.00 0.00 259 PHE A N 11
ATOM 11062 C CA . PHE A 1 7 ? 33.450 -8.566 20.267 1.00 0.00 259 PHE A CA 11
ATOM 11063 C C . PHE A 1 7 ? 33.133 -10.069 20.425 1.00 0.00 259 PHE A C 11
ATOM 11064 O O . PHE A 1 7 ? 33.360 -10.655 21.486 1.00 0.00 259 PHE A O 11
ATOM 11081 N N . ALA A 1 8 ? 32.674 -10.725 19.347 1.00 0.00 260 ALA A N 11
ATOM 11082 C CA . ALA A 1 8 ? 32.426 -12.164 19.376 1.00 0.00 260 ALA A CA 11
ATOM 11083 C C . ALA A 1 8 ? 33.712 -12.896 18.932 1.00 0.00 260 ALA A C 11
ATOM 11084 O O . ALA A 1 8 ? 33.682 -13.968 18.325 1.00 0.00 260 ALA A O 11
ATOM 11091 N N . LEU A 1 9 ? 34.867 -12.278 19.242 1.00 0.00 261 LEU A N 11
ATOM 11092 C CA . LEU A 1 9 ? 36.189 -12.801 18.896 1.00 0.00 261 LEU A CA 11
ATOM 11093 C C . LEU A 1 9 ? 36.273 -14.308 19.125 1.00 0.00 261 LEU A C 11
ATOM 11094 O O . LEU A 1 9 ? 36.011 -14.806 20.216 1.00 0.00 261 LEU A O 11
ATOM 11110 N N . GLU A 1 10 ? 36.655 -15.040 18.088 1.00 0.00 262 GLU A N 11
ATOM 11111 C CA . GLU A 1 10 ? 36.792 -16.492 18.203 1.00 0.00 262 GLU A CA 11
ATOM 11112 C C . GLU A 1 10 ? 37.974 -16.851 19.115 1.00 0.00 262 GLU A C 11
ATOM 11113 O O . GLU A 1 10 ? 37.935 -17.825 19.868 1.00 0.00 262 GLU A O 11
ATOM 11125 N N . ALA A 1 11 ? 39.046 -16.056 19.037 1.00 0.00 263 ALA A N 11
ATOM 11126 C CA . ALA A 1 11 ? 40.256 -16.285 19.836 1.00 0.00 263 ALA A CA 11
ATOM 11127 C C . ALA A 1 11 ? 40.043 -16.025 21.329 1.00 0.00 263 ALA A C 11
ATOM 11128 O O . ALA A 1 11 ? 40.865 -16.431 22.147 1.00 0.00 263 ALA A O 11
ATOM 11135 N N . VAL A 1 12 ? 38.982 -15.298 21.699 1.00 0.00 264 VAL A N 11
ATOM 11136 C CA . VAL A 1 12 ? 38.740 -14.972 23.111 1.00 0.00 264 VAL A CA 11
ATOM 11137 C C . VAL A 1 12 ? 37.934 -16.077 23.829 1.00 0.00 264 VAL A C 11
ATOM 11138 O O . VAL A 1 12 ? 38.161 -16.364 25.006 1.00 0.00 264 VAL A O 11
ATOM 11151 N N . LEU A 1 13 ? 36.977 -16.694 23.121 1.00 0.00 265 LEU A N 11
ATOM 11152 C CA . LEU A 1 13 ? 36.138 -17.753 23.702 1.00 0.00 265 LEU A CA 11
ATOM 11153 C C . LEU A 1 13 ? 36.878 -19.098 23.766 1.00 0.00 265 LEU A C 11
ATOM 11154 O O . LEU A 1 13 ? 36.885 -19.782 24.794 1.00 0.00 265 LEU A O 11
ATOM 11170 N N . ILE A 1 14 ? 37.498 -19.485 22.649 1.00 0.00 266 ILE A N 11
ATOM 11171 C CA . ILE A 1 14 ? 38.236 -20.757 22.558 1.00 0.00 266 ILE A CA 11
ATOM 11172 C C . ILE A 1 14 ? 39.193 -20.985 23.772 1.00 0.00 266 ILE A C 11
ATOM 11173 O O . ILE A 1 14 ? 39.177 -22.076 24.348 1.00 0.00 266 ILE A O 11
ATOM 11189 N N . PRO A 1 15 ? 40.042 -20.023 24.155 1.00 0.00 267 PRO A N 11
ATOM 11190 C CA . PRO A 1 15 ? 41.006 -20.215 25.286 1.00 0.00 267 PRO A CA 11
ATOM 11191 C C . PRO A 1 15 ? 40.287 -20.437 26.613 1.00 0.00 267 PRO A C 11
ATOM 11192 O O . PRO A 1 15 ? 40.665 -21.292 27.413 1.00 0.00 267 PRO A O 11
ATOM 11203 N N . VAL A 1 16 ? 39.217 -19.673 26.840 1.00 0.00 268 VAL A N 11
ATOM 11204 C CA . VAL A 1 16 ? 38.427 -19.807 28.065 1.00 0.00 268 VAL A CA 11
ATOM 11205 C C . VAL A 1 16 ? 37.868 -21.236 28.150 1.00 0.00 268 VAL A C 11
ATOM 11206 O O . VAL A 1 16 ? 37.818 -21.844 29.223 1.00 0.00 268 VAL A O 11
ATOM 11219 N N . GLY A 1 17 ? 37.458 -21.784 26.998 1.00 0.00 269 GLY A N 11
ATOM 11220 C CA . GLY A 1 17 ? 36.919 -23.147 26.948 1.00 0.00 269 GLY A CA 11
ATOM 11221 C C . GLY A 1 17 ? 37.989 -24.158 27.371 1.00 0.00 269 GLY A C 11
ATOM 11222 O O . GLY A 1 17 ? 37.755 -25.054 28.198 1.00 0.00 269 GLY A O 11
ATOM 11226 N N . THR A 1 18 ? 39.189 -24.004 26.807 1.00 0.00 270 THR A N 11
ATOM 11227 C CA . THR A 1 18 ? 40.308 -24.889 27.124 1.00 0.00 270 THR A CA 11
ATOM 11228 C C . THR A 1 18 ? 40.684 -24.742 28.599 1.00 0.00 270 THR A C 11
ATOM 11229 O O . THR A 1 18 ? 40.969 -25.726 29.281 1.00 0.00 270 THR A O 11
ATOM 11240 N N . VAL A 1 19 ? 40.640 -23.506 29.112 1.00 0.00 271 VAL A N 11
ATOM 11241 C CA . VAL A 1 19 ? 40.934 -23.250 30.526 1.00 0.00 271 VAL A CA 11
ATOM 11242 C C . VAL A 1 19 ? 39.957 -24.071 31.379 1.00 0.00 271 VAL A C 11
ATOM 11243 O O . VAL A 1 19 ? 40.341 -24.702 32.367 1.00 0.00 271 VAL A O 11
ATOM 11256 N N . GLY A 1 20 ? 38.686 -24.074 30.972 1.00 0.00 272 GLY A N 11
ATOM 11257 C CA . GLY A 1 20 ? 37.655 -24.829 31.675 1.00 0.00 272 GLY A CA 11
ATOM 11258 C C . GLY A 1 20 ? 37.994 -26.321 31.672 1.00 0.00 272 GLY A C 11
ATOM 11259 O O . GLY A 1 20 ? 37.813 -27.022 32.669 1.00 0.00 272 GLY A O 11
ATOM 11263 N N . LEU A 1 21 ? 38.495 -26.819 30.535 1.00 0.00 273 LEU A N 11
ATOM 11264 C CA . LEU A 1 21 ? 38.861 -28.235 30.414 1.00 0.00 273 LEU A CA 11
ATOM 11265 C C . LEU A 1 21 ? 39.998 -28.588 31.390 1.00 0.00 273 LEU A C 11
ATOM 11266 O O . LEU A 1 21 ? 39.964 -29.610 32.083 1.00 0.00 273 LEU A O 11
ATOM 11282 N N . ILE A 1 22 ? 41.022 -27.735 31.427 1.00 0.00 274 ILE A N 11
ATOM 11283 C CA . ILE A 1 22 ? 42.190 -27.941 32.292 1.00 0.00 274 ILE A CA 11
ATOM 11284 C C . ILE A 1 22 ? 41.764 -27.976 33.773 1.00 0.00 274 ILE A C 11
ATOM 11285 O O . ILE A 1 22 ? 42.122 -28.897 34.526 1.00 0.00 274 ILE A O 11
ATOM 11301 N N . ILE A 1 23 ? 40.977 -26.981 34.199 1.00 0.00 275 ILE A N 11
ATOM 11302 C CA . ILE A 1 23 ? 40.502 -26.934 35.586 1.00 0.00 275 ILE A CA 11
ATOM 11303 C C . ILE A 1 23 ? 39.617 -28.159 35.875 1.00 0.00 275 ILE A C 11
ATOM 11304 O O . ILE A 1 23 ? 39.624 -28.703 36.980 1.00 0.00 275 ILE A O 11
ATOM 11320 N N . THR A 1 24 ? 38.871 -28.625 34.867 1.00 0.00 276 THR A N 11
ATOM 11321 C CA . THR A 1 24 ? 38.030 -29.810 35.036 1.00 0.00 276 THR A CA 11
ATOM 11322 C C . THR A 1 24 ? 38.932 -31.012 35.350 1.00 0.00 276 THR A C 11
ATOM 11323 O O . THR A 1 24 ? 38.623 -31.849 36.205 1.00 0.00 276 THR A O 11
ATOM 11334 N N . LEU A 1 25 ? 40.069 -31.090 34.648 1.00 0.00 277 LEU A N 11
ATOM 11335 C CA . LEU A 1 25 ? 41.026 -32.174 34.844 1.00 0.00 277 LEU A CA 11
ATOM 11336 C C . LEU A 1 25 ? 41.603 -32.150 36.263 1.00 0.00 277 LEU A C 11
ATOM 11337 O O . LEU A 1 25 ? 41.742 -33.191 36.915 1.00 0.00 277 LEU A O 11
ATOM 11353 N N . ILE A 1 26 ? 41.950 -30.957 36.760 1.00 0.00 278 ILE A N 11
ATOM 11354 C CA . ILE A 1 26 ? 42.509 -30.846 38.113 1.00 0.00 278 ILE A CA 11
ATOM 11355 C C . ILE A 1 26 ? 41.439 -31.253 39.154 1.00 0.00 278 ILE A C 11
ATOM 11356 O O . ILE A 1 26 ? 41.736 -31.894 40.165 1.00 0.00 278 ILE A O 11
ATOM 11372 N N . PHE A 1 27 ? 40.180 -30.875 38.891 1.00 0.00 279 PHE A N 11
ATOM 11373 C CA . PHE A 1 27 ? 39.071 -31.198 39.793 1.00 0.00 279 PHE A CA 11
ATOM 11374 C C . PHE A 1 27 ? 38.879 -32.715 39.899 1.00 0.00 279 PHE A C 11
ATOM 11375 O O . PHE A 1 27 ? 38.780 -33.270 41.001 1.00 0.00 279 PHE A O 11
ATOM 11392 N N . VAL A 1 28 ? 38.844 -33.404 38.751 1.00 0.00 280 VAL A N 11
ATOM 11393 C CA . VAL A 1 28 ? 38.681 -34.863 38.756 1.00 0.00 280 VAL A CA 11
ATOM 11394 C C . VAL A 1 28 ? 39.887 -35.514 39.438 1.00 0.00 280 VAL A C 11
ATOM 11395 O O . VAL A 1 28 ? 39.757 -36.512 40.150 1.00 0.00 280 VAL A O 11
ATOM 11408 N N . TYR A 1 29 ? 41.076 -34.928 39.242 1.00 0.00 281 TYR A N 11
ATOM 11409 C CA . TYR A 1 29 ? 42.297 -35.436 39.864 1.00 0.00 281 TYR A CA 11
ATOM 11410 C C . TYR A 1 29 ? 42.130 -35.427 41.392 1.00 0.00 281 TYR A C 11
ATOM 11411 O O . TYR A 1 29 ? 42.414 -36.416 42.078 1.00 0.00 281 TYR A O 11
ATOM 11429 N N . PHE A 1 30 ? 41.655 -34.298 41.925 1.00 0.00 282 PHE A N 11
ATOM 11430 C CA . PHE A 1 30 ? 41.440 -34.157 43.368 1.00 0.00 282 PHE A CA 11
ATOM 11431 C C . PHE A 1 30 ? 40.392 -35.155 43.859 1.00 0.00 282 PHE A C 11
ATOM 11432 O O . PHE A 1 30 ? 40.512 -35.730 44.946 1.00 0.00 282 PHE A O 11
ATOM 11449 N N . TRP A 1 31 ? 39.348 -35.365 43.053 1.00 0.00 283 TRP A N 11
ATOM 11450 C CA . TRP A 1 31 ? 38.274 -36.294 43.411 1.00 0.00 283 TRP A CA 11
ATOM 11451 C C . TRP A 1 31 ? 38.828 -37.714 43.562 1.00 0.00 283 TRP A C 11
ATOM 11452 O O . TRP A 1 31 ? 38.507 -38.432 44.514 1.00 0.00 283 TRP A O 11
ATOM 11473 N N . LEU A 1 32 ? 39.672 -38.121 42.614 1.00 0.00 284 LEU A N 11
ATOM 11474 C CA . LEU A 1 32 ? 40.278 -39.452 42.637 1.00 0.00 284 LEU A CA 11
ATOM 11475 C C . LEU A 1 32 ? 41.194 -39.599 43.853 1.00 0.00 284 LEU A C 11
ATOM 11476 O O . LEU A 1 32 ? 41.182 -40.621 44.547 1.00 0.00 284 LEU A O 11
ATOM 11492 N N . GLU A 1 33 ? 41.999 -38.565 44.119 1.00 0.00 285 GLU A N 11
ATOM 11493 C CA . GLU A 1 33 ? 42.922 -38.581 45.255 1.00 0.00 285 GLU A CA 11
ATOM 11494 C C . GLU A 1 33 ? 42.158 -38.390 46.568 1.00 0.00 285 GLU A C 11
ATOM 11495 O O . GLU A 1 33 ? 41.397 -37.435 46.739 1.00 0.00 285 GLU A O 11
ATOM 11507 N N . ARG A 1 34 ? 42.365 -39.317 47.512 1.00 0.00 286 ARG A N 11
ATOM 11508 C CA . ARG A 1 34 ? 41.701 -39.270 48.820 1.00 0.00 286 ARG A CA 11
ATOM 11509 C C . ARG A 1 34 ? 40.180 -39.365 48.660 1.00 0.00 286 ARG A C 11
ATOM 11510 O O . ARG A 1 34 ? 39.593 -38.413 48.173 1.00 0.00 286 ARG A O 11
ATOM 11532 N N . GLN B 2 1 ? 40.063 -14.711 14.805 1.00 0.00 268 GLN B N 11
ATOM 11533 C CA . GLN B 2 1 ? 41.113 -15.680 14.361 1.00 0.00 268 GLN B CA 11
ATOM 11534 C C . GLN B 2 1 ? 42.076 -14.993 13.372 1.00 0.00 268 GLN B C 11
ATOM 11535 O O . GLN B 2 1 ? 42.499 -15.575 12.367 1.00 0.00 268 GLN B O 11
ATOM 11551 N N . TRP B 2 2 ? 42.432 -13.737 13.667 1.00 0.00 269 TRP B N 11
ATOM 11552 C CA . TRP B 2 2 ? 43.342 -12.971 12.814 1.00 0.00 269 TRP B CA 11
ATOM 11553 C C . TRP B 2 2 ? 44.767 -13.518 12.923 1.00 0.00 269 TRP B C 11
ATOM 11554 O O . TRP B 2 2 ? 45.435 -13.781 11.920 1.00 0.00 269 TRP B O 11
ATOM 11575 N N . SER B 2 3 ? 45.239 -13.689 14.163 1.00 0.00 270 SER B N 11
ATOM 11576 C CA . SER B 2 3 ? 46.588 -14.204 14.415 1.00 0.00 270 SER B CA 11
ATOM 11577 C C . SER B 2 3 ? 46.799 -14.476 15.910 1.00 0.00 270 SER B C 11
ATOM 11578 O O . SER B 2 3 ? 47.519 -15.399 16.297 1.00 0.00 270 SER B O 11
ATOM 11586 N N . ALA B 2 4 ? 46.160 -13.665 16.761 1.00 0.00 271 ALA B N 11
ATOM 11587 C CA . ALA B 2 4 ? 46.274 -13.820 18.214 1.00 0.00 271 ALA B CA 11
ATOM 11588 C C . ALA B 2 4 ? 45.830 -15.218 18.659 1.00 0.00 271 ALA B C 11
ATOM 11589 O O . ALA B 2 4 ? 46.311 -15.757 19.665 1.00 0.00 271 ALA B O 11
ATOM 11596 N N . SER B 2 5 ? 44.892 -15.812 17.913 1.00 0.00 272 SER B N 11
ATOM 11597 C CA . SER B 2 5 ? 44.375 -17.133 18.244 1.00 0.00 272 SER B CA 11
ATOM 11598 C C . SER B 2 5 ? 45.496 -18.175 18.273 1.00 0.00 272 SER B C 11
ATOM 11599 O O . SER B 2 5 ? 45.565 -18.997 19.175 1.00 0.00 272 SER B O 11
ATOM 11607 N N . ILE B 2 6 ? 46.382 -18.140 17.277 1.00 0.00 273 ILE B N 11
ATOM 11608 C CA . ILE B 2 6 ? 47.497 -19.099 17.194 1.00 0.00 273 ILE B CA 11
ATOM 11609 C C . ILE B 2 6 ? 48.491 -18.887 18.352 1.00 0.00 273 ILE B C 11
ATOM 11610 O O . ILE B 2 6 ? 49.075 -19.848 18.895 1.00 0.00 273 ILE B O 11
ATOM 11626 N N . LEU B 2 7 ? 48.700 -17.621 18.729 1.00 0.00 274 LEU B N 11
ATOM 11627 C CA . LEU B 2 7 ? 49.648 -17.292 19.789 1.00 0.00 274 LEU B CA 11
ATOM 11628 C C . LEU B 2 7 ? 49.142 -17.779 21.137 1.00 0.00 274 LEU B C 11
ATOM 11629 O O . LEU B 2 7 ? 49.925 -18.248 21.951 1.00 0.00 274 LEU B O 11
ATOM 11645 N N . VAL B 2 8 ? 47.830 -17.702 21.372 1.00 0.00 275 VAL B N 11
ATOM 11646 C CA . VAL B 2 8 ? 47.255 -18.206 22.631 1.00 0.00 275 VAL B CA 11
ATOM 11647 C C . VAL B 2 8 ? 47.184 -19.753 22.571 1.00 0.00 275 VAL B C 11
ATOM 11648 O O . VAL B 2 8 ? 47.335 -20.463 23.579 1.00 0.00 275 VAL B O 11
ATOM 11661 N N . VAL B 2 9 ? 46.947 -20.271 21.357 1.00 0.00 276 VAL B N 11
ATOM 11662 C CA . VAL B 2 9 ? 46.839 -21.706 21.109 1.00 0.00 276 VAL B CA 11
ATOM 1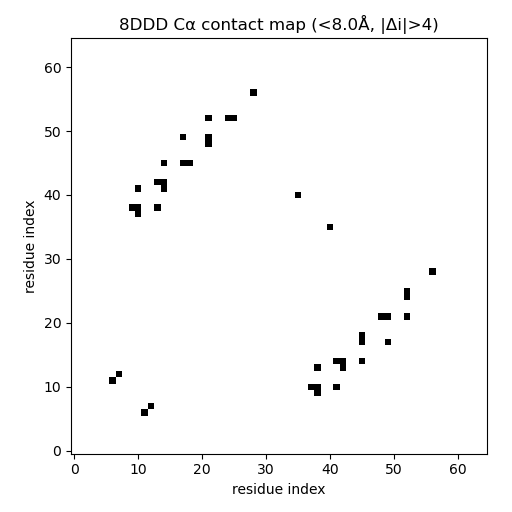1663 C C . VAL B 2 9 ? 48.124 -22.447 21.537 1.00 0.00 276 VAL B C 11
ATOM 11664 O O . VAL B 2 9 ? 48.046 -23.537 22.113 1.00 0.00 276 VAL B O 11
ATOM 11677 N N . VAL B 2 10 ? 49.315 -21.897 21.241 1.00 0.00 277 VAL B N 11
ATOM 11678 C CA . VAL B 2 10 ? 50.555 -22.606 21.619 1.00 0.00 277 VAL B CA 11
ATOM 11679 C C . VAL B 2 10 ? 50.655 -22.821 23.172 1.00 0.00 277 VAL B C 11
ATOM 11680 O O . VAL B 2 10 ? 50.795 -23.973 23.616 1.00 0.00 277 VAL B O 11
ATOM 11693 N N . PRO B 2 11 ? 50.584 -21.775 24.009 1.00 0.00 278 PRO B N 11
ATOM 11694 C CA . PRO B 2 11 ? 50.676 -21.933 25.501 1.00 0.00 278 PRO B CA 11
ATOM 11695 C C . PRO B 2 11 ? 49.549 -22.782 26.093 1.00 0.00 278 PRO B C 11
ATOM 11696 O O . PRO B 2 11 ? 49.775 -23.597 26.999 1.00 0.00 278 PRO B O 11
ATOM 11707 N N . ILE B 2 12 ? 48.316 -22.593 25.595 1.00 0.00 279 ILE B N 11
ATOM 11708 C CA . ILE B 2 12 ? 47.182 -23.352 26.117 1.00 0.00 279 ILE B CA 11
ATOM 11709 C C . ILE B 2 12 ? 47.343 -24.844 25.789 1.00 0.00 279 ILE B C 11
ATOM 11710 O O . ILE B 2 12 ? 47.039 -25.713 26.611 1.00 0.00 279 ILE B O 11
ATOM 11726 N N . PHE B 2 13 ? 47.849 -25.147 24.583 1.00 0.00 280 PHE B N 11
ATOM 11727 C CA . PHE B 2 13 ? 48.069 -26.538 24.186 1.00 0.00 280 PHE B CA 11
ATOM 11728 C C . PHE B 2 13 ? 49.150 -27.155 25.076 1.00 0.00 280 PHE B C 11
ATOM 11729 O O . PHE B 2 13 ? 49.055 -28.315 25.471 1.00 0.00 280 PHE B O 11
ATOM 11746 N N . LEU B 2 14 ? 50.192 -26.375 25.395 1.00 0.00 281 LEU B N 11
ATOM 11747 C CA . LEU B 2 14 ? 51.277 -26.871 26.247 1.00 0.00 281 LEU B CA 11
ATOM 11748 C C . LEU B 2 14 ? 50.727 -27.224 27.640 1.00 0.00 281 LEU B C 11
ATOM 11749 O O . LEU B 2 14 ? 51.077 -28.248 28.233 1.00 0.00 281 LEU B O 11
ATOM 11765 N N . LEU B 2 15 ? 49.845 -26.365 28.161 1.00 0.00 282 LEU B N 11
ATOM 11766 C CA . LEU B 2 15 ? 49.231 -26.578 29.477 1.00 0.00 282 LEU B CA 11
ATOM 11767 C C . LEU B 2 15 ? 48.352 -27.849 29.465 1.00 0.00 282 LEU B C 11
ATOM 11768 O O . LEU B 2 15 ? 48.379 -28.668 30.400 1.00 0.00 282 LEU B O 11
ATOM 11784 N N . LEU B 2 16 ? 47.573 -28.018 28.395 1.00 0.00 283 LEU B N 11
ATOM 11785 C CA . LEU B 2 16 ? 46.694 -29.180 28.263 1.00 0.00 283 LEU B CA 11
ATOM 11786 C C . LEU B 2 16 ? 47.522 -30.464 28.203 1.00 0.00 283 LEU B C 11
ATOM 11787 O O . LEU B 2 16 ? 47.230 -31.450 28.884 1.00 0.00 283 LEU B O 11
ATOM 11803 N N . THR B 2 17 ? 48.580 -30.445 27.388 1.00 0.00 284 THR B N 11
ATOM 11804 C CA . THR B 2 17 ? 49.466 -31.598 27.247 1.00 0.00 284 THR B CA 11
ATOM 11805 C C . THR B 2 17 ? 50.111 -31.932 28.591 1.00 0.00 284 THR B C 11
ATOM 11806 O O . THR B 2 17 ? 50.283 -33.101 28.943 1.00 0.00 284 THR B O 11
ATOM 11817 N N . GLY B 2 18 ? 50.462 -30.893 29.360 1.00 0.00 285 GLY B N 11
ATOM 11818 C CA . GLY B 2 18 ? 51.070 -31.091 30.673 1.00 0.00 285 GLY B CA 11
ATOM 11819 C C . GLY B 2 18 ? 50.107 -31.857 31.578 1.00 0.00 285 GLY B C 11
ATOM 11820 O O . GLY B 2 18 ? 50.497 -32.784 32.293 1.00 0.00 285 GLY B O 11
ATOM 11824 N N . PHE B 2 19 ? 48.824 -31.476 31.534 1.00 0.00 286 PHE B N 11
ATOM 11825 C CA . PHE B 2 19 ? 47.800 -32.145 32.342 1.00 0.00 286 PHE B CA 11
ATOM 11826 C C . PHE B 2 19 ? 47.643 -33.608 31.904 1.00 0.00 286 PHE B C 11
ATOM 11827 O O . PHE B 2 19 ? 47.507 -34.519 32.733 1.00 0.00 286 PHE B O 11
ATOM 11844 N N . VAL B 2 20 ? 47.687 -33.847 30.587 1.00 0.00 287 VAL B N 11
ATOM 11845 C CA . VAL B 2 20 ? 47.572 -35.209 30.057 1.00 0.00 287 VAL B CA 11
ATOM 11846 C C . VAL B 2 20 ? 48.731 -36.054 30.607 1.00 0.00 287 VAL B C 11
ATOM 11847 O O . VAL B 2 20 ? 48.548 -37.204 31.006 1.00 0.00 287 VAL B O 11
ATOM 11860 N N . HIS B 2 21 ? 49.928 -35.464 30.657 1.00 0.00 288 HIS B N 11
ATOM 11861 C CA . HIS B 2 21 ? 51.106 -36.149 31.190 1.00 0.00 288 HIS B CA 11
ATOM 11862 C C . HIS B 2 21 ? 50.908 -36.434 32.688 1.00 0.00 288 HIS B C 11
ATOM 11863 O O . HIS B 2 21 ? 51.319 -37.474 33.208 1.00 0.00 288 HIS B O 11
ATOM 11878 N N . LEU B 2 22 ? 50.261 -35.492 33.389 1.00 0.00 289 LEU B N 11
ATOM 11879 C CA . LEU B 2 22 ? 50.000 -35.633 34.820 1.00 0.00 289 LEU B CA 11
ATOM 11880 C C . LEU B 2 22 ? 49.155 -36.883 35.078 1.00 0.00 289 LEU B C 11
ATOM 11881 O O . LEU B 2 22 ? 49.443 -37.680 35.975 1.00 0.00 289 LEU B O 11
ATOM 11897 N N . LEU B 2 23 ? 48.102 -37.059 34.278 1.00 0.00 290 LEU B N 11
ATOM 11898 C CA . LEU B 2 23 ? 47.216 -38.220 34.418 1.00 0.00 290 LEU B CA 11
ATOM 11899 C C . LEU B 2 23 ? 47.936 -39.504 33.972 1.00 0.00 290 LEU B C 11
ATOM 11900 O O . LEU B 2 23 ? 47.762 -40.577 34.555 1.00 0.00 290 LEU B O 11
ATOM 11916 N N . PHE B 2 24 ? 48.753 -39.388 32.923 1.00 0.00 291 PHE B N 11
ATOM 11917 C CA . PHE B 2 24 ? 49.504 -40.522 32.384 1.00 0.00 291 PHE B CA 11
ATOM 11918 C C . PHE B 2 24 ? 50.456 -41.097 33.441 1.00 0.00 291 PHE B C 11
ATOM 11919 O O . PHE B 2 24 ? 50.670 -42.311 33.516 1.00 0.00 291 PHE B O 11
ATOM 11936 N N . LYS B 2 25 ? 51.042 -40.218 34.259 1.00 0.00 292 LYS B N 11
ATOM 11937 C CA . LYS B 2 25 ? 51.978 -40.644 35.301 1.00 0.00 292 LYS B CA 11
ATOM 11938 C C . LYS B 2 25 ? 51.294 -41.587 36.295 1.00 0.00 292 LYS B C 11
ATOM 11939 O O . LYS B 2 25 ? 51.900 -42.538 36.798 1.00 0.00 292 LYS B O 11
ATOM 11958 N N . LEU B 2 26 ? 50.018 -41.322 36.587 1.00 0.00 293 LEU B N 11
ATOM 11959 C CA . LEU B 2 26 ? 49.252 -42.148 37.528 1.00 0.00 293 LEU B CA 11
ATOM 11960 C C . LEU B 2 26 ? 48.323 -43.129 36.793 1.00 0.00 293 LEU B C 11
ATOM 11961 O O . LEU B 2 26 ? 47.376 -43.667 37.375 1.00 0.00 293 LEU B O 11
ATOM 11977 N N . SER B 2 27 ? 48.590 -43.369 35.502 1.00 0.00 294 SER B N 11
ATOM 11978 C CA . SER B 2 27 ? 47.778 -44.286 34.702 1.00 0.00 294 SER B CA 11
ATOM 11979 C C . SER B 2 27 ? 48.386 -45.706 34.733 1.00 0.00 294 SER B C 11
ATOM 11980 O O . SER B 2 27 ? 49.496 -45.881 35.243 1.00 0.00 294 SER B O 11
ATOM 11988 N N . PRO B 2 28 ? 47.696 -46.723 34.208 1.00 0.00 295 PRO B N 11
ATOM 11989 C CA . PRO B 2 28 ? 48.226 -48.123 34.207 1.00 0.00 295 PRO B CA 11
ATOM 11990 C C . PRO B 2 28 ? 49.463 -48.262 33.312 1.00 0.00 295 PRO B C 11
ATOM 11991 O O . PRO B 2 28 ? 49.430 -47.951 32.117 1.00 0.00 295 PRO B O 11
ATOM 12002 N N . ARG B 2 29 ? 50.570 -48.728 33.896 1.00 0.00 296 ARG B N 11
ATOM 12003 C CA . ARG B 2 29 ? 51.824 -48.900 33.148 1.00 0.00 296 ARG B CA 11
ATOM 12004 C C . ARG B 2 29 ? 51.963 -50.325 32.574 1.00 0.00 296 ARG B C 11
ATOM 12005 O O . ARG B 2 29 ? 52.964 -50.653 31.931 1.00 0.00 296 ARG B O 11
ATOM 12026 N N . LEU B 2 30 ? 50.956 -51.184 32.802 1.00 0.00 297 LEU B N 11
ATOM 12027 C CA . LEU B 2 30 ? 50.987 -52.559 32.304 1.00 0.00 297 LEU B CA 11
ATOM 12028 C C . LEU B 2 30 ? 50.224 -52.669 30.980 1.00 0.00 297 LEU B C 11
ATOM 12029 O O . LEU B 2 30 ? 49.091 -52.200 30.851 1.00 0.00 297 LEU B O 11
ATOM 12045 N N . LYS B 2 31 ? 50.854 -53.299 29.982 1.00 0.00 298 LYS B N 11
ATOM 12046 C CA . LYS B 2 31 ? 50.235 -53.473 28.666 1.00 0.00 298 LYS B CA 11
ATOM 12047 C C . LYS B 2 31 ? 49.751 -52.126 28.111 1.00 0.00 298 LYS B C 11
ATOM 12048 O O . LYS B 2 31 ? 48.971 -52.135 27.172 1.00 0.00 298 LYS B O 11
ATOM 12068 N N . GLU A 1 1 ? 26.263 0.466 22.857 1.00 0.00 253 GLU A N 12
ATOM 12069 C CA . GLU A 1 1 ? 25.057 -0.338 23.219 1.00 0.00 253 GLU A CA 12
ATOM 12070 C C . GLU A 1 1 ? 24.299 -0.742 21.940 1.00 0.00 253 GLU A C 12
ATOM 12071 O O . GLU A 1 1 ? 23.065 -0.816 21.914 1.00 0.00 253 GLU A O 12
ATOM 12085 N N . GLU A 1 2 ? 25.046 -1.007 20.861 1.00 0.00 254 GLU A N 12
ATOM 12086 C CA . GLU A 1 2 ? 24.448 -1.399 19.581 1.00 0.00 254 GLU A CA 12
ATOM 12087 C C . GLU A 1 2 ? 24.682 -2.888 19.297 1.00 0.00 254 GLU A C 12
ATOM 12088 O O . GLU A 1 2 ? 23.811 -3.582 18.765 1.00 0.00 254 GLU A O 12
ATOM 12100 N N . ASN A 1 3 ? 25.872 -3.386 19.655 1.00 0.00 255 ASN A N 12
ATOM 12101 C CA . ASN A 1 3 ? 26.222 -4.793 19.438 1.00 0.00 255 ASN A CA 12
ATOM 12102 C C . ASN A 1 3 ? 27.617 -5.106 20.036 1.00 0.00 255 ASN A C 12
ATOM 12103 O O . ASN A 1 3 ? 28.631 -4.969 19.342 1.00 0.00 255 ASN A O 12
ATOM 12114 N N . PRO A 1 4 ? 27.702 -5.522 21.303 1.00 0.00 256 PRO A N 12
ATOM 12115 C CA . PRO A 1 4 ? 29.010 -5.845 21.950 1.00 0.00 256 PRO A CA 12
ATOM 12116 C C . PRO A 1 4 ? 29.450 -7.291 21.692 1.00 0.00 256 PRO A C 12
ATOM 12117 O O . PRO A 1 4 ? 30.216 -7.876 22.465 1.00 0.00 256 PRO A O 12
ATOM 12128 N N . SER A 1 5 ? 28.958 -7.881 20.596 1.00 0.00 257 SER A N 12
ATOM 12129 C CA . SER A 1 5 ? 29.298 -9.261 20.240 1.00 0.00 257 SER A CA 12
ATOM 12130 C C . SER A 1 5 ? 30.786 -9.403 19.892 1.00 0.00 257 SER A C 12
ATOM 12131 O O . SER A 1 5 ? 31.373 -10.480 20.036 1.00 0.00 257 SER A O 12
ATOM 12139 N N . LEU A 1 6 ? 31.411 -8.311 19.431 1.00 0.00 258 LEU A N 12
ATOM 12140 C CA . LEU A 1 6 ? 32.831 -8.333 19.071 1.00 0.00 258 LEU A CA 12
ATOM 12141 C C . LEU A 1 6 ? 33.699 -8.710 20.280 1.00 0.00 258 LEU A C 12
ATOM 12142 O O . LEU A 1 6 ? 34.793 -9.258 20.124 1.00 0.00 258 LEU A O 12
ATOM 12158 N N . PHE A 1 7 ? 33.215 -8.432 21.498 1.00 0.00 259 PHE A N 12
ATOM 12159 C CA . PHE A 1 7 ? 33.968 -8.778 22.702 1.00 0.00 259 PHE A CA 12
ATOM 12160 C C . PHE A 1 7 ? 33.943 -10.297 22.881 1.00 0.00 259 PHE A C 12
ATOM 12161 O O . PHE A 1 7 ? 34.962 -10.919 23.187 1.00 0.00 259 PHE A O 12
ATOM 12178 N N . ALA A 1 8 ? 32.767 -10.899 22.681 1.00 0.00 260 ALA A N 12
ATOM 12179 C CA . ALA A 1 8 ? 32.610 -12.347 22.812 1.00 0.00 260 ALA A CA 12
ATOM 12180 C C . ALA A 1 8 ? 32.882 -13.039 21.461 1.00 0.00 260 ALA A C 12
ATOM 12181 O O . ALA A 1 8 ? 32.280 -14.064 21.121 1.00 0.00 260 ALA A O 12
ATOM 12188 N N . LEU A 1 9 ? 33.804 -12.464 20.674 1.00 0.00 261 LEU A N 12
ATOM 12189 C CA . LEU A 1 9 ? 34.151 -13.009 19.366 1.00 0.00 261 LEU A CA 12
ATOM 12190 C C . LEU A 1 9 ? 34.650 -14.458 19.491 1.00 0.00 261 LEU A C 12
ATOM 12191 O O . LEU A 1 9 ? 34.564 -15.075 20.551 1.00 0.00 261 LEU A O 12
ATOM 12207 N N . GLU A 1 10 ? 35.120 -15.021 18.381 1.00 0.00 262 GLU A N 12
ATOM 12208 C CA . GLU A 1 10 ? 35.580 -16.414 18.349 1.00 0.00 262 GLU A CA 12
ATOM 12209 C C . GLU A 1 10 ? 36.878 -16.675 19.139 1.00 0.00 262 GLU A C 12
ATOM 12210 O O . GLU A 1 10 ? 37.006 -17.693 19.823 1.00 0.00 262 GLU A O 12
ATOM 12222 N N . ALA A 1 11 ? 37.873 -15.795 18.996 1.00 0.00 263 ALA A N 12
ATOM 12223 C CA . ALA A 1 11 ? 39.181 -15.991 19.644 1.00 0.00 263 ALA A CA 12
ATOM 12224 C C . ALA A 1 11 ? 39.143 -15.936 21.171 1.00 0.00 263 ALA A C 12
ATOM 12225 O O . ALA A 1 11 ? 40.088 -16.367 21.816 1.00 0.00 263 ALA A O 12
ATOM 12232 N N . VAL A 1 12 ? 38.096 -15.372 21.769 1.00 0.00 264 VAL A N 12
ATOM 12233 C CA . VAL A 1 12 ? 38.034 -15.275 23.236 1.00 0.00 264 VAL A CA 12
ATOM 12234 C C . VAL A 1 12 ? 37.407 -16.533 23.868 1.00 0.00 264 VAL A C 12
ATOM 12235 O O . VAL A 1 12 ? 37.803 -16.983 24.946 1.00 0.00 264 VAL A O 12
ATOM 12248 N N . LEU A 1 13 ? 36.386 -17.073 23.203 1.00 0.00 265 LEU A N 12
ATOM 12249 C CA . LEU A 1 13 ? 35.653 -18.241 23.699 1.00 0.00 265 LEU A CA 12
ATOM 12250 C C . LEU A 1 13 ? 36.467 -19.547 23.682 1.00 0.00 265 LEU A C 12
ATOM 12251 O O . LEU A 1 13 ? 36.333 -20.377 24.588 1.00 0.00 265 LEU A O 12
ATOM 12267 N N . ILE A 1 14 ? 37.268 -19.778 22.633 1.00 0.00 266 ILE A N 12
ATOM 12268 C CA . ILE A 1 14 ? 38.022 -21.041 22.524 1.00 0.00 266 ILE A CA 12
ATOM 12269 C C . ILE A 1 14 ? 39.194 -21.119 23.553 1.00 0.00 266 ILE A C 12
ATOM 12270 O O . ILE A 1 14 ? 39.264 -22.101 24.298 1.00 0.00 266 ILE A O 12
ATOM 12286 N N . PRO A 1 15 ? 40.108 -20.152 23.619 1.00 0.00 267 PRO A N 12
ATOM 12287 C CA . PRO A 1 15 ? 41.255 -20.203 24.587 1.00 0.00 267 PRO A CA 12
ATOM 12288 C C . PRO A 1 15 ? 40.771 -20.323 26.029 1.00 0.00 267 PRO A C 12
ATOM 12289 O O . PRO A 1 15 ? 41.273 -21.134 26.806 1.00 0.00 267 PRO A O 12
ATOM 12300 N N . VAL A 1 16 ? 39.765 -19.524 26.388 1.00 0.00 268 VAL A N 12
ATOM 12301 C CA . VAL A 1 16 ? 39.198 -19.567 27.737 1.00 0.00 268 VAL A CA 12
ATOM 12302 C C . VAL A 1 16 ? 38.556 -20.945 27.971 1.00 0.00 268 VAL A C 12
ATOM 12303 O O . VAL A 1 16 ? 38.646 -21.523 29.060 1.00 0.00 268 VAL A O 12
ATOM 12316 N N . GLY A 1 17 ? 37.906 -21.478 26.929 1.00 0.00 269 GLY A N 12
ATOM 12317 C CA . GLY A 1 17 ? 37.255 -22.786 27.015 1.00 0.00 269 GLY A CA 12
ATOM 12318 C C . GLY A 1 17 ? 38.271 -23.883 27.350 1.00 0.00 269 GLY A C 12
ATOM 12319 O O . GLY A 1 17 ? 38.029 -24.745 28.204 1.00 0.00 269 GLY A O 12
ATOM 12323 N N . THR A 1 18 ? 39.431 -23.848 26.682 1.00 0.00 270 THR A N 12
ATOM 12324 C CA . THR A 1 18 ? 40.482 -24.837 26.922 1.00 0.00 270 THR A CA 12
ATOM 12325 C C . THR A 1 18 ? 40.995 -24.711 28.358 1.00 0.00 270 THR A C 12
ATOM 12326 O O . THR A 1 18 ? 41.226 -25.710 29.041 1.00 0.00 270 THR A O 12
ATOM 12337 N N . VAL A 1 19 ? 41.142 -23.468 28.836 1.00 0.00 271 VAL A N 12
ATOM 12338 C CA . VAL A 1 19 ? 41.596 -23.220 30.210 1.00 0.00 271 VAL A CA 12
ATOM 12339 C C . VAL A 1 19 ? 40.640 -23.923 31.176 1.00 0.00 271 VAL A C 12
ATOM 12340 O O . VAL A 1 19 ? 41.055 -24.641 32.096 1.00 0.00 271 VAL A O 12
ATOM 12353 N N . GLY A 1 20 ? 39.342 -23.737 30.942 1.00 0.00 272 GLY A N 12
ATOM 12354 C CA . GLY A 1 20 ? 38.321 -24.368 31.766 1.00 0.00 272 GLY A CA 12
ATOM 12355 C C . GLY A 1 20 ? 38.468 -25.888 31.715 1.00 0.00 272 GLY A C 12
ATOM 12356 O O . GLY A 1 20 ? 38.291 -26.575 32.718 1.00 0.00 272 GLY A O 12
ATOM 12360 N N . LEU A 1 21 ? 38.800 -26.424 30.533 1.00 0.00 273 LEU A N 12
ATOM 12361 C CA . LEU A 1 21 ? 38.973 -27.871 30.368 1.00 0.00 273 LEU A CA 12
ATOM 12362 C C . LEU A 1 21 ? 40.101 -28.389 31.263 1.00 0.00 273 LEU A C 12
ATOM 12363 O O . LEU A 1 21 ? 39.959 -29.400 31.960 1.00 0.00 273 LEU A O 12
ATOM 12379 N N . ILE A 1 22 ? 41.242 -27.697 31.238 1.00 0.00 274 ILE A N 12
ATOM 12380 C CA . ILE A 1 22 ? 42.406 -28.090 32.035 1.00 0.00 274 ILE A CA 12
ATOM 12381 C C . ILE A 1 22 ? 42.050 -28.080 33.536 1.00 0.00 274 ILE A C 12
ATOM 12382 O O . ILE A 1 22 ? 42.296 -29.056 34.272 1.00 0.00 274 ILE A O 12
ATOM 12398 N N . ILE A 1 23 ? 41.458 -26.976 33.992 1.00 0.00 275 ILE A N 12
ATOM 12399 C CA . ILE A 1 23 ? 41.059 -26.846 35.396 1.00 0.00 275 ILE A CA 12
ATOM 12400 C C . ILE A 1 23 ? 40.102 -27.990 35.764 1.00 0.00 275 ILE A C 12
ATOM 12401 O O . ILE A 1 23 ? 40.178 -28.564 36.854 1.00 0.00 275 ILE A O 12
ATOM 12417 N N . THR A 1 24 ? 39.197 -28.331 34.841 1.00 0.00 276 THR A N 12
ATOM 12418 C CA . THR A 1 24 ? 38.241 -29.408 35.072 1.00 0.00 276 THR A CA 12
ATOM 12419 C C . THR A 1 24 ? 38.974 -30.734 35.260 1.00 0.00 276 THR A C 12
ATOM 12420 O O . THR A 1 24 ? 38.599 -31.546 36.099 1.00 0.00 276 THR A O 12
ATOM 12431 N N . LEU A 1 25 ? 40.024 -30.962 34.469 1.00 0.00 277 LEU A N 12
ATOM 12432 C CA . LEU A 1 25 ? 40.794 -32.203 34.564 1.00 0.00 277 LEU A CA 12
ATOM 12433 C C . LEU A 1 25 ? 41.442 -32.344 35.942 1.00 0.00 277 LEU A C 12
ATOM 12434 O O . LEU A 1 25 ? 41.347 -33.398 36.577 1.00 0.00 277 LEU A O 12
ATOM 12450 N N . ILE A 1 26 ? 42.113 -31.286 36.419 1.00 0.00 278 ILE A N 12
ATOM 12451 C CA . ILE A 1 26 ? 42.767 -31.348 37.740 1.00 0.00 278 ILE A CA 12
ATOM 12452 C C . ILE A 1 26 ? 41.733 -31.486 38.864 1.00 0.00 278 ILE A C 12
ATOM 12453 O O . ILE A 1 26 ? 41.968 -32.173 39.863 1.00 0.00 278 ILE A O 12
ATOM 12469 N N . PHE A 1 27 ? 40.571 -30.846 38.702 1.00 0.00 279 PHE A N 12
ATOM 12470 C CA . PHE A 1 27 ? 39.502 -30.927 39.706 1.00 0.00 279 PHE A CA 12
ATOM 12471 C C . PHE A 1 27 ? 38.923 -32.352 39.744 1.00 0.00 279 PHE A C 12
ATOM 12472 O O . PHE A 1 27 ? 38.568 -32.882 40.801 1.00 0.00 279 PHE A O 12
ATOM 12489 N N . VAL A 1 28 ? 38.830 -32.970 38.567 1.00 0.00 280 VAL A N 12
ATOM 12490 C CA . VAL A 1 28 ? 38.307 -34.323 38.422 1.00 0.00 280 VAL A CA 12
ATOM 12491 C C . VAL A 1 28 ? 39.273 -35.319 39.084 1.00 0.00 280 VAL A C 12
ATOM 12492 O O . VAL A 1 28 ? 38.860 -36.224 39.814 1.00 0.00 280 VAL A O 12
ATOM 12505 N N . TYR A 1 29 ? 40.567 -35.138 38.832 1.00 0.00 281 TYR A N 12
ATOM 12506 C CA . TYR A 1 29 ? 41.592 -36.004 39.408 1.00 0.00 281 TYR A CA 12
ATOM 12507 C C . TYR A 1 29 ? 41.590 -35.877 40.934 1.00 0.00 281 TYR A C 12
ATOM 12508 O O . TYR A 1 29 ? 41.687 -36.866 41.665 1.00 0.00 281 TYR A O 12
ATOM 12526 N N . PHE A 1 30 ? 41.476 -34.638 41.416 1.00 0.00 282 PHE A N 12
ATOM 12527 C CA . PHE A 1 30 ? 41.460 -34.366 42.851 1.00 0.00 282 PHE A CA 12
ATOM 12528 C C . PHE A 1 30 ? 40.258 -35.041 43.518 1.00 0.00 282 PHE A C 12
ATOM 12529 O O . PHE A 1 30 ? 40.374 -35.638 44.592 1.00 0.00 282 PHE A O 12
ATOM 12546 N N . TRP A 1 31 ? 39.089 -34.937 42.882 1.00 0.00 283 TRP A N 12
ATOM 12547 C CA . TRP A 1 31 ? 37.865 -35.532 43.421 1.00 0.00 283 TRP A CA 12
ATOM 12548 C C . TRP A 1 31 ? 37.980 -37.058 43.461 1.00 0.00 283 TRP A C 12
ATOM 12549 O O . TRP A 1 31 ? 37.585 -37.709 44.433 1.00 0.00 283 TRP A O 12
ATOM 12570 N N . LEU A 1 32 ? 38.519 -37.633 42.385 1.00 0.00 284 LEU A N 12
ATOM 12571 C CA . LEU A 1 32 ? 38.683 -39.083 42.278 1.00 0.00 284 LEU A CA 12
ATOM 12572 C C . LEU A 1 32 ? 39.643 -39.603 43.357 1.00 0.00 284 LEU A C 12
ATOM 12573 O O . LEU A 1 32 ? 39.431 -40.673 43.937 1.00 0.00 284 LEU A O 12
ATOM 12589 N N . GLU A 1 33 ? 40.708 -38.841 43.636 1.00 0.00 285 GLU A N 12
ATOM 12590 C CA . GLU A 1 33 ? 41.694 -39.234 44.650 1.00 0.00 285 GLU A CA 12
ATOM 12591 C C . GLU A 1 33 ? 41.002 -39.649 45.954 1.00 0.00 285 GLU A C 12
ATOM 12592 O O . GLU A 1 33 ? 41.396 -40.619 46.608 1.00 0.00 285 GLU A O 12
ATOM 12604 N N . ARG A 1 34 ? 39.955 -38.909 46.337 1.00 0.00 286 ARG A N 12
ATOM 12605 C CA . ARG A 1 34 ? 39.204 -39.205 47.559 1.00 0.00 286 ARG A CA 12
ATOM 12606 C C . ARG A 1 34 ? 40.152 -39.332 48.766 1.00 0.00 286 ARG A C 12
ATOM 12607 O O . ARG A 1 34 ? 40.360 -38.331 49.433 1.00 0.00 286 ARG A O 12
ATOM 12629 N N . GLN B 2 1 ? 48.340 -8.880 15.373 1.00 0.00 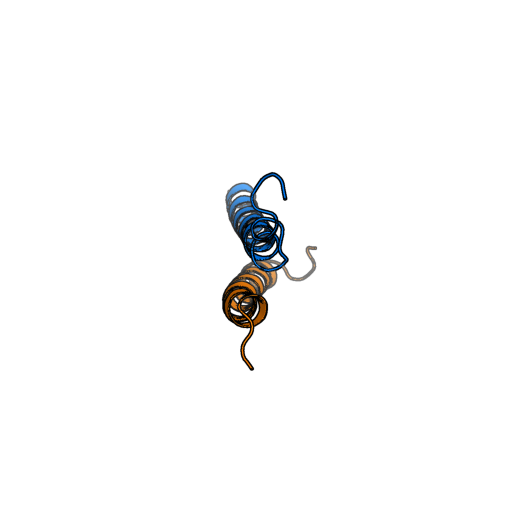268 GLN B N 12
ATOM 12630 C CA . GLN B 2 1 ? 47.116 -8.043 15.528 1.00 0.00 268 GLN B CA 12
ATOM 12631 C C . GLN B 2 1 ? 45.879 -8.949 15.531 1.00 0.00 268 GLN B C 12
ATOM 12632 O O . GLN B 2 1 ? 45.112 -8.985 16.497 1.00 0.00 268 GLN B O 12
ATOM 12648 N N . TRP B 2 2 ? 45.683 -9.691 14.435 1.00 0.00 269 TRP B N 12
ATOM 12649 C CA . TRP B 2 2 ? 44.539 -10.598 14.311 1.00 0.00 269 TRP B CA 12
ATOM 12650 C C . TRP B 2 2 ? 44.992 -12.068 14.376 1.00 0.00 269 TRP B C 12
ATOM 12651 O O . TRP B 2 2 ? 44.391 -12.960 13.762 1.00 0.00 269 TRP B O 12
ATOM 12672 N N . SER B 2 3 ? 46.060 -12.332 15.138 1.00 0.00 270 SER B N 12
ATOM 12673 C CA . SER B 2 3 ? 46.587 -13.692 15.289 1.00 0.00 270 SER B CA 12
ATOM 12674 C C . SER B 2 3 ? 46.645 -14.097 16.775 1.00 0.00 270 SER B C 12
ATOM 12675 O O . SER B 2 3 ? 47.514 -14.860 17.206 1.00 0.00 270 SER B O 12
ATOM 12683 N N . ALA B 2 4 ? 45.703 -13.576 17.567 1.00 0.00 271 ALA B N 12
ATOM 12684 C CA . ALA B 2 4 ? 45.636 -13.876 18.999 1.00 0.00 271 ALA B CA 12
ATOM 12685 C C . ALA B 2 4 ? 45.306 -15.353 19.246 1.00 0.00 271 ALA B C 12
ATOM 12686 O O . ALA B 2 4 ? 45.742 -15.952 20.236 1.00 0.00 271 ALA B O 12
ATOM 12693 N N . SER B 2 5 ? 44.505 -15.942 18.349 1.00 0.00 272 SER B N 12
ATOM 12694 C CA . SER B 2 5 ? 44.091 -17.338 18.484 1.00 0.00 272 SER B CA 12
ATOM 12695 C C . SER B 2 5 ? 45.292 -18.291 18.522 1.00 0.00 272 SER B C 12
ATOM 12696 O O . SER B 2 5 ? 45.347 -19.217 19.339 1.00 0.00 272 SER B O 12
ATOM 12704 N N . ILE B 2 6 ? 46.262 -18.073 17.626 1.00 0.00 273 ILE B N 12
ATOM 12705 C CA . ILE B 2 6 ? 47.448 -18.934 17.552 1.00 0.00 273 ILE B CA 12
ATOM 12706 C C . ILE B 2 6 ? 48.390 -18.740 18.753 1.00 0.00 273 ILE B C 12
ATOM 12707 O O . ILE B 2 6 ? 48.968 -19.705 19.282 1.00 0.00 273 ILE B O 12
ATOM 12723 N N . LEU B 2 7 ? 48.567 -17.489 19.188 1.00 0.00 274 LEU B N 12
ATOM 12724 C CA . LEU B 2 7 ? 49.470 -17.193 20.296 1.00 0.00 274 LEU B CA 12
ATOM 12725 C C . LEU B 2 7 ? 48.935 -17.713 21.620 1.00 0.00 274 LEU B C 12
ATOM 12726 O O . LEU B 2 7 ? 49.713 -18.141 22.464 1.00 0.00 274 LEU B O 12
ATOM 12742 N N . VAL B 2 8 ? 47.618 -17.679 21.827 1.00 0.00 275 VAL B N 12
ATOM 12743 C CA . VAL B 2 8 ? 47.050 -18.190 23.079 1.00 0.00 275 VAL B CA 12
ATOM 12744 C C . VAL B 2 8 ? 47.020 -19.733 23.069 1.00 0.00 275 VAL B C 12
ATOM 12745 O O . VAL B 2 8 ? 47.378 -20.402 24.061 1.00 0.00 275 VAL B O 12
ATOM 12758 N N . VAL B 2 9 ? 46.566 -20.316 21.940 1.00 0.00 276 VAL B N 12
ATOM 12759 C CA . VAL B 2 9 ? 46.464 -21.774 21.835 1.00 0.00 276 VAL B CA 12
ATOM 12760 C C . VAL B 2 9 ? 47.819 -22.480 21.953 1.00 0.00 276 VAL B C 12
ATOM 12761 O O . VAL B 2 9 ? 47.865 -23.605 22.442 1.00 0.00 276 VAL B O 12
ATOM 12774 N N . VAL B 2 10 ? 48.938 -21.871 21.501 1.00 0.00 277 VAL B N 12
ATOM 12775 C CA . VAL B 2 10 ? 50.227 -22.576 21.616 1.00 0.00 277 VAL B CA 12
ATOM 12776 C C . VAL B 2 10 ? 50.553 -22.877 23.119 1.00 0.00 277 VAL B C 12
ATOM 12777 O O . VAL B 2 10 ? 50.744 -24.050 23.477 1.00 0.00 277 VAL B O 12
ATOM 12790 N N . PRO B 2 11 ? 50.599 -21.875 24.010 1.00 0.00 278 PRO B N 12
ATOM 12791 C CA . PRO B 2 11 ? 50.882 -22.109 25.462 1.00 0.00 278 PRO B CA 12
ATOM 12792 C C . PRO B 2 11 ? 49.820 -22.983 26.133 1.00 0.00 278 PRO B C 12
ATOM 12793 O O . PRO B 2 11 ? 50.133 -23.845 26.957 1.00 0.00 278 PRO B O 12
ATOM 12804 N N . ILE B 2 12 ? 48.543 -22.753 25.786 1.00 0.00 279 ILE B N 12
ATOM 12805 C CA . ILE B 2 12 ? 47.446 -23.531 26.378 1.00 0.00 279 ILE B CA 12
ATOM 12806 C C . ILE B 2 12 ? 47.568 -25.009 25.976 1.00 0.00 279 ILE B C 12
ATOM 12807 O O . ILE B 2 12 ? 47.310 -25.910 26.773 1.00 0.00 279 ILE B O 12
ATOM 12823 N N . PHE B 2 13 ? 47.962 -25.259 24.727 1.00 0.00 280 PHE B N 12
ATOM 12824 C CA . PHE B 2 13 ? 48.117 -26.620 24.219 1.00 0.00 280 PHE B CA 12
ATOM 12825 C C . PHE B 2 13 ? 49.270 -27.330 24.926 1.00 0.00 280 PHE B C 12
ATOM 12826 O O . PHE B 2 13 ? 49.142 -28.480 25.355 1.00 0.00 280 PHE B O 12
ATOM 12843 N N . LEU B 2 14 ? 50.410 -26.640 25.070 1.00 0.00 281 LEU B N 12
ATOM 12844 C CA . LEU B 2 14 ? 51.567 -27.228 25.753 1.00 0.00 281 LEU B CA 12
ATOM 12845 C C . LEU B 2 14 ? 51.192 -27.568 27.201 1.00 0.00 281 LEU B C 12
ATOM 12846 O O . LEU B 2 14 ? 51.517 -28.641 27.726 1.00 0.00 281 LEU B O 12
ATOM 12862 N N . LEU B 2 15 ? 50.477 -26.645 27.848 1.00 0.00 282 LEU B N 12
ATOM 12863 C CA . LEU B 2 15 ? 50.023 -26.828 29.225 1.00 0.00 282 LEU B CA 12
ATOM 12864 C C . LEU B 2 15 ? 49.091 -28.052 29.309 1.00 0.00 282 LEU B C 12
ATOM 12865 O O . LEU B 2 15 ? 49.163 -28.858 30.246 1.00 0.00 282 LEU B O 12
ATOM 12881 N N . LEU B 2 16 ? 48.210 -28.191 28.315 1.00 0.00 283 LEU B N 12
ATOM 12882 C CA . LEU B 2 16 ? 47.267 -29.307 28.270 1.00 0.00 283 LEU B CA 12
ATOM 12883 C C . LEU B 2 16 ? 48.038 -30.624 28.184 1.00 0.00 283 LEU B C 12
ATOM 12884 O O . LEU B 2 16 ? 47.710 -31.601 28.856 1.00 0.00 283 LEU B O 12
ATOM 12900 N N . THR B 2 17 ? 49.092 -30.642 27.363 1.00 0.00 284 THR B N 12
ATOM 12901 C CA . THR B 2 17 ? 49.927 -31.831 27.206 1.00 0.00 284 THR B CA 12
ATOM 12902 C C . THR B 2 17 ? 50.574 -32.197 28.542 1.00 0.00 284 THR B C 12
ATOM 12903 O O . THR B 2 17 ? 50.637 -33.370 28.930 1.00 0.00 284 THR B O 12
ATOM 12914 N N . GLY B 2 18 ? 51.060 -31.179 29.262 1.00 0.00 285 GLY B N 12
ATOM 12915 C CA . GLY B 2 18 ? 51.701 -31.394 30.560 1.00 0.00 285 GLY B CA 12
ATOM 12916 C C . GLY B 2 18 ? 50.726 -32.033 31.549 1.00 0.00 285 GLY B C 12
ATOM 12917 O O . GLY B 2 18 ? 51.074 -32.961 32.287 1.00 0.00 285 GLY B O 12
ATOM 12921 N N . PHE B 2 19 ? 49.482 -31.542 31.562 1.00 0.00 286 PHE B N 12
ATOM 12922 C CA . PHE B 2 19 ? 48.453 -32.075 32.459 1.00 0.00 286 PHE B CA 12
ATOM 12923 C C . PHE B 2 19 ? 48.102 -33.516 32.068 1.00 0.00 286 PHE B C 12
ATOM 12924 O O . PHE B 2 19 ? 47.883 -34.383 32.928 1.00 0.00 286 PHE B O 12
ATOM 12941 N N . VAL B 2 20 ? 48.084 -33.797 30.756 1.00 0.00 287 VAL B N 12
ATOM 12942 C CA . VAL B 2 20 ? 47.796 -35.148 30.268 1.00 0.00 287 VAL B CA 12
ATOM 12943 C C . VAL B 2 20 ? 48.865 -36.090 30.829 1.00 0.00 287 VAL B C 12
ATOM 12944 O O . VAL B 2 20 ? 48.565 -37.173 31.323 1.00 0.00 287 VAL B O 12
ATOM 12957 N N . HIS B 2 21 ? 50.124 -35.640 30.792 1.00 0.00 288 HIS B N 12
ATOM 12958 C CA . HIS B 2 21 ? 51.237 -36.413 31.342 1.00 0.00 288 HIS B CA 12
ATOM 12959 C C . HIS B 2 21 ? 51.052 -36.575 32.860 1.00 0.00 288 HIS B C 12
ATOM 12960 O O . HIS B 2 21 ? 51.408 -37.598 33.449 1.00 0.00 288 HIS B O 12
ATOM 12975 N N . LEU B 2 22 ? 50.484 -35.543 33.500 1.00 0.00 289 LEU B N 12
ATOM 12976 C CA . LEU B 2 22 ? 50.251 -35.550 34.944 1.00 0.00 289 LEU B CA 12
ATOM 12977 C C . LEU B 2 22 ? 49.349 -36.725 35.323 1.00 0.00 289 LEU B C 12
ATOM 12978 O O . LEU B 2 22 ? 49.624 -37.471 36.267 1.00 0.00 289 LEU B O 12
ATOM 12994 N N . LEU B 2 23 ? 48.272 -36.903 34.562 1.00 0.00 290 LEU B N 12
ATOM 12995 C CA . LEU B 2 23 ? 47.332 -38.003 34.802 1.00 0.00 290 LEU B CA 12
ATOM 12996 C C . LEU B 2 23 ? 47.929 -39.344 34.354 1.00 0.00 290 LEU B C 12
ATOM 12997 O O . LEU B 2 23 ? 47.704 -40.386 34.974 1.00 0.00 290 LEU B O 12
ATOM 13013 N N . PHE B 2 24 ? 48.682 -39.317 33.253 1.00 0.00 291 PHE B N 12
ATOM 13014 C CA . PHE B 2 24 ? 49.300 -40.521 32.695 1.00 0.00 291 PHE B CA 12
ATOM 13015 C C . PHE B 2 24 ? 50.251 -41.179 33.695 1.00 0.00 291 PHE B C 12
ATOM 13016 O O . PHE B 2 24 ? 50.340 -42.405 33.774 1.00 0.00 291 PHE B O 12
ATOM 13033 N N . LYS B 2 25 ? 50.989 -40.365 34.456 1.00 0.00 292 LYS B N 12
ATOM 13034 C CA . LYS B 2 25 ? 51.944 -40.894 35.434 1.00 0.00 292 LYS B CA 12
ATOM 13035 C C . LYS B 2 25 ? 51.244 -41.750 36.494 1.00 0.00 292 LYS B C 12
ATOM 13036 O O . LYS B 2 25 ? 51.811 -42.722 37.000 1.00 0.00 292 LYS B O 12
ATOM 13055 N N . LEU B 2 26 ? 50.005 -41.387 36.852 1.00 0.00 293 LEU B N 12
ATOM 13056 C CA . LEU B 2 26 ? 49.251 -42.131 37.870 1.00 0.00 293 LEU B CA 12
ATOM 13057 C C . LEU B 2 26 ? 48.022 -42.851 37.285 1.00 0.00 293 LEU B C 12
ATOM 13058 O O . LEU B 2 26 ? 47.104 -43.230 38.021 1.00 0.00 293 LEU B O 12
ATOM 13074 N N . SER B 2 27 ? 47.984 -43.042 35.958 1.00 0.00 294 SER B N 12
ATOM 13075 C CA . SER B 2 27 ? 46.844 -43.710 35.318 1.00 0.00 294 SER B CA 12
ATOM 13076 C C . SER B 2 27 ? 47.044 -45.246 35.250 1.00 0.00 294 SER B C 12
ATOM 13077 O O . SER B 2 27 ? 46.163 -45.991 35.687 1.00 0.00 294 SER B O 12
ATOM 13085 N N . PRO B 2 28 ? 48.160 -45.741 34.709 1.00 0.00 295 PRO B N 12
ATOM 13086 C CA . PRO B 2 28 ? 48.413 -47.207 34.600 1.00 0.00 295 PRO B CA 12
ATOM 13087 C C . PRO B 2 28 ? 49.111 -47.775 35.839 1.00 0.00 295 PRO B C 12
ATOM 13088 O O . PRO B 2 28 ? 50.170 -47.295 36.254 1.00 0.00 295 PRO B O 12
ATOM 13099 N N . ARG B 2 29 ? 48.515 -48.812 36.434 1.00 0.00 296 ARG B N 12
ATOM 13100 C CA . ARG B 2 29 ? 49.083 -49.454 37.624 1.00 0.00 296 ARG B CA 12
ATOM 13101 C C . ARG B 2 29 ? 50.233 -50.414 37.254 1.00 0.00 296 ARG B C 12
ATOM 13102 O O . ARG B 2 29 ? 51.007 -50.844 38.114 1.00 0.00 296 ARG B O 12
ATOM 13123 N N . LEU B 2 30 ? 50.350 -50.754 35.961 1.00 0.00 297 LEU B N 12
ATOM 13124 C CA . LEU B 2 30 ? 51.398 -51.655 35.483 1.00 0.00 297 LEU B CA 12
ATOM 13125 C C . LEU B 2 30 ? 52.623 -50.849 35.035 1.00 0.00 297 LEU B C 12
ATOM 13126 O O . LEU B 2 30 ? 52.501 -49.768 34.452 1.00 0.00 297 LEU B O 12
ATOM 13142 N N . LYS B 2 31 ? 53.819 -51.380 35.313 1.00 0.00 298 LYS B N 12
ATOM 13143 C CA . LYS B 2 31 ? 55.065 -50.709 34.941 1.00 0.00 298 LYS B CA 12
ATOM 13144 C C . LYS B 2 31 ? 55.085 -50.408 33.440 1.00 0.00 298 LYS B C 12
ATOM 13145 O O . LYS B 2 31 ? 55.427 -49.293 33.084 1.00 0.00 298 LYS B O 12
ATOM 13165 N N . GLU A 1 1 ? 25.785 -6.883 23.560 1.00 0.00 253 GLU A N 13
ATOM 13166 C CA . GLU A 1 1 ? 26.201 -8.218 23.032 1.00 0.00 253 GLU A CA 13
ATOM 13167 C C . GLU A 1 1 ? 25.836 -8.332 21.544 1.00 0.00 253 GLU A C 13
ATOM 13168 O O . GLU A 1 1 ? 26.540 -8.977 20.760 1.00 0.00 253 GLU A O 13
ATOM 13182 N N . GLU A 1 2 ? 24.725 -7.702 21.148 1.00 0.00 254 GLU A N 13
ATOM 13183 C CA . GLU A 1 2 ? 24.268 -7.736 19.757 1.00 0.00 254 GLU A CA 13
ATOM 13184 C C . GLU A 1 2 ? 25.126 -6.823 18.869 1.00 0.00 254 GLU A C 13
ATOM 13185 O O . GLU A 1 2 ? 25.332 -7.098 17.683 1.00 0.00 254 GLU A O 13
ATOM 13197 N N . ASN A 1 3 ? 25.620 -5.718 19.440 1.00 0.00 255 ASN A N 13
ATOM 13198 C CA . ASN A 1 3 ? 26.440 -4.764 18.690 1.00 0.00 255 ASN A CA 13
ATOM 13199 C C . ASN A 1 3 ? 27.929 -5.194 18.668 1.00 0.00 255 ASN A C 13
ATOM 13200 O O . ASN A 1 3 ? 28.524 -5.235 17.589 1.00 0.00 255 ASN A O 13
ATOM 13211 N N . PRO A 1 4 ? 28.552 -5.505 19.812 1.00 0.00 256 PRO A N 13
ATOM 13212 C CA . PRO A 1 4 ? 29.996 -5.923 19.849 1.00 0.00 256 PRO A CA 13
ATOM 13213 C C . PRO A 1 4 ? 30.219 -7.307 19.203 1.00 0.00 256 PRO A C 13
ATOM 13214 O O . PRO A 1 4 ? 30.524 -8.302 19.871 1.00 0.00 256 PRO A O 13
ATOM 13225 N N . SER A 1 5 ? 30.063 -7.370 17.876 1.00 0.00 257 SER A N 13
ATOM 13226 C CA . SER A 1 5 ? 30.245 -8.616 17.132 1.00 0.00 257 SER A CA 13
ATOM 13227 C C . SER A 1 5 ? 31.711 -9.058 17.168 1.00 0.00 257 SER A C 13
ATOM 13228 O O . SER A 1 5 ? 32.023 -10.237 17.359 1.00 0.00 257 SER A O 13
ATOM 13236 N N . LEU A 1 6 ? 32.623 -8.101 16.978 1.00 0.00 258 LEU A N 13
ATOM 13237 C CA . LEU A 1 6 ? 34.061 -8.388 16.980 1.00 0.00 258 LEU A CA 13
ATOM 13238 C C . LEU A 1 6 ? 34.535 -8.898 18.345 1.00 0.00 258 LEU A C 13
ATOM 13239 O O . LEU A 1 6 ? 35.531 -9.616 18.434 1.00 0.00 258 LEU A O 13
ATOM 13255 N N . PHE A 1 7 ? 33.837 -8.521 19.424 1.00 0.00 259 PHE A N 13
ATOM 13256 C CA . PHE A 1 7 ? 34.226 -8.955 20.769 1.00 0.00 259 PHE A CA 13
ATOM 13257 C C . PHE A 1 7 ? 33.932 -10.450 20.958 1.00 0.00 259 PHE A C 13
ATOM 13258 O O . PHE A 1 7 ? 34.648 -11.154 21.676 1.00 0.00 259 PHE A O 13
ATOM 13275 N N . ALA A 1 8 ? 32.879 -10.948 20.297 1.00 0.00 260 ALA A N 13
ATOM 13276 C CA . ALA A 1 8 ? 32.514 -12.364 20.388 1.00 0.00 260 ALA A CA 13
ATOM 13277 C C . ALA A 1 8 ? 33.238 -13.184 19.301 1.00 0.00 260 ALA A C 13
ATOM 13278 O O . ALA A 1 8 ? 32.767 -14.242 18.869 1.00 0.00 260 ALA A O 13
ATOM 13285 N N . LEU A 1 9 ? 34.398 -12.686 18.847 1.00 0.00 261 LEU A N 13
ATOM 13286 C CA . LEU A 1 9 ? 35.179 -13.362 17.811 1.00 0.00 261 LEU A CA 13
ATOM 13287 C C . LEU A 1 9 ? 35.637 -14.752 18.274 1.00 0.00 261 LEU A C 13
ATOM 13288 O O . LEU A 1 9 ? 35.293 -15.210 19.361 1.00 0.00 261 LEU A O 13
ATOM 13304 N N . GLU A 1 10 ? 36.374 -15.449 17.414 1.00 0.00 262 GLU A N 13
ATOM 13305 C CA . GLU A 1 10 ? 36.837 -16.814 17.709 1.00 0.00 262 GLU A CA 13
ATOM 13306 C C . GLU A 1 10 ? 37.894 -16.900 18.826 1.00 0.00 262 GLU A C 13
ATOM 13307 O O . GLU A 1 10 ? 37.924 -17.872 19.587 1.00 0.00 262 GLU A O 13
ATOM 13319 N N . ALA A 1 11 ? 38.800 -15.921 18.901 1.00 0.00 263 ALA A N 13
ATOM 13320 C CA . ALA A 1 11 ? 39.886 -15.953 19.896 1.00 0.00 263 ALA A CA 13
ATOM 13321 C C . ALA A 1 11 ? 39.406 -15.847 21.342 1.00 0.00 263 ALA A C 13
ATOM 13322 O O . ALA A 1 11 ? 40.162 -16.149 22.250 1.00 0.00 263 ALA A O 13
ATOM 13329 N N . VAL A 1 12 ? 38.181 -15.377 21.589 1.00 0.00 264 VAL A N 13
ATOM 13330 C CA . VAL A 1 12 ? 37.697 -15.242 22.972 1.00 0.00 264 VAL A CA 13
ATOM 13331 C C . VAL A 1 12 ? 37.041 -16.547 23.474 1.00 0.00 264 VAL A C 13
ATOM 13332 O O . VAL A 1 12 ? 37.117 -16.894 24.656 1.00 0.00 264 VAL A O 13
ATOM 13345 N N . LEU A 1 13 ? 36.362 -17.253 22.567 1.00 0.00 265 LEU A N 13
ATOM 13346 C CA . LEU A 1 13 ? 35.652 -18.498 22.898 1.00 0.00 265 LEU A CA 13
ATOM 13347 C C . LEU A 1 13 ? 36.589 -19.709 23.078 1.00 0.00 265 LEU A C 13
ATOM 13348 O O . LEU A 1 13 ? 36.348 -20.571 23.928 1.00 0.00 265 LEU A O 13
ATOM 13364 N N . ILE A 1 14 ? 37.622 -19.824 22.234 1.00 0.00 266 ILE A N 13
ATOM 13365 C CA . ILE A 1 14 ? 38.530 -20.989 22.285 1.00 0.00 266 ILE A CA 13
ATOM 13366 C C . ILE A 1 14 ? 39.376 -21.048 23.593 1.00 0.00 266 ILE A C 13
ATOM 13367 O O . ILE A 1 14 ? 39.461 -22.118 24.203 1.00 0.00 266 ILE A O 13
ATOM 13383 N N . PRO A 1 15 ? 40.028 -19.967 24.027 1.00 0.00 267 PRO A N 13
ATOM 13384 C CA . PRO A 1 15 ? 40.891 -19.982 25.258 1.00 0.00 267 PRO A CA 13
ATOM 13385 C C . PRO A 1 15 ? 40.105 -20.276 26.537 1.00 0.00 267 PRO A C 13
ATOM 13386 O O . PRO A 1 15 ? 40.524 -21.080 27.370 1.00 0.00 267 PRO A O 13
ATOM 13397 N N . VAL A 1 16 ? 38.953 -19.621 26.698 1.00 0.00 268 VAL A N 13
ATOM 13398 C CA . VAL A 1 16 ? 38.124 -19.823 27.886 1.00 0.00 268 VAL A CA 13
ATOM 13399 C C . VAL A 1 16 ? 37.666 -21.289 27.963 1.00 0.00 268 VAL A C 13
ATOM 13400 O O . VAL A 1 16 ? 37.653 -21.902 29.034 1.00 0.00 268 VAL A O 13
ATOM 13413 N N . GLY A 1 17 ? 37.295 -21.854 26.812 1.00 0.00 269 GLY A N 13
ATOM 13414 C CA . GLY A 1 17 ? 36.844 -23.247 26.750 1.00 0.00 269 GLY A CA 13
ATOM 13415 C C . GLY A 1 17 ? 37.963 -24.216 27.156 1.00 0.00 269 GLY A C 13
ATOM 13416 O O . GLY A 1 17 ? 37.776 -25.110 27.993 1.00 0.00 269 GLY A O 13
ATOM 13420 N N . THR A 1 18 ? 39.140 -24.040 26.549 1.00 0.00 270 THR A N 13
ATOM 13421 C CA . THR A 1 18 ? 40.289 -24.898 26.830 1.00 0.00 270 THR A CA 13
ATOM 13422 C C . THR A 1 18 ? 40.735 -24.748 28.283 1.00 0.00 270 THR A C 13
ATOM 13423 O O . THR A 1 18 ? 41.022 -25.734 28.967 1.00 0.00 270 THR A O 13
ATOM 13434 N N . VAL A 1 19 ? 40.774 -23.506 28.772 1.00 0.00 271 VAL A N 13
ATOM 13435 C CA . VAL A 1 19 ? 41.163 -23.244 30.158 1.00 0.00 271 VAL A CA 13
ATOM 13436 C C . VAL A 1 19 ? 40.192 -23.976 31.096 1.00 0.00 271 VAL A C 13
ATOM 13437 O O . VAL A 1 19 ? 40.597 -24.579 32.093 1.00 0.00 271 VAL A O 13
ATOM 13450 N N . GLY A 1 20 ? 38.901 -23.934 30.762 1.00 0.00 272 GLY A N 13
ATOM 13451 C CA . GLY A 1 20 ? 37.880 -24.605 31.560 1.00 0.00 272 GLY A CA 13
ATOM 13452 C C . GLY A 1 20 ? 38.126 -26.115 31.579 1.00 0.00 272 GLY A C 13
ATOM 13453 O O . GLY A 1 20 ? 37.953 -26.781 32.600 1.00 0.00 272 GLY A O 13
ATOM 13457 N N . LEU A 1 21 ? 38.537 -26.668 30.434 1.00 0.00 273 LEU A N 13
ATOM 13458 C CA . LEU A 1 21 ? 38.809 -28.103 30.331 1.00 0.00 273 LEU A CA 13
ATOM 13459 C C . LEU A 1 21 ? 39.980 -28.496 31.241 1.00 0.00 273 LEU A C 13
ATOM 13460 O O . LEU A 1 21 ? 39.915 -29.473 31.993 1.00 0.00 273 LEU A O 13
ATOM 13476 N N . ILE A 1 22 ? 41.066 -27.727 31.169 1.00 0.00 274 ILE A N 13
ATOM 13477 C CA . ILE A 1 22 ? 42.267 -27.987 31.974 1.00 0.00 274 ILE A CA 13
ATOM 13478 C C . ILE A 1 22 ? 41.943 -27.923 33.483 1.00 0.00 274 ILE A C 13
ATOM 13479 O O . ILE A 1 22 ? 42.291 -28.830 34.259 1.00 0.00 274 ILE A O 13
ATOM 13495 N N . ILE A 1 23 ? 41.268 -26.848 33.908 1.00 0.00 275 ILE A N 13
ATOM 13496 C CA . ILE A 1 23 ? 40.918 -26.683 35.321 1.00 0.00 275 ILE A CA 13
ATOM 13497 C C . ILE A 1 23 ? 39.944 -27.787 35.772 1.00 0.00 275 ILE A C 13
ATOM 13498 O O . ILE A 1 23 ? 39.981 -28.246 36.918 1.00 0.00 275 ILE A O 13
ATOM 13514 N N . THR A 1 24 ? 39.076 -28.237 34.859 1.00 0.00 276 THR A N 13
ATOM 13515 C CA . THR A 1 24 ? 38.127 -29.298 35.178 1.00 0.00 276 THR A CA 13
ATOM 13516 C C . THR A 1 24 ? 38.881 -30.611 35.407 1.00 0.00 276 THR A C 13
ATOM 13517 O O . THR A 1 24 ? 38.543 -31.385 36.300 1.00 0.00 276 THR A O 13
ATOM 13528 N N . LEU A 1 25 ? 39.909 -30.871 34.594 1.00 0.00 277 LEU A N 13
ATOM 13529 C CA . LEU A 1 25 ? 40.695 -32.098 34.731 1.00 0.00 277 LEU A CA 13
ATOM 13530 C C . LEU A 1 25 ? 41.427 -32.131 36.075 1.00 0.00 277 LEU A C 13
ATOM 13531 O O . LEU A 1 25 ? 41.371 -33.130 36.795 1.00 0.00 277 LEU A O 13
ATOM 13547 N N . ILE A 1 26 ? 42.125 -31.041 36.429 1.00 0.00 278 ILE A N 13
ATOM 13548 C CA . ILE A 1 26 ? 42.855 -30.998 37.709 1.00 0.00 278 ILE A CA 13
ATOM 13549 C C . ILE A 1 26 ? 41.875 -31.118 38.892 1.00 0.00 278 ILE A C 13
ATOM 13550 O O . ILE A 1 26 ? 42.158 -31.801 39.880 1.00 0.00 278 ILE A O 13
ATOM 13566 N N . PHE A 1 27 ? 40.715 -30.457 38.795 1.00 0.00 279 PHE A N 13
ATOM 13567 C CA . PHE A 1 27 ? 39.712 -30.513 39.869 1.00 0.00 279 PHE A CA 13
ATOM 13568 C C . PHE A 1 27 ? 39.172 -31.942 40.017 1.00 0.00 279 PHE A C 13
ATOM 13569 O O . PHE A 1 27 ? 38.955 -32.438 41.124 1.00 0.00 279 PHE A O 13
ATOM 13586 N N . VAL A 1 28 ? 38.949 -32.599 38.883 1.00 0.00 280 VAL A N 13
ATOM 13587 C CA . VAL A 1 28 ? 38.432 -33.964 38.849 1.00 0.00 280 VAL A CA 13
ATOM 13588 C C . VAL A 1 28 ? 39.442 -34.935 39.489 1.00 0.00 280 VAL A C 13
ATOM 13589 O O . VAL A 1 28 ? 39.079 -35.800 40.298 1.00 0.00 280 VAL A O 13
ATOM 13602 N N . TYR A 1 29 ? 40.713 -34.794 39.123 1.00 0.00 281 TYR A N 13
ATOM 13603 C CA . TYR A 1 29 ? 41.766 -35.657 39.655 1.00 0.00 281 TYR A CA 13
ATOM 13604 C C . TYR A 1 29 ? 41.930 -35.430 41.161 1.00 0.00 281 TYR A C 13
ATOM 13605 O O . TYR A 1 29 ? 42.145 -36.371 41.929 1.00 0.00 281 TYR A O 13
ATOM 13623 N N . PHE A 1 30 ? 41.820 -34.169 41.587 1.00 0.00 282 PHE A N 13
ATOM 13624 C CA . PHE A 1 30 ? 41.951 -33.819 43.002 1.00 0.00 282 PHE A CA 13
ATOM 13625 C C . PHE A 1 30 ? 40.787 -34.423 43.801 1.00 0.00 282 PHE A C 13
ATOM 13626 O O . PHE A 1 30 ? 40.963 -34.920 44.918 1.00 0.00 282 PHE A O 13
ATOM 13643 N N . TRP A 1 31 ? 39.584 -34.378 43.220 1.00 0.00 283 TRP A N 13
ATOM 13644 C CA . TRP A 1 31 ? 38.390 -34.914 43.871 1.00 0.00 283 TRP A CA 13
ATOM 13645 C C . TRP A 1 31 ? 38.518 -36.425 44.062 1.00 0.00 283 TRP A C 13
ATOM 13646 O O . TRP A 1 31 ? 38.260 -36.962 45.143 1.00 0.00 283 TRP A O 13
ATOM 13667 N N . LEU A 1 32 ? 38.927 -37.121 42.998 1.00 0.00 284 LEU A N 13
ATOM 13668 C CA . LEU A 1 32 ? 39.094 -38.575 43.049 1.00 0.00 284 LEU A CA 13
ATOM 13669 C C . LEU A 1 32 ? 40.155 -38.943 44.095 1.00 0.00 284 LEU A C 13
ATOM 13670 O O . LEU A 1 32 ? 39.971 -39.854 44.907 1.00 0.00 284 LEU A O 13
ATOM 13686 N N . GLU A 1 33 ? 41.279 -38.216 44.076 1.00 0.00 285 GLU A N 13
ATOM 13687 C CA . GLU A 1 33 ? 42.380 -38.447 45.017 1.00 0.00 285 GLU A CA 13
ATOM 13688 C C . GLU A 1 33 ? 42.940 -39.865 44.868 1.00 0.00 285 GLU A C 13
ATOM 13689 O O . GLU A 1 33 ? 42.244 -40.794 44.446 1.00 0.00 285 GLU A O 13
ATOM 13701 N N . ARG A 1 34 ? 44.219 -40.034 45.217 1.00 0.00 286 ARG A N 13
ATOM 13702 C CA . ARG A 1 34 ? 44.882 -41.334 45.122 1.00 0.00 286 ARG A CA 13
ATOM 13703 C C . ARG A 1 34 ? 45.039 -41.960 46.510 1.00 0.00 286 ARG A C 13
ATOM 13704 O O . ARG A 1 34 ? 45.777 -41.408 47.309 1.00 0.00 286 ARG A O 13
ATOM 13726 N N . GLN B 2 1 ? 43.836 -10.171 13.848 1.00 0.00 268 GLN B N 13
ATOM 13727 C CA . GLN B 2 1 ? 42.886 -11.038 14.605 1.00 0.00 268 GLN B CA 13
ATOM 13728 C C . GLN B 2 1 ? 43.298 -12.514 14.467 1.00 0.00 268 GLN B C 13
ATOM 13729 O O . GLN B 2 1 ? 42.457 -13.420 14.413 1.00 0.00 268 GLN B O 13
ATOM 13745 N N . TRP B 2 2 ? 44.610 -12.768 14.416 1.00 0.00 269 TRP B N 13
ATOM 13746 C CA . TRP B 2 2 ? 45.129 -14.137 14.290 1.00 0.00 269 TRP B CA 13
ATOM 13747 C C . TRP B 2 2 ? 46.317 -14.385 15.237 1.00 0.00 269 TRP B C 13
ATOM 13748 O O . TRP B 2 2 ? 46.631 -15.529 15.570 1.00 0.00 269 TRP B O 13
ATOM 13769 N N . SER B 2 3 ? 46.990 -13.312 15.671 1.00 0.00 270 SER B N 13
ATOM 13770 C CA . SER B 2 3 ? 48.139 -13.436 16.570 1.00 0.00 270 SER B CA 13
ATOM 13771 C C . SER B 2 3 ? 47.698 -13.888 17.965 1.00 0.00 270 SER B C 13
ATOM 13772 O O . SER B 2 3 ? 48.340 -14.727 18.602 1.00 0.00 270 SER B O 13
ATOM 13780 N N . ALA B 2 4 ? 46.591 -13.319 18.449 1.00 0.00 271 ALA B N 13
ATOM 13781 C CA . ALA B 2 4 ? 46.067 -13.654 19.773 1.00 0.00 271 ALA B CA 13
ATOM 13782 C C . ALA B 2 4 ? 45.720 -15.143 19.875 1.00 0.00 271 ALA B C 13
ATOM 13783 O O . ALA B 2 4 ? 46.027 -15.805 20.870 1.00 0.00 271 ALA B O 13
ATOM 13790 N N . SER B 2 5 ? 45.053 -15.670 18.849 1.00 0.00 272 SER B N 13
ATOM 13791 C CA . SER B 2 5 ? 44.639 -17.073 18.841 1.00 0.00 272 SER B CA 13
ATOM 13792 C C . SER B 2 5 ? 45.837 -18.031 18.867 1.00 0.00 272 SER B C 13
ATOM 13793 O O . SER B 2 5 ? 45.837 -19.020 19.596 1.00 0.00 272 SER B O 13
ATOM 13801 N N . ILE B 2 6 ? 46.863 -17.754 18.058 1.00 0.00 273 ILE B N 13
ATOM 13802 C CA . ILE B 2 6 ? 48.046 -18.624 17.995 1.00 0.00 273 ILE B CA 13
ATOM 13803 C C . ILE B 2 6 ? 48.896 -18.525 19.275 1.00 0.00 273 ILE B C 13
ATOM 13804 O O . ILE B 2 6 ? 49.362 -19.539 19.811 1.00 0.00 273 ILE B O 13
ATOM 13820 N N . LEU B 2 7 ? 49.121 -17.302 19.765 1.00 0.00 274 LEU B N 13
ATOM 13821 C CA . LEU B 2 7 ? 49.949 -17.105 20.956 1.00 0.00 274 LEU B CA 13
ATOM 13822 C C . LEU B 2 7 ? 49.264 -17.632 22.213 1.00 0.00 274 LEU B C 13
ATOM 13823 O O . LEU B 2 7 ? 49.932 -18.100 23.125 1.00 0.00 274 LEU B O 13
ATOM 13839 N N . VAL B 2 8 ? 47.937 -17.560 22.276 1.00 0.00 275 VAL B N 13
ATOM 13840 C CA . VAL B 2 8 ? 47.194 -18.070 23.435 1.00 0.00 275 VAL B CA 13
ATOM 13841 C C . VAL B 2 8 ? 47.109 -19.618 23.370 1.00 0.00 275 VAL B C 13
ATOM 13842 O O . VAL B 2 8 ? 47.372 -20.349 24.351 1.00 0.00 275 VAL B O 13
ATOM 13855 N N . VAL B 2 9 ? 46.714 -20.118 22.193 1.00 0.00 276 VAL B N 13
ATOM 13856 C CA . VAL B 2 9 ? 46.548 -21.553 21.966 1.00 0.00 276 VAL B CA 13
ATOM 13857 C C . VAL B 2 9 ? 47.863 -22.337 22.144 1.00 0.00 276 VAL B C 13
ATOM 13858 O O . VAL B 2 9 ? 47.817 -23.499 22.544 1.00 0.00 276 VAL B O 13
ATOM 13871 N N . VAL B 2 10 ? 49.040 -21.754 21.841 1.00 0.00 277 VAL B N 13
ATOM 13872 C CA . VAL B 2 10 ? 50.286 -22.523 22.003 1.00 0.00 277 VAL B CA 13
ATOM 13873 C C . VAL B 2 10 ? 50.497 -22.917 23.503 1.00 0.00 277 VAL B C 13
ATOM 13874 O O . VAL B 2 10 ? 50.617 -24.112 23.804 1.00 0.00 277 VAL B O 13
ATOM 13887 N N . PRO B 2 11 ? 50.525 -21.967 24.447 1.00 0.00 278 PRO B N 13
ATOM 13888 C CA . PRO B 2 11 ? 50.705 -22.292 25.899 1.00 0.00 278 PRO B CA 13
ATOM 13889 C C . PRO B 2 11 ? 49.574 -23.157 26.455 1.00 0.00 278 PRO B C 13
ATOM 13890 O O . PRO B 2 11 ? 49.809 -24.080 27.243 1.00 0.00 278 PRO B O 13
ATOM 13901 N N . ILE B 2 12 ? 48.325 -22.864 26.052 1.00 0.00 279 ILE B N 13
ATOM 13902 C CA . ILE B 2 12 ? 47.186 -23.642 26.550 1.00 0.00 279 ILE B CA 13
ATOM 13903 C C . ILE B 2 12 ? 47.283 -25.095 26.057 1.00 0.00 279 ILE B C 13
ATOM 13904 O O . ILE B 2 12 ? 47.057 -26.044 26.815 1.00 0.00 279 ILE B O 13
ATOM 13920 N N . PHE B 2 13 ? 47.629 -25.272 24.780 1.00 0.00 280 PHE B N 13
ATOM 13921 C CA . PHE B 2 13 ? 47.763 -26.607 24.203 1.00 0.00 280 PHE B CA 13
ATOM 13922 C C . PHE B 2 13 ? 48.848 -27.370 24.951 1.00 0.00 280 PHE B C 13
ATOM 13923 O O . PHE B 2 13 ? 48.680 -28.542 25.301 1.00 0.00 280 PHE B O 13
ATOM 13940 N N . LEU B 2 14 ? 49.966 -26.692 25.239 1.00 0.00 281 LEU B N 13
ATOM 13941 C CA . LEU B 2 14 ? 51.054 -27.313 25.992 1.00 0.00 281 LEU B CA 13
ATOM 13942 C C . LEU B 2 14 ? 50.532 -27.727 27.377 1.00 0.00 281 LEU B C 13
ATOM 13943 O O . LEU B 2 14 ? 50.931 -28.749 27.936 1.00 0.00 281 LEU B O 13
ATOM 13959 N N . LEU B 2 15 ? 49.619 -26.920 27.932 1.00 0.00 282 LEU B N 13
ATOM 13960 C CA . LEU B 2 15 ? 49.025 -27.198 29.241 1.00 0.00 282 LEU B CA 13
ATOM 13961 C C . LEU B 2 15 ? 48.212 -28.502 29.195 1.00 0.00 282 LEU B C 13
ATOM 13962 O O . LEU B 2 15 ? 48.276 -29.335 30.103 1.00 0.00 282 LEU B O 13
ATOM 13978 N N . LEU B 2 16 ? 47.432 -28.671 28.124 1.00 0.00 283 LEU B N 13
ATOM 13979 C CA . LEU B 2 16 ? 46.597 -29.862 27.956 1.00 0.00 283 LEU B CA 13
ATOM 13980 C C . LEU B 2 16 ? 47.473 -31.104 27.775 1.00 0.00 283 LEU B C 13
ATOM 13981 O O . LEU B 2 16 ? 47.216 -32.160 28.365 1.00 0.00 283 LEU B O 13
ATOM 13997 N N . THR B 2 17 ? 48.539 -30.974 26.976 1.00 0.00 284 THR B N 13
ATOM 13998 C CA . THR B 2 17 ? 49.466 -32.084 26.754 1.00 0.00 284 THR B CA 13
ATOM 13999 C C . THR B 2 17 ? 50.133 -32.467 28.081 1.00 0.00 284 THR B C 13
ATOM 14000 O O . THR B 2 17 ? 50.347 -33.646 28.383 1.00 0.00 284 THR B O 13
ATOM 14011 N N . GLY B 2 18 ? 50.443 -31.453 28.897 1.00 0.00 285 GLY B N 13
ATOM 14012 C CA . GLY B 2 18 ? 51.058 -31.671 30.202 1.00 0.00 285 GLY B CA 13
ATOM 14013 C C . GLY B 2 18 ? 50.081 -32.385 31.139 1.00 0.00 285 GLY B C 13
ATOM 14014 O O . GLY B 2 18 ? 50.476 -33.197 31.972 1.00 0.00 285 GLY B O 13
ATOM 14018 N N . PHE B 2 19 ? 48.785 -32.072 31.006 1.00 0.00 286 PHE B N 13
ATOM 14019 C CA . PHE B 2 19 ? 47.748 -32.684 31.841 1.00 0.00 286 PHE B CA 13
ATOM 14020 C C . PHE B 2 19 ? 47.595 -34.173 31.513 1.00 0.00 286 PHE B C 13
ATOM 14021 O O . PHE B 2 19 ? 47.606 -35.028 32.406 1.00 0.00 286 PHE B O 13
ATOM 14038 N N . VAL B 2 20 ? 47.478 -34.506 30.222 1.00 0.00 287 VAL B N 13
ATOM 14039 C CA . VAL B 2 20 ? 47.362 -35.916 29.823 1.00 0.00 287 VAL B CA 13
ATOM 14040 C C . VAL B 2 20 ? 48.624 -36.662 30.279 1.00 0.00 287 VAL B C 13
ATOM 14041 O O . VAL B 2 20 ? 48.564 -37.785 30.799 1.00 0.00 287 VAL B O 13
ATOM 14054 N N . HIS B 2 21 ? 49.780 -36.001 30.132 1.00 0.00 288 HIS B N 13
ATOM 14055 C CA . HIS B 2 21 ? 51.050 -36.573 30.574 1.00 0.00 288 HIS B CA 13
ATOM 14056 C C . HIS B 2 21 ? 51.008 -36.792 32.095 1.00 0.00 288 HIS B C 13
ATOM 14057 O O . HIS B 2 21 ? 51.566 -37.751 32.623 1.00 0.00 288 HIS B O 13
ATOM 14072 N N . LEU B 2 22 ? 50.325 -35.883 32.809 1.00 0.00 289 LEU B N 13
ATOM 14073 C CA . LEU B 2 22 ? 50.188 -35.966 34.263 1.00 0.00 289 LEU B CA 13
ATOM 14074 C C . LEU B 2 22 ? 49.443 -37.245 34.636 1.00 0.00 289 LEU B C 13
ATOM 14075 O O . LEU B 2 22 ? 49.829 -37.978 35.552 1.00 0.00 289 LEU B O 13
ATOM 14091 N N . LEU B 2 23 ? 48.356 -37.518 33.908 1.00 0.00 290 LEU B N 13
ATOM 14092 C CA . LEU B 2 23 ? 47.549 -38.714 34.149 1.00 0.00 290 LEU B CA 13
ATOM 14093 C C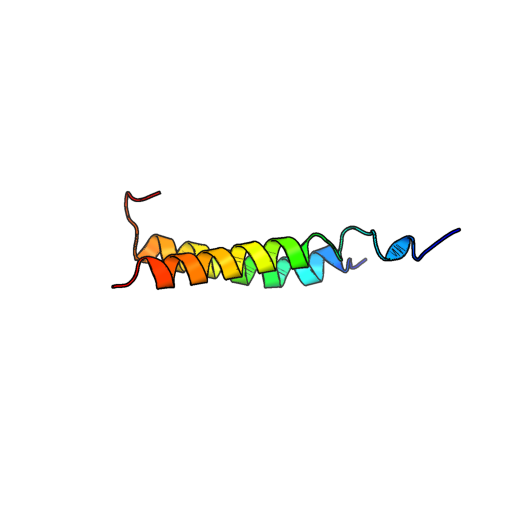 . LEU B 2 23 ? 48.381 -39.975 33.902 1.00 0.00 290 LEU B C 13
ATOM 14094 O O . LEU B 2 23 ? 48.331 -40.938 34.674 1.00 0.00 290 LEU B O 13
ATOM 14110 N N . PHE B 2 24 ? 49.160 -39.972 32.816 1.00 0.00 291 PHE B N 13
ATOM 14111 C CA . PHE B 2 24 ? 50.007 -41.121 32.475 1.00 0.00 291 PHE B CA 13
ATOM 14112 C C . PHE B 2 24 ? 51.056 -41.361 33.571 1.00 0.00 291 PHE B C 13
ATOM 14113 O O . PHE B 2 24 ? 51.335 -42.500 33.957 1.00 0.00 291 PHE B O 13
ATOM 14130 N N . LYS B 2 25 ? 51.647 -40.274 34.074 1.00 0.00 292 LYS B N 13
ATOM 14131 C CA . LYS B 2 25 ? 52.668 -40.354 35.120 1.00 0.00 292 LYS B CA 13
ATOM 14132 C C . LYS B 2 25 ? 52.066 -40.880 36.429 1.00 0.00 292 LYS B C 13
ATOM 14133 O O . LYS B 2 25 ? 52.703 -41.637 37.169 1.00 0.00 292 LYS B O 13
ATOM 14152 N N . LEU B 2 26 ? 50.830 -40.472 36.721 1.00 0.00 293 LEU B N 13
ATOM 14153 C CA . LEU B 2 26 ? 50.143 -40.900 37.944 1.00 0.00 293 LEU B CA 13
ATOM 14154 C C . LEU B 2 26 ? 49.445 -42.261 37.762 1.00 0.00 293 LEU B C 13
ATOM 14155 O O . LEU B 2 26 ? 49.020 -42.892 38.734 1.00 0.00 293 LEU B O 13
ATOM 14171 N N . SER B 2 27 ? 49.330 -42.727 36.509 1.00 0.00 294 SER B N 13
ATOM 14172 C CA . SER B 2 27 ? 48.695 -44.013 36.215 1.00 0.00 294 SER B CA 13
ATOM 14173 C C . SER B 2 27 ? 49.735 -44.996 35.622 1.00 0.00 294 SER B C 13
ATOM 14174 O O . SER B 2 27 ? 50.046 -44.902 34.431 1.00 0.00 294 SER B O 13
ATOM 14182 N N . PRO B 2 28 ? 50.290 -45.925 36.410 1.00 0.00 295 PRO B N 13
ATOM 14183 C CA . PRO B 2 28 ? 51.309 -46.896 35.897 1.00 0.00 295 PRO B CA 13
ATOM 14184 C C . PRO B 2 28 ? 50.921 -47.495 34.542 1.00 0.00 295 PRO B C 13
ATOM 14185 O O . PRO B 2 28 ? 49.849 -48.086 34.380 1.00 0.00 295 PRO B O 13
ATOM 14196 N N . ARG B 2 29 ? 51.811 -47.345 33.558 1.00 0.00 296 ARG B N 13
ATOM 14197 C CA . ARG B 2 29 ? 51.573 -47.873 32.205 1.00 0.00 296 ARG B CA 13
ATOM 14198 C C . ARG B 2 29 ? 52.086 -49.318 32.050 1.00 0.00 296 ARG B C 13
ATOM 14199 O O . ARG B 2 29 ? 51.999 -49.905 30.967 1.00 0.00 296 ARG B O 13
ATOM 14220 N N . LEU B 2 30 ? 52.621 -49.904 33.132 1.00 0.00 297 LEU B N 13
ATOM 14221 C CA . LEU B 2 30 ? 53.134 -51.275 33.089 1.00 0.00 297 LEU B CA 13
ATOM 14222 C C . LEU B 2 30 ? 51.983 -52.278 33.195 1.00 0.00 297 LEU B C 13
ATOM 14223 O O . LEU B 2 30 ? 51.097 -52.152 34.045 1.00 0.00 297 LEU B O 13
ATOM 14239 N N . LYS B 2 31 ? 51.992 -53.288 32.318 1.00 0.00 298 LYS B N 13
ATOM 14240 C CA . LYS B 2 31 ? 50.948 -54.313 32.310 1.00 0.00 298 LYS B CA 13
ATOM 14241 C C . LYS B 2 31 ? 51.568 -55.711 32.241 1.00 0.00 298 LYS B C 13
ATOM 14242 O O . LYS B 2 31 ? 52.308 -55.963 31.305 1.00 0.00 298 LYS B O 13
ATOM 14262 N N . GLU A 1 1 ? 25.499 5.953 16.769 1.00 0.00 253 GLU A N 14
ATOM 14263 C CA . GLU A 1 1 ? 24.744 4.675 16.649 1.00 0.00 253 GLU A CA 14
ATOM 14264 C C . GLU A 1 1 ? 25.728 3.533 16.366 1.00 0.00 253 GLU A C 14
ATOM 14265 O O . GLU A 1 1 ? 26.004 3.183 15.213 1.00 0.00 253 GLU A O 14
ATOM 14279 N N . GLU A 1 2 ? 26.275 2.947 17.437 1.00 0.00 254 GLU A N 14
ATOM 14280 C CA . GLU A 1 2 ? 27.236 1.848 17.311 1.00 0.00 254 GLU A CA 14
ATOM 14281 C C . GLU A 1 2 ? 26.772 0.627 18.116 1.00 0.00 254 GLU A C 14
ATOM 14282 O O . GLU A 1 2 ? 25.752 0.666 18.809 1.00 0.00 254 GLU A O 14
ATOM 14294 N N . ASN A 1 3 ? 27.531 -0.471 18.023 1.00 0.00 255 ASN A N 14
ATOM 14295 C CA . ASN A 1 3 ? 27.194 -1.700 18.742 1.00 0.00 255 ASN A CA 14
ATOM 14296 C C . ASN A 1 3 ? 28.473 -2.467 19.145 1.00 0.00 255 ASN A C 14
ATOM 14297 O O . ASN A 1 3 ? 29.471 -2.410 18.420 1.00 0.00 255 ASN A O 14
ATOM 14308 N N . PRO A 1 4 ? 28.478 -3.189 20.272 1.00 0.00 256 PRO A N 14
ATOM 14309 C CA . PRO A 1 4 ? 29.671 -3.960 20.719 1.00 0.00 256 PRO A CA 14
ATOM 14310 C C . PRO A 1 4 ? 29.696 -5.374 20.125 1.00 0.00 256 PRO A C 14
ATOM 14311 O O . PRO A 1 4 ? 30.073 -6.349 20.782 1.00 0.00 256 PRO A O 14
ATOM 14322 N N . SER A 1 5 ? 29.284 -5.485 18.858 1.00 0.00 257 SER A N 14
ATOM 14323 C CA . SER A 1 5 ? 29.252 -6.773 18.163 1.00 0.00 257 SER A CA 14
ATOM 14324 C C . SER A 1 5 ? 30.645 -7.411 18.108 1.00 0.00 257 SER A C 14
ATOM 14325 O O . SER A 1 5 ? 30.786 -8.637 18.121 1.00 0.00 257 SER A O 14
ATOM 14333 N N . LEU A 1 6 ? 31.688 -6.575 18.039 1.00 0.00 258 LEU A N 14
ATOM 14334 C CA . LEU A 1 6 ? 33.066 -7.066 17.977 1.00 0.00 258 LEU A CA 14
ATOM 14335 C C . LEU A 1 6 ? 33.511 -7.672 19.314 1.00 0.00 258 LEU A C 14
ATOM 14336 O O . LEU A 1 6 ? 34.402 -8.529 19.344 1.00 0.00 258 LEU A O 14
ATOM 14352 N N . PHE A 1 7 ? 32.911 -7.236 20.433 1.00 0.00 259 PHE A N 14
ATOM 14353 C CA . PHE A 1 7 ? 33.306 -7.775 21.738 1.00 0.00 259 PHE A CA 14
ATOM 14354 C C . PHE A 1 7 ? 32.838 -9.231 21.884 1.00 0.00 259 PHE A C 14
ATOM 14355 O O . PHE A 1 7 ? 33.329 -9.967 22.747 1.00 0.00 259 PHE A O 14
ATOM 14372 N N . ALA A 1 8 ? 31.957 -9.691 20.981 1.00 0.00 260 ALA A N 14
ATOM 14373 C CA . ALA A 1 8 ? 31.533 -11.089 20.971 1.00 0.00 260 ALA A CA 14
ATOM 14374 C C . ALA A 1 8 ? 32.564 -11.845 20.112 1.00 0.00 260 ALA A C 14
ATOM 14375 O O . ALA A 1 8 ? 32.250 -12.546 19.145 1.00 0.00 260 ALA A O 14
ATOM 14382 N N . LEU A 1 9 ? 33.834 -11.631 20.465 1.00 0.00 261 LEU A N 14
ATOM 14383 C CA . LEU A 1 9 ? 34.975 -12.192 19.759 1.00 0.00 261 LEU A CA 14
ATOM 14384 C C . LEU A 1 9 ? 35.046 -13.705 19.893 1.00 0.00 261 LEU A C 14
ATOM 14385 O O . LEU A 1 9 ? 34.974 -14.257 20.986 1.00 0.00 261 LEU A O 14
ATOM 14401 N N . GLU A 1 10 ? 35.207 -14.387 18.765 1.00 0.00 262 GLU A N 14
ATOM 14402 C CA . GLU A 1 10 ? 35.323 -15.847 18.773 1.00 0.00 262 GLU A CA 14
ATOM 14403 C C . GLU A 1 10 ? 36.652 -16.278 19.418 1.00 0.00 262 GLU A C 14
ATOM 14404 O O . GLU A 1 10 ? 36.741 -17.300 20.100 1.00 0.00 262 GLU A O 14
ATOM 14416 N N . ALA A 1 11 ? 37.701 -15.490 19.174 1.00 0.00 263 ALA A N 14
ATOM 14417 C CA . ALA A 1 11 ? 39.046 -15.766 19.688 1.00 0.00 263 ALA A CA 14
ATOM 14418 C C . ALA A 1 11 ? 39.175 -15.578 21.202 1.00 0.00 263 ALA A C 14
ATOM 14419 O O . ALA A 1 11 ? 40.160 -16.011 21.792 1.00 0.00 263 ALA A O 14
ATOM 14426 N N . VAL A 1 12 ? 38.235 -14.866 21.835 1.00 0.00 264 VAL A N 14
ATOM 14427 C CA . VAL A 1 12 ? 38.332 -14.597 23.277 1.00 0.00 264 VAL A CA 14
ATOM 14428 C C . VAL A 1 12 ? 37.743 -15.742 24.130 1.00 0.00 264 VAL A C 14
ATOM 14429 O O . VAL A 1 12 ? 38.275 -16.078 25.192 1.00 0.00 264 VAL A O 14
ATOM 14442 N N . LEU A 1 13 ? 36.631 -16.337 23.676 1.00 0.00 265 LEU A N 14
ATOM 14443 C CA . LEU A 1 13 ? 35.980 -17.425 24.416 1.00 0.00 265 LEU A CA 14
ATOM 14444 C C . LEU A 1 13 ? 36.703 -18.763 24.225 1.00 0.00 265 LEU A C 14
ATOM 14445 O O . LEU A 1 13 ? 36.955 -19.499 25.184 1.00 0.00 265 LEU A O 14
ATOM 14461 N N . ILE A 1 14 ? 37.031 -19.090 22.973 1.00 0.00 266 ILE A N 14
ATOM 14462 C CA . ILE A 1 14 ? 37.714 -20.352 22.648 1.00 0.00 266 ILE A CA 14
ATOM 14463 C C . ILE A 1 14 ? 38.925 -20.624 23.596 1.00 0.00 266 ILE A C 14
ATOM 14464 O O . ILE A 1 14 ? 39.023 -21.728 24.138 1.00 0.00 266 ILE A O 14
ATOM 14480 N N . PRO A 1 15 ? 39.851 -19.679 23.794 1.00 0.00 267 PRO A N 14
ATOM 14481 C CA . PRO A 1 15 ? 41.044 -19.906 24.673 1.00 0.00 267 PRO A CA 14
ATOM 14482 C C . PRO A 1 15 ? 40.639 -20.153 26.123 1.00 0.00 267 PRO A C 14
ATOM 14483 O O . PRO A 1 15 ? 41.166 -21.042 26.794 1.00 0.00 267 PRO A O 14
ATOM 14494 N N . VAL A 1 16 ? 39.673 -19.370 26.608 1.00 0.00 268 VAL A N 14
ATOM 14495 C CA . VAL A 1 16 ? 39.181 -19.521 27.980 1.00 0.00 268 VAL A CA 14
ATOM 14496 C C . VAL A 1 16 ? 38.513 -20.898 28.137 1.00 0.00 268 VAL A C 14
ATOM 14497 O O . VAL A 1 16 ? 38.592 -21.533 29.194 1.00 0.00 268 VAL A O 14
ATOM 14510 N N . GLY A 1 17 ? 37.849 -21.363 27.071 1.00 0.00 269 GLY A N 14
ATOM 14511 C CA . GLY A 1 17 ? 37.170 -22.660 27.093 1.00 0.00 269 GLY A CA 14
ATOM 14512 C C . GLY A 1 17 ? 38.162 -23.802 27.338 1.00 0.00 269 GLY A C 14
ATOM 14513 O O . GLY A 1 17 ? 37.925 -24.692 28.163 1.00 0.00 269 GLY A O 14
ATOM 14517 N N . THR A 1 18 ? 39.290 -23.780 26.618 1.00 0.00 270 THR A N 14
ATOM 14518 C CA . THR A 1 18 ? 40.308 -24.811 26.764 1.00 0.00 270 THR A CA 14
ATOM 14519 C C . THR A 1 18 ? 40.897 -24.775 28.171 1.00 0.00 270 THR A C 14
ATOM 14520 O O . THR A 1 18 ? 41.088 -25.813 28.807 1.00 0.00 270 THR A O 14
ATOM 14531 N N . VAL A 1 19 ? 41.164 -23.565 28.674 1.00 0.00 271 VAL A N 14
ATOM 14532 C CA . VAL A 1 19 ? 41.720 -23.392 30.021 1.00 0.00 271 VAL A CA 14
ATOM 14533 C C . VAL A 1 19 ? 40.795 -24.060 31.038 1.00 0.00 271 VAL A C 14
ATOM 14534 O O . VAL A 1 19 ? 41.234 -24.823 31.910 1.00 0.00 271 VAL A O 14
ATOM 14547 N N . GLY A 1 20 ? 39.497 -23.796 30.906 1.00 0.00 272 GLY A N 14
ATOM 14548 C CA . GLY A 1 20 ? 38.511 -24.395 31.794 1.00 0.00 272 GLY A CA 14
ATOM 14549 C C . GLY A 1 20 ? 38.534 -25.916 31.647 1.00 0.00 272 GLY A C 14
ATOM 14550 O O . GLY A 1 20 ? 38.348 -26.648 32.614 1.00 0.00 272 GLY A O 14
ATOM 14554 N N . LEU A 1 21 ? 38.771 -26.399 30.419 1.00 0.00 273 LEU A N 14
ATOM 14555 C CA . LEU A 1 21 ? 38.824 -27.838 30.157 1.00 0.00 273 LEU A CA 14
ATOM 14556 C C . LEU A 1 21 ? 39.955 -28.493 30.960 1.00 0.00 273 LEU A C 14
ATOM 14557 O O . LEU A 1 21 ? 39.751 -29.500 31.650 1.00 0.00 273 LEU A O 14
ATOM 14573 N N . ILE A 1 22 ? 41.165 -27.930 30.864 1.00 0.00 274 ILE A N 14
ATOM 14574 C CA . ILE A 1 22 ? 42.321 -28.481 31.574 1.00 0.00 274 ILE A CA 14
ATOM 14575 C C . ILE A 1 22 ? 42.065 -28.466 33.089 1.00 0.00 274 ILE A C 14
ATOM 14576 O O . ILE A 1 22 ? 42.243 -29.479 33.786 1.00 0.00 274 ILE A O 14
ATOM 14592 N N . ILE A 1 23 ? 41.629 -27.313 33.606 1.00 0.00 275 ILE A N 14
ATOM 14593 C CA . ILE A 1 23 ? 41.337 -27.177 35.035 1.00 0.00 275 ILE A CA 14
ATOM 14594 C C . ILE A 1 23 ? 40.275 -28.213 35.448 1.00 0.00 275 ILE A C 14
ATOM 14595 O O . ILE A 1 23 ? 40.295 -28.742 36.563 1.00 0.00 275 ILE A O 14
ATOM 14611 N N . THR A 1 24 ? 39.344 -28.515 34.538 1.00 0.00 276 THR A N 14
ATOM 14612 C CA . THR A 1 24 ? 38.299 -29.494 34.815 1.00 0.00 276 THR A CA 14
ATOM 14613 C C . THR A 1 24 ? 38.926 -30.881 34.967 1.00 0.00 276 THR A C 14
ATOM 14614 O O . THR A 1 24 ? 38.552 -31.647 35.849 1.00 0.00 276 THR A O 14
ATOM 14625 N N . LEU A 1 25 ? 39.885 -31.211 34.100 1.00 0.00 277 LEU A N 14
ATOM 14626 C CA . LEU A 1 25 ? 40.550 -32.517 34.159 1.00 0.00 277 LEU A CA 14
ATOM 14627 C C . LEU A 1 25 ? 41.288 -32.699 35.489 1.00 0.00 277 LEU A C 14
ATOM 14628 O O . LEU A 1 25 ? 41.143 -33.730 36.161 1.00 0.00 277 LEU A O 14
ATOM 14644 N N . ILE A 1 26 ? 42.088 -31.699 35.886 1.00 0.00 278 ILE A N 14
ATOM 14645 C CA . ILE A 1 26 ? 42.835 -31.791 37.145 1.00 0.00 278 ILE A CA 14
ATOM 14646 C C . ILE A 1 26 ? 41.861 -31.883 38.336 1.00 0.00 278 ILE A C 14
ATOM 14647 O O . ILE A 1 26 ? 42.073 -32.654 39.279 1.00 0.00 278 ILE A O 14
ATOM 14663 N N . PHE A 1 27 ? 40.770 -31.110 38.282 1.00 0.00 279 PHE A N 14
ATOM 14664 C CA . PHE A 1 27 ? 39.761 -31.134 39.347 1.00 0.00 279 PHE A CA 14
ATOM 14665 C C . PHE A 1 27 ? 39.108 -32.524 39.417 1.00 0.00 279 PHE A C 14
ATOM 14666 O O . PHE A 1 27 ? 38.788 -33.033 40.492 1.00 0.00 279 PHE A O 14
ATOM 14683 N N . VAL A 1 28 ? 38.918 -33.142 38.251 1.00 0.00 280 VAL A N 14
ATOM 14684 C CA . VAL A 1 28 ? 38.320 -34.469 38.152 1.00 0.00 280 VAL A CA 14
ATOM 14685 C C . VAL A 1 28 ? 39.230 -35.497 38.844 1.00 0.00 280 VAL A C 14
ATOM 14686 O O . VAL A 1 28 ? 38.769 -36.332 39.632 1.00 0.00 280 VAL A O 14
ATOM 14699 N N . TYR A 1 29 ? 40.534 -35.427 38.563 1.00 0.00 281 TYR A N 14
ATOM 14700 C CA . TYR A 1 29 ? 41.489 -36.346 39.181 1.00 0.00 281 TYR A CA 14
ATOM 14701 C C . TYR A 1 29 ? 41.470 -36.163 40.702 1.00 0.00 281 TYR A C 14
ATOM 14702 O O . TYR A 1 29 ? 41.478 -37.131 41.466 1.00 0.00 281 TYR A O 14
ATOM 14720 N N . PHE A 1 30 ? 41.434 -34.905 41.143 1.00 0.00 282 PHE A N 14
ATOM 14721 C CA . PHE A 1 30 ? 41.401 -34.587 42.571 1.00 0.00 282 PHE A CA 14
ATOM 14722 C C . PHE A 1 30 ? 40.161 -35.210 43.224 1.00 0.00 282 PHE A C 14
ATOM 14723 O O . PHE A 1 30 ? 40.220 -35.758 44.328 1.00 0.00 282 PHE A O 14
ATOM 14740 N N . TRP A 1 31 ? 39.025 -35.117 42.532 1.00 0.00 283 TRP A N 14
ATOM 14741 C CA . TRP A 1 31 ? 37.763 -35.659 43.032 1.00 0.00 283 TRP A CA 14
ATOM 14742 C C . TRP A 1 31 ? 37.859 -37.175 43.210 1.00 0.00 283 TRP A C 14
ATOM 14743 O O . TRP A 1 31 ? 37.456 -37.730 44.237 1.00 0.00 283 TRP A O 14
ATOM 14764 N N . LEU A 1 32 ? 38.398 -37.852 42.195 1.00 0.00 284 LEU A N 14
ATOM 14765 C CA . LEU A 1 32 ? 38.548 -39.308 42.233 1.00 0.00 284 LEU A CA 14
ATOM 14766 C C . LEU A 1 32 ? 39.447 -39.724 43.404 1.00 0.00 284 LEU A C 14
ATOM 14767 O O . LEU A 1 32 ? 39.122 -40.634 44.171 1.00 0.00 284 LEU A O 14
ATOM 14783 N N . GLU A 1 33 ? 40.589 -39.046 43.544 1.00 0.00 285 GLU A N 14
ATOM 14784 C CA . GLU A 1 33 ? 41.541 -39.336 44.620 1.00 0.00 285 GLU A CA 14
ATOM 14785 C C . GLU A 1 33 ? 42.678 -38.308 44.605 1.00 0.00 285 GLU A C 14
ATOM 14786 O O . GLU A 1 33 ? 42.873 -37.579 43.628 1.00 0.00 285 GLU A O 14
ATOM 14798 N N . ARG A 1 34 ? 43.441 -38.251 45.700 1.00 0.00 286 ARG A N 14
ATOM 14799 C CA . ARG A 1 34 ? 44.561 -37.317 45.813 1.00 0.00 286 ARG A CA 14
ATOM 14800 C C . ARG A 1 34 ? 45.574 -37.554 44.690 1.00 0.00 286 ARG A C 14
ATOM 14801 O O . ARG A 1 34 ? 45.783 -38.704 44.340 1.00 0.00 286 ARG A O 14
ATOM 14823 N N . GLN B 2 1 ? 48.432 -6.822 14.323 1.00 0.00 268 GLN B N 14
ATOM 14824 C CA . GLN B 2 1 ? 47.258 -7.660 13.941 1.00 0.00 268 GLN B CA 14
ATOM 14825 C C . GLN B 2 1 ? 47.628 -9.149 14.078 1.00 0.00 268 GLN B C 14
ATOM 14826 O O . GLN B 2 1 ? 47.201 -10.001 13.290 1.00 0.00 268 GLN B O 14
ATOM 14842 N N . TRP B 2 2 ? 48.428 -9.471 15.102 1.00 0.00 269 TRP B N 14
ATOM 14843 C CA . TRP B 2 2 ? 48.849 -10.851 15.347 1.00 0.00 269 TRP B CA 14
ATOM 14844 C C . TRP B 2 2 ? 47.673 -11.694 15.847 1.00 0.00 269 TRP B C 14
ATOM 14845 O O . TRP B 2 2 ? 47.084 -11.416 16.895 1.00 0.00 269 TRP B O 14
ATOM 14866 N N . SER B 2 3 ? 47.329 -12.742 15.091 1.00 0.00 270 SER B N 14
ATOM 14867 C CA . SER B 2 3 ? 46.225 -13.632 15.459 1.00 0.00 270 SER B CA 14
ATOM 14868 C C . SER B 2 3 ? 46.422 -14.160 16.885 1.00 0.00 270 SER B C 14
ATOM 14869 O O . SER B 2 3 ? 47.267 -15.021 17.147 1.00 0.00 270 SER B O 14
ATOM 14877 N N . ALA B 2 4 ? 45.644 -13.613 17.821 1.00 0.00 271 ALA B N 14
ATOM 14878 C CA . ALA B 2 4 ? 45.732 -13.987 19.235 1.00 0.00 271 ALA B CA 14
ATOM 14879 C C . ALA B 2 4 ? 45.324 -15.442 19.495 1.00 0.00 271 ALA B C 14
ATOM 14880 O O . ALA B 2 4 ? 45.821 -16.078 20.433 1.00 0.00 271 ALA B O 14
ATOM 14887 N N . SER B 2 5 ? 44.389 -15.970 18.698 1.00 0.00 272 SER B N 14
ATOM 14888 C CA . SER B 2 5 ? 43.903 -17.338 18.906 1.00 0.00 272 SER B CA 14
ATOM 14889 C C . SER B 2 5 ? 45.035 -18.372 18.824 1.00 0.00 272 SER B C 14
ATOM 14890 O O . SER B 2 5 ? 45.139 -19.269 19.662 1.00 0.00 272 SER B O 14
ATOM 14898 N N . ILE B 2 6 ? 45.899 -18.246 17.819 1.00 0.00 273 ILE B N 14
ATOM 14899 C CA . ILE B 2 6 ? 47.022 -19.182 17.643 1.00 0.00 273 ILE B CA 14
ATOM 14900 C C . ILE B 2 6 ? 48.111 -18.988 18.705 1.00 0.00 273 ILE B C 14
ATOM 14901 O O . ILE B 2 6 ? 48.747 -19.954 19.155 1.00 0.00 273 ILE B O 14
ATOM 14917 N N . LEU B 2 7 ? 48.341 -17.734 19.111 1.00 0.00 274 LEU B N 14
ATOM 14918 C CA . LEU B 2 7 ? 49.382 -17.428 20.094 1.00 0.00 274 LEU B CA 14
ATOM 14919 C C . LEU B 2 7 ? 49.013 -17.967 21.469 1.00 0.00 274 LEU B C 14
ATOM 14920 O O . LEU B 2 7 ? 49.874 -18.486 22.174 1.00 0.00 274 LEU B O 14
ATOM 14936 N N . VAL B 2 8 ? 47.738 -17.882 21.852 1.00 0.00 275 VAL B N 14
ATOM 14937 C CA . VAL B 2 8 ? 47.306 -18.429 23.146 1.00 0.00 275 VAL B CA 14
ATOM 14938 C C . VAL B 2 8 ? 47.206 -19.968 23.043 1.00 0.00 275 VAL B C 14
ATOM 14939 O O . VAL B 2 8 ? 47.505 -20.711 23.990 1.00 0.00 275 VAL B O 14
ATOM 14952 N N . VAL B 2 9 ? 46.777 -20.450 21.864 1.00 0.00 276 VAL B N 14
ATOM 14953 C CA . VAL B 2 9 ? 46.628 -21.884 21.621 1.00 0.00 276 VAL B CA 14
ATOM 14954 C C . VAL B 2 9 ? 47.968 -22.629 21.792 1.00 0.00 276 VAL B C 14
ATOM 14955 O O . VAL B 2 9 ? 47.967 -23.757 22.282 1.00 0.00 276 VAL B O 14
ATOM 14968 N N . VAL B 2 10 ? 49.118 -22.049 21.382 1.00 0.00 277 VAL B N 14
ATOM 14969 C CA . VAL B 2 10 ? 50.391 -22.789 21.542 1.00 0.00 277 VAL B CA 14
ATOM 14970 C C . VAL B 2 10 ? 50.669 -23.117 23.047 1.00 0.00 277 VAL B C 14
ATOM 14971 O O . VAL B 2 10 ? 50.838 -24.301 23.389 1.00 0.00 277 VAL B O 14
ATOM 14984 N N . PRO B 2 11 ? 50.707 -22.133 23.962 1.00 0.00 278 PRO B N 14
ATOM 14985 C CA . PRO B 2 11 ? 50.958 -22.404 25.415 1.00 0.00 278 PRO B CA 14
ATOM 14986 C C . PRO B 2 11 ? 49.874 -23.288 26.034 1.00 0.00 278 PRO B C 14
ATOM 14987 O O . PRO B 2 11 ? 50.161 -24.175 26.840 1.00 0.00 278 PRO B O 14
ATOM 14998 N N . ILE B 2 12 ? 48.612 -23.042 25.659 1.00 0.00 279 ILE B N 14
ATOM 14999 C CA . ILE B 2 12 ? 47.493 -23.828 26.192 1.00 0.00 279 ILE B CA 14
ATOM 15000 C C . ILE B 2 12 ? 47.618 -25.292 25.740 1.00 0.00 279 ILE B C 14
ATOM 15001 O O . ILE B 2 12 ? 47.283 -26.210 26.483 1.00 0.00 279 ILE B O 14
ATOM 15017 N N . PHE B 2 13 ? 48.094 -25.511 24.511 1.00 0.00 280 PHE B N 14
ATOM 15018 C CA . PHE B 2 13 ? 48.259 -26.862 23.977 1.00 0.00 280 PHE B CA 14
ATOM 15019 C C . PHE B 2 13 ? 49.355 -27.601 24.747 1.00 0.00 280 PHE B C 14
ATOM 15020 O O . PHE B 2 13 ? 49.187 -28.753 25.167 1.00 0.00 280 PHE B O 14
ATOM 15037 N N . LEU B 2 14 ? 50.491 -26.919 24.959 1.00 0.00 281 LEU B N 14
ATOM 15038 C CA . LEU B 2 14 ? 51.606 -27.512 25.706 1.00 0.00 281 LEU B CA 14
ATOM 15039 C C . LEU B 2 14 ? 51.163 -27.836 27.137 1.00 0.00 281 LEU B C 14
ATOM 15040 O O . LEU B 2 14 ? 51.539 -28.855 27.723 1.00 0.00 281 LEU B O 14
ATOM 15056 N N . LEU B 2 15 ? 50.342 -26.954 27.703 1.00 0.00 282 LEU B N 14
ATOM 15057 C CA . LEU B 2 15 ? 49.819 -27.124 29.052 1.00 0.00 282 LEU B CA 14
ATOM 15058 C C . LEU B 2 15 ? 48.821 -28.294 29.091 1.00 0.00 282 LEU B C 14
ATOM 15059 O O . LEU B 2 15 ? 48.752 -29.041 30.072 1.00 0.00 282 LEU B O 14
ATOM 15075 N N . LEU B 2 16 ? 48.040 -28.460 28.014 1.00 0.00 283 LEU B N 14
ATOM 15076 C CA . LEU B 2 16 ? 47.050 -29.538 27.938 1.00 0.00 283 LEU B CA 14
ATOM 15077 C C . LEU B 2 16 ? 47.759 -30.896 27.951 1.00 0.00 283 LEU B C 14
ATOM 15078 O O . LEU B 2 16 ? 47.397 -31.807 28.710 1.00 0.00 283 LEU B O 14
ATOM 15094 N N . THR B 2 17 ? 48.810 -31.027 27.129 1.00 0.00 284 THR B N 14
ATOM 15095 C CA . THR B 2 17 ? 49.577 -32.275 27.076 1.00 0.00 284 THR B CA 14
ATOM 15096 C C . THR B 2 17 ? 50.312 -32.497 28.402 1.00 0.00 284 THR B C 14
ATOM 15097 O O . THR B 2 17 ? 50.443 -33.627 28.878 1.00 0.00 284 THR B O 14
ATOM 15108 N N . GLY B 2 18 ? 50.785 -31.403 29.014 1.00 0.00 285 GLY B N 14
ATOM 15109 C CA . GLY B 2 18 ? 51.487 -31.485 30.292 1.00 0.00 285 GLY B CA 14
ATOM 15110 C C . GLY B 2 18 ? 50.564 -32.063 31.369 1.00 0.00 285 GLY B C 14
ATOM 15111 O O . GLY B 2 18 ? 50.974 -32.887 32.190 1.00 0.00 285 GLY B O 14
ATOM 15115 N N . PHE B 2 19 ? 49.297 -31.629 31.363 1.00 0.00 286 PHE B N 14
ATOM 15116 C CA . PHE B 2 19 ? 48.314 -32.109 32.337 1.00 0.00 286 PHE B CA 14
ATOM 15117 C C . PHE B 2 19 ? 47.995 -33.586 32.084 1.00 0.00 286 PHE B C 14
ATOM 15118 O O . PHE B 2 19 ? 47.862 -34.373 33.027 1.00 0.00 286 PHE B O 14
ATOM 15135 N N . VAL B 2 20 ? 47.894 -33.993 30.807 1.00 0.00 287 VAL B N 14
ATOM 15136 C CA . VAL B 2 20 ? 47.623 -35.406 30.500 1.00 0.00 287 VAL B CA 14
ATOM 15137 C C . VAL B 2 20 ? 48.776 -36.250 31.076 1.00 0.00 287 VAL B C 14
ATOM 15138 O O . VAL B 2 20 ? 48.562 -37.283 31.722 1.00 0.00 287 VAL B O 14
ATOM 15151 N N . HIS B 2 21 ? 50.010 -35.779 30.867 1.00 0.00 288 HIS B N 14
ATOM 15152 C CA . HIS B 2 21 ? 51.194 -36.459 31.389 1.00 0.00 288 HIS B CA 14
ATOM 15153 C C . HIS B 2 21 ? 51.121 -36.520 32.921 1.00 0.00 288 HIS B C 14
ATOM 15154 O O . HIS B 2 21 ? 51.505 -37.512 33.540 1.00 0.00 288 HIS B O 14
ATOM 15169 N N . LEU B 2 22 ? 50.614 -35.444 33.538 1.00 0.00 289 LEU B N 14
ATOM 15170 C CA . LEU B 2 22 ? 50.477 -35.376 34.993 1.00 0.00 289 LEU B CA 14
ATOM 15171 C C . LEU B 2 22 ? 49.565 -36.504 35.483 1.00 0.00 289 LEU B C 14
ATOM 15172 O O . LEU B 2 22 ? 49.852 -37.185 36.470 1.00 0.00 289 LEU B O 14
ATOM 15188 N N . LEU B 2 23 ? 48.451 -36.698 34.776 1.00 0.00 290 LEU B N 14
ATOM 15189 C CA . LEU B 2 23 ? 47.482 -37.737 35.122 1.00 0.00 290 LEU B CA 14
ATOM 15190 C C . LEU B 2 23 ? 48.115 -39.126 34.988 1.00 0.00 290 LEU B C 14
ATOM 15191 O O . LEU B 2 23 ? 47.935 -39.999 35.842 1.00 0.00 290 LEU B O 14
ATOM 15207 N N . PHE B 2 24 ? 48.871 -39.333 33.905 1.00 0.00 291 PHE B N 14
ATOM 15208 C CA . PHE B 2 24 ? 49.531 -40.619 33.663 1.00 0.00 291 PHE B CA 14
ATOM 15209 C C . PHE B 2 24 ? 50.523 -40.941 34.789 1.00 0.00 291 PHE B C 14
ATOM 15210 O O . PHE B 2 24 ? 50.579 -42.065 35.297 1.00 0.00 291 PHE B O 14
ATOM 15227 N N . LYS B 2 25 ? 51.318 -39.943 35.178 1.00 0.00 292 LYS B N 14
ATOM 15228 C CA . LYS B 2 25 ? 52.317 -40.107 36.235 1.00 0.00 292 LYS B CA 14
ATOM 15229 C C . LYS B 2 25 ? 51.657 -40.437 37.576 1.00 0.00 292 LYS B C 14
ATOM 15230 O O . LYS B 2 25 ? 52.181 -41.224 38.370 1.00 0.00 292 LYS B O 14
ATOM 15249 N N . LEU B 2 26 ? 50.499 -39.825 37.838 1.00 0.00 293 LEU B N 14
ATOM 15250 C CA . LEU B 2 26 ? 49.777 -40.057 39.095 1.00 0.00 293 LEU B CA 14
ATOM 15251 C C . LEU B 2 26 ? 48.870 -41.301 39.017 1.00 0.00 293 LEU B C 14
ATOM 15252 O O . LEU B 2 26 ? 48.318 -41.744 40.028 1.00 0.00 293 LEU B O 14
ATOM 15268 N N . SER B 2 27 ? 48.711 -41.876 37.815 1.00 0.00 294 SER B N 14
ATOM 15269 C CA . SER B 2 27 ? 47.873 -43.062 37.631 1.00 0.00 294 SER B CA 14
ATOM 15270 C C . SER B 2 27 ? 48.738 -44.278 37.224 1.00 0.00 294 SER B C 14
ATOM 15271 O O . SER B 2 27 ? 49.739 -44.105 36.525 1.00 0.00 294 SER B O 14
ATOM 15279 N N . PRO B 2 28 ? 48.386 -45.501 37.636 1.00 0.00 295 PRO B N 14
ATOM 15280 C CA . PRO B 2 28 ? 49.182 -46.720 37.276 1.00 0.00 295 PRO B CA 14
ATOM 15281 C C . PRO B 2 28 ? 49.187 -46.977 35.765 1.00 0.00 295 PRO B C 14
ATOM 15282 O O . PRO B 2 28 ? 48.480 -46.318 34.998 1.00 0.00 295 PRO B O 14
ATOM 15293 N N . ARG B 2 29 ? 49.998 -47.947 35.332 1.00 0.00 296 ARG B N 14
ATOM 15294 C CA . ARG B 2 29 ? 50.101 -48.291 33.908 1.00 0.00 296 ARG B CA 14
ATOM 15295 C C . ARG B 2 29 ? 48.898 -49.126 33.428 1.00 0.00 296 ARG B C 14
ATOM 15296 O O . ARG B 2 29 ? 48.831 -49.526 32.262 1.00 0.00 296 ARG B O 14
ATOM 15317 N N . LEU B 2 30 ? 47.936 -49.400 34.325 1.00 0.00 297 LEU B N 14
ATOM 15318 C CA . LEU B 2 30 ? 46.756 -50.187 33.969 1.00 0.00 297 LEU B CA 14
ATOM 15319 C C . LEU B 2 30 ? 45.805 -49.360 33.101 1.00 0.00 297 LEU B C 14
ATOM 15320 O O . LEU B 2 30 ? 45.513 -48.197 33.398 1.00 0.00 297 LEU B O 14
ATOM 15336 N N . LYS B 2 31 ? 45.315 -49.963 32.013 1.00 0.00 298 LYS B N 14
ATOM 15337 C CA . LYS B 2 31 ? 44.398 -49.279 31.099 1.00 0.00 298 LYS B CA 14
ATOM 15338 C C . LYS B 2 31 ? 43.186 -48.735 31.863 1.00 0.00 298 LYS B C 14
ATOM 15339 O O . LYS B 2 31 ? 42.886 -49.272 32.916 1.00 0.00 298 LYS B O 14
ATOM 15359 N N . GLU A 1 1 ? 21.446 -13.866 16.025 1.00 0.00 253 GLU A N 15
ATOM 15360 C CA . GLU A 1 1 ? 21.494 -12.923 14.866 1.00 0.00 253 GLU A CA 15
ATOM 15361 C C . GLU A 1 1 ? 22.556 -13.391 13.869 1.00 0.00 253 GLU A C 15
ATOM 15362 O O . GLU A 1 1 ? 23.264 -14.377 14.094 1.00 0.00 253 GLU A O 15
ATOM 15376 N N . GLU A 1 2 ? 22.668 -12.672 12.747 1.00 0.00 254 GLU A N 15
ATOM 15377 C CA . GLU A 1 2 ? 23.643 -13.007 11.703 1.00 0.00 254 GLU A CA 15
ATOM 15378 C C . GLU A 1 2 ? 24.588 -11.829 11.420 1.00 0.00 254 GLU A C 15
ATOM 15379 O O . GLU A 1 2 ? 25.742 -12.019 11.023 1.00 0.00 254 GLU A O 15
ATOM 15391 N N . ASN A 1 3 ? 24.099 -10.598 11.622 1.00 0.00 255 ASN A N 15
ATOM 15392 C CA . ASN A 1 3 ? 24.910 -9.403 11.383 1.00 0.00 255 ASN A CA 15
ATOM 15393 C C . ASN A 1 3 ? 26.138 -9.376 12.325 1.00 0.00 255 ASN A C 15
ATOM 15394 O O . ASN A 1 3 ? 27.267 -9.239 11.848 1.00 0.00 255 ASN A O 15
ATOM 15405 N N . PRO A 1 4 ? 25.955 -9.500 13.645 1.00 0.00 256 PRO A N 15
ATOM 15406 C CA . PRO A 1 4 ? 27.093 -9.482 14.613 1.00 0.00 256 PRO A CA 15
ATOM 15407 C C . PRO A 1 4 ? 27.748 -10.860 14.778 1.00 0.00 256 PRO A C 15
ATOM 15408 O O . PRO A 1 4 ? 28.178 -11.244 15.872 1.00 0.00 256 PRO A O 15
ATOM 15419 N N . SER A 1 5 ? 27.830 -11.618 13.679 1.00 0.00 257 SER A N 15
ATOM 15420 C CA . SER A 1 5 ? 28.434 -12.952 13.710 1.00 0.00 257 SER A CA 15
ATOM 15421 C C . SER A 1 5 ? 29.919 -12.878 14.087 1.00 0.00 257 SER A C 15
ATOM 15422 O O . SER A 1 5 ? 30.466 -13.790 14.715 1.00 0.00 257 SER A O 15
ATOM 15430 N N . LEU A 1 6 ? 30.584 -11.785 13.697 1.00 0.00 258 LEU A N 15
ATOM 15431 C CA . LEU A 1 6 ? 32.007 -11.599 13.991 1.00 0.00 258 LEU A CA 15
ATOM 15432 C C . LEU A 1 6 ? 32.273 -11.603 15.502 1.00 0.00 258 LEU A C 15
ATOM 15433 O O . LEU A 1 6 ? 33.381 -11.938 15.941 1.00 0.00 258 LEU A O 15
ATOM 15449 N N . PHE A 1 7 ? 31.272 -11.232 16.318 1.00 0.00 259 PHE A N 15
ATOM 15450 C CA . PHE A 1 7 ? 31.471 -11.212 17.771 1.00 0.00 259 PHE A CA 15
ATOM 15451 C C . PHE A 1 7 ? 31.575 -12.646 18.334 1.00 0.00 259 PHE A C 15
ATOM 15452 O O . PHE A 1 7 ? 31.846 -12.846 19.522 1.00 0.00 259 PHE A O 15
ATOM 15469 N N . ALA A 1 8 ? 31.423 -13.661 17.468 1.00 0.00 260 ALA A N 15
ATOM 15470 C CA . ALA A 1 8 ? 31.572 -15.053 17.886 1.00 0.00 260 ALA A CA 15
ATOM 15471 C C . ALA A 1 8 ? 33.040 -15.468 17.663 1.00 0.00 260 ALA A C 15
ATOM 15472 O O . ALA A 1 8 ? 33.352 -16.577 17.213 1.00 0.00 260 ALA A O 15
ATOM 15479 N N . LEU A 1 9 ? 33.956 -14.535 17.969 1.00 0.00 261 LEU A N 15
ATOM 15480 C CA . LEU A 1 9 ? 35.396 -14.732 17.802 1.00 0.00 261 LEU A CA 15
ATOM 15481 C C . LEU A 1 9 ? 35.829 -16.121 18.276 1.00 0.00 261 LEU A C 15
ATOM 15482 O O . LEU A 1 9 ? 35.548 -16.535 19.397 1.00 0.00 261 LEU A O 15
ATOM 15498 N N . GLU A 1 10 ? 36.515 -16.852 17.407 1.00 0.00 262 GLU A N 15
ATOM 15499 C CA . GLU A 1 10 ? 36.989 -18.184 17.763 1.00 0.00 262 GLU A CA 15
ATOM 15500 C C . GLU A 1 10 ? 38.101 -18.109 18.822 1.00 0.00 262 GLU A C 15
ATOM 15501 O O . GLU A 1 10 ? 38.219 -18.973 19.691 1.00 0.00 262 GLU A O 15
ATOM 15513 N N . ALA A 1 11 ? 38.946 -17.080 18.726 1.00 0.00 263 ALA A N 15
ATOM 15514 C CA . ALA A 1 11 ? 40.072 -16.909 19.649 1.00 0.00 263 ALA A CA 15
ATOM 15515 C C . ALA A 1 11 ? 39.661 -16.412 21.031 1.00 0.00 263 ALA A C 15
ATOM 15516 O O . ALA A 1 11 ? 40.450 -16.487 21.959 1.00 0.00 263 ALA A O 15
ATOM 15523 N N . VAL A 1 12 ? 38.461 -15.845 21.180 1.00 0.00 264 VAL A N 15
ATOM 15524 C CA . VAL A 1 12 ? 38.046 -15.311 22.486 1.00 0.00 264 VAL A CA 15
ATOM 15525 C C . VAL A 1 12 ? 37.412 -16.400 23.380 1.00 0.00 264 VAL A C 15
ATOM 15526 O O . VAL A 1 12 ? 37.691 -16.481 24.580 1.00 0.00 264 VAL A O 15
ATOM 15539 N N . LEU A 1 13 ? 36.534 -17.224 22.798 1.00 0.00 265 LEU A N 15
ATOM 15540 C CA . LEU A 1 13 ? 35.841 -18.285 23.546 1.00 0.00 265 LEU A CA 15
ATOM 15541 C C . LEU A 1 13 ? 36.721 -19.524 23.788 1.00 0.00 265 LEU A C 15
ATOM 15542 O O . LEU A 1 13 ? 36.761 -20.072 24.892 1.00 0.00 265 LEU A O 15
ATOM 15558 N N . ILE A 1 14 ? 37.393 -20.000 22.735 1.00 0.00 266 ILE A N 15
ATOM 15559 C CA . ILE A 1 14 ? 38.228 -21.210 22.819 1.00 0.00 266 ILE A CA 15
ATOM 15560 C C . ILE A 1 14 ? 39.230 -21.180 24.015 1.00 0.00 266 ILE A C 15
ATOM 15561 O O . ILE A 1 14 ? 39.346 -22.190 24.716 1.00 0.00 266 ILE A O 15
ATOM 15577 N N . PRO A 1 15 ? 39.963 -20.093 24.266 1.00 0.00 267 PRO A N 15
ATOM 15578 C CA . PRO A 1 15 ? 40.949 -20.049 25.397 1.00 0.00 267 PRO A CA 15
ATOM 15579 C C . PRO A 1 15 ? 40.271 -20.268 26.749 1.00 0.00 267 PRO A C 15
ATOM 15580 O O . PRO A 1 15 ? 40.743 -21.037 27.586 1.00 0.00 267 PRO A O 15
ATOM 15591 N N . VAL A 1 16 ? 39.136 -19.597 26.960 1.00 0.00 268 VAL A N 15
ATOM 15592 C CA . VAL A 1 16 ? 38.385 -19.738 28.210 1.00 0.00 268 VAL A CA 15
ATOM 15593 C C . VAL A 1 16 ? 37.924 -21.195 28.363 1.00 0.00 268 VAL A C 15
ATOM 15594 O O . VAL A 1 16 ? 37.954 -21.772 29.455 1.00 0.00 268 VAL A O 15
ATOM 15607 N N . GLY A 1 17 ? 37.490 -21.797 27.248 1.00 0.00 269 GLY A N 15
ATOM 15608 C CA . GLY A 1 17 ? 37.020 -23.183 27.251 1.00 0.00 269 GLY A CA 15
ATOM 15609 C C . GLY A 1 17 ? 38.142 -24.146 27.649 1.00 0.00 269 GLY A C 15
ATOM 15610 O O . GLY A 1 17 ? 37.958 -25.044 28.479 1.00 0.00 269 GLY A O 15
ATOM 15614 N N . THR A 1 18 ? 39.324 -23.956 27.054 1.00 0.00 270 THR A N 15
ATOM 15615 C CA . THR A 1 18 ? 40.477 -24.803 27.342 1.00 0.00 270 THR A CA 15
ATOM 15616 C C . THR A 1 18 ? 40.893 -24.648 28.801 1.00 0.00 270 THR A C 15
ATOM 15617 O O . THR A 1 18 ? 41.194 -25.629 29.488 1.00 0.00 270 THR A O 15
ATOM 15628 N N . VAL A 1 19 ? 40.880 -23.406 29.296 1.00 0.00 271 VAL A N 15
ATOM 15629 C CA . VAL A 1 19 ? 41.227 -23.137 30.694 1.00 0.00 271 VAL A CA 15
ATOM 15630 C C . VAL A 1 19 ? 40.275 -23.939 31.589 1.00 0.00 271 VAL A C 15
ATOM 15631 O O . VAL A 1 19 ? 40.687 -24.581 32.559 1.00 0.00 271 VAL A O 15
ATOM 15644 N N . GLY A 1 20 ? 38.988 -23.915 31.235 1.00 0.00 272 GLY A N 15
ATOM 15645 C CA . GLY A 1 20 ? 37.976 -24.651 31.978 1.00 0.00 272 GLY A CA 15
ATOM 15646 C C . GLY A 1 20 ? 38.281 -26.148 31.958 1.00 0.00 272 GLY A C 15
ATOM 15647 O O . GLY A 1 20 ? 38.097 -26.840 32.954 1.00 0.00 272 GLY A O 15
ATOM 15651 N N . LEU A 1 21 ? 38.757 -26.657 30.812 1.00 0.00 273 LEU A N 15
ATOM 15652 C CA . LEU A 1 21 ? 39.090 -28.082 30.681 1.00 0.00 273 LEU A CA 15
ATOM 15653 C C . LEU A 1 21 ? 40.221 -28.465 31.645 1.00 0.00 273 LEU A C 15
ATOM 15654 O O . LEU A 1 21 ? 40.151 -29.477 32.354 1.00 0.00 273 LEU A O 15
ATOM 15670 N N . ILE A 1 22 ? 41.274 -27.648 31.672 1.00 0.00 274 ILE A N 15
ATOM 15671 C CA . ILE A 1 22 ? 42.431 -27.893 32.542 1.00 0.00 274 ILE A CA 15
ATOM 15672 C C . ILE A 1 22 ? 41.978 -27.904 34.016 1.00 0.00 274 ILE A C 15
ATOM 15673 O O . ILE A 1 22 ? 42.282 -28.832 34.786 1.00 0.00 274 ILE A O 15
ATOM 15689 N N . ILE A 1 23 ? 41.223 -26.877 34.406 1.00 0.00 275 ILE A N 15
ATOM 15690 C CA . ILE A 1 23 ? 40.713 -26.776 35.776 1.00 0.00 275 ILE A CA 15
ATOM 15691 C C . ILE A 1 23 ? 39.862 -28.013 36.102 1.00 0.00 275 ILE A C 15
ATOM 15692 O O . ILE A 1 23 ? 39.925 -28.564 37.206 1.00 0.00 275 ILE A O 15
ATOM 15708 N N . THR A 1 24 ? 39.066 -28.459 35.126 1.00 0.00 276 THR A N 15
ATOM 15709 C CA . THR A 1 24 ? 38.217 -29.632 35.306 1.00 0.00 276 THR A CA 15
ATOM 15710 C C . THR A 1 24 ? 39.083 -30.843 35.641 1.00 0.00 276 THR A C 15
ATOM 15711 O O . THR A 1 24 ? 38.760 -31.624 36.530 1.00 0.00 276 THR A O 15
ATOM 15722 N N . LEU A 1 25 ? 40.202 -30.997 34.926 1.00 0.00 277 LEU A N 15
ATOM 15723 C CA . LEU A 1 25 ? 41.112 -32.118 35.169 1.00 0.00 277 LEU A CA 15
ATOM 15724 C C . LEU A 1 25 ? 41.650 -32.063 36.602 1.00 0.00 277 LEU A C 15
ATOM 15725 O O . LEU A 1 25 ? 41.733 -33.089 37.290 1.00 0.00 277 LEU A O 15
ATOM 15741 N N . ILE A 1 26 ? 42.003 -30.860 37.081 1.00 0.00 278 ILE A N 15
ATOM 15742 C CA . ILE A 1 26 ? 42.507 -30.725 38.460 1.00 0.00 278 ILE A CA 15
ATOM 15743 C C . ILE A 1 26 ? 41.424 -31.214 39.435 1.00 0.00 278 ILE A C 15
ATOM 15744 O O . ILE A 1 26 ? 41.688 -31.976 40.372 1.00 0.00 278 ILE A O 15
ATOM 15760 N N . PHE A 1 27 ? 40.185 -30.782 39.189 1.00 0.00 279 PHE A N 15
ATOM 15761 C CA . PHE A 1 27 ? 39.041 -31.173 40.019 1.00 0.00 279 PHE A CA 15
ATOM 15762 C C . PHE A 1 27 ? 38.832 -32.694 39.973 1.00 0.00 279 PHE A C 15
ATOM 15763 O O . PHE A 1 27 ? 38.430 -33.316 40.955 1.00 0.00 279 PHE A O 15
ATOM 15780 N N . VAL A 1 28 ? 39.116 -33.295 38.814 1.00 0.00 280 VAL A N 15
ATOM 15781 C CA . VAL A 1 28 ? 38.974 -34.735 38.626 1.00 0.00 280 VAL A CA 15
ATOM 15782 C C . VAL A 1 28 ? 39.982 -35.464 39.528 1.00 0.00 280 VAL A C 15
ATOM 15783 O O . VAL A 1 28 ? 39.651 -36.449 40.198 1.00 0.00 280 VAL A O 15
ATOM 15796 N N . TYR A 1 29 ? 41.220 -34.965 39.555 1.00 0.00 281 TYR A N 15
ATOM 15797 C CA . TYR A 1 29 ? 42.266 -35.559 40.386 1.00 0.00 281 TYR A CA 15
ATOM 15798 C C . TYR A 1 29 ? 41.862 -35.481 41.860 1.00 0.00 281 TYR A C 15
ATOM 15799 O O . TYR A 1 29 ? 41.954 -36.460 42.609 1.00 0.00 281 TYR A O 15
ATOM 15817 N N . PHE A 1 30 ? 41.400 -34.300 42.276 1.00 0.00 282 PHE A N 15
ATOM 15818 C CA . PHE A 1 30 ? 40.968 -34.086 43.659 1.00 0.00 282 PHE A CA 15
ATOM 15819 C C . PHE A 1 30 ? 39.834 -35.053 44.013 1.00 0.00 282 PHE A C 15
ATOM 15820 O O . PHE A 1 30 ? 39.774 -35.603 45.116 1.00 0.00 282 PHE A O 15
ATOM 15837 N N . TRP A 1 31 ? 38.922 -35.258 43.063 1.00 0.00 283 TRP A N 15
ATOM 15838 C CA . TRP A 1 31 ? 37.782 -36.151 43.255 1.00 0.00 283 TRP A CA 15
ATOM 15839 C C . TRP A 1 31 ? 38.267 -37.580 43.500 1.00 0.00 283 TRP A C 15
ATOM 15840 O O . TRP A 1 31 ? 37.775 -38.283 44.386 1.00 0.00 283 TRP A O 15
ATOM 15861 N N . LEU A 1 32 ? 39.246 -38.010 42.702 1.00 0.00 284 LEU A N 15
ATOM 15862 C CA . LEU A 1 32 ? 39.808 -39.354 42.823 1.00 0.00 284 LEU A CA 15
ATOM 15863 C C . LEU A 1 32 ? 40.448 -39.548 44.200 1.00 0.00 284 LEU A C 15
ATOM 15864 O O . LEU A 1 32 ? 40.220 -40.555 44.879 1.00 0.00 284 LEU A O 15
ATOM 15880 N N . GLU A 1 33 ? 41.261 -38.573 44.624 1.00 0.00 285 GLU A N 15
ATOM 15881 C CA . GLU A 1 33 ? 41.932 -38.644 45.926 1.00 0.00 285 GLU A CA 15
ATOM 15882 C C . GLU A 1 33 ? 41.124 -37.912 47.003 1.00 0.00 285 GLU A C 15
ATOM 15883 O O . GLU A 1 33 ? 41.017 -36.683 47.010 1.00 0.00 285 GLU A O 15
ATOM 15895 N N . ARG A 1 34 ? 40.548 -38.681 47.932 1.00 0.00 286 ARG A N 15
ATOM 15896 C CA . ARG A 1 34 ? 39.750 -38.114 49.018 1.00 0.00 286 ARG A CA 15
ATOM 15897 C C . ARG A 1 34 ? 40.622 -37.847 50.247 1.00 0.00 286 ARG A C 15
ATOM 15898 O O . ARG A 1 34 ? 41.218 -38.790 50.744 1.00 0.00 286 ARG A O 15
ATOM 15920 N N . GLN B 2 1 ? 48.788 -8.822 10.696 1.00 0.00 268 GLN B N 15
ATOM 15921 C CA . GLN B 2 1 ? 48.252 -10.131 11.169 1.00 0.00 268 GLN B CA 15
ATOM 15922 C C . GLN B 2 1 ? 48.184 -10.131 12.700 1.00 0.00 268 GLN B C 15
ATOM 15923 O O . GLN B 2 1 ? 49.196 -9.974 13.388 1.00 0.00 268 GLN B O 15
ATOM 15939 N N . TRP B 2 2 ? 46.975 -10.315 13.238 1.00 0.00 269 TRP B N 15
ATOM 15940 C CA . TRP B 2 2 ? 46.771 -10.342 14.686 1.00 0.00 269 TRP B CA 15
ATOM 15941 C C . TRP B 2 2 ? 47.462 -11.563 15.300 1.00 0.00 269 TRP B C 15
ATOM 15942 O O . TRP B 2 2 ? 48.142 -11.466 16.327 1.00 0.00 269 TRP B O 15
ATOM 15963 N N . SER B 2 3 ? 47.289 -12.728 14.667 1.00 0.00 270 SER B N 15
ATOM 15964 C CA . SER B 2 3 ? 47.896 -13.970 15.152 1.00 0.00 270 SER B CA 15
ATOM 15965 C C . SER B 2 3 ? 47.561 -14.205 16.638 1.00 0.00 270 SER B C 15
ATOM 15966 O O . SER B 2 3 ? 48.311 -14.856 17.373 1.00 0.00 270 SER B O 15
ATOM 15974 N N . ALA B 2 4 ? 46.419 -13.673 17.086 1.00 0.00 271 ALA B N 15
ATOM 15975 C CA . ALA B 2 4 ? 45.989 -13.828 18.476 1.00 0.00 271 ALA B CA 15
ATOM 15976 C C . ALA B 2 4 ? 45.665 -15.290 18.790 1.00 0.00 271 ALA B C 15
ATOM 15977 O O . ALA B 2 4 ? 46.052 -15.825 19.836 1.00 0.00 271 ALA B O 15
ATOM 15984 N N . SER B 2 5 ? 44.932 -15.942 17.884 1.00 0.00 272 SER B N 15
ATOM 15985 C CA . SER B 2 5 ? 44.533 -17.335 18.075 1.00 0.00 272 SER B CA 15
ATOM 15986 C C . SER B 2 5 ? 45.740 -18.264 18.215 1.00 0.00 272 SER B C 15
ATOM 15987 O O . SER B 2 5 ? 45.767 -19.131 19.083 1.00 0.00 272 SER B O 15
ATOM 15995 N N . ILE B 2 6 ? 46.748 -18.095 17.357 1.00 0.00 273 ILE B N 15
ATOM 15996 C CA . ILE B 2 6 ? 47.941 -18.946 17.399 1.00 0.00 273 ILE B CA 15
ATOM 15997 C C . ILE B 2 6 ? 48.799 -18.648 18.646 1.00 0.00 273 ILE B C 15
ATOM 15998 O O . ILE B 2 6 ? 49.412 -19.551 19.239 1.00 0.00 273 ILE B O 15
ATOM 16014 N N . LEU B 2 7 ? 48.856 -17.372 19.043 1.00 0.00 274 LEU B N 15
ATOM 16015 C CA . LEU B 2 7 ? 49.665 -16.970 20.191 1.00 0.00 274 LEU B CA 15
ATOM 16016 C C . LEU B 2 7 ? 49.078 -17.498 21.495 1.00 0.00 274 LEU B C 15
ATOM 16017 O O . LEU B 2 7 ? 49.820 -17.895 22.381 1.00 0.00 274 LEU B O 15
ATOM 16033 N N . VAL B 2 8 ? 47.750 -17.524 21.619 1.00 0.00 275 VAL B N 15
ATOM 16034 C CA . VAL B 2 8 ? 47.111 -18.063 22.830 1.00 0.00 275 VAL B CA 15
ATOM 16035 C C . VAL B 2 8 ? 47.163 -19.609 22.787 1.00 0.00 275 VAL B C 15
ATOM 16036 O O . VAL B 2 8 ? 47.408 -20.297 23.797 1.00 0.00 275 VAL B O 15
ATOM 16049 N N . VAL B 2 9 ? 46.904 -20.155 21.591 1.00 0.00 276 VAL B N 15
ATOM 16050 C CA . VAL B 2 9 ? 46.876 -21.600 21.372 1.00 0.00 276 VAL B CA 15
ATOM 16051 C C . VAL B 2 9 ? 48.211 -22.269 21.759 1.00 0.00 276 VAL B C 15
ATOM 16052 O O . VAL B 2 9 ? 48.199 -23.386 22.281 1.00 0.00 276 VAL B O 15
ATOM 16065 N N . VAL B 2 10 ? 49.368 -21.637 21.488 1.00 0.00 277 VAL B N 15
ATOM 16066 C CA . VAL B 2 10 ? 50.643 -22.293 21.830 1.00 0.00 277 VAL B CA 15
ATOM 16067 C C . VAL B 2 10 ? 50.788 -22.518 23.376 1.00 0.00 277 VAL B C 15
ATOM 16068 O O . VAL B 2 10 ? 50.988 -23.664 23.799 1.00 0.00 277 VAL B O 15
ATOM 16081 N N . PRO B 2 11 ? 50.697 -21.486 24.225 1.00 0.00 278 PRO B N 15
ATOM 16082 C CA . PRO B 2 11 ? 50.836 -21.656 25.711 1.00 0.00 278 PRO B CA 15
ATOM 16083 C C . PRO B 2 11 ? 49.749 -22.544 26.325 1.00 0.00 278 PRO B C 15
ATOM 16084 O O . PRO B 2 11 ? 50.021 -23.377 27.207 1.00 0.00 278 PRO B O 15
ATOM 16095 N N . ILE B 2 12 ? 48.497 -22.374 25.861 1.00 0.00 279 ILE B N 15
ATOM 16096 C CA . ILE B 2 12 ? 47.393 -23.170 26.398 1.00 0.00 279 ILE B CA 15
ATOM 16097 C C . ILE B 2 12 ? 47.553 -24.637 25.993 1.00 0.00 279 ILE B C 15
ATOM 16098 O O . ILE B 2 12 ? 47.294 -25.548 26.777 1.00 0.00 279 ILE B O 15
ATOM 16114 N N . PHE B 2 13 ? 47.991 -24.860 24.753 1.00 0.00 280 PHE B N 15
ATOM 16115 C CA . PHE B 2 13 ? 48.198 -26.210 24.244 1.00 0.00 280 PHE B CA 15
ATOM 16116 C C . PHE B 2 13 ? 49.322 -26.890 25.028 1.00 0.00 280 PHE B C 15
ATOM 16117 O O . PHE B 2 13 ? 49.242 -28.075 25.342 1.00 0.00 280 PHE B O 15
ATOM 16134 N N . LEU B 2 14 ? 50.372 -26.129 25.365 1.00 0.00 281 LEU B N 15
ATOM 16135 C CA . LEU B 2 14 ? 51.488 -26.679 26.135 1.00 0.00 281 LEU B CA 15
ATOM 16136 C C . LEU B 2 14 ? 50.976 -27.136 27.510 1.00 0.00 281 LEU B C 15
ATOM 16137 O O . LEU B 2 14 ? 51.284 -28.232 27.986 1.00 0.00 281 LEU B O 15
ATOM 16153 N N . LEU B 2 15 ? 50.166 -26.283 28.150 1.00 0.00 282 LEU B N 15
ATOM 16154 C CA . LEU B 2 15 ? 49.596 -26.594 29.466 1.00 0.00 282 LEU B CA 15
ATOM 16155 C C . LEU B 2 15 ? 48.684 -27.840 29.390 1.00 0.00 282 LEU B C 15
ATOM 16156 O O . LEU B 2 15 ? 48.724 -28.722 30.261 1.00 0.00 282 LEU B O 15
ATOM 16172 N N . LEU B 2 16 ? 47.853 -27.910 28.350 1.00 0.00 283 LEU B N 15
ATOM 16173 C CA . LEU B 2 16 ? 46.932 -29.033 28.178 1.00 0.00 283 LEU B CA 15
ATOM 16174 C C . LEU B 2 16 ? 47.709 -30.336 28.001 1.00 0.00 283 LEU B C 15
ATOM 16175 O O . LEU B 2 16 ? 47.408 -31.346 28.637 1.00 0.00 283 LEU B O 15
ATOM 16191 N N . THR B 2 17 ? 48.736 -30.312 27.143 1.00 0.00 284 THR B N 15
ATOM 16192 C CA . THR B 2 17 ? 49.563 -31.495 26.899 1.00 0.00 284 THR B CA 15
ATOM 16193 C C . THR B 2 17 ? 50.222 -31.945 28.200 1.00 0.00 284 THR B C 15
ATOM 16194 O O . THR B 2 17 ? 50.279 -33.143 28.511 1.00 0.00 284 THR B O 15
ATOM 16205 N N . GLY B 2 18 ? 50.704 -30.977 28.989 1.00 0.00 285 GLY B N 15
ATOM 16206 C CA . GLY B 2 18 ? 51.330 -31.291 30.271 1.00 0.00 285 GLY B CA 15
ATOM 16207 C C . GLY B 2 18 ? 50.319 -31.999 31.173 1.00 0.00 285 GLY B C 15
ATOM 16208 O O . GLY B 2 18 ? 50.659 -32.926 31.912 1.00 0.00 285 GLY B O 15
ATOM 16212 N N . PHE B 2 19 ? 49.052 -31.572 31.095 1.00 0.00 286 PHE B N 15
ATOM 16213 C CA . PHE B 2 19 ? 47.986 -32.184 31.887 1.00 0.00 286 PHE B CA 15
ATOM 16214 C C . PHE B 2 19 ? 47.740 -33.629 31.420 1.00 0.00 286 PHE B C 15
ATOM 16215 O O . PHE B 2 19 ? 47.515 -34.534 32.235 1.00 0.00 286 PHE B O 15
ATOM 16232 N N . VAL B 2 20 ? 47.805 -33.862 30.098 1.00 0.00 287 VAL B N 15
ATOM 16233 C CA . VAL B 2 20 ? 47.608 -35.213 29.558 1.00 0.00 287 VAL B CA 15
ATOM 16234 C C . VAL B 2 20 ? 48.690 -36.128 30.136 1.00 0.00 287 VAL B C 15
ATOM 16235 O O . VAL B 2 20 ? 48.416 -37.248 30.566 1.00 0.00 287 VAL B O 15
ATOM 16248 N N . HIS B 2 21 ? 49.930 -35.630 30.169 1.00 0.00 288 HIS B N 15
ATOM 16249 C CA . HIS B 2 21 ? 51.049 -36.390 30.728 1.00 0.00 288 HIS B CA 15
ATOM 16250 C C . HIS B 2 21 ? 50.827 -36.611 32.231 1.00 0.00 288 HIS B C 15
ATOM 16251 O O . HIS B 2 21 ? 51.194 -37.647 32.792 1.00 0.00 288 HIS B O 15
ATOM 16266 N N . LEU B 2 22 ? 50.221 -35.618 32.892 1.00 0.00 289 LEU B N 15
ATOM 16267 C CA . LEU B 2 22 ? 49.944 -35.690 34.326 1.00 0.00 289 LEU B CA 15
ATOM 16268 C C . LEU B 2 22 ? 49.032 -36.874 34.642 1.00 0.00 289 LEU B C 15
ATOM 16269 O O . LEU B 2 22 ? 49.276 -37.642 35.577 1.00 0.00 289 LEU B O 15
ATOM 16285 N N . LEU B 2 23 ? 47.966 -37.025 33.855 1.00 0.00 290 LEU B N 15
ATOM 16286 C CA . LEU B 2 23 ? 47.006 -38.115 34.050 1.00 0.00 290 LEU B CA 15
ATOM 16287 C C . LEU B 2 23 ? 47.599 -39.458 33.601 1.00 0.00 290 LEU B C 15
ATOM 16288 O O . LEU B 2 23 ? 47.381 -40.497 34.231 1.00 0.00 290 LEU B O 15
ATOM 16304 N N . PHE B 2 24 ? 48.360 -39.439 32.502 1.00 0.00 291 PHE B N 15
ATOM 16305 C CA . PHE B 2 24 ? 48.982 -40.656 31.974 1.00 0.00 291 PHE B CA 15
ATOM 16306 C C . PHE B 2 24 ? 49.893 -41.276 33.031 1.00 0.00 291 PHE B C 15
ATOM 16307 O O . PHE B 2 24 ? 49.835 -42.478 33.303 1.00 0.00 291 PHE B O 15
ATOM 16324 N N . LYS B 2 25 ? 50.723 -40.443 33.659 1.00 0.00 292 LYS B N 15
ATOM 16325 C CA . LYS B 2 25 ? 51.622 -40.911 34.715 1.00 0.00 292 LYS B CA 15
ATOM 16326 C C . LYS B 2 25 ? 50.797 -41.490 35.872 1.00 0.00 292 LYS B C 15
ATOM 16327 O O . LYS B 2 25 ? 51.204 -42.434 36.552 1.00 0.00 292 LYS B O 15
ATOM 16346 N N . LEU B 2 26 ? 49.611 -40.908 36.085 1.00 0.00 293 LEU B N 15
ATOM 16347 C CA . LEU B 2 26 ? 48.699 -41.340 37.142 1.00 0.00 293 LEU B CA 15
ATOM 16348 C C . LEU B 2 26 ? 47.658 -42.348 36.614 1.00 0.00 293 LEU B C 15
ATOM 16349 O O . LEU B 2 26 ? 46.636 -42.599 37.259 1.00 0.00 293 LEU B O 15
ATOM 16365 N N . SER B 2 27 ? 47.911 -42.927 35.431 1.00 0.00 294 SER B N 15
ATOM 16366 C CA . SER B 2 27 ? 46.989 -43.896 34.834 1.00 0.00 294 SER B CA 15
ATOM 16367 C C . SER B 2 27 ? 47.353 -45.351 35.226 1.00 0.00 294 SER B C 15
ATOM 16368 O O . SER B 2 27 ? 46.474 -46.092 35.672 1.00 0.00 294 SER B O 15
ATOM 16376 N N . PRO B 2 28 ? 48.610 -45.789 35.070 1.00 0.00 295 PRO B N 15
ATOM 16377 C CA . PRO B 2 28 ? 49.011 -47.185 35.430 1.00 0.00 295 PRO B CA 15
ATOM 16378 C C . PRO B 2 28 ? 49.174 -47.374 36.941 1.00 0.00 295 PRO B C 15
ATOM 16379 O O . PRO B 2 28 ? 50.027 -46.749 37.577 1.00 0.00 295 PRO B O 15
ATOM 16390 N N . ARG B 2 29 ? 48.347 -48.246 37.522 1.00 0.00 296 ARG B N 15
ATOM 16391 C CA . ARG B 2 29 ? 48.401 -48.523 38.962 1.00 0.00 296 ARG B CA 15
ATOM 16392 C C . ARG B 2 29 ? 49.370 -49.677 39.293 1.00 0.00 296 ARG B C 15
ATOM 16393 O O . ARG B 2 29 ? 49.562 -50.027 40.462 1.00 0.00 296 ARG B O 15
ATOM 16414 N N . LEU B 2 30 ? 49.983 -50.282 38.264 1.00 0.00 297 LEU B N 15
ATOM 16415 C CA . LEU B 2 30 ? 50.916 -51.394 38.463 1.00 0.00 297 LEU B CA 15
ATOM 16416 C C . LEU B 2 30 ? 52.366 -50.899 38.468 1.00 0.00 297 LEU B C 15
ATOM 16417 O O . LEU B 2 30 ? 52.691 -49.856 37.895 1.00 0.00 297 LEU B O 15
ATOM 16433 N N . LYS B 2 31 ? 53.251 -51.657 39.126 1.00 0.00 298 LYS B N 15
ATOM 16434 C CA . LYS B 2 31 ? 54.666 -51.296 39.205 1.00 0.00 298 LYS B CA 15
ATOM 16435 C C . LYS B 2 31 ? 55.362 -51.565 37.867 1.00 0.00 298 LYS B C 15
ATOM 16436 O O . LYS B 2 31 ? 55.077 -52.588 37.266 1.00 0.00 298 LYS B O 15
#

InterPro domains:
  IPR003531 Short hematopoietin receptor, family 1, conserved site [PS01355] (214-247)
  IPR003961 Fibronectin type III [PS50853] (156-254)
  IPR003961 Fibronectin type III [SM00060] (154-235)
  IPR003961 Fibronectin type III [cd00063] (154-247)
  IPR013783 Immunoglobulin-like fold [G3DSA:2.60.40.10] (56-151)
  IPR013783 Immunoglobulin-like fold [G3DSA:2.60.40.10] (152-255)
  IPR036116 Fibronectin type III superfamily [SSF49265] (57-163)
  IPR036116 Fibronectin type III superfamily [SSF49265] (150-248)
  IPR048648 Cytokine receptor-like factor 2-like, D2 domain [PF21605] (154-248)
  IPR053856 Cytokine receptor-like factor 2-like, domain 1 [PF22012] (60-146)

GO terms:
  GO:0009897 external side of plasma membrane (C, IDA)
  GO:0045579 positive regulation of B cell differentiation (P, IMP)
  GO:0045621 positive regulation of lymphocyte differentiation (P, IMP)
  GO:0010468 regulation of gene expression (P, IMP)
  GO:0010628 positive regulation of gene expression (P, IMP)
  GO:0032831 positive regulation of CD4-positive, CD25-positive, alpha-beta regulatory T cell differentiation (P, IMP)
  GO:0033089 positive regulation of T cell differentiation in thymus (P, IMP)
  GO:0019976 interleukin-2 binding (F, IPI)
  GO:0005886 plasma membrane (C, TAS)